Protein 9JBR (pdb70)

GO terms:
  GO:0140569 extraction of mislocalized protein from ER membrane (P, IDA)
  GO:0140567 membrane protein dislocase activity (F, IDA)
  GO:0005789 endoplasmic reticulum membrane (C, EXP)
  GO:0015410 ABC-type manganese transporter activity (F, TAS)
  GO:0034220 monoatomic ion transmembrane transport (P, TAS)
  GO:0005789 endoplasmic reticulum membrane (C, TAS)
  GO:0005515 protein binding (F, IPI)
  GO:0016020 membrane (C, HDA)

Sequence (1009 aa):
GHWSVHAHCALTCTPEYDPSKATFVKVVPTPNNGSTELVALHRNEGEDGLEVLSFEFQKIKYSYDALEKKQFLPVAFPVGNAFSYYQSNRGFQEDSEIRAAEKKFGSNKAEMVVPDFSELFKERATAPFFVFQVFCVGLWCLDEYWYYSVFTLSMLVAFEASLVQQQMRNMSEIRKMGNKPHMIQVYRSRKWRPIASDEIVPGDIVSIGRSPQENLVPCDVLLLRGRCIVDEAMLTGESVPQMKEPIEDLSPDRVLDLQADSRLHVIFGGTKVVQHIPPQKATTGLKPVDSGCVAYVLRTGFNTSQGKLLRTILFGVKRVTANNLETFIFILFLLVFAIAAAAYVWIEGTKDPSRNRYKLFLECTLILTSVVPPELPIELSLAVNTSLIALAKLYMYCTEPFRIPFAGKVEVCCFNKTGTLTSDSLVVRGVAGLRDGKEVTPVSSIPVETHRALASCHSLMQLDDGTLVGDPLEKAMLTAVDWTLTKDEKVFPRSIKTQGLKIHQRFHFASALKRMSVLASYEKLGSTDLCYIAAVKGAPETLHSMFSQCPPDYHHIHTEISREGARVLALGYKELGHLTHQQAREVKREALECSLKFVGFIVVSCPLKADSKAVIREIQNASHRVVMITGDNPLTACHVAQELHFIEKAHTLILQPPSEKGRQCEWRSIDGSIVLPLARGSPKALALEYALCLTGDGLAHLQATDPQQLLRLIPHVQVFARVAPKQKEFVITSLKELGYVTLMCGDGTNDVGALKHADVGVALLAASIAAPFTSKLSSIQCICHVIKQGRCTLVTTLQMFKILALNALILAYSQSVLYLEGVKFSDFQATLQGLLLAGCFLFISRSKPLKTLSRERPLPNIFNLYTILTVMLQFFVHFLSLVYLYREAQARSPEKQEQFVDLYKEFEPSLVNSTVYIMAMAMQMATFAINYKGPPFMESLPENKPLVWSLAVSLLAIIGLLLGSSPDFNSQFGLVDIPVEFKLVIAQVLLLDFCLALLADRVLQFFLG

Structure (mmCIF, N/CA/C/O backbone):
data_9JBR
#
_entry.id   9JBR
#
_cell.length_a   1.00
_cell.length_b   1.00
_cell.length_c   1.00
_cell.angle_alpha   90.00
_cell.angle_beta   90.00
_cell.angle_gamma   90.00
#
_symmetry.space_group_name_H-M   'P 1'
#
loop_
_atom_site.group_PDB
_atom_site.id
_atom_site.type_symbol
_atom_site.label_atom_id
_atom_site.label_alt_id
_atom_site.label_comp_id
_atom_site.label_asym_id
_atom_site.label_entity_id
_atom_site.label_seq_id
_atom_site.pdbx_PDB_ins_code
_atom_site.Cartn_x
_atom_site.Cartn_y
_atom_site.Cartn_z
_atom_site.occupancy
_atom_site.B_iso_or_equiv
_atom_site.auth_seq_id
_atom_site.auth_comp_id
_atom_site.auth_asym_id
_atom_site.auth_atom_id
_atom_site.pdbx_PDB_model_num
ATOM 1 N N . GLY A 1 1 ? 93.775 116.971 103.752 1.00 102.99 118 GLY A N 1
ATOM 2 C CA . GLY A 1 1 ? 94.656 117.703 102.860 1.00 102.99 118 GLY A CA 1
ATOM 3 C C . GLY A 1 1 ? 93.913 118.578 101.871 1.00 102.99 118 GLY A C 1
ATOM 4 O O . GLY A 1 1 ? 93.938 119.804 101.975 1.00 102.99 118 GLY A O 1
ATOM 5 N N . HIS A 1 2 ? 93.253 117.939 100.902 1.00 106.78 119 HIS A N 1
ATOM 6 C CA . HIS A 1 2 ? 92.483 118.685 99.912 1.00 106.78 119 HIS A CA 1
ATOM 7 C C . HIS A 1 2 ? 91.326 119.427 100.566 1.00 106.78 119 HIS A C 1
ATOM 8 O O . HIS A 1 2 ? 91.034 120.579 100.219 1.00 106.78 119 HIS A O 1
ATOM 15 N N . TRP A 1 3 ? 90.651 118.778 101.517 1.00 105.97 120 TRP A N 1
ATOM 16 C CA . TRP A 1 3 ? 89.592 119.433 102.268 1.00 105.97 120 TRP A CA 1
ATOM 17 C C . TRP A 1 3 ? 90.126 120.481 103.227 1.00 105.97 120 TRP A C 1
ATOM 18 O O . TRP A 1 3 ? 89.333 121.240 103.792 1.00 105.97 120 TRP A O 1
ATOM 29 N N . SER A 1 4 ? 91.436 120.536 103.432 1.00 100.96 121 SER A N 1
ATOM 30 C CA . SER A 1 4 ? 92.033 121.556 104.275 1.00 100.96 121 SER A CA 1
ATOM 31 C C . SER A 1 4 ? 92.471 122.783 103.494 1.00 100.96 121 SER A C 1
ATOM 32 O O . SER A 1 4 ? 92.994 123.728 104.094 1.00 100.96 121 SER A O 1
ATOM 35 N N . VAL A 1 5 ? 92.291 122.787 102.176 1.00 97.97 122 VAL A N 1
ATOM 36 C CA . VAL A 1 5 ? 92.746 123.917 101.375 1.00 97.97 122 VAL A CA 1
ATOM 37 C C . VAL A 1 5 ? 91.825 125.120 101.557 1.00 97.97 122 VAL A C 1
ATOM 38 O O . VAL A 1 5 ? 92.286 126.265 101.629 1.00 97.97 122 VAL A O 1
ATOM 42 N N . HIS A 1 6 ? 90.512 124.881 101.638 1.00 93.95 123 HIS A N 1
ATOM 43 C CA . HIS A 1 6 ? 89.540 125.972 101.628 1.00 93.95 123 HIS A CA 1
ATOM 44 C C . HIS A 1 6 ? 89.535 126.776 102.913 1.00 93.95 123 HIS A C 1
ATOM 45 O O . HIS A 1 6 ? 88.985 127.878 102.933 1.00 93.95 123 HIS A O 1
ATOM 52 N N . ALA A 1 7 ? 90.107 126.251 103.991 1.00 94.27 124 ALA A N 1
ATOM 53 C CA . ALA A 1 7 ? 90.197 127.033 105.217 1.00 94.27 124 ALA A CA 1
ATOM 54 C C . ALA A 1 7 ? 91.050 128.278 105.008 1.00 94.27 124 ALA A C 1
ATOM 55 O O . ALA A 1 7 ? 90.715 129.361 105.501 1.00 94.27 124 ALA A O 1
ATOM 57 N N . HIS A 1 8 ? 92.163 128.141 104.280 1.00 94.29 125 HIS A N 1
ATOM 58 C CA . HIS A 1 8 ? 93.041 129.281 104.065 1.00 94.29 125 HIS A CA 1
ATOM 59 C C . HIS A 1 8 ? 92.346 130.350 103.239 1.00 94.29 125 HIS A C 1
ATOM 60 O O . HIS A 1 8 ? 92.476 131.545 103.516 1.00 94.29 125 HIS A O 1
ATOM 67 N N . CYS A 1 9 ? 91.589 129.935 102.229 1.00 97.45 126 CYS A N 1
ATOM 68 C CA . CYS A 1 9 ? 90.804 130.889 101.458 1.00 97.45 126 CYS A CA 1
ATOM 69 C C . CYS A 1 9 ? 89.727 131.550 102.314 1.00 97.45 126 CYS A C 1
ATOM 70 O O . CYS A 1 9 ? 89.552 132.772 102.262 1.00 97.45 126 CYS A O 1
ATOM 73 N N . ALA A 1 10 ? 88.999 130.760 103.116 1.00 93.43 127 ALA A N 1
ATOM 74 C CA . ALA A 1 10 ? 87.902 131.308 103.910 1.00 93.43 127 ALA A CA 1
ATOM 75 C C . ALA A 1 10 ? 88.407 132.312 104.931 1.00 93.43 127 ALA A C 1
ATOM 76 O O . ALA A 1 10 ? 87.733 133.306 105.220 1.00 93.43 127 ALA A O 1
ATOM 78 N N . LEU A 1 11 ? 89.579 132.057 105.510 1.00 97.97 128 LEU A N 1
ATOM 79 C CA . LEU A 1 11 ? 90.154 133.016 106.448 1.00 97.97 128 LEU A CA 1
ATOM 80 C C . LEU A 1 11 ? 90.729 134.235 105.733 1.00 97.97 128 LEU A C 1
ATOM 81 O O . LEU A 1 11 ? 90.557 135.368 106.198 1.00 97.97 128 LEU A O 1
ATOM 86 N N . THR A 1 12 ? 91.420 134.031 104.608 1.00 101.24 129 THR A N 1
ATOM 87 C CA . THR A 1 12 ? 92.085 135.150 103.944 1.00 101.24 129 THR A CA 1
ATOM 88 C C . THR A 1 12 ? 91.084 136.081 103.268 1.00 101.24 129 THR A C 1
ATOM 89 O O . THR A 1 12 ? 91.202 137.308 103.367 1.00 101.24 129 THR A O 1
ATOM 93 N N . CYS A 1 13 ? 90.096 135.524 102.567 1.00 99.85 130 CYS A N 1
ATOM 94 C CA . CYS A 1 13 ? 89.154 136.337 101.811 1.00 99.85 130 CYS A CA 1
ATOM 95 C C . CYS A 1 13 ? 87.754 135.748 101.870 1.00 99.85 130 CYS A C 1
ATOM 96 O O . CYS A 1 13 ? 87.564 134.564 102.158 1.00 99.85 130 CYS A O 1
ATOM 99 N N . THR A 1 14 ? 86.779 136.598 101.600 1.00 98.41 131 THR A N 1
ATOM 100 C CA . THR A 1 14 ? 85.410 136.147 101.408 1.00 98.41 131 THR A CA 1
ATOM 101 C C . THR A 1 14 ? 85.181 135.845 99.929 1.00 98.41 131 THR A C 1
ATOM 102 O O . THR A 1 14 ? 85.378 136.727 99.085 1.00 98.41 131 THR A O 1
ATOM 106 N N . PRO A 1 15 ? 84.796 134.617 99.579 1.00 99.02 132 PRO A N 1
ATOM 107 C CA . PRO A 1 15 ? 84.659 134.254 98.161 1.00 99.02 132 PRO A CA 1
ATOM 108 C C . PRO A 1 15 ? 83.626 135.109 97.441 1.00 99.02 132 PRO A C 1
ATOM 109 O O . PRO A 1 15 ? 82.652 135.578 98.031 1.00 99.02 132 PRO A O 1
ATOM 113 N N . GLU A 1 16 ? 83.853 135.300 96.143 1.00 109.36 133 GLU A N 1
ATOM 114 C CA . GLU A 1 16 ? 83.091 136.227 95.315 1.00 109.36 133 GLU A CA 1
ATOM 115 C C . GLU A 1 16 ? 82.194 135.469 94.342 1.00 109.36 133 GLU A C 1
ATOM 116 O O . GLU A 1 16 ? 82.621 134.482 93.735 1.00 109.36 133 GLU A O 1
ATOM 122 N N . TYR A 1 17 ? 80.946 135.933 94.195 1.00 108.57 134 TYR A N 1
ATOM 123 C CA . TYR A 1 17 ? 80.030 135.378 93.205 1.00 108.57 134 TYR A CA 1
ATOM 124 C C . TYR A 1 17 ? 79.638 136.349 92.101 1.00 108.57 134 TYR A C 1
ATOM 125 O O . TYR A 1 17 ? 79.172 135.897 91.050 1.00 108.57 134 TYR A O 1
ATOM 134 N N . ASP A 1 18 ? 79.795 137.649 92.304 1.00 110.06 135 ASP A N 1
ATOM 135 C CA . ASP A 1 18 ? 79.555 138.610 91.233 1.00 110.06 135 ASP A CA 1
ATOM 136 C C . ASP A 1 18 ? 80.757 138.623 90.294 1.00 110.06 135 ASP A C 1
ATOM 137 O O . ASP A 1 18 ? 81.874 138.900 90.743 1.00 110.06 135 ASP A O 1
ATOM 142 N N . PRO A 1 19 ? 80.581 138.350 88.995 1.00 104.28 136 PRO A N 1
ATOM 143 C CA . PRO A 1 19 ? 81.746 138.294 88.103 1.00 104.28 136 PRO A CA 1
ATOM 144 C C . PRO A 1 19 ? 82.329 139.669 87.827 1.00 104.28 136 PRO A C 1
ATOM 145 O O . PRO A 1 19 ? 83.186 139.818 86.950 1.00 104.28 136 PRO A O 1
ATOM 149 N N . SER A 1 20 ? 81.870 140.681 88.568 1.00 111.46 137 SER A N 1
ATOM 150 C CA . SER A 1 20 ? 82.317 142.049 88.327 1.00 111.46 137 SER A CA 1
ATOM 151 C C . SER A 1 20 ? 83.818 142.185 88.544 1.00 111.46 137 SER A C 1
ATOM 152 O O . SER A 1 20 ? 84.546 142.660 87.665 1.00 111.46 137 SER A O 1
ATOM 155 N N . LYS A 1 21 ? 84.300 141.765 89.710 1.00 114.96 138 LYS A N 1
ATOM 156 C CA . LYS A 1 21 ? 85.735 141.719 89.985 1.00 114.96 138 LYS A CA 1
ATOM 157 C C . LYS A 1 21 ? 85.948 140.629 91.029 1.00 114.96 138 LYS A C 1
ATOM 158 O O . LYS A 1 21 ? 85.757 140.866 92.225 1.00 114.96 138 LYS A O 1
ATOM 164 N N . ALA A 1 22 ? 86.345 139.449 90.570 1.00 112.87 139 ALA A N 1
ATOM 165 C CA . ALA A 1 22 ? 86.594 138.324 91.458 1.00 112.87 139 ALA A CA 1
ATOM 166 C C . ALA A 1 22 ? 88.056 138.347 91.877 1.00 112.87 139 ALA A C 1
ATOM 167 O O . ALA A 1 22 ? 88.950 138.163 91.042 1.00 112.87 139 ALA A O 1
ATOM 169 N N . THR A 1 23 ? 88.298 138.585 93.167 1.00 112.95 140 THR A N 1
ATOM 170 C CA . THR A 1 23 ? 89.661 138.530 93.679 1.00 112.95 140 THR A CA 1
ATOM 171 C C . THR A 1 23 ? 90.237 137.129 93.528 1.00 112.95 140 THR A C 1
ATOM 172 O O . THR A 1 23 ? 91.437 136.967 93.273 1.00 112.95 140 THR A O 1
ATOM 176 N N . PHE A 1 24 ? 89.395 136.108 93.676 1.00 109.92 141 PHE A N 1
ATOM 177 C CA . PHE A 1 24 ? 89.831 134.730 93.525 1.00 109.92 141 PHE A CA 1
ATOM 178 C C . PHE A 1 24 ? 88.668 133.889 93.019 1.00 109.92 141 PHE A C 1
ATOM 179 O O . PHE A 1 24 ? 87.501 134.272 93.130 1.00 109.92 141 PHE A O 1
ATOM 187 N N . VAL A 1 25 ? 89.007 132.743 92.438 1.00 102.03 142 VAL A N 1
ATOM 188 C CA . VAL A 1 25 ? 88.030 131.759 91.999 1.00 102.03 142 VAL A CA 1
ATOM 189 C C . VAL A 1 25 ? 88.523 130.381 92.411 1.00 102.03 142 VAL A C 1
ATOM 190 O O . VAL A 1 25 ? 89.639 129.987 92.059 1.00 102.03 142 VAL A O 1
ATOM 194 N N . LYS A 1 26 ? 87.702 129.652 93.153 1.00 98.14 143 LYS A N 1
ATOM 195 C CA . LYS A 1 26 ? 88.020 128.271 93.476 1.00 98.14 143 LYS A CA 1
ATOM 196 C C . LYS A 1 26 ? 87.959 127.414 92.221 1.00 98.14 143 LYS A C 1
ATOM 197 O O . LYS A 1 26 ? 87.128 127.630 91.336 1.00 98.14 143 LYS A O 1
ATOM 203 N N . VAL A 1 27 ? 88.841 126.420 92.155 1.00 105.39 144 VAL A N 1
ATOM 204 C CA . VAL A 1 27 ? 89.023 125.597 90.962 1.00 105.39 144 VAL A CA 1
ATOM 205 C C . VAL A 1 27 ? 88.512 124.190 91.239 1.00 105.39 144 VAL A C 1
ATOM 206 O O . VAL A 1 27 ? 88.962 123.530 92.182 1.00 105.39 144 VAL A O 1
ATOM 210 N N . VAL A 1 28 ? 87.591 123.725 90.407 1.00 108.31 145 VAL A N 1
ATOM 211 C CA . VAL A 1 28 ? 87.094 122.353 90.526 1.00 108.31 145 VAL A CA 1
ATOM 212 C C . VAL A 1 28 ? 88.163 121.396 90.002 1.00 108.31 145 VAL A C 1
ATOM 213 O O . VAL A 1 28 ? 88.695 121.615 88.902 1.00 108.31 145 VAL A O 1
ATOM 217 N N . PRO A 1 29 ? 88.529 120.370 90.757 1.00 109.76 146 PRO A N 1
ATOM 218 C CA . PRO A 1 29 ? 89.605 119.476 90.314 1.00 109.76 146 PRO A CA 1
ATOM 219 C C . PRO A 1 29 ? 89.144 118.413 89.330 1.00 109.76 146 PRO A C 1
ATOM 220 O O . PRO A 1 29 ? 89.959 117.881 88.570 1.00 109.76 146 PRO A O 1
ATOM 224 N N . THR A 1 30 ? 87.837 118.107 89.338 1.00 113.34 147 THR A N 1
ATOM 225 C CA . THR A 1 30 ? 87.179 116.980 88.673 1.00 113.34 147 THR A CA 1
ATOM 226 C C . THR A 1 30 ? 87.555 115.687 89.389 1.00 113.34 147 THR A C 1
ATOM 227 O O . THR A 1 30 ? 88.701 115.530 89.830 1.00 113.34 147 THR A O 1
ATOM 231 N N . PRO A 1 31 ? 86.627 114.736 89.518 1.00 115.52 148 PRO A N 1
ATOM 232 C CA . PRO A 1 31 ? 86.919 113.530 90.310 1.00 115.52 148 PRO A CA 1
ATOM 233 C C . PRO A 1 31 ? 88.012 112.652 89.727 1.00 115.52 148 PRO A C 1
ATOM 234 O O . PRO A 1 31 ? 88.577 111.832 90.461 1.00 115.52 148 PRO A O 1
ATOM 238 N N . ASN A 1 32 ? 88.326 112.789 88.437 1.00 114.56 149 ASN A N 1
ATOM 239 C CA . ASN A 1 32 ? 89.311 111.905 87.821 1.00 114.56 149 ASN A CA 1
ATOM 240 C C . ASN A 1 32 ? 90.685 112.085 88.456 1.00 114.56 149 ASN A C 1
ATOM 241 O O . ASN A 1 32 ? 91.294 111.117 88.924 1.00 114.56 149 ASN A O 1
ATOM 246 N N . ASN A 1 33 ? 91.172 113.320 88.505 1.00 109.28 150 ASN A N 1
ATOM 247 C CA . ASN A 1 33 ? 92.446 113.664 89.128 1.00 109.28 150 ASN A CA 1
ATOM 248 C C . ASN A 1 33 ? 92.441 115.153 89.430 1.00 109.28 150 ASN A C 1
ATOM 249 O O . ASN A 1 33 ? 91.417 115.830 89.309 1.00 109.28 150 ASN A O 1
ATOM 254 N N . GLY A 1 34 ? 93.607 115.656 89.815 1.00 111.33 151 GLY A N 1
ATOM 255 C CA . GLY A 1 34 ? 93.778 117.038 90.206 1.00 111.33 151 GLY A CA 1
ATOM 256 C C . GLY A 1 34 ? 93.510 117.248 91.686 1.00 111.33 151 GLY A C 1
ATOM 257 O O . GLY A 1 34 ? 92.991 116.384 92.397 1.00 111.33 151 GLY A O 1
ATOM 258 N N . SER A 1 35 ? 93.883 118.437 92.147 1.00 112.49 152 SER A N 1
ATOM 259 C CA . SER A 1 35 ? 93.669 118.848 93.524 1.00 112.49 152 SER A CA 1
ATOM 260 C C . SER A 1 35 ? 93.091 120.253 93.531 1.00 112.49 152 SER A C 1
ATOM 261 O O . SER A 1 35 ? 93.347 121.048 92.622 1.00 112.49 152 SER A O 1
ATOM 264 N N . THR A 1 36 ? 92.304 120.553 94.557 1.00 108.67 153 THR A N 1
ATOM 265 C CA . THR A 1 36 ? 91.699 121.871 94.653 1.00 108.67 153 THR A CA 1
ATOM 266 C C . THR A 1 36 ? 92.789 122.903 94.896 1.00 108.67 153 THR A C 1
ATOM 267 O O . THR A 1 36 ? 93.574 122.777 95.840 1.00 108.67 153 THR A O 1
ATOM 271 N N . GLU A 1 37 ? 92.841 123.918 94.043 1.00 110.19 154 GLU A N 1
ATOM 272 C CA . GLU A 1 37 ? 93.848 124.960 94.140 1.00 110.19 154 GLU A CA 1
ATOM 273 C C . GLU A 1 37 ? 93.170 126.304 93.936 1.00 110.19 154 GLU A C 1
ATOM 274 O O . GLU A 1 37 ? 92.072 126.392 93.382 1.00 110.19 154 GLU A O 1
ATOM 280 N N . LEU A 1 38 ? 93.831 127.360 94.398 1.00 104.95 155 LEU A N 1
ATOM 281 C CA . LEU A 1 38 ? 93.319 128.719 94.280 1.00 104.95 155 LEU A CA 1
ATOM 282 C C . LEU A 1 38 ? 94.160 129.466 93.258 1.00 104.95 155 LEU A C 1
ATOM 283 O O . LEU A 1 38 ? 95.381 129.573 93.414 1.00 104.95 155 LEU A O 1
ATOM 288 N N . VAL A 1 39 ? 93.509 129.984 92.221 1.00 99.65 156 VAL A N 1
ATOM 289 C CA . VAL A 1 39 ? 94.178 130.713 91.155 1.00 99.65 156 VAL A CA 1
ATOM 290 C C . VAL A 1 39 ? 93.610 132.121 91.106 1.00 99.65 156 VAL A C 1
ATOM 291 O O . VAL A 1 39 ? 92.386 132.301 91.058 1.00 99.65 156 VAL A O 1
ATOM 295 N N . ALA A 1 40 ? 94.499 133.110 91.104 1.00 101.48 157 ALA A N 1
ATOM 296 C CA . ALA A 1 40 ? 94.111 134.511 91.071 1.00 101.48 157 ALA A CA 1
ATOM 297 C C . ALA A 1 40 ? 93.925 134.966 89.631 1.00 101.48 157 ALA A C 1
ATOM 298 O O . ALA A 1 40 ? 94.835 134.831 88.808 1.00 101.48 157 ALA A O 1
ATOM 300 N N . LEU A 1 41 ? 92.749 135.514 89.337 1.00 99.71 158 LEU A N 1
ATOM 301 C CA . LEU A 1 41 ? 92.449 135.974 87.992 1.00 99.71 158 LEU A CA 1
ATOM 302 C C . LEU A 1 41 ? 93.360 137.130 87.612 1.00 99.71 158 LEU A C 1
ATOM 303 O O . LEU A 1 41 ? 93.848 137.871 88.466 1.00 99.71 158 LEU A O 1
ATOM 308 N N . HIS A 1 42 ? 93.597 137.272 86.314 1.00 100.65 159 HIS A N 1
ATOM 309 C CA . HIS A 1 42 ? 94.490 138.298 85.798 1.00 100.65 159 HIS A CA 1
ATOM 310 C C . HIS A 1 42 ? 93.706 139.285 84.948 1.00 100.65 159 HIS A C 1
ATOM 311 O O . HIS A 1 42 ? 92.930 138.885 84.073 1.00 100.65 159 HIS A O 1
ATOM 318 N N . ARG A 1 43 ? 93.905 140.569 85.217 1.00 110.61 160 ARG A N 1
ATOM 319 C CA . ARG A 1 43 ? 93.204 141.637 84.523 1.00 110.61 160 ARG A CA 1
ATOM 320 C C . ARG A 1 43 ? 94.098 142.160 83.406 1.00 110.61 160 ARG A C 1
ATOM 321 O O . ARG A 1 43 ? 95.188 142.679 83.672 1.00 110.61 160 ARG A O 1
ATOM 329 N N . ASN A 1 44 ? 93.638 142.022 82.165 1.00 116.25 161 ASN A N 1
ATOM 330 C CA . ASN A 1 44 ? 94.411 142.403 80.992 1.00 116.25 161 ASN A CA 1
ATOM 331 C C . ASN A 1 44 ? 93.670 143.464 80.193 1.00 116.25 161 ASN A C 1
ATOM 332 O O . ASN A 1 44 ? 92.476 143.325 79.910 1.00 116.25 161 ASN A O 1
ATOM 337 N N . GLU A 1 45 ? 94.387 144.521 79.823 1.00 126.53 162 GLU A N 1
ATOM 338 C CA . GLU A 1 45 ? 93.794 145.568 79.006 1.00 126.53 162 GLU A CA 1
ATOM 339 C C . GLU A 1 45 ? 93.471 145.025 77.618 1.00 126.53 162 GLU A C 1
ATOM 340 O O . GLU A 1 45 ? 94.278 144.321 77.006 1.00 126.53 162 GLU A O 1
ATOM 346 N N . GLY A 1 46 ? 92.279 145.355 77.126 1.00 129.08 163 GLY A N 1
ATOM 347 C CA . GLY A 1 46 ? 91.843 144.933 75.817 1.00 129.08 163 GLY A CA 1
ATOM 348 C C . GLY A 1 46 ? 92.103 146.016 74.790 1.00 129.08 163 GLY A C 1
ATOM 349 O O . GLY A 1 46 ? 91.674 147.159 74.958 1.00 129.08 163 GLY A O 1
ATOM 350 N N . GLU A 1 47 ? 92.821 145.648 73.727 1.00 132.18 164 GLU A N 1
ATOM 351 C CA . GLU A 1 47 ? 93.149 146.618 72.687 1.00 132.18 164 GLU A CA 1
ATOM 352 C C . GLU A 1 47 ? 91.892 147.115 71.985 1.00 132.18 164 GLU A C 1
ATOM 353 O O . GLU A 1 47 ? 91.814 148.283 71.585 1.00 132.18 164 GLU A O 1
ATOM 359 N N . ASP A 1 48 ? 90.900 146.245 71.827 1.00 136.37 165 ASP A N 1
ATOM 360 C CA . ASP A 1 48 ? 89.629 146.610 71.220 1.00 136.37 165 ASP A CA 1
ATOM 361 C C . ASP A 1 48 ? 88.618 147.124 72.235 1.00 136.37 165 ASP A C 1
ATOM 362 O O . ASP A 1 48 ? 87.470 147.391 71.866 1.00 136.37 165 ASP A O 1
ATOM 367 N N . GLY A 1 49 ? 89.012 147.268 73.498 1.00 129.42 166 GLY A N 1
ATOM 368 C CA . GLY A 1 49 ? 88.113 147.719 74.537 1.00 129.42 166 GLY A CA 1
ATOM 369 C C . GLY A 1 49 ? 87.361 146.625 75.258 1.00 129.42 166 GLY A C 1
ATOM 370 O O . GLY A 1 49 ? 86.410 146.928 75.987 1.00 129.42 166 GLY A O 1
ATOM 371 N N . LEU A 1 50 ? 87.753 145.368 75.084 1.00 123.77 167 LEU A N 1
ATOM 372 C CA . LEU A 1 50 ? 87.081 144.237 75.706 1.00 123.77 167 LEU A CA 1
ATOM 373 C C . LEU A 1 50 ? 87.952 143.677 76.822 1.00 123.77 167 LEU A C 1
ATOM 374 O O . LEU A 1 50 ? 89.157 143.480 76.638 1.00 123.77 167 LEU A O 1
ATOM 379 N N . GLU A 1 51 ? 87.341 143.429 77.974 1.00 116.13 168 GLU A N 1
ATOM 380 C CA . GLU A 1 51 ? 88.039 142.823 79.093 1.00 116.13 168 GLU A CA 1
ATOM 381 C C . GLU A 1 51 ? 88.023 141.305 78.974 1.00 116.13 168 GLU A C 1
ATOM 382 O O . GLU A 1 51 ? 87.092 140.714 78.420 1.00 116.13 168 GLU A O 1
ATOM 388 N N . VAL A 1 52 ? 89.070 140.673 79.496 1.00 109.95 169 VAL A N 1
ATOM 389 C CA . VAL A 1 52 ? 89.224 139.224 79.448 1.00 109.95 169 VAL A CA 1
ATOM 390 C C . VAL A 1 52 ? 89.455 138.709 80.860 1.00 109.95 169 VAL A C 1
ATOM 391 O O . VAL A 1 52 ? 90.282 139.258 81.598 1.00 109.95 169 VAL A O 1
ATOM 395 N N . LEU A 1 53 ? 88.720 137.664 81.238 1.00 104.91 170 LEU A N 1
ATOM 396 C CA . LEU A 1 53 ? 88.912 136.977 82.508 1.00 104.91 170 LEU A CA 1
ATOM 397 C C . LEU A 1 53 ? 89.540 135.619 82.231 1.00 104.91 170 LEU A C 1
ATOM 398 O O . LEU A 1 53 ? 89.001 134.831 81.448 1.00 104.91 170 LEU A O 1
ATOM 403 N N . SER A 1 54 ? 90.677 135.350 82.870 1.00 101.62 171 SER A N 1
ATOM 404 C CA . SER A 1 54 ? 91.445 134.146 82.584 1.00 101.62 171 SER A CA 1
ATOM 405 C C . SER A 1 54 ? 92.269 133.762 83.803 1.00 101.62 171 SER A C 1
ATOM 406 O O . SER A 1 54 ? 92.476 134.564 84.716 1.00 101.62 171 SER A O 1
ATOM 409 N N . PHE A 1 55 ? 92.743 132.518 83.795 1.00 94.17 172 PHE A N 1
ATOM 410 C CA . PHE A 1 55 ? 93.484 131.952 84.913 1.00 94.17 172 PHE A CA 1
ATOM 411 C C . PHE A 1 55 ? 94.244 130.726 84.432 1.00 94.17 172 PHE A C 1
ATOM 412 O O . PHE A 1 55 ? 93.963 130.183 83.361 1.00 94.17 172 PHE A O 1
ATOM 420 N N . GLU A 1 56 ? 95.214 130.297 85.235 1.00 94.85 173 GLU A N 1
ATOM 421 C CA . GLU A 1 56 ? 96.047 129.143 84.914 1.00 94.85 173 GLU A CA 1
ATOM 422 C C . GLU A 1 56 ? 95.888 128.076 85.987 1.00 94.85 173 GLU A C 1
ATOM 423 O O . GLU A 1 56 ? 96.153 128.332 87.165 1.00 94.85 173 GLU A O 1
ATOM 429 N N . PHE A 1 57 ? 95.471 126.879 85.580 1.00 97.16 174 PHE A N 1
ATOM 430 C CA . PHE A 1 57 ? 95.352 125.740 86.480 1.00 97.16 174 PHE A CA 1
ATOM 431 C C . PHE A 1 57 ? 96.119 124.553 85.923 1.00 97.16 174 PHE A C 1
ATOM 432 O O . PHE A 1 57 ? 95.911 124.164 84.768 1.00 97.16 174 PHE A O 1
ATOM 440 N N . GLN A 1 58 ? 96.988 123.974 86.753 1.00 95.92 175 GLN A N 1
ATOM 441 C CA . GLN A 1 58 ? 97.809 122.827 86.367 1.00 95.92 175 GLN A CA 1
ATOM 442 C C . GLN A 1 58 ? 98.563 123.102 85.071 1.00 95.92 175 GLN A C 1
ATOM 443 O O . GLN A 1 58 ? 98.666 122.244 84.191 1.00 95.92 175 GLN A O 1
ATOM 449 N N . LYS A 1 59 ? 99.076 124.323 84.944 1.00 82.37 176 LYS A N 1
ATOM 450 C CA . LYS A 1 59 ? 99.791 124.812 83.771 1.00 82.37 176 LYS A CA 1
ATOM 451 C C . LYS A 1 59 ? 98.943 124.804 82.498 1.00 82.37 176 LYS A C 1
ATOM 452 O O . LYS A 1 59 ? 99.478 124.971 81.399 1.00 82.37 176 LYS A O 1
ATOM 458 N N . ILE A 1 60 ? 97.629 124.653 82.617 1.00 87.65 177 ILE A N 1
ATOM 459 C CA . ILE A 1 60 ? 96.698 124.749 81.500 1.00 87.65 177 ILE A CA 1
ATOM 460 C C . ILE A 1 60 ? 95.800 125.956 81.735 1.00 87.65 177 ILE A C 1
ATOM 461 O O . ILE A 1 60 ? 95.236 126.113 82.825 1.00 87.65 177 ILE A O 1
ATOM 466 N N . LYS A 1 61 ? 95.662 126.804 80.719 1.00 86.59 178 LYS A N 1
ATOM 467 C CA . LYS A 1 61 ? 94.993 128.092 80.853 1.00 86.59 178 LYS A CA 1
ATOM 468 C C . LYS A 1 61 ? 93.576 128.029 80.305 1.00 86.59 178 LYS A C 1
ATOM 469 O O . LYS A 1 61 ? 93.351 127.500 79.213 1.00 86.59 178 LYS A O 1
ATOM 475 N N . TYR A 1 62 ? 92.627 128.561 81.066 1.00 88.79 179 TYR A N 1
ATOM 476 C CA . TYR A 1 62 ? 91.243 128.696 80.647 1.00 88.79 179 TYR A CA 1
ATOM 477 C C . TYR A 1 62 ? 90.877 130.174 80.666 1.00 88.79 179 TYR A C 1
ATOM 478 O O . TYR A 1 62 ? 91.481 130.970 81.386 1.00 88.79 179 TYR A O 1
ATOM 487 N N . SER A 1 63 ? 89.874 130.546 79.877 1.00 95.80 180 SER A N 1
ATOM 488 C CA . SER A 1 63 ? 89.502 131.947 79.741 1.00 95.80 180 SER A CA 1
ATOM 489 C C . SER A 1 63 ? 87.989 132.079 79.708 1.00 95.80 180 SER A C 1
ATOM 490 O O . SER A 1 63 ? 87.266 131.110 79.467 1.00 95.80 180 SER A O 1
ATOM 493 N N . TYR A 1 64 ? 87.516 133.302 79.936 1.00 102.14 181 TYR A N 1
ATOM 494 C CA . TYR A 1 64 ? 86.093 133.583 80.094 1.00 102.14 181 TYR A CA 1
ATOM 495 C C . TYR A 1 64 ? 85.528 134.120 78.786 1.00 102.14 181 TYR A C 1
ATOM 496 O O . TYR A 1 64 ? 85.982 135.151 78.283 1.00 102.14 181 TYR A O 1
ATOM 505 N N . ASP A 1 65 ? 84.529 133.428 78.250 1.00 105.89 182 ASP A N 1
ATOM 506 C CA . ASP A 1 65 ? 83.843 133.825 77.023 1.00 105.89 182 ASP A CA 1
ATOM 507 C C . ASP A 1 65 ? 82.361 133.994 77.353 1.00 105.89 182 ASP A C 1
ATOM 508 O O . ASP A 1 65 ? 81.597 133.027 77.368 1.00 105.89 182 ASP A O 1
ATOM 513 N N . ALA A 1 66 ? 81.961 135.234 77.633 1.00 104.14 183 ALA A N 1
ATOM 514 C CA . ALA A 1 66 ? 80.569 135.532 77.938 1.00 104.14 183 ALA A CA 1
ATOM 515 C C . ALA A 1 66 ? 79.747 135.885 76.708 1.00 104.14 183 ALA A C 1
ATOM 516 O O . ALA A 1 66 ? 78.538 136.100 76.837 1.00 104.14 183 ALA A O 1
ATOM 518 N N . LEU A 1 67 ? 80.367 135.960 75.529 1.00 105.82 184 LEU A N 1
ATOM 519 C CA . LEU A 1 67 ? 79.649 136.415 74.343 1.00 105.82 184 LEU A CA 1
ATOM 520 C C . LEU A 1 67 ? 78.536 135.451 73.950 1.00 105.82 184 LEU A C 1
ATOM 521 O O . LEU A 1 67 ? 77.419 135.878 73.636 1.00 105.82 184 LEU A O 1
ATOM 526 N N . GLU A 1 68 ? 78.818 134.150 73.962 1.00 103.81 185 GLU A N 1
ATOM 527 C CA . GLU A 1 68 ? 77.870 133.140 73.503 1.00 103.81 185 GLU A CA 1
ATOM 528 C C . GLU A 1 68 ? 77.491 132.153 74.592 1.00 103.81 185 GLU A C 1
ATOM 529 O O . GLU A 1 68 ? 76.306 131.849 74.765 1.00 103.81 185 GLU A O 1
ATOM 535 N N . LYS A 1 69 ? 78.472 131.636 75.329 1.00 102.14 186 LYS A N 1
ATOM 536 C CA . LYS A 1 69 ? 78.240 130.615 76.341 1.00 102.14 186 LYS A CA 1
ATOM 537 C C . LYS A 1 69 ? 78.071 131.186 77.738 1.00 102.14 186 LYS A C 1
ATOM 538 O O . LYS A 1 69 ? 77.424 130.551 78.577 1.00 102.14 186 LYS A O 1
ATOM 544 N N . LYS A 1 70 ? 78.643 132.361 78.000 1.00 103.42 187 LYS A N 1
ATOM 545 C CA . LYS A 1 70 ? 78.588 133.003 79.314 1.00 103.42 187 LYS A CA 1
ATOM 546 C C . LYS A 1 70 ? 79.236 132.137 80.395 1.00 103.42 187 LYS A C 1
ATOM 547 O O . LYS A 1 70 ? 78.684 131.955 81.481 1.00 103.42 187 LYS A O 1
ATOM 553 N N . GLN A 1 71 ? 80.420 131.603 80.098 1.00 97.63 188 GLN A N 1
ATOM 554 C CA . GLN A 1 71 ? 81.169 130.824 81.078 1.00 97.63 188 GLN A CA 1
ATOM 555 C C . GLN A 1 71 ? 82.633 130.764 80.665 1.00 97.63 188 GLN A C 1
ATOM 556 O O . GLN A 1 71 ? 83.001 131.101 79.539 1.00 97.63 188 GLN A O 1
ATOM 562 N N . PHE A 1 72 ? 83.463 130.317 81.604 1.00 96.04 189 PHE A N 1
ATOM 563 C CA . PHE A 1 72 ? 84.863 130.048 81.321 1.00 96.04 189 PHE A CA 1
ATOM 564 C C . PHE A 1 72 ? 84.971 128.960 80.260 1.00 96.04 189 PHE A C 1
ATOM 565 O O . PHE A 1 72 ? 84.130 128.062 80.186 1.00 96.04 189 PHE A O 1
ATOM 573 N N . LEU A 1 73 ? 86.000 129.052 79.423 1.00 94.26 190 LEU A N 1
ATOM 574 C CA . LEU A 1 73 ? 86.297 128.012 78.451 1.00 94.26 190 LEU A CA 1
ATOM 575 C C . LEU A 1 73 ? 87.800 127.811 78.354 1.00 94.26 190 LEU A C 1
ATOM 576 O O . LEU A 1 73 ? 88.568 128.753 78.571 1.00 94.26 190 LEU A O 1
ATOM 581 N N . PRO A 1 74 ? 88.246 126.598 78.035 1.00 90.62 191 PRO A N 1
ATOM 582 C CA . PRO A 1 74 ? 89.660 126.395 77.699 1.00 90.62 191 PRO A CA 1
ATOM 583 C C . PRO A 1 74 ? 90.022 127.101 76.401 1.00 90.62 191 PRO A C 1
ATOM 584 O O . PRO A 1 74 ? 89.181 127.329 75.528 1.00 90.62 191 PRO A O 1
ATOM 588 N N . VAL A 1 75 ? 91.301 127.455 76.284 1.00 82.80 192 VAL A N 1
ATOM 589 C CA . VAL A 1 75 ? 91.726 128.361 75.224 1.00 82.80 192 VAL A CA 1
ATOM 590 C C . VAL A 1 75 ? 91.614 127.664 73.875 1.00 82.80 192 VAL A C 1
ATOM 591 O O . VAL A 1 75 ? 92.131 126.557 73.686 1.00 82.80 192 VAL A O 1
ATOM 595 N N . ALA A 1 76 ? 90.929 128.311 72.932 1.00 80.24 193 ALA A N 1
ATOM 596 C CA . ALA A 1 76 ? 90.794 127.768 71.587 1.00 80.24 193 ALA A CA 1
ATOM 597 C C . ALA A 1 76 ? 92.116 127.857 70.833 1.00 80.24 193 ALA A C 1
ATOM 598 O O . ALA A 1 76 ? 92.915 128.772 71.049 1.00 80.24 193 ALA A O 1
ATOM 600 N N . PHE A 1 77 ? 92.337 126.906 69.940 1.00 73.65 194 PHE A N 1
ATOM 601 C CA . PHE A 1 77 ? 93.559 126.767 69.166 1.00 73.65 194 PHE A CA 1
ATOM 602 C C . PHE A 1 77 ? 93.261 126.726 67.674 1.00 73.65 194 PHE A C 1
ATOM 603 O O . PHE A 1 77 ? 92.112 126.544 67.259 1.00 73.65 194 PHE A O 1
ATOM 611 N N . PRO A 1 78 ? 94.288 126.894 66.822 1.00 68.95 195 PRO A N 1
ATOM 612 C CA . PRO A 1 78 ? 94.037 126.872 65.376 1.00 68.95 195 PRO A CA 1
ATOM 613 C C . PRO A 1 78 ? 93.720 125.478 64.846 1.00 68.95 195 PRO A C 1
ATOM 614 O O . PRO A 1 78 ? 93.596 125.283 63.635 1.00 68.95 195 PRO A O 1
ATOM 618 N N . VAL A 1 79 ? 93.569 124.509 65.750 1.00 71.79 196 VAL A N 1
ATOM 619 C CA . VAL A 1 79 ? 93.395 123.118 65.344 1.00 71.79 196 VAL A CA 1
ATOM 620 C C . VAL A 1 79 ? 92.134 122.950 64.507 1.00 71.79 196 VAL A C 1
ATOM 621 O O . VAL A 1 79 ? 92.112 122.194 63.531 1.00 71.79 196 VAL A O 1
ATOM 625 N N . GLY A 1 80 ? 91.070 123.660 64.863 1.00 74.53 197 GLY A N 1
ATOM 626 C CA . GLY A 1 80 ? 89.802 123.504 64.189 1.00 74.53 197 GLY A CA 1
ATOM 627 C C . GLY A 1 80 ? 89.635 124.348 62.951 1.00 74.53 197 GLY A C 1
ATOM 628 O O . GLY A 1 80 ? 88.521 124.473 62.436 1.00 74.53 197 GLY A O 1
ATOM 629 N N . ASN A 1 81 ? 90.716 124.941 62.459 1.00 78.72 198 ASN A N 1
ATOM 630 C CA . ASN A 1 81 ? 90.611 125.888 61.370 1.00 78.72 198 ASN A CA 1
ATOM 631 C C . ASN A 1 81 ? 90.254 125.178 60.071 1.00 78.72 198 ASN A C 1
ATOM 632 O O . ASN A 1 81 ? 90.529 123.989 59.883 1.00 78.72 198 ASN A O 1
ATOM 637 N N . ALA A 1 82 ? 89.613 125.923 59.175 1.00 84.77 199 ALA A N 1
ATOM 638 C CA . ALA A 1 82 ? 89.280 125.383 57.866 1.00 84.77 199 ALA A CA 1
ATOM 639 C C . ALA A 1 82 ? 90.557 125.051 57.109 1.00 84.77 199 ALA A C 1
ATOM 640 O O . ALA A 1 82 ? 91.564 125.757 57.221 1.00 84.77 199 ALA A O 1
ATOM 642 N N . PHE A 1 83 ? 90.519 123.965 56.337 1.00 81.53 200 PHE A N 1
ATOM 643 C CA . PHE A 1 83 ? 91.738 123.486 55.706 1.00 81.53 200 PHE A CA 1
ATOM 644 C C . PHE A 1 83 ? 92.302 124.493 54.714 1.00 81.53 200 PHE A C 1
ATOM 645 O O . PHE A 1 83 ? 93.504 124.463 54.433 1.00 81.53 200 PHE A O 1
ATOM 653 N N . SER A 1 84 ? 91.469 125.388 54.186 1.00 80.96 201 SER A N 1
ATOM 654 C CA . SER A 1 84 ? 91.938 126.390 53.241 1.00 80.96 201 SER A CA 1
ATOM 655 C C . SER A 1 84 ? 92.684 127.543 53.901 1.00 80.96 201 SER A C 1
ATOM 656 O O . SER A 1 84 ? 93.430 128.248 53.218 1.00 80.96 201 SER A O 1
ATOM 659 N N . TYR A 1 85 ? 92.496 127.768 55.201 1.00 80.74 202 TYR A N 1
ATOM 660 C CA . TYR A 1 85 ? 93.110 128.933 55.827 1.00 80.74 202 TYR A CA 1
ATOM 661 C C . TYR A 1 85 ? 94.625 128.856 55.769 1.00 80.74 202 TYR A C 1
ATOM 662 O O . TYR A 1 85 ? 95.295 129.856 55.489 1.00 80.74 202 TYR A O 1
ATOM 671 N N . TYR A 1 86 ? 95.183 127.676 56.037 1.00 80.71 203 TYR A N 1
ATOM 672 C CA . TYR A 1 86 ? 96.631 127.563 56.119 1.00 80.71 203 TYR A CA 1
ATOM 673 C C . TYR A 1 86 ? 97.300 127.859 54.789 1.00 80.71 203 TYR A C 1
ATOM 674 O O . TYR A 1 86 ? 98.329 128.542 54.757 1.00 80.71 203 TYR A O 1
ATOM 683 N N . GLN A 1 87 ? 96.727 127.379 53.684 1.00 84.69 204 GLN A N 1
ATOM 684 C CA . GLN A 1 87 ? 97.421 127.465 52.405 1.00 84.69 204 GLN A CA 1
ATOM 685 C C . GLN A 1 87 ? 97.695 128.916 52.024 1.00 84.69 204 GLN A C 1
ATOM 686 O O . GLN A 1 87 ? 98.789 129.249 51.557 1.00 84.69 204 GLN A O 1
ATOM 692 N N . SER A 1 88 ? 96.721 129.797 52.237 1.00 83.03 205 SER A N 1
ATOM 693 C CA . SER A 1 88 ? 96.896 131.208 51.927 1.00 83.03 205 SER A CA 1
ATOM 694 C C . SER A 1 88 ? 97.536 131.990 53.063 1.00 83.03 205 SER A C 1
ATOM 695 O O . SER A 1 88 ? 97.991 133.115 52.838 1.00 83.03 205 SER A O 1
ATOM 698 N N . ASN A 1 89 ? 97.589 131.426 54.264 1.00 81.50 206 ASN A N 1
ATOM 699 C CA . ASN A 1 89 ? 98.183 132.131 55.389 1.00 81.50 206 ASN A CA 1
ATOM 700 C C . ASN A 1 89 ? 99.648 132.425 55.110 1.00 81.50 206 ASN A C 1
ATOM 701 O O . ASN A 1 89 ? 100.397 131.551 54.666 1.00 81.50 206 ASN A O 1
ATOM 706 N N . ARG A 1 90 ? 100.054 133.663 55.371 1.00 85.56 207 ARG A N 1
ATOM 707 C CA . ARG A 1 90 ? 101.419 134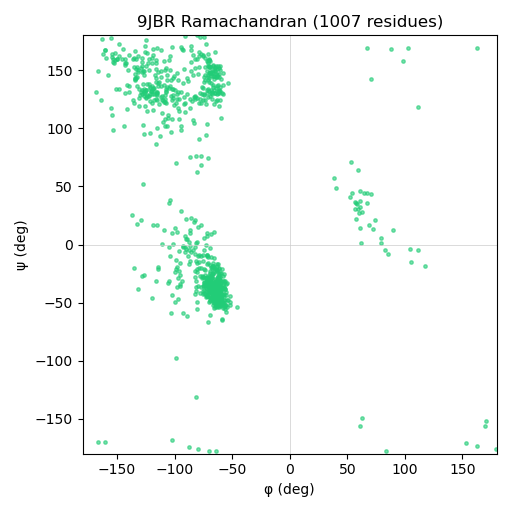.103 55.133 1.00 85.56 207 ARG A CA 1
ATOM 708 C C . ARG A 1 90 ? 102.177 134.380 56.418 1.00 85.56 207 ARG A C 1
ATOM 709 O O . ARG A 1 90 ? 103.350 134.758 56.359 1.00 85.56 207 ARG A O 1
ATOM 717 N N . GLY A 1 91 ? 101.548 134.194 57.570 1.00 90.76 208 GLY A N 1
ATOM 718 C CA . GLY A 1 91 ? 102.147 134.511 58.848 1.00 90.76 208 GLY A CA 1
ATOM 719 C C . GLY A 1 91 ? 101.613 135.814 59.418 1.00 90.76 208 GLY A C 1
ATOM 720 O O . GLY A 1 91 ? 100.918 136.589 58.759 1.00 90.76 208 GLY A O 1
ATOM 721 N N . PHE A 1 92 ? 101.954 136.045 60.682 1.00 90.28 209 PHE A N 1
ATOM 722 C CA . PHE A 1 92 ? 101.534 137.264 61.357 1.00 90.28 209 PHE A CA 1
ATOM 723 C C . PHE A 1 92 ? 102.245 138.469 60.756 1.00 90.28 209 PHE A C 1
ATOM 724 O O . PHE A 1 92 ? 103.440 138.419 60.452 1.00 90.28 209 PHE A O 1
ATOM 732 N N . GLN A 1 93 ? 101.500 139.559 60.580 1.00 92.47 210 GLN A N 1
ATOM 733 C CA . GLN A 1 93 ? 101.985 140.725 59.854 1.00 92.47 210 GLN A CA 1
ATOM 734 C C . GLN A 1 93 ? 102.341 141.913 60.732 1.00 92.47 210 GLN A C 1
ATOM 735 O O . GLN A 1 93 ? 103.265 142.653 60.390 1.00 92.47 210 GLN A O 1
ATOM 741 N N . GLU A 1 94 ? 101.644 142.128 61.843 1.00 88.19 211 GLU A N 1
ATOM 742 C CA . GLU A 1 94 ? 101.985 143.196 62.773 1.00 88.19 211 GLU A CA 1
ATOM 743 C C . GLU A 1 94 ? 102.210 142.612 64.163 1.00 88.19 211 GLU A C 1
ATOM 744 O O . GLU A 1 94 ? 101.836 141.473 64.454 1.00 88.19 211 GLU A O 1
ATOM 750 N N . ASP A 1 95 ? 102.832 143.411 65.027 1.00 88.07 212 ASP A N 1
ATOM 751 C CA . ASP A 1 95 ? 103.354 142.913 66.293 1.00 88.07 212 ASP A CA 1
ATOM 752 C C . ASP A 1 95 ? 102.444 143.187 67.484 1.00 88.07 212 ASP A C 1
ATOM 753 O O . ASP A 1 95 ? 102.568 142.514 68.514 1.00 88.07 212 ASP A O 1
ATOM 758 N N . SER A 1 96 ? 101.541 144.162 67.377 1.00 92.19 213 SER A N 1
ATOM 759 C CA . SER A 1 96 ? 100.556 144.355 68.435 1.00 92.19 213 SER A CA 1
ATOM 760 C C . SER A 1 96 ? 99.709 143.103 68.597 1.00 92.19 213 SER A C 1
ATOM 761 O O . SER A 1 96 ? 99.507 142.614 69.714 1.00 92.19 213 SER A O 1
ATOM 764 N N . GLU A 1 97 ? 99.232 142.546 67.481 1.00 91.04 214 GLU A N 1
ATOM 765 C CA . GLU A 1 97 ? 98.557 141.261 67.568 1.00 91.04 214 GLU A CA 1
ATOM 766 C C . GLU A 1 97 ? 99.509 140.144 67.949 1.00 91.04 214 GLU A C 1
ATOM 767 O O . GLU A 1 97 ? 99.046 139.114 68.441 1.00 91.04 214 GLU A O 1
ATOM 773 N N . ILE A 1 98 ? 100.815 140.313 67.745 1.00 89.55 215 ILE A N 1
ATOM 774 C CA . ILE A 1 98 ? 101.755 139.303 68.219 1.00 89.55 215 ILE A CA 1
ATOM 775 C C . ILE A 1 98 ? 101.710 139.222 69.737 1.00 89.55 215 ILE A C 1
ATOM 776 O O . ILE A 1 98 ? 101.548 138.141 70.311 1.00 89.55 215 ILE A O 1
ATOM 781 N N . ARG A 1 99 ? 101.818 140.371 70.412 1.00 87.34 216 ARG A N 1
ATOM 782 C CA . ARG A 1 99 ? 101.639 140.342 71.861 1.00 87.34 216 ARG A CA 1
ATOM 783 C C . ARG A 1 99 ? 100.235 139.903 72.245 1.00 87.34 216 ARG A C 1
ATOM 784 O O . ARG A 1 99 ? 100.062 139.196 73.242 1.00 87.34 216 ARG A O 1
ATOM 792 N N . ALA A 1 100 ? 99.222 140.319 71.484 1.00 86.33 217 ALA A N 1
ATOM 793 C CA . ALA A 1 100 ? 97.857 139.940 71.821 1.00 86.33 217 ALA A CA 1
ATOM 794 C C . ALA A 1 100 ? 97.699 138.424 71.824 1.00 86.33 217 ALA A C 1
ATOM 795 O O . ALA A 1 100 ? 97.172 137.841 72.781 1.00 86.33 217 ALA A O 1
ATOM 797 N N . ALA A 1 101 ? 98.177 137.769 70.769 1.00 81.13 218 ALA A N 1
ATOM 798 C CA . ALA A 1 101 ? 98.116 136.323 70.704 1.00 81.13 218 ALA A CA 1
ATOM 799 C C . ALA A 1 101 ? 98.971 135.687 71.785 1.00 81.13 218 ALA A C 1
ATOM 800 O O . ALA A 1 101 ? 98.539 134.739 72.444 1.00 81.13 218 ALA A O 1
ATOM 802 N N . GLU A 1 102 ? 100.177 136.205 72.002 1.00 80.10 219 GLU A N 1
ATOM 803 C CA . GLU A 1 102 ? 101.046 135.616 73.009 1.00 80.10 219 GLU A CA 1
ATOM 804 C C . GLU A 1 102 ? 100.407 135.675 74.386 1.00 80.10 219 GLU A C 1
ATOM 805 O O . GLU A 1 102 ? 100.648 134.801 75.227 1.00 80.10 219 GLU A O 1
ATOM 811 N N . LYS A 1 103 ? 99.583 136.686 74.628 1.00 83.81 220 LYS A N 1
ATOM 812 C CA . LYS A 1 103 ? 98.877 136.766 75.896 1.00 83.81 220 LYS A CA 1
ATOM 813 C C . LYS A 1 103 ? 97.679 135.824 75.935 1.00 83.81 220 LYS A C 1
ATOM 814 O O . LYS A 1 103 ? 97.437 135.173 76.958 1.00 83.81 220 LYS A O 1
ATOM 820 N N . LYS A 1 104 ? 96.917 135.735 74.843 1.00 79.93 221 LYS A N 1
ATOM 821 C CA . LYS A 1 104 ? 95.628 135.057 74.870 1.00 79.93 221 LYS A CA 1
ATOM 822 C C . LYS A 1 104 ? 95.648 133.661 74.257 1.00 79.93 221 LYS A C 1
ATOM 823 O O . LYS A 1 104 ? 94.579 133.080 74.049 1.00 79.93 221 LYS A O 1
ATOM 829 N N . PHE A 1 105 ? 96.825 133.113 73.958 1.00 79.08 222 PHE A N 1
ATOM 830 C CA . PHE A 1 105 ? 96.975 131.701 73.620 1.00 79.08 222 PHE A CA 1
ATOM 831 C C . PHE A 1 105 ? 98.019 130.968 74.445 1.00 79.08 222 PHE A C 1
ATOM 832 O O . PHE A 1 105 ? 97.910 129.749 74.602 1.00 79.08 222 PHE A O 1
ATOM 840 N N . GLY A 1 106 ? 99.022 131.658 74.968 1.00 73.76 223 GLY A N 1
ATOM 841 C CA . GLY A 1 106 ? 99.992 131.019 75.833 1.00 73.76 223 GLY A CA 1
ATOM 842 C C . GLY A 1 106 ? 101.366 130.901 75.220 1.00 73.76 223 GLY A C 1
ATOM 843 O O . GLY A 1 106 ? 101.539 130.243 74.193 1.00 73.76 223 GLY A O 1
ATOM 844 N N . SER A 1 107 ? 102.352 131.535 75.845 1.00 73.24 224 SER A N 1
ATOM 845 C CA . SER A 1 107 ? 103.718 131.454 75.358 1.00 73.24 224 SER A CA 1
ATOM 846 C C . SER A 1 107 ? 104.213 130.023 75.464 1.00 73.24 224 SER A C 1
ATOM 847 O O . SER A 1 107 ? 103.811 129.269 76.353 1.00 73.24 224 SER A O 1
ATOM 850 N N . ASN A 1 108 ? 105.098 129.640 74.547 1.00 70.60 225 ASN A N 1
ATOM 851 C CA . ASN A 1 108 ? 105.542 128.251 74.471 1.00 70.60 225 ASN A CA 1
ATOM 852 C C . ASN A 1 108 ? 106.620 127.980 75.520 1.00 70.60 225 ASN A C 1
ATOM 853 O O . ASN A 1 108 ? 107.766 127.651 75.218 1.00 70.60 225 ASN A O 1
ATOM 858 N N . LYS A 1 109 ? 106.227 128.125 76.776 1.00 77.03 226 LYS A N 1
ATOM 859 C CA . LYS A 1 109 ? 107.077 127.797 77.913 1.00 77.03 226 LYS A CA 1
ATOM 860 C C . LYS A 1 109 ? 106.429 126.632 78.647 1.00 77.03 226 LYS A C 1
ATOM 861 O O . LYS A 1 109 ? 105.479 126.817 79.413 1.00 77.03 226 LYS A O 1
ATOM 867 N N . ALA A 1 110 ? 106.933 125.431 78.403 1.00 82.33 227 ALA A N 1
ATOM 868 C CA . ALA A 1 110 ? 106.533 124.263 79.165 1.00 82.33 227 ALA A CA 1
ATOM 869 C C . ALA A 1 110 ? 107.494 123.942 80.299 1.00 82.33 227 ALA A C 1
ATOM 870 O O . ALA A 1 110 ? 107.219 123.030 81.083 1.00 82.33 227 ALA A O 1
ATOM 872 N N . GLU A 1 111 ? 108.609 124.655 80.407 1.00 92.69 228 GLU A N 1
ATOM 873 C CA . GLU A 1 111 ? 109.577 124.366 81.455 1.00 92.69 228 GLU A CA 1
ATOM 874 C C . GLU A 1 111 ? 109.023 124.778 82.810 1.00 92.69 228 GLU A C 1
ATOM 875 O O . GLU A 1 111 ? 108.347 125.802 82.940 1.00 92.69 228 GLU A O 1
ATOM 881 N N . MET A 1 112 ? 109.305 123.969 83.822 1.00 97.12 229 MET A N 1
ATOM 882 C CA . MET A 1 112 ? 108.867 124.231 85.183 1.00 97.12 229 MET A CA 1
ATOM 883 C C . MET A 1 112 ? 110.070 124.552 86.060 1.00 97.12 229 MET A C 1
ATOM 884 O O . MET A 1 112 ? 111.184 124.080 85.816 1.00 97.12 229 MET A O 1
ATOM 889 N N . VAL A 1 113 ? 109.836 125.386 87.077 1.00 103.78 230 VAL A N 1
ATOM 890 C CA . VAL A 1 113 ? 110.889 125.691 88.034 1.00 103.78 230 VAL A CA 1
ATOM 891 C C . VAL A 1 113 ? 111.231 124.432 88.818 1.00 103.78 230 VAL A C 1
ATOM 892 O O . VAL A 1 113 ? 110.357 123.611 89.129 1.00 103.78 230 VAL A O 1
ATOM 896 N N . VAL A 1 114 ? 112.516 124.255 89.109 1.00 102.74 231 VAL A N 1
ATOM 897 C CA . VAL A 1 114 ? 112.942 123.046 89.823 1.00 102.74 231 VAL A CA 1
ATOM 898 C C . VAL A 1 114 ? 112.347 123.046 91.227 1.00 102.74 231 VAL A C 1
ATOM 899 O O . VAL A 1 114 ? 112.409 124.072 91.934 1.00 102.74 231 VAL A O 1
ATOM 903 N N . PRO A 1 115 ? 111.719 121.954 91.669 1.00 98.60 232 PRO A N 1
ATOM 904 C CA . PRO A 1 115 ? 111.190 121.909 93.039 1.00 98.60 232 PRO A CA 1
ATOM 905 C C . PRO A 1 115 ? 112.292 121.553 94.030 1.00 98.60 232 PRO A C 1
ATOM 906 O O . PRO A 1 115 ? 112.969 120.532 93.887 1.00 98.60 232 PRO A O 1
ATOM 910 N N . ASP A 1 116 ? 112.469 122.406 95.034 1.00 94.81 233 ASP A N 1
ATOM 911 C CA . ASP A 1 116 ? 113.499 122.180 96.033 1.00 94.81 233 ASP A CA 1
ATOM 912 C C . ASP A 1 116 ? 113.043 121.131 97.045 1.00 94.81 233 ASP A C 1
ATOM 913 O O . ASP A 1 116 ? 111.853 120.829 97.174 1.00 94.81 233 ASP A O 1
ATOM 918 N N . PHE A 1 117 ? 114.017 120.572 97.767 1.00 80.80 234 PHE A N 1
ATOM 919 C CA . PHE A 1 117 ? 113.693 119.599 98.805 1.00 80.80 234 PHE A CA 1
ATOM 920 C C . PHE A 1 117 ? 112.852 120.233 99.897 1.00 80.80 234 PHE A C 1
ATOM 921 O O . PHE A 1 117 ? 111.916 119.611 100.411 1.00 80.80 234 PHE A O 1
ATOM 929 N N . SER A 1 118 ? 113.165 121.476 100.257 1.00 80.92 235 SER A N 1
ATOM 930 C CA . SER A 1 118 ? 112.380 122.165 101.269 1.00 80.92 235 SER A CA 1
ATOM 931 C C . SER A 1 118 ? 110.928 122.304 100.839 1.00 80.92 235 SER A C 1
ATOM 932 O O . SER A 1 118 ? 110.018 122.055 101.630 1.00 80.92 235 SER A O 1
ATOM 935 N N . GLU A 1 119 ? 110.689 122.682 99.582 1.00 80.89 236 GLU A N 1
ATOM 936 C CA . GLU A 1 119 ? 109.327 122.972 99.142 1.00 80.89 236 GLU A CA 1
ATOM 937 C C . GLU A 1 119 ? 108.481 121.707 99.069 1.00 80.89 236 GLU A C 1
ATOM 938 O O . GLU A 1 119 ? 107.359 121.665 99.591 1.00 80.89 236 GLU A O 1
ATOM 944 N N . LEU A 1 120 ? 108.998 120.661 98.425 1.00 77.61 237 LEU A N 1
ATOM 945 C CA . LEU A 1 120 ? 108.253 119.411 98.360 1.00 77.61 237 LEU A CA 1
ATOM 946 C C . LEU A 1 120 ? 108.065 118.822 99.745 1.00 77.61 237 LEU A C 1
ATOM 947 O O . LEU A 1 120 ? 106.986 118.317 100.073 1.00 77.61 237 LEU A O 1
ATOM 952 N N . PHE A 1 121 ? 109.105 118.880 100.579 1.00 76.32 238 PHE A N 1
ATOM 953 C CA . PHE A 1 121 ? 108.978 118.367 101.933 1.00 76.32 238 PHE A CA 1
ATOM 954 C C . PHE A 1 121 ? 107.906 119.122 102.698 1.00 76.32 238 PHE A C 1
ATOM 955 O O . PHE A 1 121 ? 107.098 118.515 103.409 1.00 76.32 238 PHE A O 1
ATOM 963 N N . LYS A 1 122 ? 107.877 120.447 102.559 1.00 74.91 239 LYS A N 1
ATOM 964 C CA . LYS A 1 122 ? 106.888 121.245 103.264 1.00 74.91 239 LYS A CA 1
ATOM 965 C C . LYS A 1 122 ? 105.486 120.903 102.792 1.00 74.91 239 LYS A C 1
ATOM 966 O O . LYS A 1 122 ? 104.553 120.817 103.599 1.00 74.91 239 LYS A O 1
ATOM 972 N N . GLU A 1 123 ? 105.318 120.695 101.486 1.00 75.27 240 GLU A N 1
ATOM 973 C CA . GLU A 1 123 ? 104.019 120.265 100.982 1.00 75.27 240 GLU A CA 1
ATOM 974 C C . GLU A 1 123 ? 103.633 118.914 101.561 1.00 75.27 240 GLU A C 1
ATOM 975 O O . GLU A 1 123 ? 102.469 118.684 101.903 1.00 75.27 240 GLU A O 1
ATOM 981 N N . ARG A 1 124 ? 104.603 118.005 101.678 1.00 70.44 241 ARG A N 1
ATOM 982 C CA . ARG A 1 124 ? 104.310 116.662 102.164 1.00 70.44 241 ARG A CA 1
ATOM 983 C C . ARG A 1 124 ? 103.939 116.668 103.640 1.00 70.44 241 ARG A C 1
ATOM 984 O O . ARG A 1 124 ? 103.045 115.928 104.067 1.00 70.44 241 ARG A O 1
ATOM 992 N N . ALA A 1 125 ? 104.605 117.506 104.431 1.00 68.19 242 ALA A N 1
ATOM 993 C CA . ALA A 1 125 ? 104.450 117.453 105.876 1.00 68.19 242 ALA A CA 1
ATOM 994 C C . ALA A 1 125 ? 103.056 117.857 106.328 1.00 68.19 242 ALA A C 1
ATOM 995 O O . ALA A 1 125 ? 102.690 117.588 107.478 1.00 68.19 242 ALA A O 1
ATOM 997 N N . THR A 1 126 ? 102.272 118.491 105.465 1.00 63.68 243 THR A N 1
ATOM 998 C CA . THR A 1 126 ? 100.953 118.956 105.857 1.00 63.68 243 THR A CA 1
ATOM 999 C C . THR A 1 126 ? 99.889 117.881 105.746 1.00 63.68 243 THR A C 1
ATOM 1000 O O . THR A 1 126 ? 98.750 118.123 106.154 1.00 63.68 243 THR A O 1
ATOM 1004 N N . ALA A 1 127 ? 100.234 116.707 105.226 1.00 58.88 244 ALA A N 1
ATOM 1005 C CA . ALA A 1 127 ? 99.249 115.666 105.002 1.00 58.88 244 ALA A CA 1
ATOM 1006 C C . ALA A 1 127 ? 98.622 115.253 106.331 1.00 58.88 244 ALA A C 1
ATOM 1007 O O . ALA A 1 127 ? 99.251 115.388 107.385 1.00 58.88 244 ALA A O 1
ATOM 1009 N N . PRO A 1 128 ? 97.375 114.775 106.320 1.00 59.02 245 PRO A N 1
ATOM 1010 C CA . PRO A 1 128 ? 96.706 114.479 107.594 1.00 59.02 245 PRO A CA 1
ATOM 1011 C C . PRO A 1 128 ? 97.464 113.486 108.453 1.00 59.02 245 PRO A C 1
ATOM 1012 O O . PRO A 1 128 ? 97.493 113.622 109.686 1.00 59.02 245 PRO A O 1
ATOM 1016 N N . PHE A 1 129 ? 98.101 112.497 107.827 1.00 59.31 246 PHE A N 1
ATOM 1017 C CA . PHE A 1 129 ? 98.797 111.478 108.594 1.00 59.31 246 PHE A CA 1
ATOM 1018 C C . PHE A 1 129 ? 99.955 112.067 109.377 1.00 59.31 246 PHE A C 1
ATOM 1019 O O . PHE A 1 129 ? 100.119 111.766 110.563 1.00 59.31 246 PHE A O 1
ATOM 1027 N N . PHE A 1 130 ? 100.762 112.912 108.747 1.00 52.18 247 PHE A N 1
ATOM 1028 C CA . PHE A 1 130 ? 101.925 113.440 109.445 1.00 52.18 247 PHE A CA 1
ATOM 1029 C C . PHE A 1 130 ? 101.521 114.384 110.566 1.00 52.18 247 PHE A C 1
ATOM 1030 O O . PHE A 1 130 ? 102.180 114.432 111.611 1.00 52.18 247 PHE A O 1
ATOM 1038 N N . VAL A 1 131 ? 100.445 115.144 110.377 1.00 55.33 248 VAL A N 1
ATOM 1039 C CA . VAL A 1 131 ? 99.973 116.016 111.446 1.00 55.33 248 VAL A CA 1
ATOM 1040 C C . VAL A 1 131 ? 99.457 115.196 112.621 1.00 55.33 248 VAL A C 1
ATOM 1041 O O . VAL A 1 131 ? 99.758 115.500 113.785 1.00 55.33 248 VAL A O 1
ATOM 1045 N N . PHE A 1 132 ? 98.686 114.140 112.349 1.00 54.51 249 PHE A N 1
ATOM 1046 C CA . PHE A 1 132 ? 98.251 113.276 113.443 1.00 54.51 249 PHE A CA 1
ATOM 1047 C C . PHE A 1 132 ? 99.433 112.617 114.137 1.00 54.51 249 PHE A C 1
ATOM 1048 O O . PHE A 1 132 ? 99.416 112.422 115.360 1.00 54.51 249 PHE A O 1
ATOM 1056 N N . GLN A 1 133 ? 100.462 112.270 113.378 1.00 54.87 250 GLN A N 1
ATOM 1057 C CA . GLN A 1 133 ? 101.654 111.680 113.963 1.00 54.87 250 GLN A CA 1
ATOM 1058 C C . GLN A 1 133 ? 102.380 112.662 114.872 1.00 54.87 250 GLN A C 1
ATOM 1059 O O . GLN A 1 133 ? 102.833 112.289 115.960 1.00 54.87 250 GLN A O 1
ATOM 1065 N N . VAL A 1 134 ? 102.504 113.919 114.454 1.00 51.53 251 VAL A N 1
ATOM 1066 C CA . VAL A 1 134 ? 103.143 114.891 115.330 1.00 51.53 251 VAL A CA 1
ATOM 1067 C C . VAL A 1 134 ? 102.291 115.120 116.563 1.00 51.53 251 VAL A C 1
ATOM 1068 O O . VAL A 1 134 ? 102.815 115.337 117.663 1.00 51.53 251 VAL A O 1
ATOM 1072 N N . PHE A 1 135 ? 100.970 115.041 116.417 1.00 53.68 252 PHE A N 1
ATOM 1073 C CA . PHE A 1 135 ? 100.096 115.164 117.576 1.00 53.68 252 PHE A CA 1
ATOM 1074 C C . PHE A 1 135 ? 100.336 114.041 118.580 1.00 53.68 252 PHE A C 1
ATOM 1075 O O . PHE A 1 135 ? 100.425 114.283 119.793 1.00 53.68 252 PHE A O 1
ATOM 1083 N N . CYS A 1 136 ? 100.454 112.800 118.103 1.00 51.74 253 CYS A N 1
ATOM 1084 C CA . CYS A 1 136 ? 100.680 111.714 119.051 1.00 51.74 253 CYS A CA 1
ATOM 1085 C C . CYS A 1 136 ? 102.077 111.779 119.650 1.00 51.74 253 CYS A C 1
ATOM 1086 O O . CYS A 1 136 ? 102.269 111.401 120.814 1.00 51.74 253 CYS A O 1
ATOM 1089 N N . VAL A 1 137 ? 103.062 112.250 118.885 1.00 51.99 254 VAL A N 1
ATOM 1090 C CA . VAL A 1 137 ? 104.389 112.461 119.456 1.00 51.99 254 VAL A CA 1
ATOM 1091 C C . VAL A 1 137 ? 104.314 113.468 120.591 1.00 51.99 254 VAL A C 1
ATOM 1092 O O . VAL A 1 137 ? 104.928 113.287 121.649 1.00 51.99 254 VAL A O 1
ATOM 1096 N N . GLY A 1 138 ? 103.552 114.538 120.397 1.00 53.24 255 GLY A N 1
ATOM 1097 C CA . GLY A 1 138 ? 103.327 115.461 121.489 1.00 53.24 255 GLY A CA 1
ATOM 1098 C C . GLY A 1 138 ? 102.654 114.806 122.678 1.00 53.24 255 GLY A C 1
ATOM 1099 O O . GLY A 1 138 ? 102.962 115.132 123.824 1.00 53.24 255 GLY A O 1
ATOM 1100 N N . LEU A 1 139 ? 101.721 113.891 122.426 1.00 53.39 256 LEU A N 1
ATOM 1101 C CA . LEU A 1 139 ? 101.050 113.205 123.531 1.00 53.39 256 LEU A CA 1
ATOM 1102 C C . LEU A 1 139 ? 102.041 112.398 124.364 1.00 53.39 256 LEU A C 1
ATOM 1103 O O . LEU A 1 139 ? 102.043 112.473 125.603 1.00 53.39 256 LEU A O 1
ATOM 1108 N N . TRP A 1 140 ? 102.904 111.630 123.698 1.00 55.50 257 TRP A N 1
ATOM 1109 C CA . TRP A 1 140 ? 103.962 110.946 124.433 1.00 55.50 257 TRP A CA 1
ATOM 1110 C C . TRP A 1 140 ? 104.864 111.936 125.149 1.00 55.50 257 TRP A C 1
ATOM 1111 O O . TRP A 1 140 ? 105.379 111.631 126.230 1.00 55.50 257 TRP A O 1
ATOM 1122 N N . CYS A 1 141 ? 105.077 113.117 124.570 1.00 55.00 258 CYS A N 1
ATOM 1123 C CA . CYS A 1 141 ? 105.872 114.127 125.261 1.00 55.00 258 CYS A CA 1
ATOM 1124 C C . CYS A 1 141 ? 105.172 114.595 126.526 1.00 55.00 258 CYS A C 1
ATOM 1125 O O . CYS A 1 141 ? 105.825 114.970 127.505 1.00 55.00 258 CYS A O 1
ATOM 1128 N N . LEU A 1 142 ? 103.838 114.603 126.500 1.00 57.37 259 LEU A N 1
ATOM 1129 C CA . LEU A 1 142 ? 103.054 114.951 127.683 1.00 57.37 259 LEU A CA 1
ATOM 1130 C C . LEU A 1 142 ? 103.171 113.882 128.761 1.00 57.37 259 LEU A C 1
ATOM 1131 O O . LEU A 1 142 ? 103.252 114.200 129.953 1.00 57.37 259 LEU A O 1
ATOM 1136 N N . ASP A 1 143 ? 103.182 112.611 128.367 1.00 56.94 260 ASP A N 1
ATOM 1137 C CA . ASP A 1 143 ? 103.257 111.524 129.339 1.00 56.94 260 ASP A CA 1
ATOM 1138 C C . ASP A 1 143 ? 104.664 111.274 129.866 1.00 56.94 260 ASP A C 1
ATOM 1139 O O . ASP A 1 143 ? 104.899 110.222 130.462 1.00 56.94 260 ASP A O 1
ATOM 1144 N N . GLU A 1 144 ? 105.593 112.203 129.668 1.00 61.56 261 GLU A N 1
ATOM 1145 C CA . GLU A 1 144 ? 106.973 112.072 130.134 1.00 61.56 261 GLU A CA 1
ATOM 1146 C C . GLU A 1 144 ? 107.663 110.844 129.548 1.00 61.56 261 GLU A C 1
ATOM 1147 O O . GLU A 1 144 ? 108.534 110.247 130.182 1.00 61.56 261 GLU A O 1
ATOM 1153 N N . TYR A 1 145 ? 107.277 110.457 128.334 1.00 56.73 262 TYR A N 1
ATOM 1154 C CA . TYR A 1 145 ? 107.976 109.415 127.584 1.00 56.73 262 TYR A CA 1
ATOM 1155 C C . TYR A 1 145 ? 108.911 110.064 126.569 1.00 56.73 262 TYR A C 1
ATOM 1156 O O . TYR A 1 145 ? 108.703 110.015 125.362 1.00 56.73 262 TYR A O 1
ATOM 1165 N N . TRP A 1 146 ? 109.963 110.678 127.093 1.00 58.58 263 TRP A N 1
ATOM 1166 C CA . TRP A 1 146 ? 110.776 111.562 126.272 1.00 58.58 263 TRP A CA 1
ATOM 1167 C C . TRP A 1 146 ? 111.469 110.807 125.144 1.00 58.58 263 TRP A C 1
ATOM 1168 O O . TRP A 1 146 ? 111.367 111.189 123.970 1.00 58.58 263 TRP A O 1
ATOM 1179 N N . TYR A 1 147 ? 112.179 109.730 125.481 1.00 53.61 264 TYR A N 1
ATOM 1180 C CA . TYR A 1 147 ? 112.999 109.056 124.482 1.00 53.61 264 TYR A CA 1
ATOM 1181 C C . TYR A 1 147 ? 112.143 108.411 123.405 1.00 53.61 264 TYR A C 1
ATOM 1182 O O . TYR A 1 147 ? 112.521 108.403 122.228 1.00 53.61 264 TYR A O 1
ATOM 1191 N N . TYR A 1 148 ? 110.989 107.863 123.781 1.00 53.42 265 TYR A N 1
ATOM 1192 C CA . TYR A 1 148 ? 110.108 107.272 122.783 1.00 53.42 265 TYR A CA 1
ATOM 1193 C C . TYR A 1 148 ? 109.602 108.321 121.813 1.00 53.42 265 TYR A C 1
ATOM 1194 O O . TYR A 1 148 ? 109.521 108.074 120.604 1.00 53.42 265 TYR A O 1
ATOM 1203 N N . SER A 1 149 ? 109.244 109.498 122.325 1.00 51.86 266 SER A N 1
ATOM 1204 C CA . SER A 1 149 ? 108.813 110.575 121.448 1.00 51.86 266 SER A CA 1
ATOM 1205 C C . SER A 1 149 ? 109.926 110.970 120.500 1.00 51.86 266 SER A C 1
ATOM 1206 O O . SER A 1 149 ? 109.694 111.166 119.303 1.00 51.86 266 SER A O 1
ATOM 1209 N N . VAL A 1 150 ? 111.150 111.076 121.017 1.00 52.49 267 VAL A N 1
ATOM 1210 C CA . VAL A 1 150 ? 112.272 111.441 120.161 1.00 52.49 267 VAL A CA 1
ATOM 1211 C C . VAL A 1 150 ? 112.452 110.418 119.054 1.00 52.49 267 VAL A C 1
ATOM 1212 O O . VAL A 1 150 ? 112.627 110.771 117.881 1.00 52.49 267 VAL A O 1
ATOM 1216 N N . PHE A 1 151 ? 112.401 109.135 119.403 1.00 54.57 268 PHE A N 1
ATOM 1217 C CA . PHE A 1 151 ? 112.621 108.101 118.401 1.00 54.57 268 PHE A CA 1
ATOM 1218 C C . PHE A 1 151 ? 111.514 108.096 117.354 1.00 54.57 268 PHE A C 1
ATOM 1219 O O . PHE A 1 151 ? 111.788 107.948 116.156 1.00 54.57 268 PHE A O 1
ATOM 1227 N N . THR A 1 152 ? 110.257 108.235 117.779 1.00 54.38 269 THR A N 1
ATOM 1228 C CA . THR A 1 152 ? 109.170 108.233 116.809 1.00 54.38 269 THR A CA 1
ATOM 1229 C C . THR A 1 152 ? 109.273 109.426 115.872 1.00 54.38 269 THR A C 1
ATOM 1230 O O . THR A 1 152 ? 109.044 109.299 114.662 1.00 54.38 269 THR A O 1
ATOM 1234 N N . LEU A 1 153 ? 109.607 110.595 116.413 1.00 56.71 270 LEU A N 1
ATOM 1235 C CA . LEU A 1 153 ? 109.754 111.769 115.564 1.00 56.71 270 LEU A CA 1
ATOM 1236 C C . LEU A 1 153 ? 110.886 111.577 114.571 1.00 56.71 270 LEU A C 1
ATOM 1237 O O . LEU A 1 153 ? 110.759 111.938 113.393 1.00 56.71 270 LEU A O 1
ATOM 1242 N N . SER A 1 154 ? 111.999 111.002 115.027 1.00 57.68 271 SER A N 1
ATOM 1243 C CA . SER A 1 154 ? 113.111 110.745 114.125 1.00 57.68 271 SER A CA 1
ATOM 1244 C C . SER A 1 154 ? 112.706 109.780 113.022 1.00 57.68 271 SER A C 1
ATOM 1245 O O . SER A 1 154 ? 113.074 109.964 111.859 1.00 57.68 271 SER A O 1
ATOM 1248 N N . MET A 1 155 ? 111.929 108.754 113.363 1.00 60.76 272 MET A N 1
ATOM 1249 C CA . MET A 1 155 ? 111.519 107.777 112.363 1.00 60.76 272 MET A CA 1
ATOM 1250 C C . MET A 1 155 ? 110.584 108.395 111.328 1.00 60.76 272 MET A C 1
ATOM 1251 O O . MET A 1 155 ? 110.698 108.106 110.130 1.00 60.76 272 MET A O 1
ATOM 1256 N N . LEU A 1 156 ? 109.635 109.226 111.769 1.00 59.78 273 LEU A N 1
ATOM 1257 C CA . LEU A 1 156 ? 108.733 109.885 110.822 1.00 59.78 273 LEU A CA 1
ATOM 1258 C C . LEU A 1 156 ? 109.494 110.833 109.913 1.00 59.78 273 LEU A C 1
ATOM 1259 O O . LEU A 1 156 ? 109.273 110.861 108.695 1.00 59.78 273 LEU A O 1
ATOM 1264 N N . VAL A 1 157 ? 110.408 111.612 110.489 1.00 60.10 274 VAL A N 1
ATOM 1265 C CA . VAL A 1 157 ? 111.246 112.474 109.673 1.00 60.10 274 VAL A CA 1
ATOM 1266 C C . VAL A 1 157 ? 112.008 111.648 108.653 1.00 60.10 274 VAL A C 1
ATOM 1267 O O . VAL A 1 157 ? 112.101 112.019 107.479 1.00 60.10 274 VAL A O 1
ATOM 1271 N N . ALA A 1 158 ? 112.534 110.496 109.073 1.00 67.57 275 ALA A N 1
ATOM 1272 C CA . ALA A 1 158 ? 113.360 109.688 108.183 1.00 67.57 275 ALA A CA 1
ATOM 1273 C C . ALA A 1 158 ? 112.546 109.116 107.031 1.00 67.57 275 ALA A C 1
ATOM 1274 O O . ALA A 1 158 ? 112.965 109.185 105.870 1.00 67.57 275 ALA A O 1
ATOM 1276 N N . PHE A 1 159 ? 111.384 108.536 107.329 1.00 68.42 276 PHE A N 1
ATOM 1277 C CA . PHE A 1 159 ? 110.572 107.959 106.263 1.00 68.42 276 PHE A CA 1
ATOM 1278 C C . PHE A 1 159 ? 110.050 109.025 105.312 1.00 68.42 276 PHE A C 1
ATOM 1279 O O . PHE A 1 159 ? 110.016 108.812 104.091 1.00 68.42 276 PHE A O 1
ATOM 1287 N N . GLU A 1 160 ? 109.632 110.175 105.838 1.00 69.65 277 GLU A N 1
ATOM 1288 C CA . GLU A 1 160 ? 109.172 111.222 104.941 1.00 69.65 277 GLU A CA 1
ATOM 1289 C C . GLU A 1 160 ? 110.317 111.761 104.102 1.00 69.65 277 GLU A C 1
ATOM 1290 O O . GLU A 1 160 ? 110.129 112.073 102.922 1.00 69.65 277 GLU A O 1
ATOM 1296 N N . ALA A 1 161 ? 111.516 111.854 104.675 1.00 69.20 278 ALA A N 1
ATOM 1297 C CA . ALA A 1 161 ? 112.670 112.267 103.888 1.00 69.20 278 ALA A CA 1
ATOM 1298 C C . ALA A 1 161 ? 112.970 111.260 102.790 1.00 69.20 278 ALA A C 1
ATOM 1299 O O . ALA A 1 161 ? 113.338 111.641 101.674 1.00 69.20 278 ALA A O 1
ATOM 1301 N N . SER A 1 162 ? 112.811 109.970 103.083 1.00 68.40 279 SER A N 1
ATOM 1302 C CA . SER A 1 162 ? 113.038 108.945 102.068 1.00 68.40 279 SER A CA 1
ATOM 1303 C C . SER A 1 162 ? 112.045 109.074 100.919 1.00 68.40 279 SER A C 1
ATOM 1304 O O . SER A 1 162 ? 112.432 109.057 99.742 1.00 68.40 279 SER A O 1
ATOM 1307 N N . LEU A 1 163 ? 110.756 109.209 101.239 1.00 67.20 280 LEU A N 1
ATOM 1308 C CA . LEU A 1 163 ? 109.763 109.364 100.177 1.00 67.20 280 LEU A CA 1
ATOM 1309 C C . LEU A 1 163 ? 109.995 110.637 99.379 1.00 67.20 280 LEU A C 1
ATOM 1310 O O . LEU A 1 163 ? 109.859 110.638 98.151 1.00 67.20 280 LEU A O 1
ATOM 1315 N N . VAL A 1 164 ? 110.337 111.733 100.051 1.00 70.83 281 VAL A N 1
ATOM 1316 C CA . VAL A 1 164 ? 110.537 112.985 99.336 1.00 70.83 281 VAL A CA 1
ATOM 1317 C C . VAL A 1 164 ? 111.766 112.901 98.442 1.00 70.83 281 VAL A C 1
ATOM 1318 O O . VAL A 1 164 ? 111.772 113.437 97.329 1.00 70.83 281 VAL A O 1
ATOM 1322 N N . GLN A 1 165 ? 112.822 11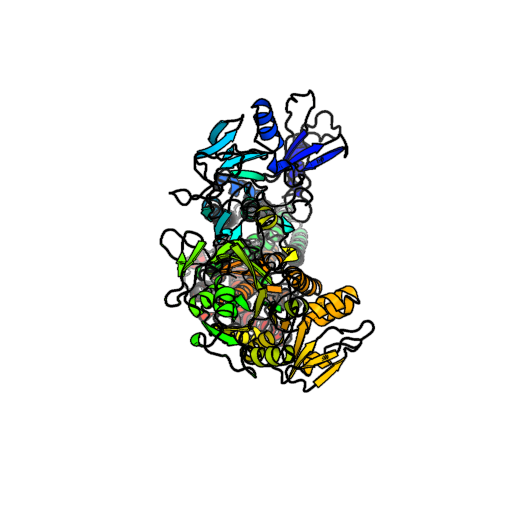2.224 98.896 1.00 72.96 282 GLN A N 1
ATOM 1323 C CA . GLN A 1 165 ? 113.987 112.036 98.039 1.00 72.96 282 GLN A CA 1
ATOM 1324 C C . GLN A 1 165 ? 113.651 111.172 96.828 1.00 72.96 282 GLN A C 1
ATOM 1325 O O . GLN A 1 165 ? 114.107 111.452 95.710 1.00 72.96 282 GLN A O 1
ATOM 1331 N N . GLN A 1 166 ? 112.848 110.124 97.022 1.00 72.73 283 GLN A N 1
ATOM 1332 C CA . GLN A 1 166 ? 112.439 109.314 95.879 1.00 72.73 283 GLN A CA 1
ATOM 1333 C C . GLN A 1 166 ? 111.622 110.128 94.884 1.00 72.73 283 GLN A C 1
ATOM 1334 O O . GLN A 1 166 ? 111.791 109.986 93.668 1.00 72.73 283 GLN A O 1
ATOM 1340 N N . GLN A 1 167 ? 110.724 110.979 95.380 1.00 75.68 284 GLN A N 1
ATOM 1341 C CA . GLN A 1 167 ? 109.982 111.862 94.487 1.00 75.68 284 GLN A CA 1
ATOM 1342 C C . GLN A 1 167 ? 110.916 112.816 93.762 1.00 75.68 284 GLN A C 1
ATOM 1343 O O . GLN A 1 167 ? 110.739 113.085 92.569 1.00 75.68 284 GLN A O 1
ATOM 1349 N N . MET A 1 168 ? 111.912 113.347 94.471 1.00 77.77 285 MET A N 1
ATOM 1350 C CA . MET A 1 168 ? 112.888 114.220 93.836 1.00 77.77 285 MET A CA 1
ATOM 1351 C C . MET A 1 168 ? 113.664 113.488 92.749 1.00 77.77 285 MET A C 1
ATOM 1352 O O . MET A 1 168 ? 114.132 114.112 91.790 1.00 77.77 285 MET A O 1
ATOM 1357 N N . ARG A 1 169 ? 113.798 112.167 92.875 1.00 81.76 286 ARG A N 1
ATOM 1358 C CA . ARG A 1 169 ? 114.462 111.391 91.831 1.00 81.76 286 ARG A CA 1
ATOM 1359 C C . ARG A 1 169 ? 113.748 111.478 90.484 1.00 81.76 286 ARG A C 1
ATOM 1360 O O . ARG A 1 169 ? 114.374 111.214 89.451 1.00 81.76 286 ARG A O 1
ATOM 1368 N N . ASN A 1 170 ? 112.461 111.840 90.463 1.00 85.20 287 ASN A N 1
ATOM 1369 C CA . ASN A 1 170 ? 111.761 112.006 89.194 1.00 85.20 287 ASN A CA 1
ATOM 1370 C C . ASN A 1 170 ? 112.175 113.274 88.460 1.00 85.20 287 ASN A C 1
ATOM 1371 O O . ASN A 1 170 ? 111.991 113.352 87.238 1.00 85.20 287 ASN A O 1
ATOM 1376 N N . MET A 1 171 ? 112.717 114.265 89.172 1.00 85.23 288 MET A N 1
ATOM 1377 C CA . MET A 1 171 ? 113.232 115.464 88.517 1.00 85.23 288 MET A CA 1
ATOM 1378 C C . MET A 1 171 ? 114.266 115.118 87.453 1.00 85.23 288 MET A C 1
ATOM 1379 O O . MET A 1 171 ? 114.360 115.804 86.425 1.00 85.23 288 MET A O 1
ATOM 1384 N N . SER A 1 172 ? 115.046 114.059 87.685 1.00 88.30 289 SER A N 1
ATOM 1385 C CA . SER A 1 172 ? 116.028 113.627 86.699 1.00 88.30 289 SER A CA 1
ATOM 1386 C C . SER A 1 172 ? 115.361 113.336 85.363 1.00 88.30 289 SER A C 1
ATOM 1387 O O . SER A 1 172 ? 115.783 113.852 84.327 1.00 88.30 289 SER A O 1
ATOM 1390 N N . GLU A 1 173 ? 114.291 112.540 85.373 1.00 86.68 290 GLU A N 1
ATOM 1391 C CA . GLU A 1 173 ? 113.564 112.256 84.137 1.00 86.68 290 GLU A CA 1
ATOM 1392 C C . GLU A 1 173 ? 112.895 113.514 83.589 1.00 86.68 290 GLU A C 1
ATOM 1393 O O . GLU A 1 173 ? 112.876 113.745 82.369 1.00 86.68 290 GLU A O 1
ATOM 1399 N N . ILE A 1 174 ? 112.352 114.340 84.487 1.00 87.52 291 ILE A N 1
ATOM 1400 C CA . ILE A 1 174 ? 111.585 115.507 84.071 1.00 87.52 291 ILE A CA 1
ATOM 1401 C C . ILE A 1 174 ? 112.449 116.440 83.239 1.00 87.52 291 ILE A C 1
ATOM 1402 O O . ILE A 1 174 ? 112.030 116.923 82.179 1.00 87.52 291 ILE A O 1
ATOM 1407 N N . ARG A 1 175 ? 113.665 116.705 83.695 1.00 85.03 292 ARG A N 1
ATOM 1408 C CA . ARG A 1 175 ? 114.585 117.500 82.889 1.00 85.03 292 ARG A CA 1
ATOM 1409 C C . ARG A 1 175 ? 115.404 116.659 81.918 1.00 85.03 292 ARG A C 1
ATOM 1410 O O . ARG A 1 175 ? 116.154 117.225 81.117 1.00 85.03 292 ARG A O 1
ATOM 1418 N N . LYS A 1 176 ? 115.280 115.329 81.974 1.00 87.01 293 LYS A N 1
ATOM 1419 C CA . LYS A 1 176 ? 115.915 114.457 80.994 1.00 87.01 293 LYS A CA 1
ATOM 1420 C C . LYS A 1 176 ? 115.168 114.454 79.672 1.00 87.01 293 LYS A C 1
ATOM 1421 O O . LYS A 1 176 ? 115.782 114.240 78.621 1.00 87.01 293 LYS A O 1
ATOM 1427 N N . MET A 1 177 ? 113.854 114.687 79.698 1.00 88.64 294 MET A N 1
ATOM 1428 C CA . MET A 1 177 ? 113.144 114.896 78.438 1.00 88.64 294 MET A CA 1
ATOM 1429 C C . MET A 1 177 ? 113.766 116.041 77.641 1.00 88.64 294 MET A C 1
ATOM 1430 O O . MET A 1 177 ? 113.753 116.030 76.404 1.00 88.64 294 MET A O 1
ATOM 1435 N N . GLY A 1 178 ? 114.319 117.032 78.335 1.00 85.01 295 GLY A N 1
ATOM 1436 C CA . GLY A 1 178 ? 115.240 117.990 77.740 1.00 85.01 295 GLY A CA 1
ATOM 1437 C C . GLY A 1 178 ? 114.707 118.955 76.700 1.00 85.01 295 GLY A C 1
ATOM 1438 O O . GLY A 1 178 ? 115.356 119.159 75.667 1.00 85.01 295 GLY A O 1
ATOM 1439 N N . ASN A 1 179 ? 113.552 119.557 76.942 1.00 78.68 296 ASN A N 1
ATOM 1440 C CA . ASN A 1 179 ? 113.139 120.694 76.134 1.00 78.68 296 ASN A CA 1
ATOM 1441 C C . ASN A 1 179 ? 113.906 121.928 76.585 1.00 78.68 296 ASN A C 1
ATOM 1442 O O . ASN A 1 179 ? 113.838 122.318 77.755 1.00 78.68 296 ASN A O 1
ATOM 1447 N N . LYS A 1 180 ? 114.634 122.542 75.667 1.00 83.87 297 LYS A N 1
ATOM 1448 C CA . LYS A 1 180 ? 115.528 123.637 75.999 1.00 83.87 297 LYS A CA 1
ATOM 1449 C C . LYS A 1 180 ? 115.248 124.825 75.099 1.00 83.87 297 LYS A C 1
ATOM 1450 O O . LYS A 1 180 ? 114.678 124.673 74.015 1.00 83.87 297 LYS A O 1
ATOM 1456 N N . PRO A 1 181 ? 115.617 126.032 75.533 1.00 87.44 298 PRO A N 1
ATOM 1457 C CA . PRO A 1 181 ? 115.516 127.216 74.662 1.00 87.44 298 PRO A CA 1
ATOM 1458 C C . PRO A 1 181 ? 116.660 127.244 73.659 1.00 87.44 298 PRO A C 1
ATOM 1459 O O . PRO A 1 181 ? 117.832 127.188 74.039 1.00 87.44 298 PRO A O 1
ATOM 1463 N N . HIS A 1 182 ? 116.318 127.336 72.374 1.00 90.68 299 HIS A N 1
ATOM 1464 C CA . HIS A 1 182 ? 117.316 127.443 71.322 1.00 90.68 299 HIS A CA 1
ATOM 1465 C C . HIS A 1 182 ? 116.838 128.400 70.240 1.00 90.68 299 HIS A C 1
ATOM 1466 O O . HIS A 1 182 ? 115.638 128.625 70.066 1.00 90.68 299 HIS A O 1
ATOM 1473 N N . MET A 1 183 ? 117.801 128.956 69.515 1.00 96.18 300 MET A N 1
ATOM 1474 C CA . MET A 1 183 ? 117.508 129.863 68.417 1.00 96.18 300 MET A CA 1
ATOM 1475 C C . MET A 1 183 ? 116.735 129.133 67.328 1.00 96.18 300 MET A C 1
ATOM 1476 O O . MET A 1 183 ? 117.068 127.997 66.976 1.00 96.18 300 MET A O 1
ATOM 1481 N N . ILE A 1 184 ? 115.699 129.777 66.794 1.00 95.54 301 ILE A N 1
ATOM 1482 C CA . ILE A 1 184 ? 114.905 129.211 65.710 1.00 95.54 301 ILE A CA 1
ATOM 1483 C C . ILE A 1 184 ? 114.693 130.286 64.654 1.00 95.54 301 ILE A C 1
ATOM 1484 O O . ILE A 1 184 ? 114.497 131.457 64.993 1.00 95.54 301 ILE A O 1
ATOM 1489 N N . GLN A 1 185 ? 114.734 129.887 63.381 1.00 94.56 302 GLN A N 1
ATOM 1490 C CA . GLN A 1 185 ? 114.482 130.795 62.266 1.00 94.56 302 GLN A CA 1
ATOM 1491 C C . GLN A 1 185 ? 112.999 130.760 61.911 1.00 94.56 302 GLN A C 1
ATOM 1492 O O . GLN A 1 185 ? 112.467 129.701 61.566 1.00 94.56 302 GLN A O 1
ATOM 1498 N N . VAL A 1 186 ? 112.336 131.915 61.993 1.00 92.88 303 VAL A N 1
ATOM 1499 C CA . VAL A 1 186 ? 110.885 132.010 61.912 1.00 92.88 303 VAL A CA 1
ATOM 1500 C C . VAL A 1 186 ? 110.524 133.146 60.959 1.00 92.88 303 VAL A C 1
ATOM 1501 O O . VAL A 1 186 ? 111.340 134.019 60.659 1.00 92.88 303 VAL A O 1
ATOM 1505 N N . TYR A 1 187 ? 109.296 133.107 60.453 1.00 93.74 304 TYR A N 1
ATOM 1506 C CA . TYR A 1 187 ? 108.758 134.140 59.577 1.00 93.74 304 TYR A CA 1
ATOM 1507 C C . TYR A 1 187 ? 107.719 134.955 60.334 1.00 93.74 304 TYR A C 1
ATOM 1508 O O . TYR A 1 187 ? 106.798 134.389 60.931 1.00 93.74 304 TYR A O 1
ATOM 1517 N N . ARG A 1 188 ? 107.863 136.279 60.306 1.00 94.53 305 ARG A N 1
ATOM 1518 C CA . ARG A 1 188 ? 106.906 137.165 60.958 1.00 94.53 305 ARG A CA 1
ATOM 1519 C C . ARG A 1 188 ? 106.974 138.549 60.335 1.00 94.53 305 ARG A C 1
ATOM 1520 O O . ARG A 1 188 ? 108.047 139.001 59.929 1.00 94.53 305 ARG A O 1
ATOM 1528 N N . SER A 1 189 ? 105.821 139.216 60.276 1.00 95.85 306 SER A N 1
ATOM 1529 C CA . SER A 1 189 ? 105.707 140.576 59.752 1.00 95.85 306 SER A CA 1
ATOM 1530 C C . SER A 1 189 ? 106.303 140.684 58.349 1.00 95.85 306 SER A C 1
ATOM 1531 O O . SER A 1 189 ? 107.038 141.619 58.026 1.00 95.85 306 SER A O 1
ATOM 1534 N N . ARG A 1 190 ? 105.980 139.696 57.514 1.00 98.09 307 ARG A N 1
ATOM 1535 C CA . ARG A 1 190 ? 106.385 139.661 56.106 1.00 98.09 307 ARG A CA 1
ATOM 1536 C C . ARG A 1 190 ? 107.901 139.596 55.937 1.00 98.09 307 ARG A C 1
ATOM 1537 O O . ARG A 1 190 ? 108.439 140.058 54.928 1.00 98.09 307 ARG A O 1
ATOM 1545 N N . LYS A 1 191 ? 108.609 139.023 56.905 1.00 97.87 308 LYS A N 1
ATOM 1546 C CA . LYS A 1 191 ? 110.052 138.880 56.790 1.00 97.87 308 LYS A CA 1
ATOM 1547 C C . LYS A 1 191 ? 110.500 137.688 57.617 1.00 97.87 308 LYS A C 1
ATOM 1548 O O . LYS A 1 191 ? 109.820 137.270 58.557 1.00 97.87 308 LYS A O 1
ATOM 1554 N N . TRP A 1 192 ? 111.662 137.146 57.261 1.00 95.61 309 TRP A N 1
ATOM 1555 C CA . TRP A 1 192 ? 112.223 136.000 57.965 1.00 95.61 309 TRP A CA 1
ATOM 1556 C C . TRP A 1 192 ? 113.033 136.487 59.156 1.00 95.61 309 TRP A C 1
ATOM 1557 O O . TRP A 1 192 ? 114.027 137.202 58.988 1.00 95.61 309 TRP A O 1
ATOM 1568 N N . ARG A 1 193 ? 112.604 136.100 60.355 1.00 97.37 310 ARG A N 1
ATOM 1569 C CA . ARG A 1 193 ? 113.195 136.590 61.583 1.00 97.37 310 ARG A CA 1
ATOM 1570 C C . ARG A 1 193 ? 113.501 135.418 62.505 1.00 97.37 310 ARG A C 1
ATOM 1571 O O . ARG A 1 193 ? 112.576 134.702 62.918 1.00 97.37 310 ARG A O 1
ATOM 1579 N N . PRO A 1 194 ? 114.763 135.198 62.872 1.00 99.13 311 PRO A N 1
ATOM 1580 C CA . PRO A 1 194 ? 115.055 134.209 63.918 1.00 99.13 311 PRO A CA 1
ATOM 1581 C C . PRO A 1 194 ? 114.480 134.673 65.249 1.00 99.13 311 PRO A C 1
ATOM 1582 O O . PRO A 1 194 ? 114.823 135.745 65.751 1.00 99.13 311 PRO A O 1
ATOM 1586 N N . ILE A 1 195 ? 113.596 133.853 65.819 1.00 95.37 312 ILE A N 1
ATOM 1587 C CA . ILE A 1 195 ? 112.824 134.205 67.003 1.00 95.37 312 ILE A CA 1
ATOM 1588 C C . ILE A 1 195 ? 112.994 133.099 68.036 1.00 95.37 312 ILE A C 1
ATOM 1589 O O . ILE A 1 195 ? 113.184 131.930 67.692 1.00 95.37 312 ILE A O 1
ATOM 1594 N N . ALA A 1 196 ? 112.944 133.480 69.312 1.00 87.75 313 ALA A N 1
ATOM 1595 C CA . ALA A 1 196 ? 113.236 132.538 70.383 1.00 87.75 313 ALA A CA 1
ATOM 1596 C C . ALA A 1 196 ? 112.221 131.403 70.406 1.00 87.75 313 ALA A C 1
ATOM 1597 O O . ALA A 1 196 ? 111.068 131.558 70.003 1.00 87.75 313 ALA A O 1
ATOM 1599 N N . SER A 1 197 ? 112.675 130.243 70.883 1.00 86.93 314 SER A N 1
ATOM 1600 C CA . SER A 1 197 ? 111.833 129.054 70.876 1.00 86.93 314 SER A CA 1
ATOM 1601 C C . SER A 1 197 ? 110.603 129.232 71.753 1.00 86.93 314 SER A C 1
ATOM 1602 O O . SER A 1 197 ? 109.493 128.851 71.363 1.00 86.93 314 SER A O 1
ATOM 1605 N N . ASP A 1 198 ? 110.779 129.808 72.941 1.00 83.55 315 ASP A N 1
ATOM 1606 C CA . ASP A 1 198 ? 109.690 129.850 73.911 1.00 83.55 315 ASP A CA 1
ATOM 1607 C C . ASP A 1 198 ? 108.582 130.806 73.492 1.00 83.55 315 ASP A C 1
ATOM 1608 O O . ASP A 1 198 ? 107.417 130.591 73.840 1.00 83.55 315 ASP A O 1
ATOM 1613 N N . GLU A 1 199 ? 108.911 131.865 72.763 1.00 86.58 316 GLU A N 1
ATOM 1614 C CA . GLU A 1 199 ? 107.922 132.876 72.430 1.00 86.58 316 GLU A CA 1
ATOM 1615 C C . GLU A 1 199 ? 107.151 132.559 71.158 1.00 86.58 316 GLU A C 1
ATOM 1616 O O . GLU A 1 199 ? 106.320 133.369 70.740 1.00 86.58 316 GLU A O 1
ATOM 1622 N N . ILE A 1 200 ? 107.411 131.418 70.526 1.00 79.46 317 ILE A N 1
ATOM 1623 C CA . ILE A 1 200 ? 106.633 131.029 69.361 1.00 79.46 317 ILE A CA 1
ATOM 1624 C C . ILE A 1 200 ? 105.216 130.713 69.806 1.00 79.46 317 ILE A C 1
ATOM 1625 O O . ILE A 1 200 ? 105.002 129.955 70.761 1.00 79.46 317 ILE A O 1
ATOM 1630 N N . VAL A 1 201 ? 104.241 131.291 69.123 1.00 72.50 318 VAL A N 1
ATOM 1631 C CA . VAL A 1 201 ? 102.850 131.190 69.551 1.00 72.50 318 VAL A CA 1
ATOM 1632 C C . VAL A 1 201 ? 102.058 130.579 68.410 1.00 72.50 318 VAL A C 1
ATOM 1633 O O . VAL A 1 201 ? 102.499 130.583 67.251 1.00 72.50 318 VAL A O 1
ATOM 1637 N N . PRO A 1 202 ? 100.892 130.025 68.701 1.00 68.77 319 PRO A N 1
ATOM 1638 C CA . PRO A 1 202 ? 100.039 129.501 67.634 1.00 68.77 319 PRO A CA 1
ATOM 1639 C C . PRO A 1 202 ? 99.764 130.541 66.560 1.00 68.77 319 PRO A C 1
ATOM 1640 O O . PRO A 1 202 ? 99.540 131.717 66.845 1.00 68.77 319 PRO A O 1
ATOM 1644 N N . GLY A 1 203 ? 99.789 130.088 65.313 1.00 73.46 320 GLY A N 1
ATOM 1645 C CA . GLY A 1 203 ? 99.535 130.917 64.169 1.00 73.46 320 GLY A CA 1
ATOM 1646 C C . GLY A 1 203 ? 100.762 131.297 63.367 1.00 73.46 320 GLY A C 1
ATOM 1647 O O . GLY A 1 203 ? 100.616 131.753 62.229 1.00 73.46 320 GLY A O 1
ATOM 1648 N N . ASP A 1 204 ? 101.960 131.122 63.913 1.00 79.42 321 ASP A N 1
ATOM 1649 C CA . ASP A 1 204 ? 103.141 131.608 63.218 1.00 79.42 321 ASP A CA 1
ATOM 1650 C C . ASP A 1 204 ? 103.579 130.641 62.119 1.00 79.42 321 ASP A C 1
ATOM 1651 O O . ASP A 1 204 ? 102.957 129.606 61.867 1.00 79.42 321 ASP A O 1
ATOM 1656 N N . ILE A 1 205 ? 104.659 131.014 61.431 1.00 83.37 322 ILE A N 1
ATOM 1657 C CA . ILE A 1 205 ? 105.242 130.222 60.354 1.00 83.37 322 ILE A CA 1
ATOM 1658 C C . ILE A 1 205 ? 106.742 130.109 60.593 1.00 83.37 322 ILE A C 1
ATOM 1659 O O . ILE A 1 205 ? 107.430 131.123 60.747 1.00 83.37 322 ILE A O 1
ATOM 1664 N N . VAL A 1 206 ? 107.241 128.882 60.622 1.00 81.83 323 VAL A N 1
ATOM 1665 C CA . VAL A 1 206 ? 108.625 128.583 60.952 1.00 81.83 323 VAL A CA 1
ATOM 1666 C C . VAL A 1 206 ? 109.163 127.578 59.943 1.00 81.83 323 VAL A C 1
ATOM 1667 O O . VAL A 1 206 ? 108.416 126.730 59.440 1.00 81.83 323 VAL A O 1
ATOM 1671 N N . SER A 1 207 ? 110.454 127.683 59.626 1.00 84.07 324 SER A N 1
ATOM 1672 C CA . SER A 1 207 ? 111.104 126.795 58.659 1.00 84.07 324 SER A CA 1
ATOM 1673 C C . SER A 1 207 ? 111.936 125.768 59.421 1.00 84.07 324 SER A C 1
ATOM 1674 O O . SER A 1 207 ? 113.070 126.030 59.816 1.00 84.07 324 SER A O 1
ATOM 1677 N N . ILE A 1 208 ? 111.361 124.586 59.625 1.00 78.20 325 ILE A N 1
ATOM 1678 C CA . ILE A 1 208 ? 112.022 123.514 60.361 1.00 78.20 325 ILE A CA 1
ATOM 1679 C C . ILE A 1 208 ? 112.909 122.711 59.425 1.00 78.20 325 ILE A C 1
ATOM 1680 O O . ILE A 1 208 ? 112.820 122.845 58.201 1.00 78.20 325 ILE A O 1
ATOM 1685 N N . GLY A 1 209 ? 113.766 121.871 59.994 1.00 82.14 326 GLY A N 1
ATOM 1686 C CA . GLY A 1 209 ? 114.646 121.043 59.192 1.00 82.14 326 GLY A CA 1
ATOM 1687 C C . GLY A 1 209 ? 115.532 120.200 60.079 1.00 82.14 326 GLY A C 1
ATOM 1688 O O . GLY A 1 209 ? 115.402 120.195 61.306 1.00 82.14 326 GLY A O 1
ATOM 1689 N N . ARG A 1 210 ? 116.439 119.474 59.435 1.00 90.48 327 ARG A N 1
ATOM 1690 C CA . ARG A 1 210 ? 117.427 118.679 60.151 1.00 90.48 327 ARG A CA 1
ATOM 1691 C C . ARG A 1 210 ? 118.587 119.581 60.552 1.00 90.48 327 ARG A C 1
ATOM 1692 O O . ARG A 1 210 ? 119.419 119.952 59.717 1.00 90.48 327 ARG A O 1
ATOM 1700 N N . SER A 1 211 ? 118.643 119.934 61.829 1.00 95.26 328 SER A N 1
ATOM 1701 C CA . SER A 1 211 ? 119.737 120.751 62.321 1.00 95.26 328 SER A CA 1
ATOM 1702 C C . SER A 1 211 ? 121.032 119.943 62.317 1.00 95.26 328 SER A C 1
ATOM 1703 O O . SER A 1 211 ? 120.996 118.711 62.403 1.00 95.26 328 SER A O 1
ATOM 1706 N N . PRO A 1 212 ? 122.187 120.600 62.189 1.00 96.39 329 PRO A N 1
ATOM 1707 C CA . PRO A 1 212 ? 123.457 119.870 62.334 1.00 96.39 329 PRO A CA 1
ATOM 1708 C C . PRO A 1 212 ? 123.645 119.279 63.720 1.00 96.39 329 PRO A C 1
ATOM 1709 O O . PRO A 1 212 ? 124.420 118.326 63.879 1.00 96.39 329 PRO A O 1
ATOM 1713 N N . GLN A 1 213 ? 122.961 119.816 64.727 1.00 94.68 330 GLN A N 1
ATOM 1714 C CA . GLN A 1 213 ? 123.054 119.334 66.096 1.00 94.68 330 GLN A CA 1
ATOM 1715 C C . GLN A 1 213 ? 122.017 118.267 66.423 1.00 94.68 330 GLN A C 1
ATOM 1716 O O . GLN A 1 213 ? 121.901 117.879 67.589 1.00 94.68 330 GLN A O 1
ATOM 1722 N N . GLU A 1 214 ? 121.262 117.798 65.424 1.00 89.89 331 GLU A N 1
ATOM 1723 C CA . GLU A 1 214 ? 120.234 116.770 65.610 1.00 89.89 331 GLU A CA 1
ATOM 1724 C C . GLU A 1 214 ? 119.189 117.207 66.631 1.00 89.89 331 GLU A C 1
ATOM 1725 O O . GLU A 1 214 ? 118.641 116.388 67.372 1.00 89.89 331 GLU A O 1
ATOM 1731 N N . ASN A 1 215 ? 118.897 118.507 66.652 1.00 83.15 332 ASN A N 1
ATOM 1732 C CA . ASN A 1 215 ? 117.980 119.079 67.625 1.00 83.15 332 ASN A CA 1
ATOM 1733 C C . ASN A 1 215 ? 116.579 118.519 67.434 1.00 83.15 332 ASN A C 1
ATOM 1734 O O . ASN A 1 215 ? 116.330 117.650 66.595 1.00 83.15 332 ASN A O 1
ATOM 1739 N N . LEU A 1 216 ? 115.655 119.021 68.238 1.00 65.24 333 LEU A N 1
ATOM 1740 C CA . LEU A 1 216 ? 114.311 118.480 68.238 1.00 65.24 333 LEU A CA 1
ATOM 1741 C C . LEU A 1 216 ? 113.316 119.533 67.783 1.00 65.24 333 LEU A C 1
ATOM 1742 O O . LEU A 1 216 ? 113.565 120.740 67.849 1.00 65.24 333 LEU A O 1
ATOM 1747 N N . VAL A 1 217 ? 112.170 119.050 67.321 1.00 66.86 334 VAL A N 1
ATOM 1748 C CA . VAL A 1 217 ? 111.057 119.905 66.923 1.00 66.86 334 VAL A CA 1
ATOM 1749 C C . VAL A 1 217 ? 110.583 120.658 68.158 1.00 66.86 334 VAL A C 1
ATOM 1750 O O . VAL A 1 217 ? 110.261 120.033 69.177 1.00 66.86 334 VAL A O 1
ATOM 1754 N N . PRO A 1 218 ? 110.533 121.981 68.118 1.00 63.79 335 PRO A N 1
ATOM 1755 C CA . PRO A 1 218 ? 110.146 122.736 69.311 1.00 63.79 335 PRO A CA 1
ATOM 1756 C C . PRO A 1 218 ? 108.707 122.495 69.721 1.00 63.79 335 PRO A C 1
ATOM 1757 O O . PRO A 1 218 ? 108.434 122.115 70.863 1.00 63.79 335 PRO A O 1
ATOM 1761 N N . CYS A 1 219 ? 107.782 122.697 68.798 1.00 62.91 336 CYS A N 1
ATOM 1762 C CA . CYS A 1 219 ? 106.370 122.596 69.106 1.00 62.91 336 CYS A CA 1
ATOM 1763 C C . CYS A 1 219 ? 105.665 122.019 67.898 1.00 62.91 336 CYS A C 1
ATOM 1764 O O . CYS A 1 219 ? 106.241 121.912 66.815 1.00 62.91 336 CYS A O 1
ATOM 1767 N N . ASP A 1 220 ? 104.414 121.634 68.096 1.00 66.58 337 ASP A N 1
ATOM 1768 C CA . ASP A 1 220 ? 103.658 121.011 67.024 1.00 66.58 337 ASP A CA 1
ATOM 1769 C C . ASP A 1 220 ? 103.582 121.939 65.818 1.00 66.58 337 ASP A C 1
ATOM 1770 O O . ASP A 1 220 ? 103.216 123.112 65.945 1.00 66.58 337 ASP A O 1
ATOM 1775 N N . VAL A 1 221 ? 103.925 121.411 64.647 1.00 62.47 338 VAL A N 1
ATOM 1776 C CA . VAL A 1 221 ? 103.951 122.179 63.415 1.00 62.47 338 VAL A CA 1
ATOM 1777 C C . VAL A 1 221 ? 103.162 121.430 62.359 1.00 62.47 338 VAL A C 1
ATOM 1778 O O . VAL A 1 221 ? 103.051 120.202 62.399 1.00 62.47 338 VAL A O 1
ATOM 1782 N N . LEU A 1 222 ? 102.600 122.172 61.413 1.00 69.92 339 LEU A N 1
ATOM 1783 C CA . LEU A 1 222 ? 101.829 121.592 60.322 1.00 69.92 339 LEU A CA 1
ATOM 1784 C C . LEU A 1 222 ? 102.572 121.840 59.026 1.00 69.92 339 LEU A C 1
ATOM 1785 O O . LEU A 1 222 ? 102.819 122.991 58.660 1.00 69.92 339 LEU A O 1
ATOM 1790 N N . LEU A 1 223 ? 102.915 120.766 58.335 1.00 73.90 340 LEU A N 1
ATOM 1791 C CA . LEU A 1 223 ? 103.839 120.837 57.213 1.00 73.90 340 LEU A CA 1
ATOM 1792 C C . LEU A 1 223 ? 103.139 121.513 56.046 1.00 73.90 340 LEU A C 1
ATOM 1793 O O . LEU A 1 223 ? 102.319 120.901 55.361 1.00 73.90 340 LEU A O 1
ATOM 1798 N N . LEU A 1 224 ? 103.465 122.783 55.807 1.00 73.01 341 LEU A N 1
ATOM 1799 C CA . LEU A 1 224 ? 102.788 123.523 54.750 1.00 73.01 341 LEU A CA 1
ATOM 1800 C C . LEU A 1 224 ? 103.181 122.991 53.377 1.00 73.01 341 LEU A C 1
ATOM 1801 O O . LEU A 1 224 ? 102.334 122.508 52.614 1.00 73.01 341 LEU A O 1
ATOM 1806 N N . ARG A 1 225 ? 104.466 123.052 53.050 1.00 78.21 342 ARG A N 1
ATOM 1807 C CA . ARG A 1 225 ? 104.967 122.550 51.784 1.00 78.21 342 ARG A CA 1
ATOM 1808 C C . ARG A 1 225 ? 106.180 121.668 52.033 1.00 78.21 342 ARG A C 1
ATOM 1809 O O . ARG A 1 225 ? 106.943 121.888 52.974 1.00 78.21 342 ARG A O 1
ATOM 1817 N N . GLY A 1 226 ? 106.351 120.668 51.179 1.00 74.62 343 GLY A N 1
ATOM 1818 C CA . GLY A 1 226 ? 107.519 119.817 51.218 1.00 74.62 343 GLY A CA 1
ATOM 1819 C C . GLY A 1 226 ? 107.286 118.507 51.949 1.00 74.62 343 GLY A C 1
ATOM 1820 O O . GLY A 1 226 ? 106.383 118.364 52.771 1.00 74.62 343 GLY A O 1
ATOM 1821 N N . ARG A 1 227 ? 108.132 117.533 51.625 1.00 77.25 344 ARG A N 1
ATOM 1822 C CA . ARG A 1 227 ? 108.102 116.203 52.210 1.00 77.25 344 ARG A CA 1
ATOM 1823 C C . ARG A 1 227 ? 109.266 116.043 53.175 1.00 77.25 344 ARG A C 1
ATOM 1824 O O . ARG A 1 227 ? 110.347 116.592 52.957 1.00 77.25 344 ARG A O 1
ATOM 1832 N N . CYS A 1 228 ? 109.047 115.289 54.248 1.00 74.57 345 CYS A N 1
ATOM 1833 C CA . CYS A 1 228 ? 110.133 115.061 55.188 1.00 74.57 345 CYS A CA 1
ATOM 1834 C C . CYS A 1 228 ? 109.918 113.739 55.901 1.00 74.57 345 CYS A C 1
ATOM 1835 O O . CYS A 1 228 ? 108.794 113.250 56.029 1.00 74.57 345 CYS A O 1
ATOM 1838 N N . ILE A 1 229 ? 111.024 113.181 56.383 1.00 73.58 346 ILE A N 1
ATOM 1839 C CA . ILE A 1 229 ? 111.072 111.847 56.964 1.00 73.58 346 ILE A CA 1
ATOM 1840 C C . ILE A 1 229 ? 111.432 111.978 58.438 1.00 73.58 346 ILE A C 1
ATOM 1841 O O . ILE A 1 229 ? 112.404 112.654 58.793 1.00 73.58 346 ILE A O 1
ATOM 1846 N N . VAL A 1 230 ? 110.633 111.352 59.292 1.00 73.64 347 VAL A N 1
ATOM 1847 C CA . VAL A 1 230 ? 110.629 111.639 60.719 1.00 73.64 347 VAL A CA 1
ATOM 1848 C C . VAL A 1 230 ? 110.650 110.330 61.488 1.00 73.64 347 VAL A C 1
ATOM 1849 O O . VAL A 1 230 ? 110.042 109.341 61.066 1.00 73.64 347 VAL A O 1
ATOM 1853 N N . ASP A 1 231 ? 111.368 110.319 62.609 1.00 78.58 348 ASP A N 1
ATOM 1854 C CA . ASP A 1 231 ? 111.478 109.148 63.478 1.00 78.58 348 ASP A CA 1
ATOM 1855 C C . ASP A 1 231 ? 110.712 109.441 64.767 1.00 78.58 348 ASP A C 1
ATOM 1856 O O . ASP A 1 231 ? 111.186 110.190 65.625 1.00 78.58 348 ASP A O 1
ATOM 1861 N N . GLU A 1 232 ? 109.534 108.831 64.905 1.00 75.05 349 GLU A N 1
ATOM 1862 C CA . GLU A 1 232 ? 108.679 109.022 66.068 1.00 75.05 349 GLU A CA 1
ATOM 1863 C C . GLU A 1 232 ? 108.970 108.022 67.177 1.00 75.05 349 GLU A C 1
ATOM 1864 O O . GLU A 1 232 ? 108.112 107.783 68.037 1.00 75.05 349 GLU A O 1
ATOM 1870 N N . ALA A 1 233 ? 110.175 107.444 67.184 1.00 75.66 350 ALA A N 1
ATOM 1871 C CA . ALA A 1 233 ? 110.487 106.370 68.120 1.00 75.66 350 ALA A CA 1
ATOM 1872 C C . ALA A 1 233 ? 110.434 106.850 69.564 1.00 75.66 350 ALA A C 1
ATOM 1873 O O . ALA A 1 233 ? 109.956 106.127 70.446 1.00 75.66 350 ALA A O 1
ATOM 1875 N N . MET A 1 234 ? 110.923 108.064 69.829 1.00 74.83 351 MET A N 1
ATOM 1876 C CA . MET A 1 234 ? 110.921 108.566 71.198 1.00 74.83 351 MET A CA 1
ATOM 1877 C C . MET A 1 234 ? 109.505 108.684 71.732 1.00 74.83 351 MET A C 1
ATOM 1878 O O . MET A 1 234 ? 109.264 108.448 72.920 1.00 74.83 351 MET A O 1
ATOM 1883 N N . LEU A 1 235 ? 108.556 109.029 70.871 1.00 74.70 352 LEU A N 1
ATOM 1884 C CA . LEU A 1 235 ? 107.176 109.237 71.271 1.00 74.70 352 LEU A CA 1
ATOM 1885 C C . LEU A 1 235 ? 106.297 108.021 71.033 1.00 74.70 352 LEU A C 1
ATOM 1886 O O . LEU A 1 235 ? 105.533 107.632 71.919 1.00 74.70 352 LEU A O 1
ATOM 1891 N N . THR A 1 236 ? 106.374 107.409 69.853 1.00 75.54 353 THR A N 1
ATOM 1892 C CA . THR A 1 236 ? 105.418 106.372 69.492 1.00 75.54 353 THR A CA 1
ATOM 1893 C C . THR A 1 236 ? 105.911 104.962 69.772 1.00 75.54 353 THR A C 1
ATOM 1894 O O . THR A 1 236 ? 105.098 104.029 69.777 1.00 75.54 353 THR A O 1
ATOM 1898 N N . GLY A 1 237 ? 107.209 104.783 69.998 1.00 72.64 354 GLY A N 1
ATOM 1899 C CA . GLY A 1 237 ? 107.765 103.476 70.252 1.00 72.64 354 GLY A CA 1
ATOM 1900 C C . GLY A 1 237 ? 108.056 102.663 69.013 1.00 72.64 354 GLY A C 1
ATOM 1901 O O . GLY A 1 237 ? 108.616 101.564 69.127 1.00 72.64 354 GLY A O 1
ATOM 1902 N N . GLU A 1 238 ? 107.692 103.163 67.837 1.00 75.08 355 GLU A N 1
ATOM 1903 C CA . GLU A 1 238 ? 107.947 102.437 66.602 1.00 75.08 355 GLU A CA 1
ATOM 1904 C C . GLU A 1 238 ? 109.374 102.692 66.134 1.00 75.08 355 GLU A C 1
ATOM 1905 O O . GLU A 1 238 ? 109.802 103.842 66.005 1.00 75.08 355 GLU A O 1
ATOM 1911 N N . SER A 1 239 ? 110.114 101.611 65.885 1.00 77.18 356 SER A N 1
ATOM 1912 C CA . SER A 1 239 ? 111.479 101.756 65.392 1.00 77.18 356 SER A CA 1
ATOM 1913 C C . SER A 1 239 ? 111.496 102.336 63.986 1.00 77.18 356 SER A C 1
ATOM 1914 O O . SER A 1 239 ? 112.380 103.129 63.644 1.00 77.18 356 SER A O 1
ATOM 1917 N N . VAL A 1 240 ? 110.524 101.960 63.162 1.00 77.29 357 VAL A N 1
ATOM 1918 C CA . VAL A 1 240 ? 110.473 102.380 61.765 1.00 77.29 357 VAL A CA 1
ATOM 1919 C C . VAL A 1 240 ? 110.083 103.849 61.683 1.00 77.29 357 VAL A C 1
ATOM 1920 O O . VAL A 1 240 ? 109.008 104.232 62.166 1.00 77.29 357 VAL A O 1
ATOM 1924 N N . PRO A 1 241 ? 110.915 104.699 61.092 1.00 77.29 358 PRO A N 1
ATOM 1925 C CA . PRO A 1 241 ? 110.502 106.082 60.855 1.00 77.29 358 PRO A CA 1
ATOM 1926 C C . PRO A 1 241 ? 109.326 106.146 59.900 1.00 77.29 358 PRO A C 1
ATOM 1927 O O . PRO A 1 241 ? 109.192 105.329 58.985 1.00 77.29 358 PRO A O 1
ATOM 1931 N N . GLN A 1 242 ? 108.469 107.135 60.117 1.00 76.29 359 GLN A N 1
ATOM 1932 C CA . GLN A 1 242 ? 107.248 107.276 59.346 1.00 76.29 359 GLN A CA 1
ATOM 1933 C C . GLN A 1 242 ? 107.337 108.519 58.468 1.00 76.29 359 GLN A C 1
ATOM 1934 O O . GLN A 1 242 ? 108.238 109.347 58.616 1.00 76.29 359 GLN A O 1
ATOM 1940 N N . MET A 1 243 ? 106.409 108.623 57.525 1.00 77.73 360 MET A N 1
ATOM 1941 C CA . MET A 1 243 ? 106.444 109.660 56.508 1.00 77.73 360 MET A CA 1
ATOM 1942 C C . MET A 1 243 ? 105.437 110.755 56.832 1.00 77.73 360 MET A C 1
ATOM 1943 O O . MET A 1 243 ? 104.331 110.487 57.307 1.00 77.73 360 MET A O 1
ATOM 1948 N N . LYS A 1 244 ? 105.831 111.998 56.559 1.00 70.18 361 LYS A N 1
ATOM 1949 C CA . LYS A 1 244 ? 104.973 113.155 56.752 1.00 70.18 361 LYS A CA 1
ATOM 1950 C C . LYS A 1 244 ? 104.952 113.958 55.461 1.00 70.18 361 LYS A C 1
ATOM 1951 O O . LYS A 1 244 ? 106.010 114.289 54.922 1.00 70.18 361 LYS A O 1
ATOM 1957 N N . GLU A 1 245 ? 103.757 114.285 54.983 1.00 74.69 362 GLU A N 1
ATOM 1958 C CA . GLU A 1 245 ? 103.546 114.820 53.645 1.00 74.69 362 GLU A CA 1
ATOM 1959 C C . GLU A 1 245 ? 103.156 116.297 53.658 1.00 74.69 362 GLU A C 1
ATOM 1960 O O . GLU A 1 245 ? 102.657 116.811 54.665 1.00 74.69 362 GLU A O 1
ATOM 1966 N N . PRO A 1 246 ? 103.362 117.011 52.547 1.00 77.65 363 PRO A N 1
ATOM 1967 C CA . PRO A 1 246 ? 102.942 118.415 52.481 1.00 77.65 363 PRO A CA 1
ATOM 1968 C C . PRO A 1 246 ? 101.427 118.541 52.453 1.00 77.65 363 PRO A C 1
ATOM 1969 O O . PRO A 1 246 ? 100.705 117.614 52.088 1.00 77.65 363 PRO A O 1
ATOM 1973 N N . ILE A 1 247 ? 100.942 119.727 52.827 1.00 74.41 364 ILE A N 1
ATOM 1974 C CA . ILE A 1 247 ? 99.512 119.993 52.788 1.00 74.41 364 ILE A CA 1
ATOM 1975 C C . ILE A 1 247 ? 99.097 120.819 51.582 1.00 74.41 364 ILE A C 1
ATOM 1976 O O . ILE A 1 247 ? 97.905 121.126 51.441 1.00 74.41 364 ILE A O 1
ATOM 1981 N N . GLU A 1 248 ? 100.036 121.202 50.710 1.00 74.80 365 GLU A N 1
ATOM 1982 C CA . GLU A 1 248 ? 99.651 122.020 49.564 1.00 74.80 365 GLU A CA 1
ATOM 1983 C C . GLU A 1 248 ? 98.833 121.225 48.558 1.00 74.80 365 GLU A C 1
ATOM 1984 O O . GLU A 1 248 ? 97.989 121.796 47.860 1.00 74.80 365 GLU A O 1
ATOM 1990 N N . ASP A 1 249 ? 99.060 119.920 48.468 1.00 79.88 366 ASP A N 1
ATOM 1991 C CA . ASP A 1 249 ? 98.355 119.128 47.474 1.00 79.88 366 ASP A CA 1
ATOM 1992 C C . ASP A 1 249 ? 96.905 118.884 47.857 1.00 79.88 366 ASP A C 1
ATOM 1993 O O . ASP A 1 249 ? 96.047 118.792 46.973 1.00 79.88 366 ASP A O 1
ATOM 1998 N N . LEU A 1 250 ? 96.609 118.778 49.148 1.00 81.18 367 LEU A N 1
ATOM 1999 C CA . LEU A 1 250 ? 95.275 118.378 49.567 1.00 81.18 367 LEU A CA 1
ATOM 2000 C C . LEU A 1 250 ? 94.258 119.472 49.264 1.00 81.18 367 LEU A C 1
ATOM 2001 O O . LEU A 1 250 ? 94.570 120.667 49.266 1.00 81.18 367 LEU A O 1
ATOM 2006 N N . SER A 1 251 ? 93.034 119.047 48.983 1.00 90.59 368 SER A N 1
ATOM 2007 C CA . SER A 1 251 ? 91.997 119.982 48.578 1.00 90.59 368 SER A CA 1
ATOM 2008 C C . SER A 1 251 ? 91.511 120.795 49.776 1.00 90.59 368 SER A C 1
ATOM 2009 O O . SER A 1 251 ? 91.364 120.254 50.875 1.00 90.59 368 SER A O 1
ATOM 2012 N N . PRO A 1 252 ? 91.236 122.087 49.588 1.00 88.54 369 PRO A N 1
ATOM 2013 C CA . PRO A 1 252 ? 90.713 122.900 50.697 1.00 88.54 369 PRO A CA 1
ATOM 2014 C C . PRO A 1 252 ? 89.363 122.448 51.219 1.00 88.54 369 PRO A C 1
ATOM 2015 O O . PRO A 1 252 ? 88.999 122.818 52.340 1.00 88.54 369 PRO A O 1
ATOM 2019 N N . ASP A 1 253 ? 88.609 121.664 50.446 1.00 100.29 370 ASP A N 1
ATOM 2020 C CA . ASP A 1 253 ? 87.272 121.253 50.865 1.00 100.29 370 ASP A CA 1
ATOM 2021 C C . ASP A 1 253 ? 87.285 120.326 52.074 1.00 100.29 370 ASP A C 1
ATOM 2022 O O . ASP A 1 253 ? 86.284 120.263 52.796 1.00 100.29 370 ASP A O 1
ATOM 2027 N N . ARG A 1 254 ? 88.381 119.610 52.313 1.00 101.03 371 ARG A N 1
ATOM 2028 C CA . ARG A 1 254 ? 88.438 118.683 53.432 1.00 101.03 371 ARG A CA 1
ATOM 2029 C C . ARG A 1 254 ? 88.497 119.446 54.755 1.00 101.03 371 ARG A C 1
ATOM 2030 O O . ARG A 1 254 ? 88.768 120.648 54.803 1.00 101.03 371 ARG A O 1
ATOM 2038 N N . VAL A 1 255 ? 88.219 118.731 55.843 1.00 98.80 372 VAL A N 1
ATOM 2039 C CA . VAL A 1 255 ? 88.270 119.280 57.194 1.00 98.80 372 VAL A CA 1
ATOM 2040 C C . VAL A 1 255 ? 89.433 118.629 57.928 1.00 98.80 372 VAL A C 1
ATOM 2041 O O . VAL A 1 255 ? 89.532 117.397 57.978 1.00 98.80 372 VAL A O 1
ATOM 2045 N N . LEU A 1 256 ? 90.309 119.456 58.495 1.00 91.23 373 LEU A N 1
ATOM 2046 C CA . LEU A 1 256 ? 91.507 118.951 59.154 1.00 91.23 373 LEU A CA 1
ATOM 2047 C C . LEU A 1 256 ? 91.145 118.266 60.466 1.00 91.23 373 LEU A C 1
ATOM 2048 O O . LEU A 1 256 ? 90.416 118.821 61.292 1.00 91.23 373 LEU A O 1
ATOM 2053 N N . ASP A 1 257 ? 91.668 117.058 60.660 1.00 91.96 374 ASP A N 1
ATOM 2054 C CA . ASP A 1 257 ? 91.424 116.290 61.874 1.00 91.96 374 ASP A CA 1
ATOM 2055 C C . ASP A 1 257 ? 92.706 115.577 62.260 1.00 91.96 374 ASP A C 1
ATOM 2056 O O . ASP A 1 257 ? 93.180 114.710 61.519 1.00 91.96 374 ASP A O 1
ATOM 2061 N N . LEU A 1 258 ? 93.254 115.933 63.424 1.00 88.34 375 LEU A N 1
ATOM 2062 C CA . LEU A 1 258 ? 94.472 115.286 63.893 1.00 88.34 375 LEU A CA 1
ATOM 2063 C C . LEU A 1 258 ? 94.262 113.793 64.077 1.00 88.34 375 LEU A C 1
ATOM 2064 O O . LEU A 1 258 ? 95.092 112.987 63.647 1.00 88.34 375 LEU A O 1
ATOM 2069 N N . GLN A 1 259 ? 93.143 113.401 64.689 1.00 96.93 376 GLN A N 1
ATOM 2070 C CA . GLN A 1 259 ? 92.885 111.980 64.899 1.00 96.93 376 GLN A CA 1
ATOM 2071 C C . GLN A 1 259 ? 92.880 111.218 63.581 1.00 96.93 376 GLN A C 1
ATOM 2072 O O . GLN A 1 259 ? 93.203 110.025 63.550 1.00 96.93 376 GLN A O 1
ATOM 2078 N N . ALA A 1 260 ? 92.540 111.892 62.483 1.00 93.74 377 ALA A N 1
ATOM 2079 C CA . ALA A 1 260 ? 92.539 111.262 61.171 1.00 93.74 377 ALA A CA 1
ATOM 2080 C C . ALA A 1 260 ? 93.787 111.570 60.356 1.00 93.74 377 ALA A C 1
ATOM 2081 O O . ALA A 1 260 ? 94.133 110.793 59.458 1.00 93.74 377 ALA A O 1
ATOM 2083 N N . ASP A 1 261 ? 94.476 112.678 60.636 1.00 87.86 378 ASP A N 1
ATOM 2084 C CA . ASP A 1 261 ? 95.570 113.131 59.784 1.00 87.86 378 ASP A CA 1
ATOM 2085 C C . ASP A 1 261 ? 96.844 113.434 60.570 1.00 87.86 378 ASP A C 1
ATOM 2086 O O . ASP A 1 261 ? 97.712 114.165 60.092 1.00 87.86 378 ASP A O 1
ATOM 2091 N N . SER A 1 262 ? 96.980 112.881 61.775 1.00 82.08 379 SER A N 1
ATOM 2092 C CA . SER A 1 262 ? 98.200 113.119 62.537 1.00 82.08 379 SER A CA 1
ATOM 2093 C C . SER A 1 262 ? 99.385 112.395 61.920 1.00 82.08 379 SER A C 1
ATOM 2094 O O . SER A 1 262 ? 100.490 112.945 61.848 1.00 82.08 379 SER A O 1
ATOM 2097 N N . ARG A 1 263 ? 99.173 111.165 61.467 1.00 80.18 380 ARG A N 1
ATOM 2098 C CA . ARG A 1 263 ? 100.271 110.318 61.028 1.00 80.18 380 ARG A CA 1
ATOM 2099 C C . ARG A 1 263 ? 100.871 110.765 59.708 1.00 80.18 380 ARG A C 1
ATOM 2100 O O . ARG A 1 263 ? 101.904 110.223 59.305 1.00 80.18 380 ARG A O 1
ATOM 2108 N N . LEU A 1 264 ? 100.254 111.722 59.026 1.00 76.80 381 LEU A N 1
ATOM 2109 C CA . LEU A 1 264 ? 100.594 112.005 57.644 1.00 76.80 381 LEU A CA 1
ATOM 2110 C C . LEU A 1 264 ? 101.164 113.391 57.414 1.00 76.80 381 LEU A C 1
ATOM 2111 O O . LEU A 1 264 ? 101.978 113.554 56.505 1.00 76.80 381 LEU A O 1
ATOM 2116 N N . HIS A 1 265 ? 100.757 114.395 58.191 1.00 74.97 382 HIS A N 1
ATOM 2117 C CA . HIS A 1 265 ? 101.099 115.771 57.860 1.00 74.97 382 HIS A CA 1
ATOM 2118 C C . HIS A 1 265 ? 101.575 116.639 59.021 1.00 74.97 382 HIS A C 1
ATOM 2119 O O . HIS A 1 265 ? 102.226 117.657 58.759 1.00 74.97 382 HIS A O 1
ATOM 2126 N N . VAL A 1 266 ? 101.286 116.295 60.272 1.00 63.87 383 VAL A N 1
ATOM 2127 C CA . VAL A 1 266 ? 101.698 117.101 61.416 1.00 63.87 383 VAL A CA 1
ATOM 2128 C C . VAL A 1 266 ? 102.897 116.442 62.069 1.00 63.87 383 VAL A C 1
ATOM 2129 O O . VAL A 1 266 ? 102.919 115.221 62.266 1.00 63.87 383 VAL A O 1
ATOM 2133 N N . ILE A 1 267 ? 103.907 117.236 62.378 1.00 59.18 384 ILE A N 1
ATOM 2134 C CA . ILE A 1 267 ? 105.097 116.736 63.045 1.00 59.18 384 ILE A CA 1
ATOM 2135 C C . ILE A 1 267 ? 104.936 116.998 64.532 1.00 59.18 384 ILE A C 1
ATOM 2136 O O . ILE A 1 267 ? 104.882 118.155 64.960 1.00 59.18 384 ILE A O 1
ATOM 2141 N N . PHE A 1 268 ? 104.849 115.936 65.322 1.00 64.66 385 PHE A N 1
ATOM 2142 C CA . PHE A 1 268 ? 104.638 116.121 66.746 1.00 64.66 385 PHE A CA 1
ATOM 2143 C C . PHE A 1 268 ? 105.898 116.684 67.386 1.00 64.66 385 PHE A C 1
ATOM 2144 O O . PHE A 1 268 ? 107.018 116.383 66.971 1.00 64.66 385 PHE A O 1
ATOM 2152 N N . GLY A 1 269 ? 105.703 117.528 68.392 1.00 63.44 386 GLY A N 1
ATOM 2153 C CA . GLY A 1 269 ? 106.820 118.262 68.953 1.00 63.44 386 GLY A CA 1
ATOM 2154 C C . GLY A 1 269 ? 107.805 117.338 69.636 1.00 63.44 386 GLY A C 1
ATOM 2155 O O . GLY A 1 269 ? 107.432 116.334 70.241 1.00 63.44 386 GLY A O 1
ATOM 2156 N N . GLY A 1 270 ? 109.083 117.688 69.536 1.00 65.03 387 GLY A N 1
ATOM 2157 C CA . GLY A 1 270 ? 110.138 116.885 70.112 1.00 65.03 387 GLY A CA 1
ATOM 2158 C C . GLY A 1 270 ? 110.440 115.608 69.369 1.00 65.03 387 GLY A C 1
ATOM 2159 O O . GLY A 1 270 ? 111.010 114.689 69.963 1.00 65.03 387 GLY A O 1
ATOM 2160 N N . THR A 1 271 ? 110.072 115.512 68.101 1.00 68.43 388 THR A N 1
ATOM 2161 C CA . THR A 1 271 ? 110.286 114.310 67.314 1.00 68.43 388 THR A CA 1
ATOM 2162 C C . THR A 1 271 ? 111.401 114.540 66.296 1.00 68.43 388 THR A C 1
ATOM 2163 O O . THR A 1 271 ? 111.643 115.658 65.841 1.00 68.43 388 THR A O 1
ATOM 2167 N N . LYS A 1 272 ? 112.086 113.461 65.935 1.00 69.39 389 LYS A N 1
ATOM 2168 C CA . LYS A 1 272 ? 113.306 113.542 65.146 1.00 69.39 389 LYS A CA 1
ATOM 2169 C C . LYS A 1 272 ? 112.949 113.640 63.669 1.00 69.39 389 LYS A C 1
ATOM 2170 O O . LYS A 1 272 ? 112.541 112.651 63.055 1.00 69.39 389 LYS A O 1
ATOM 2176 N N . VAL A 1 273 ? 113.123 114.826 63.096 1.00 68.69 390 VAL A N 1
ATOM 2177 C CA . VAL A 1 273 ? 112.997 115.032 61.661 1.00 68.69 390 VAL A CA 1
ATOM 2178 C C . VAL A 1 273 ? 114.393 114.970 61.073 1.00 68.69 390 VAL A C 1
ATOM 2179 O O . VAL A 1 273 ? 115.193 115.897 61.248 1.00 68.69 390 VAL A O 1
ATOM 2183 N N . VAL A 1 274 ? 114.679 113.883 60.365 1.00 73.27 391 VAL A N 1
ATOM 2184 C CA . VAL A 1 274 ? 116.038 113.539 59.984 1.00 73.27 391 VAL A CA 1
ATOM 2185 C C . VAL A 1 274 ? 116.389 114.036 58.588 1.00 73.27 391 VAL A C 1
ATOM 2186 O O . VAL A 1 274 ? 117.522 114.454 58.354 1.00 73.27 391 VAL A O 1
ATOM 2190 N N . GLN A 1 275 ? 115.445 114.019 57.647 1.00 78.12 392 GLN A N 1
ATOM 2191 C CA . GLN A 1 275 ? 115.701 114.589 56.329 1.00 78.12 392 GLN A CA 1
ATOM 2192 C C . GLN A 1 275 ? 114.420 115.164 55.741 1.00 78.12 392 GLN A C 1
ATOM 2193 O O . GLN A 1 275 ? 113.365 114.523 55.767 1.00 78.12 392 GLN A O 1
ATOM 2199 N N . HIS A 1 276 ? 114.524 116.376 55.208 1.00 81.44 393 HIS A N 1
ATOM 2200 C CA . HIS A 1 276 ? 113.402 117.078 54.610 1.00 81.44 393 HIS A CA 1
ATOM 2201 C C . HIS A 1 276 ? 113.633 117.239 53.115 1.00 81.44 393 HIS A C 1
ATOM 2202 O O . HIS A 1 276 ? 114.751 117.521 52.675 1.00 81.44 393 HIS A O 1
ATOM 2209 N N . ILE A 1 277 ? 112.570 117.065 52.338 1.00 79.25 394 ILE A N 1
ATOM 2210 C CA . ILE A 1 277 ? 112.602 117.297 50.898 1.00 79.25 394 ILE A CA 1
ATOM 2211 C C . ILE A 1 277 ? 112.120 118.725 50.662 1.00 79.25 394 ILE A C 1
ATOM 2212 O O . ILE A 1 277 ? 110.906 118.975 50.737 1.00 79.25 394 ILE A O 1
ATOM 2217 N N . P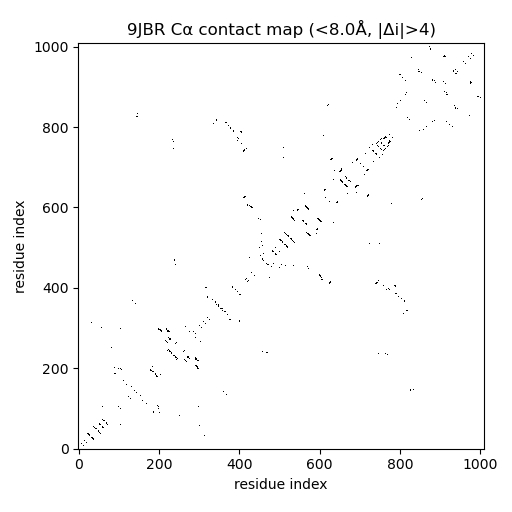RO A 1 278 ? 113.007 119.679 50.404 1.00 83.06 395 PRO A N 1
ATOM 2218 C CA . PRO A 1 278 ? 112.560 121.046 50.141 1.00 83.06 395 PRO A CA 1
ATOM 2219 C C . PRO A 1 278 ? 111.697 121.085 48.896 1.00 83.06 395 PRO A C 1
ATOM 2220 O O . PRO A 1 278 ? 112.021 120.435 47.890 1.00 83.06 395 PRO A O 1
ATOM 2224 N N . PRO A 1 279 ? 110.592 121.823 48.921 1.00 93.66 396 PRO A N 1
ATOM 2225 C CA . PRO A 1 279 ? 109.664 121.799 47.787 1.00 93.66 396 PRO A CA 1
ATOM 2226 C C . PRO A 1 279 ? 110.263 122.467 46.557 1.00 93.66 396 PRO A C 1
ATOM 2227 O O . PRO A 1 279 ? 111.183 123.282 46.637 1.00 93.66 396 PRO A O 1
ATOM 2231 N N . GLN A 1 280 ? 109.720 122.090 45.400 1.00 103.58 397 GLN A N 1
ATOM 2232 C CA . GLN A 1 280 ? 110.272 122.533 44.128 1.00 103.58 397 GLN A CA 1
ATOM 2233 C C . GLN A 1 280 ? 110.181 124.048 43.985 1.00 103.58 397 GLN A C 1
ATOM 2234 O O . GLN A 1 280 ? 109.233 124.687 44.451 1.00 103.58 397 GLN A O 1
ATOM 2240 N N . LYS A 1 281 ? 111.193 124.624 43.332 1.00 108.34 398 LYS A N 1
ATOM 2241 C CA . LYS A 1 281 ? 111.231 126.066 43.116 1.00 108.34 398 LYS A CA 1
ATOM 2242 C C . LYS A 1 281 ? 110.151 126.540 42.152 1.00 108.34 398 LYS A C 1
ATOM 2243 O O . LYS A 1 281 ? 109.827 127.732 42.145 1.00 108.34 398 LYS A O 1
ATOM 2249 N N . ALA A 1 282 ? 109.596 125.639 41.338 1.00 111.25 399 ALA A N 1
ATOM 2250 C CA . ALA A 1 282 ? 108.557 126.034 40.391 1.00 111.25 399 ALA A CA 1
ATOM 2251 C C . ALA A 1 282 ? 107.304 126.517 41.112 1.00 111.25 399 ALA A C 1
ATOM 2252 O O . ALA A 1 282 ? 106.668 127.489 40.686 1.00 111.25 399 ALA A O 1
ATOM 2254 N N . THR A 1 283 ? 106.929 125.846 42.198 1.00 110.06 400 THR A N 1
ATOM 2255 C CA . THR A 1 283 ? 105.755 126.246 42.961 1.00 110.06 400 THR A CA 1
ATOM 2256 C C . THR A 1 283 ? 105.981 127.605 43.614 1.00 110.06 400 THR A C 1
ATOM 2257 O O . THR A 1 283 ? 107.057 127.883 44.152 1.00 110.06 400 THR A O 1
ATOM 2261 N N . THR A 1 284 ? 104.958 128.453 43.563 1.00 108.89 401 THR A N 1
ATOM 2262 C CA . THR A 1 284 ? 105.025 129.801 44.110 1.00 108.89 401 THR A CA 1
ATOM 2263 C C . THR A 1 284 ? 104.418 129.823 45.506 1.00 108.89 401 THR A C 1
ATOM 2264 O O . THR A 1 284 ? 103.317 129.305 45.720 1.00 108.89 401 THR A O 1
ATOM 2268 N N . GLY A 1 285 ? 105.137 130.425 46.450 1.00 101.46 402 GLY A N 1
ATOM 2269 C CA . GLY A 1 285 ? 104.659 130.492 47.822 1.00 101.46 402 GLY A CA 1
ATOM 2270 C C . GLY A 1 285 ? 105.738 131.010 48.749 1.00 101.46 402 GLY A C 1
ATOM 2271 O O . GLY A 1 285 ? 106.615 131.780 48.340 1.00 101.46 402 GLY A O 1
ATOM 2272 N N . LEU A 1 286 ? 105.659 130.581 50.008 1.00 89.97 403 LEU A N 1
ATOM 2273 C CA . LEU A 1 286 ? 106.660 130.965 50.991 1.00 89.97 403 LEU A CA 1
ATOM 2274 C C . LEU A 1 286 ? 108.026 130.448 50.572 1.00 89.97 403 LEU A C 1
ATOM 2275 O O . LEU A 1 286 ? 108.178 129.277 50.215 1.00 89.97 403 LEU A O 1
ATOM 2280 N N . LYS A 1 287 ? 109.023 131.319 50.620 1.00 94.39 404 LYS A N 1
ATOM 2281 C CA . LYS A 1 287 ? 110.363 130.964 50.166 1.00 94.39 404 LYS A CA 1
ATOM 2282 C C . LYS A 1 287 ? 111.296 130.937 51.364 1.00 94.39 404 LYS A C 1
ATOM 2283 O O . LYS A 1 287 ? 111.861 131.977 51.736 1.00 94.39 404 LYS A O 1
ATOM 2289 N N . PRO A 1 288 ? 111.505 129.782 51.992 1.00 93.12 405 PRO A N 1
ATOM 2290 C CA . PRO A 1 288 ? 112.401 129.728 53.152 1.00 93.12 405 PRO A CA 1
ATOM 2291 C C . PRO A 1 288 ? 113.858 129.745 52.716 1.00 93.12 405 PRO A C 1
ATOM 2292 O O . PRO A 1 288 ? 114.270 128.984 51.838 1.00 93.12 405 PRO A O 1
ATOM 2296 N N . VAL A 1 289 ? 114.636 130.633 53.335 1.00 95.20 406 VAL A N 1
ATOM 2297 C CA . VAL A 1 289 ? 116.048 130.756 52.992 1.00 95.20 406 VAL A CA 1
ATOM 2298 C C . VAL A 1 289 ? 116.792 129.472 53.329 1.00 95.20 406 VAL A C 1
ATOM 2299 O O . VAL A 1 289 ? 117.600 128.977 52.534 1.00 95.20 406 VAL A O 1
ATOM 2303 N N . ASP A 1 290 ? 116.518 128.900 54.500 1.00 92.85 407 ASP A N 1
ATOM 2304 C CA . ASP A 1 290 ? 117.254 127.734 54.967 1.00 92.85 407 ASP A CA 1
ATOM 2305 C C . ASP A 1 290 ? 116.896 126.466 54.211 1.00 92.85 407 ASP A C 1
ATOM 2306 O O . ASP A 1 290 ? 117.464 125.411 54.518 1.00 92.85 407 ASP A O 1
ATOM 2311 N N . SER A 1 291 ? 115.974 126.537 53.251 1.00 91.58 408 SER A N 1
ATOM 2312 C CA . SER A 1 291 ? 115.532 125.384 52.471 1.00 91.58 408 SER A CA 1
ATOM 2313 C C . SER A 1 291 ? 114.918 124.299 53.350 1.00 91.58 408 SER A C 1
ATOM 2314 O O . SER A 1 291 ? 114.970 123.115 53.009 1.00 91.58 408 SER A O 1
ATOM 2317 N N . GLY A 1 292 ? 114.361 124.689 54.491 1.00 82.92 409 GLY A N 1
ATOM 2318 C CA . GLY A 1 292 ? 113.580 123.783 55.300 1.00 82.92 409 GLY A CA 1
ATOM 2319 C C . GLY A 1 292 ? 112.095 123.962 55.049 1.00 82.92 409 GLY A C 1
ATOM 2320 O O . GLY A 1 292 ? 111.624 125.057 54.766 1.00 82.92 409 GLY A O 1
ATOM 2321 N N . CYS A 1 293 ? 111.361 122.861 55.159 1.00 82.39 410 CYS A N 1
ATOM 2322 C CA . CYS A 1 293 ? 109.941 122.874 54.843 1.00 82.39 410 CYS A CA 1
ATOM 2323 C C . CYS A 1 293 ? 109.199 123.849 55.742 1.00 82.39 410 CYS A C 1
ATOM 2324 O O . CYS A 1 293 ? 109.431 123.897 56.952 1.00 82.39 410 CYS A O 1
ATOM 2327 N N . VAL A 1 294 ? 108.314 124.638 55.145 1.00 74.66 411 VAL A N 1
ATOM 2328 C CA . VAL A 1 294 ? 107.571 125.644 55.890 1.00 74.66 411 VAL A CA 1
ATOM 2329 C C . VAL A 1 294 ? 106.471 124.972 56.702 1.00 74.66 411 VAL A C 1
ATOM 2330 O O . VAL A 1 294 ? 105.691 124.168 56.179 1.00 74.66 411 VAL A O 1
ATOM 2334 N N . ALA A 1 295 ? 106.417 125.298 57.993 1.00 73.40 412 ALA A N 1
ATOM 2335 C CA . ALA A 1 295 ? 105.562 124.608 58.942 1.00 73.40 412 ALA A CA 1
ATOM 2336 C C . ALA A 1 295 ? 104.848 125.598 59.845 1.00 73.40 412 ALA A C 1
ATOM 2337 O O . ALA A 1 295 ? 105.485 126.370 60.565 1.00 73.40 412 ALA A O 1
ATOM 2339 N N . TYR A 1 296 ? 103.525 125.544 59.813 1.00 71.48 413 TYR A N 1
ATOM 2340 C CA . TYR A 1 296 ? 102.647 126.378 60.617 1.00 71.48 413 TYR A CA 1
ATOM 2341 C C . TYR A 1 296 ? 102.390 125.713 61.959 1.00 71.48 413 TYR A C 1
ATOM 2342 O O . TYR A 1 296 ? 102.214 124.494 62.035 1.00 71.48 413 TYR A O 1
ATOM 2351 N N . VAL A 1 297 ? 102.363 126.515 63.015 1.00 67.46 414 VAL A N 1
ATOM 2352 C CA . VAL A 1 297 ? 102.260 126.000 64.375 1.00 67.46 414 VAL A CA 1
ATOM 2353 C C . VAL A 1 297 ? 100.794 125.871 64.754 1.00 67.46 414 VAL A C 1
ATOM 2354 O O . VAL A 1 297 ? 100.017 126.814 64.586 1.00 67.46 414 VAL A O 1
ATOM 2358 N N . LEU A 1 298 ? 100.415 124.704 65.261 1.00 68.82 415 LEU A N 1
ATOM 2359 C CA . LEU A 1 298 ? 99.063 124.448 65.729 1.00 68.82 415 LEU A CA 1
ATOM 2360 C C . LEU A 1 298 ? 98.935 124.556 67.244 1.00 68.82 415 LEU A C 1
ATOM 2361 O O . LEU A 1 298 ? 98.026 125.229 67.739 1.00 68.82 415 LEU A O 1
ATOM 2366 N N . ARG A 1 299 ? 99.820 123.907 67.996 1.00 67.07 416 ARG A N 1
ATOM 2367 C CA . ARG A 1 299 ? 99.773 123.926 69.450 1.00 67.07 416 ARG A CA 1
ATOM 2368 C C . ARG A 1 299 ? 101.148 124.230 70.022 1.00 67.07 416 ARG A C 1
ATOM 2369 O O . ARG A 1 299 ? 102.172 123.900 69.421 1.00 67.07 416 ARG A O 1
ATOM 2377 N N . THR A 1 300 ? 101.162 124.870 71.186 1.00 68.69 417 THR A N 1
ATOM 2378 C CA . THR A 1 300 ? 102.392 125.163 71.908 1.00 68.69 417 THR A CA 1
ATOM 2379 C C . THR A 1 300 ? 102.204 124.811 73.375 1.00 68.69 417 THR A C 1
ATOM 2380 O O . THR A 1 300 ? 101.086 124.591 73.845 1.00 68.69 417 THR A O 1
ATOM 2384 N N . GLY A 1 301 ? 103.318 124.757 74.101 1.00 67.65 418 GLY A N 1
ATOM 2385 C CA . GLY A 1 301 ? 103.280 124.518 75.530 1.00 67.65 418 GLY A CA 1
ATOM 2386 C C . GLY A 1 301 ? 102.663 123.176 75.871 1.00 67.65 418 GLY A C 1
ATOM 2387 O O . GLY A 1 301 ? 102.608 122.259 75.052 1.00 67.65 418 GLY A O 1
ATOM 2388 N N . PHE A 1 302 ? 102.135 123.079 77.089 1.00 73.08 419 PHE A N 1
ATOM 2389 C CA . PHE A 1 302 ? 101.551 121.827 77.562 1.00 73.08 419 PHE A CA 1
ATOM 2390 C C . PHE A 1 302 ? 100.318 121.418 76.801 1.00 73.08 419 PHE A C 1
ATOM 2391 O O . PHE A 1 302 ? 99.620 120.501 77.247 1.00 73.08 419 PHE A O 1
ATOM 2399 N N . ASN A 1 303 ? 100.018 122.058 75.689 1.00 70.64 420 ASN A N 1
ATOM 2400 C CA . ASN A 1 303 ? 98.965 121.577 74.819 1.00 70.64 420 ASN A CA 1
ATOM 2401 C C . ASN A 1 303 ? 99.476 120.615 73.751 1.00 70.64 420 ASN A C 1
ATOM 2402 O O . ASN A 1 303 ? 98.662 120.027 73.031 1.00 70.64 420 ASN A O 1
ATOM 2407 N N . THR A 1 304 ? 100.791 120.428 73.634 1.00 72.25 421 THR A N 1
ATOM 2408 C CA . THR A 1 304 ? 101.312 119.413 72.732 1.00 72.25 421 THR A CA 1
ATOM 2409 C C . THR A 1 304 ? 101.321 118.052 73.422 1.00 72.25 421 THR A C 1
ATOM 2410 O O . THR A 1 304 ? 101.219 117.946 74.647 1.00 72.25 421 THR A O 1
ATOM 2414 N N . SER A 1 305 ? 101.441 116.999 72.611 1.00 72.19 422 SER A N 1
ATOM 2415 C CA . SER A 1 305 ? 101.355 115.644 73.144 1.00 72.19 422 SER A CA 1
ATOM 2416 C C . SER A 1 305 ? 102.532 115.319 74.054 1.00 72.19 422 SER A C 1
ATOM 2417 O O . SER A 1 305 ? 102.353 114.679 75.097 1.00 72.19 422 SER A O 1
ATOM 2420 N N . GLN A 1 306 ? 103.743 115.737 73.685 1.00 72.04 423 GLN A N 1
ATOM 2421 C CA . GLN A 1 306 ? 104.878 115.528 74.575 1.00 72.04 423 GLN A CA 1
ATOM 2422 C C . GLN A 1 306 ? 104.680 116.280 75.880 1.00 72.04 423 GLN A C 1
ATOM 2423 O O . GLN A 1 306 ? 104.939 115.747 76.968 1.00 72.04 423 GLN A O 1
ATOM 2429 N N . GLY A 1 307 ? 104.216 117.524 75.792 1.00 73.92 424 GLY A N 1
ATOM 2430 C CA . GLY A 1 307 ? 103.889 118.259 76.995 1.00 73.92 424 GLY A CA 1
ATOM 2431 C C . GLY A 1 307 ? 102.801 117.581 77.795 1.00 73.92 424 GLY A C 1
ATOM 2432 O O . GLY A 1 307 ? 102.834 117.590 79.029 1.00 73.92 424 GLY A O 1
ATOM 2433 N N . LYS A 1 308 ? 101.833 116.975 77.112 1.00 74.76 425 LYS A N 1
ATOM 2434 C CA . LYS A 1 308 ? 100.772 116.277 77.819 1.00 74.76 425 LYS A CA 1
ATOM 2435 C C . LYS A 1 308 ? 101.329 115.093 78.598 1.00 74.76 425 LYS A C 1
ATOM 2436 O O . LYS A 1 308 ? 100.964 114.861 79.757 1.00 74.76 425 LYS A O 1
ATOM 2442 N N . LEU A 1 309 ? 102.234 114.342 77.983 1.00 75.87 426 LEU A N 1
ATOM 2443 C CA . LEU A 1 309 ? 102.821 113.204 78.674 1.00 75.87 426 LEU A CA 1
ATOM 2444 C C . LEU A 1 309 ? 103.698 113.651 79.834 1.00 75.87 426 LEU A C 1
ATOM 2445 O O . LEU A 1 309 ? 103.759 112.971 80.864 1.00 75.87 426 LEU A O 1
ATOM 2450 N N . LEU A 1 310 ? 104.394 114.775 79.686 1.00 73.45 427 LEU A N 1
ATOM 2451 C CA . LEU A 1 310 ? 105.188 115.271 80.801 1.00 73.45 427 LEU A CA 1
ATOM 2452 C C . LEU A 1 310 ? 104.292 115.713 81.949 1.00 73.45 427 LEU A C 1
ATOM 2453 O O . LEU A 1 310 ? 104.632 115.524 83.122 1.00 73.45 427 LEU A O 1
ATOM 2458 N N . ARG A 1 311 ? 103.149 116.315 81.632 1.00 81.80 428 ARG A N 1
ATOM 2459 C CA . ARG A 1 311 ? 102.197 116.647 82.681 1.00 81.80 428 ARG A CA 1
ATOM 2460 C C . ARG A 1 311 ? 101.673 115.387 83.351 1.00 81.80 428 ARG A C 1
ATOM 2461 O O . ARG A 1 311 ? 101.415 115.383 84.559 1.00 81.80 428 ARG A O 1
ATOM 2469 N N . THR A 1 312 ? 101.529 114.307 82.584 1.00 82.05 429 THR A N 1
ATOM 2470 C CA . THR A 1 312 ? 101.179 113.018 83.176 1.00 82.05 429 THR A CA 1
ATOM 2471 C C . THR A 1 312 ? 102.273 112.524 84.119 1.00 82.05 429 THR A C 1
ATOM 2472 O O . THR A 1 312 ? 101.977 111.973 85.185 1.00 82.05 429 THR A O 1
ATOM 2476 N N . ILE A 1 313 ? 103.541 112.698 83.738 1.00 74.58 430 ILE A N 1
ATOM 2477 C CA . ILE A 1 313 ? 104.647 112.290 84.608 1.00 74.58 430 ILE A CA 1
ATOM 2478 C C . ILE A 1 313 ? 104.614 113.069 85.919 1.00 74.58 430 ILE A C 1
ATOM 2479 O O . ILE A 1 313 ? 104.688 112.489 87.009 1.00 74.58 430 ILE A O 1
ATOM 2484 N N . LEU A 1 314 ? 104.497 114.395 85.835 1.00 78.71 431 LEU A N 1
ATOM 2485 C CA . LEU A 1 314 ? 104.534 115.206 87.050 1.00 78.71 431 LEU A CA 1
ATOM 2486 C C . LEU A 1 314 ? 103.274 115.019 87.884 1.00 78.71 431 LEU A C 1
ATOM 2487 O O . LEU A 1 314 ? 103.325 114.465 88.987 1.00 78.71 431 LEU A O 1
ATOM 2492 N N . PHE A 1 315 ? 102.126 115.452 87.370 1.00 88.03 432 PHE A N 1
ATOM 2493 C CA . PHE A 1 315 ? 100.904 115.479 88.165 1.00 88.03 432 PHE A CA 1
ATOM 2494 C C . PHE A 1 315 ? 99.817 114.533 87.681 1.00 88.03 432 PHE A C 1
ATOM 2495 O O . PHE A 1 315 ? 98.926 114.198 88.466 1.00 88.03 432 PHE A O 1
ATOM 2503 N N . GLY A 1 316 ? 99.856 114.097 86.420 1.00 91.73 433 GLY A N 1
ATOM 2504 C CA . GLY A 1 316 ? 98.788 113.270 85.882 1.00 91.73 433 GLY A CA 1
ATOM 2505 C C . GLY A 1 316 ? 98.640 111.924 86.559 1.00 91.73 433 GLY A C 1
ATOM 2506 O O . GLY A 1 316 ? 97.524 111.398 86.630 1.00 91.73 433 GLY A O 1
ATOM 2507 N N . VAL A 1 317 ? 99.739 111.353 87.053 1.00 90.75 434 VAL A N 1
ATOM 2508 C CA . VAL A 1 317 ? 99.670 110.067 87.733 1.00 90.75 434 VAL A CA 1
ATOM 2509 C C . VAL A 1 317 ? 98.964 110.236 89.073 1.00 90.75 434 VAL A C 1
ATOM 2510 O O . VAL A 1 317 ? 99.060 111.287 89.720 1.00 90.75 434 VAL A O 1
ATOM 2514 N N . LYS A 1 318 ? 98.236 109.195 89.493 1.00 94.46 435 LYS A N 1
ATOM 2515 C CA . LYS A 1 318 ? 97.576 109.218 90.795 1.00 94.46 435 LYS A CA 1
ATOM 2516 C C . LYS A 1 318 ? 98.574 109.317 91.938 1.00 94.46 435 LYS A C 1
ATOM 2517 O O . LYS A 1 318 ? 98.181 109.636 93.066 1.00 94.46 435 LYS A O 1
ATOM 2523 N N . ARG A 1 319 ? 99.849 109.028 91.672 1.00 94.16 436 ARG A N 1
ATOM 2524 C CA . ARG A 1 319 ? 100.949 109.227 92.614 1.00 94.16 436 ARG A CA 1
ATOM 2525 C C . ARG A 1 319 ? 100.825 108.288 93.819 1.00 94.16 436 ARG A C 1
ATOM 2526 O O . ARG A 1 319 ? 101.154 108.652 94.950 1.00 94.16 436 ARG A O 1
ATOM 2534 N N . VAL A 1 320 ? 100.343 107.066 93.562 1.00 88.88 437 VAL A N 1
ATOM 2535 C CA . VAL A 1 320 ? 100.262 105.954 94.511 1.00 88.88 437 VAL A CA 1
ATOM 2536 C C . VAL A 1 320 ? 99.885 106.439 95.911 1.00 88.88 437 VAL A C 1
ATOM 2537 O O . VAL A 1 320 ? 100.600 106.205 96.893 1.00 88.88 437 VAL A O 1
ATOM 2541 N N . THR A 1 321 ? 98.746 107.123 96.009 1.00 88.97 438 THR A N 1
ATOM 2542 C CA . THR A 1 321 ? 98.297 107.646 97.294 1.00 88.97 438 THR A CA 1
ATOM 2543 C C . THR A 1 321 ? 98.063 106.512 98.284 1.00 88.97 438 THR A C 1
ATOM 2544 O O . THR A 1 321 ? 97.409 105.514 97.965 1.00 88.97 438 THR A O 1
ATOM 2548 N N . ALA A 1 322 ? 98.605 106.671 99.492 1.00 79.59 439 ALA A N 1
ATOM 2549 C CA . ALA A 1 322 ? 98.426 105.656 100.521 1.00 79.59 439 ALA A CA 1
ATOM 2550 C C . ALA A 1 322 ? 96.992 105.615 101.025 1.00 79.59 439 ALA A C 1
ATOM 2551 O O . ALA A 1 322 ? 96.527 104.563 101.477 1.00 79.59 439 ALA A O 1
ATOM 2553 N N . ASN A 1 323 ? 96.283 106.740 100.968 1.00 73.12 440 ASN A N 1
ATOM 2554 C CA . ASN A 1 323 ? 94.889 106.760 101.384 1.00 73.12 440 ASN A CA 1
ATOM 2555 C C . ASN A 1 323 ? 94.057 105.872 100.469 1.00 73.12 440 ASN A C 1
ATOM 2556 O O . ASN A 1 323 ? 94.041 106.058 99.249 1.00 73.12 440 ASN A O 1
ATOM 2561 N N . ASN A 1 324 ? 93.366 104.909 101.065 1.00 64.38 441 ASN A N 1
ATOM 2562 C CA . ASN A 1 324 ? 92.624 103.907 100.321 1.00 64.38 441 ASN A CA 1
ATOM 2563 C C . ASN A 1 324 ? 91.456 103.456 101.177 1.00 64.38 441 ASN A C 1
ATOM 2564 O O . ASN A 1 324 ? 91.407 103.720 102.381 1.00 64.38 441 ASN A O 1
ATOM 2569 N N . LEU A 1 325 ? 90.498 102.779 100.546 1.00 57.74 442 LEU A N 1
ATOM 2570 C CA . LEU A 1 325 ? 89.465 102.120 101.331 1.00 57.74 442 LEU A CA 1
ATOM 2571 C C . LEU A 1 325 ? 90.087 101.073 102.231 1.00 57.74 442 LEU A C 1
ATOM 2572 O O . LEU A 1 325 ? 89.643 100.867 103.370 1.00 57.74 442 LEU A O 1
ATOM 2577 N N . GLU A 1 326 ? 91.132 100.412 101.737 1.00 56.04 443 GLU A N 1
ATOM 2578 C CA . GLU A 1 326 ? 91.826 99.409 102.530 1.00 56.04 443 GLU A CA 1
ATOM 2579 C C . GLU A 1 326 ? 92.375 100.016 103.812 1.00 56.04 443 GLU A C 1
ATOM 2580 O O . GLU A 1 326 ? 92.176 99.472 104.902 1.00 56.04 443 GLU A O 1
ATOM 2586 N N . THR A 1 327 ? 93.091 101.135 103.697 1.00 54.89 444 THR A N 1
ATOM 2587 C CA . THR A 1 327 ? 93.721 101.736 104.868 1.00 54.89 444 THR A CA 1
ATOM 2588 C C . THR A 1 327 ? 92.686 102.221 105.869 1.00 54.89 444 THR A C 1
ATOM 2589 O O . THR A 1 327 ? 92.859 102.052 107.080 1.00 54.89 444 THR A O 1
ATOM 2593 N N . PHE A 1 328 ? 91.603 102.822 105.387 1.00 54.65 445 PHE A N 1
ATOM 2594 C CA . PHE A 1 328 ? 90.556 103.277 106.294 1.00 54.65 445 PHE A CA 1
ATOM 2595 C C . PHE A 1 328 ? 89.899 102.109 107.019 1.00 54.65 445 PHE A C 1
ATOM 2596 O O . PHE A 1 328 ? 89.672 102.180 108.233 1.00 54.65 445 PHE A O 1
ATOM 2604 N N . ILE A 1 329 ? 89.586 101.029 106.301 1.00 51.72 446 ILE A N 1
ATOM 2605 C CA . ILE A 1 329 ? 88.938 99.895 106.951 1.00 51.72 446 ILE A CA 1
ATOM 2606 C C . ILE A 1 329 ? 89.900 99.221 107.916 1.00 51.72 446 ILE A C 1
ATOM 2607 O O . ILE A 1 329 ? 89.504 98.772 108.998 1.00 51.72 446 ILE A O 1
ATOM 2612 N N . PHE A 1 330 ? 91.180 99.168 107.559 1.00 48.93 447 PHE A N 1
ATOM 2613 C CA . PHE A 1 330 ? 92.201 98.643 108.459 1.00 48.93 447 PHE A CA 1
ATOM 2614 C C . PHE A 1 330 ? 92.276 99.449 109.746 1.00 48.93 447 PHE A C 1
ATOM 2615 O O . PHE A 1 330 ? 92.302 98.884 110.843 1.00 48.93 447 PHE A O 1
ATOM 2623 N N . ILE A 1 331 ? 92.320 100.776 109.631 1.00 45.85 448 ILE A N 1
ATOM 2624 C CA . ILE A 1 331 ? 92.391 101.614 110.821 1.00 45.85 448 ILE A CA 1
ATOM 2625 C C . ILE A 1 331 ? 91.136 101.469 111.656 1.00 45.85 448 ILE A C 1
ATOM 2626 O O . ILE A 1 331 ? 91.206 101.428 112.882 1.00 45.85 448 ILE A O 1
ATOM 2631 N N . LEU A 1 332 ? 89.972 101.408 111.023 1.00 47.67 449 LEU A N 1
ATOM 2632 C CA . LEU A 1 332 ? 88.750 101.234 111.796 1.00 47.67 449 LEU A CA 1
ATOM 2633 C C . LEU A 1 332 ? 88.771 99.912 112.552 1.00 47.67 449 LEU A C 1
ATOM 2634 O O . LEU A 1 332 ? 88.433 99.852 113.742 1.00 47.67 449 LEU A O 1
ATOM 2639 N N . PHE A 1 333 ? 89.194 98.841 111.877 1.00 50.30 450 PHE A N 1
ATOM 2640 C CA . PHE A 1 333 ? 89.224 97.520 112.493 1.00 50.30 450 PHE A CA 1
ATOM 2641 C C . PHE A 1 333 ? 90.216 97.463 113.648 1.00 50.30 450 PHE A C 1
ATOM 2642 O O . PHE A 1 333 ? 89.923 96.887 114.701 1.00 50.30 450 PHE A O 1
ATOM 2650 N N . LEU A 1 334 ? 91.394 98.053 113.464 1.00 44.76 451 LEU A N 1
ATOM 2651 C CA . LEU A 1 334 ? 92.376 98.139 114.539 1.00 44.76 451 LEU A CA 1
ATOM 2652 C C . LEU A 1 334 ? 91.884 99.017 115.685 1.00 44.76 451 LEU A C 1
ATOM 2653 O O . LEU A 1 334 ? 92.064 98.681 116.865 1.00 44.76 451 LEU A O 1
ATOM 2658 N N . LEU A 1 335 ? 91.267 100.149 115.353 1.00 45.91 452 LEU A N 1
ATOM 2659 C CA . LEU A 1 335 ? 90.787 101.090 116.346 1.00 45.91 452 LEU A CA 1
ATOM 2660 C C . LEU A 1 335 ? 89.655 100.522 117.167 1.00 45.91 452 LEU A C 1
ATOM 2661 O O . LEU A 1 335 ? 89.457 100.966 118.293 1.00 45.91 452 LEU A O 1
ATOM 2666 N N . VAL A 1 336 ? 88.913 99.551 116.642 1.00 45.26 453 VAL A N 1
ATOM 2667 C CA . VAL A 1 336 ? 87.892 98.917 117.469 1.00 45.26 453 VAL A CA 1
ATOM 2668 C C . VAL A 1 336 ? 88.532 98.288 118.703 1.00 45.26 453 VAL A C 1
ATOM 2669 O O . VAL A 1 336 ? 88.124 98.554 119.843 1.00 45.26 453 VAL A O 1
ATOM 2673 N N . PHE A 1 337 ? 89.581 97.490 118.498 1.00 45.07 454 PHE A N 1
ATOM 2674 C CA . PHE A 1 337 ? 90.251 96.850 119.625 1.00 45.07 454 PHE A CA 1
ATOM 2675 C C . PHE A 1 337 ? 91.022 97.858 120.465 1.00 45.07 454 PHE A C 1
ATOM 2676 O O . PHE A 1 337 ? 91.056 97.747 121.698 1.00 45.07 454 PHE A O 1
ATOM 2684 N N . ALA A 1 338 ? 91.652 98.846 119.825 1.00 46.14 455 ALA A N 1
ATOM 2685 C CA . ALA A 1 338 ? 92.369 99.863 120.594 1.00 46.14 455 ALA A CA 1
ATOM 2686 C C . ALA A 1 338 ? 91.422 100.652 121.496 1.00 46.14 455 ALA A C 1
ATOM 2687 O O . ALA A 1 338 ? 91.746 100.936 122.654 1.00 46.14 455 ALA A O 1
ATOM 2689 N N . ILE A 1 339 ? 90.243 101.010 120.981 1.00 48.67 456 ILE A N 1
ATOM 2690 C CA . ILE A 1 339 ? 89.248 101.736 121.761 1.00 48.67 456 ILE A CA 1
ATOM 2691 C C . ILE A 1 339 ? 88.696 100.862 122.873 1.00 48.67 456 ILE A C 1
ATOM 2692 O O . ILE A 1 339 ? 88.457 101.339 123.985 1.00 48.67 456 ILE A O 1
ATOM 2697 N N . ALA A 1 340 ? 88.481 99.575 122.603 1.00 47.68 457 ALA A N 1
ATOM 2698 C CA . ALA A 1 340 ? 88.044 98.681 123.669 1.00 47.68 457 ALA A CA 1
ATOM 2699 C C . ALA A 1 340 ? 89.076 98.613 124.792 1.00 47.68 457 ALA A C 1
ATOM 2700 O O . ALA A 1 340 ? 88.726 98.655 125.979 1.00 47.68 457 ALA A O 1
ATOM 2702 N N . ALA A 1 341 ? 90.356 98.503 124.434 1.00 47.24 458 ALA A N 1
ATOM 2703 C CA . ALA A 1 341 ? 91.404 98.439 125.447 1.00 47.24 458 ALA A CA 1
ATOM 2704 C C . ALA A 1 341 ? 91.471 99.725 126.249 1.00 47.24 458 ALA A C 1
ATOM 2705 O O . ALA A 1 341 ? 91.580 99.698 127.483 1.00 47.24 458 ALA A O 1
ATOM 2707 N N . ALA A 1 342 ? 91.392 100.863 125.568 1.00 49.20 459 ALA A N 1
ATOM 2708 C CA . ALA A 1 342 ? 91.393 102.141 126.265 1.00 49.20 459 ALA A CA 1
ATOM 2709 C C . ALA A 1 342 ? 90.183 102.269 127.178 1.00 49.20 459 ALA A C 1
ATOM 2710 O O . ALA A 1 342 ? 90.288 102.810 128.282 1.00 49.20 459 ALA A O 1
ATOM 2712 N N . ALA A 1 343 ? 89.022 101.784 126.732 1.00 50.54 460 ALA A N 1
ATOM 2713 C CA . ALA A 1 343 ? 87.814 101.860 127.546 1.00 50.54 460 ALA A CA 1
ATOM 2714 C C . ALA A 1 343 ? 87.941 101.021 128.806 1.00 50.54 460 ALA A C 1
ATOM 2715 O O . ALA A 1 343 ? 87.534 101.454 129.893 1.00 50.54 460 ALA A O 1
ATOM 2717 N N . TYR A 1 344 ? 88.498 99.818 128.679 1.00 53.44 461 TYR A N 1
ATOM 2718 C CA . TYR A 1 344 ? 88.736 99.007 129.866 1.00 53.44 461 TYR A CA 1
ATOM 2719 C C . TYR A 1 344 ? 89.707 99.697 130.816 1.00 53.44 461 TYR A C 1
ATOM 2720 O O . TYR A 1 344 ? 89.496 99.702 132.037 1.00 53.44 461 TYR A O 1
ATOM 2729 N N . VAL A 1 345 ? 90.772 100.292 130.276 1.00 50.35 462 VAL A N 1
ATOM 2730 C CA . VAL A 1 345 ? 91.715 101.002 131.133 1.00 50.35 462 VAL A CA 1
ATOM 2731 C C . VAL A 1 345 ? 91.011 102.126 131.867 1.00 50.35 462 VAL A C 1
ATOM 2732 O O . VAL A 1 345 ? 91.213 102.331 133.068 1.00 50.35 462 VAL A O 1
ATOM 2736 N N . TRP A 1 346 ? 90.176 102.877 131.152 1.00 56.22 463 TRP A N 1
ATOM 2737 C CA . TRP A 1 346 ? 89.500 104.014 131.767 1.00 56.22 463 TRP A CA 1
ATOM 2738 C C . TRP A 1 346 ? 88.557 103.562 132.868 1.00 56.22 463 TRP A C 1
ATOM 2739 O O . TRP A 1 346 ? 88.491 104.188 133.930 1.00 56.22 463 TRP A O 1
ATOM 2750 N N . ILE A 1 347 ? 87.802 102.492 132.628 1.00 52.42 464 ILE A N 1
ATOM 2751 C CA . ILE A 1 347 ? 86.850 102.035 133.633 1.00 52.42 464 ILE A CA 1
ATOM 2752 C C . ILE A 1 347 ? 87.585 101.544 134.873 1.00 52.42 464 ILE A C 1
ATOM 2753 O O . ILE A 1 347 ? 87.205 101.858 136.008 1.00 52.42 464 ILE A O 1
ATOM 2758 N N . GLU A 1 348 ? 88.665 100.785 134.678 1.00 56.95 465 GLU A N 1
ATOM 2759 C CA . GLU A 1 348 ? 89.440 100.323 135.824 1.00 56.95 465 GLU A CA 1
ATOM 2760 C C . GLU A 1 348 ? 90.041 101.488 136.596 1.00 56.95 465 GLU A C 1
ATOM 2761 O O . GLU A 1 348 ? 90.055 101.479 137.832 1.00 56.95 465 GLU A O 1
ATOM 2767 N N . GLY A 1 349 ? 90.553 102.497 135.888 1.00 61.30 466 GLY A N 1
ATOM 2768 C CA . GLY A 1 349 ? 91.127 103.646 136.572 1.00 61.30 466 GLY A CA 1
ATOM 2769 C C . GLY A 1 349 ? 90.098 104.444 137.350 1.00 61.30 466 GLY A C 1
ATOM 2770 O O . GLY A 1 349 ? 90.320 104.797 138.509 1.00 61.30 466 GLY A O 1
ATOM 2771 N N . THR A 1 350 ? 88.952 104.721 136.733 1.00 62.38 467 THR A N 1
ATOM 2772 C CA . THR A 1 350 ? 87.890 105.426 137.431 1.00 62.38 467 THR A CA 1
ATOM 2773 C C . THR A 1 350 ? 87.323 104.613 138.581 1.00 62.38 467 THR A C 1
ATOM 2774 O O . THR A 1 350 ? 86.724 105.189 139.494 1.00 62.38 467 THR A O 1
ATOM 2778 N N . LYS A 1 351 ? 87.497 103.289 138.561 1.00 63.76 468 LYS A N 1
ATOM 2779 C CA . LYS A 1 351 ? 87.091 102.486 139.706 1.00 63.76 468 LYS A CA 1
ATOM 2780 C C . LYS A 1 351 ? 87.883 102.843 140.957 1.00 63.76 468 LYS A C 1
ATOM 2781 O O . LYS A 1 351 ? 87.459 102.498 142.065 1.00 63.76 468 LYS A O 1
ATOM 2787 N N . ASP A 1 352 ? 89.016 103.524 140.806 1.00 66.91 469 ASP A N 1
ATOM 2788 C CA . ASP A 1 352 ? 89.797 103.984 141.947 1.00 66.91 469 ASP A CA 1
ATOM 2789 C C . ASP A 1 352 ? 89.657 105.492 142.048 1.00 66.91 469 ASP A C 1
ATOM 2790 O O . ASP A 1 352 ? 90.303 106.227 141.286 1.00 66.91 469 ASP A O 1
ATOM 2795 N N . PRO A 1 353 ? 88.831 106.007 142.961 1.00 64.70 470 PRO A N 1
ATOM 2796 C CA . PRO A 1 353 ? 88.672 107.464 143.064 1.00 64.70 470 PRO A CA 1
ATOM 2797 C C . PRO A 1 353 ? 89.936 108.183 143.474 1.00 64.70 470 PRO A C 1
ATOM 2798 O O . PRO A 1 353 ? 90.052 109.385 143.212 1.00 64.70 470 PRO A O 1
ATOM 2802 N N . SER A 1 354 ? 90.884 107.495 144.106 1.00 69.15 471 SER A N 1
ATOM 2803 C CA . SER A 1 354 ? 92.096 108.160 144.561 1.00 69.15 471 SER A CA 1
ATOM 2804 C C . SER A 1 354 ? 92.938 108.653 143.393 1.00 69.15 471 SER A C 1
ATOM 2805 O O . SER A 1 354 ? 93.482 109.761 143.438 1.00 69.15 471 SER A O 1
ATOM 2808 N N . ARG A 1 355 ? 93.055 107.850 142.341 1.00 67.15 472 ARG A N 1
ATOM 2809 C CA . ARG A 1 355 ? 93.971 108.168 141.257 1.00 67.15 472 ARG A CA 1
ATOM 2810 C C . ARG A 1 355 ? 93.474 109.366 140.457 1.00 67.15 472 ARG A C 1
ATOM 2811 O O . ARG A 1 355 ? 92.274 109.539 140.237 1.00 67.15 472 ARG A O 1
ATOM 2819 N N . ASN A 1 356 ? 94.418 110.194 140.021 1.00 68.90 473 ASN A N 1
ATOM 2820 C CA . ASN A 1 356 ? 94.103 111.385 139.242 1.00 68.90 473 ASN A CA 1
ATOM 2821 C C . ASN A 1 356 ? 93.462 110.973 137.929 1.00 68.90 473 ASN A C 1
ATOM 2822 O O . ASN A 1 356 ? 93.998 110.122 137.216 1.00 68.90 473 ASN A O 1
ATOM 2827 N N . ARG A 1 357 ? 92.319 111.567 137.600 1.00 62.92 474 ARG A N 1
ATOM 2828 C CA . ARG A 1 357 ? 91.616 111.137 136.402 1.00 62.92 474 ARG A CA 1
ATOM 2829 C C . ARG A 1 357 ? 92.074 111.868 135.154 1.00 62.92 474 ARG A C 1
ATOM 2830 O O . ARG A 1 357 ? 91.835 111.380 134.039 1.00 62.92 474 ARG A O 1
ATOM 2838 N N . TYR A 1 358 ? 92.767 112.991 135.315 1.00 69.06 475 TYR A N 1
ATOM 2839 C CA . TYR A 1 358 ? 93.358 113.653 134.160 1.00 69.06 475 TYR A CA 1
ATOM 2840 C C . TYR A 1 358 ? 94.386 112.753 133.489 1.00 69.06 475 TYR A C 1
ATOM 2841 O O . TYR A 1 358 ? 94.378 112.582 132.262 1.00 69.06 475 TYR A O 1
ATOM 2850 N N . LYS A 1 359 ? 95.262 112.140 134.282 1.00 65.75 476 LYS A N 1
ATOM 2851 C CA . LYS A 1 359 ? 96.262 111.264 133.693 1.00 65.75 476 LYS A CA 1
ATOM 2852 C C . LYS A 1 359 ? 95.653 109.981 133.135 1.00 65.75 476 LYS A C 1
ATOM 2853 O O . LYS A 1 359 ? 96.210 109.415 132.194 1.00 65.75 476 LYS A O 1
ATOM 2859 N N . LEU A 1 360 ? 94.512 109.520 133.657 1.00 61.96 477 LEU A N 1
ATOM 2860 C CA . LEU A 1 360 ? 93.866 108.350 133.061 1.00 61.96 477 LEU A CA 1
ATOM 2861 C C . LEU A 1 360 ? 93.228 108.672 131.717 1.00 61.96 477 LEU A C 1
ATOM 2862 O O . LEU A 1 360 ? 93.275 107.846 130.794 1.00 61.96 477 LEU A O 1
ATOM 2867 N N . PHE A 1 361 ? 92.628 109.852 131.569 1.00 64.05 478 PHE A N 1
ATOM 2868 C CA . PHE A 1 361 ? 92.194 110.235 130.229 1.00 64.05 478 PHE A CA 1
ATOM 2869 C C . PHE A 1 361 ? 93.391 110.376 129.296 1.00 64.05 478 PHE A C 1
ATOM 2870 O O . PHE A 1 361 ? 93.330 109.975 128.122 1.00 64.05 478 PHE A O 1
ATOM 2878 N N . LEU A 1 362 ? 94.491 110.937 129.805 1.00 59.90 479 LEU A N 1
ATOM 2879 C CA . LEU A 1 362 ? 95.720 110.983 129.025 1.00 59.90 479 LEU A CA 1
ATOM 2880 C C . LEU A 1 362 ? 96.151 109.591 128.605 1.00 59.90 479 LEU A C 1
ATOM 2881 O O . LEU A 1 362 ? 96.649 109.396 127.494 1.00 59.90 479 LEU A O 1
ATOM 2886 N N . GLU A 1 363 ? 95.965 108.609 129.479 1.00 59.74 480 GLU A N 1
ATOM 2887 C CA . GLU A 1 363 ? 96.437 107.264 129.184 1.00 59.74 480 GLU A CA 1
ATOM 2888 C C . GLU A 1 363 ? 95.573 106.626 128.110 1.00 59.74 480 GLU A C 1
ATOM 2889 O O . GLU A 1 363 ? 96.080 105.928 127.225 1.00 59.74 480 GLU A O 1
ATOM 2895 N N . CYS A 1 364 ? 94.259 106.830 128.198 1.00 58.42 481 CYS A N 1
ATOM 2896 C CA . CYS A 1 364 ? 93.350 106.408 127.136 1.00 58.42 481 CYS A CA 1
ATOM 2897 C C . CYS A 1 364 ? 93.783 106.977 125.792 1.00 58.42 481 CYS A C 1
ATOM 2898 O O . CYS A 1 364 ? 93.876 106.256 124.784 1.00 58.42 481 CYS A O 1
ATOM 2901 N N . THR A 1 365 ? 94.072 108.278 125.770 1.00 57.55 482 THR A N 1
ATOM 2902 C CA . THR A 1 365 ? 94.488 108.920 124.529 1.00 57.55 482 THR A CA 1
ATOM 2903 C C . THR A 1 365 ? 95.823 108.368 124.040 1.00 57.55 482 THR A C 1
ATOM 2904 O O . THR A 1 365 ? 96.023 108.193 122.833 1.00 57.55 482 THR A O 1
ATOM 2908 N N . LEU A 1 366 ? 96.742 108.077 124.961 1.00 52.42 483 LEU A N 1
ATOM 2909 C CA . LEU A 1 366 ? 98.037 107.539 124.566 1.00 52.42 483 LEU A CA 1
ATOM 2910 C C . LEU A 1 366 ? 97.905 106.148 123.971 1.00 52.42 483 LEU A C 1
ATOM 2911 O O . LEU A 1 366 ? 98.562 105.830 122.977 1.00 52.42 483 LEU A O 1
ATOM 2916 N N . ILE A 1 367 ? 97.055 105.302 124.560 1.00 52.43 484 ILE A N 1
ATOM 2917 C CA . ILE A 1 367 ? 96.784 103.990 123.974 1.00 52.43 484 ILE A CA 1
ATOM 2918 C C . ILE A 1 367 ? 96.274 104.147 122.549 1.00 52.43 484 ILE A C 1
ATOM 2919 O O . ILE A 1 367 ? 96.857 103.608 121.596 1.00 52.43 484 ILE A O 1
ATOM 2924 N N . LEU A 1 368 ? 95.217 104.950 122.374 1.00 50.55 485 LEU A N 1
ATOM 2925 C CA . LEU A 1 368 ? 94.612 105.074 121.049 1.00 50.55 485 LEU A CA 1
ATOM 2926 C C . LEU A 1 368 ? 95.605 105.622 120.038 1.00 50.55 485 LEU A C 1
ATOM 2927 O O . LEU A 1 368 ? 95.671 105.145 118.901 1.00 50.55 485 LEU A O 1
ATOM 2932 N N . THR A 1 369 ? 96.392 106.619 120.431 1.00 52.41 486 THR A N 1
ATOM 2933 C CA . THR A 1 369 ? 97.325 107.237 119.507 1.00 52.41 486 THR A CA 1
ATOM 2934 C C . THR A 1 369 ? 98.587 106.421 119.330 1.00 52.41 486 THR A C 1
ATOM 2935 O O . THR A 1 369 ? 99.395 106.729 118.451 1.00 52.41 486 THR A O 1
ATOM 2939 N N . SER A 1 370 ? 98.783 105.402 120.153 1.00 53.05 487 SER A N 1
ATOM 2940 C CA . SER A 1 370 ? 99.873 104.470 119.913 1.00 53.05 487 SER A CA 1
ATOM 2941 C C . SER A 1 370 ? 99.485 103.419 118.889 1.00 53.05 487 SER A C 1
ATOM 2942 O O . SER A 1 370 ? 100.278 103.093 118.001 1.00 53.05 487 SER A O 1
ATOM 2945 N N . VAL A 1 371 ? 98.268 102.892 118.989 1.00 50.60 488 VAL A N 1
ATOM 2946 C CA . VAL A 1 371 ? 97.963 101.655 118.282 1.00 50.60 488 VAL A CA 1
ATOM 2947 C C . VAL A 1 371 ? 97.882 101.892 116.778 1.00 50.60 488 VAL A C 1
ATOM 2948 O O . VAL A 1 371 ? 98.399 101.100 115.981 1.00 50.60 488 VAL A O 1
ATOM 2952 N N . VAL A 1 372 ? 97.241 102.980 116.366 1.00 47.01 489 VAL A N 1
ATOM 2953 C CA . VAL A 1 372 ? 96.702 103.088 115.009 1.00 47.01 489 VAL A CA 1
ATOM 2954 C C . VAL A 1 372 ? 97.688 103.454 113.900 1.00 47.01 489 VAL A C 1
ATOM 2955 O O . VAL A 1 372 ? 97.664 102.798 112.851 1.00 47.01 489 VAL A O 1
ATOM 2959 N N . PRO A 1 373 ? 98.520 104.485 114.028 1.00 50.54 490 PRO A N 1
ATOM 2960 C CA . PRO A 1 373 ? 99.134 105.085 112.836 1.00 50.54 490 PRO A CA 1
ATOM 2961 C C . PRO A 1 373 ? 100.561 104.627 112.562 1.00 50.54 490 PRO A C 1
ATOM 2962 O O . PRO A 1 373 ? 101.244 105.262 111.743 1.00 50.54 490 PRO A O 1
ATOM 2966 N N . PRO A 1 374 ? 101.059 103.548 113.189 1.00 50.84 491 PRO A N 1
ATOM 2967 C CA . PRO A 1 374 ? 102.501 103.483 113.499 1.00 50.84 491 PRO A CA 1
ATOM 2968 C C . PRO A 1 374 ? 103.450 103.664 112.323 1.00 50.84 491 PRO A C 1
ATOM 2969 O O . PRO A 1 374 ? 104.308 104.549 112.344 1.00 50.84 491 PRO A O 1
ATOM 2973 N N . GLU A 1 375 ? 103.331 102.802 111.307 1.00 59.14 492 GLU A N 1
ATOM 2974 C CA . GLU A 1 375 ? 104.080 102.950 110.062 1.00 59.14 492 GLU A CA 1
ATOM 2975 C C . GLU A 1 375 ? 103.187 102.677 108.860 1.00 59.14 492 GLU A C 1
ATOM 2976 O O . GLU A 1 375 ? 103.682 102.281 107.802 1.00 59.14 492 GLU A O 1
ATOM 2982 N N . LEU A 1 376 ? 101.886 102.862 109.019 1.00 59.08 493 LEU A N 1
ATOM 2983 C CA . LEU A 1 376 ? 100.926 102.529 107.972 1.00 59.08 493 LEU A CA 1
ATOM 2984 C C . LEU A 1 376 ? 101.057 103.375 106.713 1.00 59.08 493 LEU A C 1
ATOM 2985 O O . LEU A 1 376 ? 101.072 102.795 105.613 1.00 59.08 493 LEU A O 1
ATOM 2990 N N . PRO A 1 377 ? 101.135 104.711 106.773 1.00 61.73 494 PRO A N 1
ATOM 2991 C CA . PRO A 1 377 ? 101.146 105.486 105.518 1.00 61.73 494 PRO A CA 1
ATOM 2992 C C . PRO A 1 377 ? 102.313 105.163 104.608 1.00 61.73 494 PRO A C 1
ATOM 2993 O O . PRO A 1 377 ? 102.195 105.311 103.387 1.00 61.73 494 PRO A O 1
ATOM 2997 N N . ILE A 1 378 ? 103.442 104.732 105.162 1.00 61.95 495 ILE A N 1
ATOM 2998 C CA . ILE A 1 378 ? 104.602 104.421 104.335 1.00 61.95 495 ILE A CA 1
ATOM 2999 C C . ILE A 1 378 ? 104.361 103.170 103.493 1.00 61.95 495 ILE A C 1
ATOM 3000 O O . ILE A 1 378 ? 104.758 103.123 102.326 1.00 61.95 495 ILE A O 1
ATOM 3005 N N . GLU A 1 379 ? 103.659 102.172 104.043 1.00 60.24 496 GLU A N 1
ATOM 3006 C CA . GLU A 1 379 ? 103.780 100.790 103.567 1.00 60.24 496 GLU A CA 1
ATOM 3007 C C . GLU A 1 379 ? 103.457 100.628 102.086 1.00 60.24 496 GLU A C 1
ATOM 3008 O O . GLU A 1 379 ? 104.248 100.045 101.334 1.00 60.24 496 GLU A O 1
ATOM 3014 N N . LEU A 1 380 ? 102.275 101.074 101.654 1.00 60.48 497 LEU A N 1
ATOM 3015 C CA . LEU A 1 380 ? 101.894 100.784 100.275 1.00 60.48 497 LEU A CA 1
ATOM 3016 C C . LEU A 1 380 ? 102.737 101.584 99.302 1.00 60.48 497 LEU A C 1
ATOM 3017 O O . LEU A 1 380 ? 102.992 101.127 98.184 1.00 60.48 497 LEU A O 1
ATOM 3022 N N . SER A 1 381 ? 103.186 102.768 99.709 1.00 61.52 498 SER A N 1
ATOM 3023 C CA . SER A 1 381 ? 104.107 103.515 98.868 1.00 61.52 498 SER A CA 1
ATOM 3024 C C . SER A 1 381 ? 105.448 102.808 98.777 1.00 61.52 498 SER A C 1
ATOM 3025 O O . SER A 1 381 ? 106.055 102.746 97.702 1.00 61.52 498 SER A O 1
ATOM 3028 N N . LEU A 1 382 ? 105.916 102.247 99.892 1.00 57.70 499 LEU A N 1
ATOM 3029 C CA . LEU A 1 382 ? 107.250 101.664 99.919 1.00 57.70 499 LEU A CA 1
ATOM 3030 C C . LEU A 1 382 ? 107.300 100.333 99.190 1.00 57.70 499 LEU A C 1
ATOM 3031 O O . LEU A 1 382 ? 108.323 100.002 98.585 1.00 57.70 499 LEU A O 1
ATOM 3036 N N . ALA A 1 383 ? 106.215 99.561 99.231 1.00 56.87 500 ALA A N 1
ATOM 3037 C CA . ALA A 1 383 ? 106.163 98.329 98.452 1.00 56.87 500 ALA A CA 1
ATOM 3038 C C . ALA A 1 383 ? 106.308 98.622 96.964 1.00 56.87 500 ALA A C 1
ATOM 3039 O O . ALA A 1 383 ? 107.126 98.004 96.264 1.00 56.87 500 ALA A O 1
ATOM 3041 N N . VAL A 1 384 ? 105.540 99.596 96.471 1.00 53.61 501 VAL A N 1
ATOM 3042 C CA . VAL A 1 384 ? 105.619 99.990 95.071 1.00 53.61 501 VAL A CA 1
ATOM 3043 C C . VAL A 1 384 ? 106.996 100.550 94.753 1.00 53.61 501 VAL A C 1
ATOM 3044 O O . VAL A 1 384 ? 107.564 100.274 93.689 1.00 53.61 501 VAL A O 1
ATOM 3048 N N . ASN A 1 385 ? 107.557 101.339 95.665 1.00 55.48 502 ASN A N 1
ATOM 3049 C CA . ASN A 1 385 ? 108.873 101.918 95.437 1.00 55.48 502 ASN A CA 1
ATOM 3050 C C . ASN A 1 385 ? 109.937 100.840 95.305 1.00 55.48 502 ASN A C 1
ATOM 3051 O O . ASN A 1 385 ? 110.788 100.896 94.411 1.00 55.48 502 ASN A O 1
ATOM 3056 N N . THR A 1 386 ? 109.911 99.852 96.196 1.00 52.99 503 THR A N 1
ATOM 3057 C CA . THR A 1 386 ? 110.889 98.774 96.131 1.00 52.99 503 THR A CA 1
ATOM 3058 C C . THR A 1 386 ? 110.738 97.983 94.843 1.00 52.99 503 THR A C 1
ATOM 3059 O O . THR A 1 386 ? 111.734 97.664 94.176 1.00 52.99 503 THR A O 1
ATOM 3063 N N . SER A 1 387 ? 109.494 97.672 94.467 1.00 50.77 504 SER A N 1
ATOM 3064 C CA . SER A 1 387 ? 109.281 96.936 93.229 1.00 50.77 504 SER A CA 1
ATOM 3065 C C . SER A 1 387 ? 109.812 97.711 92.040 1.00 50.77 504 SER A C 1
ATOM 3066 O O . SER A 1 387 ? 110.453 97.137 91.160 1.00 50.77 504 SER A O 1
ATOM 3069 N N . LEU A 1 388 ? 109.554 99.013 91.997 1.00 49.76 505 LEU A N 1
ATOM 3070 C CA . LEU A 1 388 ? 109.972 99.801 90.848 1.00 49.76 505 LEU A CA 1
ATOM 3071 C C . LEU A 1 388 ? 111.485 99.929 90.797 1.00 49.76 505 LEU A C 1
ATOM 3072 O O . LEU A 1 388 ? 112.080 99.906 89.714 1.00 49.76 505 LEU A O 1
ATOM 3077 N N . ILE A 1 389 ? 112.126 100.056 91.958 1.00 48.42 506 ILE A N 1
ATOM 3078 C CA . ILE A 1 389 ? 113.582 100.143 91.986 1.00 48.42 506 ILE A CA 1
ATOM 3079 C C . ILE A 1 389 ? 114.192 98.854 91.471 1.00 48.42 506 ILE A C 1
ATOM 3080 O O . ILE A 1 389 ? 115.167 98.870 90.713 1.00 48.42 506 ILE A O 1
ATOM 3085 N N . ALA A 1 390 ? 113.636 97.714 91.880 1.00 49.28 507 ALA A N 1
ATOM 3086 C CA . ALA A 1 390 ? 114.127 96.446 91.354 1.00 49.28 507 ALA A CA 1
ATOM 3087 C C . ALA A 1 390 ? 113.842 96.325 89.866 1.00 49.28 507 ALA A C 1
ATOM 3088 O O . ALA A 1 390 ? 114.681 95.841 89.099 1.00 49.28 507 ALA A O 1
ATOM 3090 N N . LEU A 1 391 ? 112.664 96.779 89.443 1.00 45.54 508 LEU A N 1
ATOM 3091 C CA . LEU A 1 391 ? 112.182 96.548 88.088 1.00 45.54 508 LEU A CA 1
ATOM 3092 C C . LEU A 1 391 ? 112.918 97.407 87.079 1.00 45.54 508 LEU A C 1
ATOM 3093 O O . LEU A 1 391 ? 113.008 97.039 85.908 1.00 45.54 508 LEU A O 1
ATOM 3098 N N . ALA A 1 392 ? 113.440 98.549 87.511 1.00 47.63 509 ALA A N 1
ATOM 3099 C CA . ALA A 1 392 ? 114.281 99.358 86.642 1.00 47.63 509 ALA A CA 1
ATOM 3100 C C . ALA A 1 392 ? 115.619 98.697 86.354 1.00 47.63 509 ALA A C 1
ATOM 3101 O O . ALA A 1 392 ? 116.255 99.027 85.348 1.00 47.63 509 ALA A O 1
ATOM 3103 N N . LYS A 1 393 ? 116.068 97.783 87.215 1.00 49.74 510 LYS A N 1
ATOM 3104 C CA . LYS A 1 393 ? 117.353 97.128 86.998 1.00 49.74 510 LYS A CA 1
ATOM 3105 C C . LYS A 1 393 ? 117.316 96.201 85.794 1.00 49.74 510 LYS A C 1
ATOM 3106 O O . LYS A 1 393 ? 118.351 95.962 85.164 1.00 49.74 510 LYS A O 1
ATOM 3112 N N . LEU A 1 394 ? 116.144 95.680 85.456 1.00 48.40 511 LEU A N 1
ATOM 3113 C CA . LEU A 1 394 ? 115.970 94.789 84.319 1.00 48.40 511 LEU A CA 1
ATOM 3114 C C . LEU A 1 394 ? 115.951 95.514 82.993 1.00 48.40 511 LEU A C 1
ATOM 3115 O O . LEU A 1 394 ? 115.499 94.935 81.996 1.00 48.40 511 LEU A O 1
ATOM 3120 N N . TYR A 1 395 ? 116.413 96.758 82.956 1.00 49.75 512 TYR A N 1
ATOM 3121 C CA . TYR A 1 395 ? 116.365 97.579 81.758 1.00 49.75 512 TYR A CA 1
ATOM 3122 C C . TYR A 1 395 ? 114.941 97.715 81.239 1.00 49.75 512 TYR A C 1
ATOM 3123 O O . TYR A 1 395 ? 114.714 97.858 80.038 1.00 49.75 512 TYR A O 1
ATOM 3132 N N . MET A 1 396 ? 113.976 97.673 82.148 1.00 45.19 513 MET A N 1
ATOM 3133 C CA . MET A 1 396 ? 112.612 98.092 81.881 1.00 45.19 513 MET A CA 1
ATOM 3134 C C . MET A 1 396 ? 112.269 99.244 82.819 1.00 45.19 513 MET A C 1
ATOM 3135 O O . MET A 1 396 ? 112.585 99.187 84.012 1.00 45.19 513 MET A O 1
ATOM 3140 N N . TYR A 1 397 ? 111.621 100.285 82.292 1.00 45.07 514 TYR A N 1
ATOM 3141 C CA . TYR A 1 397 ? 111.276 101.468 83.063 1.00 45.07 514 TYR A CA 1
ATOM 3142 C C . TYR A 1 397 ? 109.776 101.720 83.018 1.00 45.07 514 TYR A C 1
ATOM 3143 O O . TYR A 1 397 ? 109.087 101.276 82.097 1.00 45.07 514 TYR A O 1
ATOM 3152 N N . CYS A 1 398 ? 109.270 102.432 84.023 1.00 52.18 515 CYS A N 1
ATOM 3153 C CA . CYS A 1 398 ? 107.848 102.731 84.137 1.00 52.18 515 CYS A CA 1
ATOM 3154 C C . CYS A 1 398 ? 107.612 104.227 84.289 1.00 52.18 515 CYS A C 1
ATOM 3155 O O . CYS A 1 398 ? 108.448 104.941 84.853 1.00 52.18 515 CYS A O 1
ATOM 3158 N N . THR A 1 399 ? 106.464 104.693 83.782 1.00 58.45 516 THR A N 1
ATOM 3159 C CA . THR A 1 399 ? 106.102 106.103 83.907 1.00 58.45 516 THR A CA 1
ATOM 3160 C C . THR A 1 399 ? 105.060 106.329 85.000 1.00 58.45 516 THR A C 1
ATOM 3161 O O . THR A 1 399 ? 105.178 107.279 85.782 1.00 58.45 516 THR A O 1
ATOM 3165 N N . GLU A 1 400 ? 104.036 105.475 85.073 1.00 60.95 517 GLU A N 1
ATOM 3166 C CA . GLU A 1 400 ? 102.967 105.637 86.058 1.00 60.95 517 GLU A CA 1
ATOM 3167 C C . GLU A 1 400 ? 103.113 104.593 87.151 1.00 60.95 517 GLU A C 1
ATOM 3168 O O . GLU A 1 400 ? 102.722 103.433 86.951 1.00 60.95 517 GLU A O 1
ATOM 3174 N N . PRO A 1 401 ? 103.646 104.959 88.321 1.00 58.22 518 PRO A N 1
ATOM 3175 C CA . PRO A 1 401 ? 103.994 103.930 89.314 1.00 58.22 518 PRO A CA 1
ATOM 3176 C C . PRO A 1 401 ? 102.806 103.191 89.891 1.00 58.22 518 PRO A C 1
ATOM 3177 O O . PRO A 1 401 ? 102.960 102.051 90.340 1.00 58.22 518 PRO A O 1
ATOM 3181 N N . PHE A 1 402 ? 101.622 103.792 89.894 1.00 59.92 519 PHE A N 1
ATOM 3182 C CA . PHE A 1 402 ? 100.511 103.161 90.597 1.00 59.92 519 PHE A CA 1
ATOM 3183 C C . PHE A 1 402 ? 99.972 101.973 89.828 1.00 59.92 519 PHE A C 1
ATOM 3184 O O . PHE A 1 402 ? 99.088 101.265 90.322 1.00 59.92 519 PHE A O 1
ATOM 3192 N N . ARG A 1 403 ? 100.485 101.735 88.621 1.00 55.34 520 ARG A N 1
ATOM 3193 C CA . ARG A 1 403 ? 100.001 100.621 87.818 1.00 55.34 520 ARG A CA 1
ATOM 3194 C C . ARG A 1 403 ? 100.609 99.290 88.241 1.00 55.34 520 ARG A C 1
ATOM 3195 O O . ARG A 1 403 ? 100.092 98.242 87.848 1.00 55.34 520 ARG A O 1
ATOM 3203 N N . ILE A 1 404 ? 101.697 99.303 89.016 1.00 46.82 521 ILE A N 1
ATOM 3204 C CA . ILE A 1 404 ? 102.309 98.044 89.443 1.00 46.82 521 ILE A CA 1
ATOM 3205 C C . ILE A 1 404 ? 101.354 97.197 90.273 1.00 46.82 521 ILE A C 1
ATOM 3206 O O . ILE A 1 404 ? 101.217 96.000 89.978 1.00 46.82 521 ILE A O 1
ATOM 3211 N N . PRO A 1 405 ? 100.669 97.725 91.295 1.00 48.58 522 PRO A N 1
ATOM 3212 C CA . PRO A 1 405 ? 99.724 96.883 92.035 1.00 48.58 522 PRO A CA 1
ATOM 3213 C C . PRO A 1 405 ? 98.602 96.365 91.158 1.00 48.58 522 PRO A C 1
ATOM 3214 O O . PRO A 1 405 ? 97.922 95.398 91.512 1.00 48.58 522 PRO A O 1
ATOM 3218 N N . PHE A 1 406 ? 98.373 97.019 90.022 1.00 51.83 523 PHE A N 1
ATOM 3219 C CA . PHE A 1 406 ? 97.414 96.493 89.064 1.00 51.83 523 PHE A CA 1
ATOM 3220 C C . PHE A 1 406 ? 97.925 95.230 88.388 1.00 51.83 523 PHE A C 1
ATOM 3221 O O . PHE A 1 406 ? 97.118 94.381 87.994 1.00 51.83 523 PHE A O 1
ATOM 3229 N N . ALA A 1 407 ? 99.244 95.086 88.247 1.00 48.83 524 ALA A N 1
ATOM 3230 C CA . ALA A 1 407 ? 99.802 93.978 87.488 1.00 48.83 524 ALA A CA 1
ATOM 3231 C C . ALA A 1 407 ? 99.734 92.662 88.241 1.00 48.83 524 ALA A C 1
ATOM 3232 O O . ALA A 1 407 ? 99.941 91.608 87.636 1.00 48.83 524 ALA A O 1
ATOM 3234 N N . GLY A 1 408 ? 99.466 92.695 89.541 1.00 45.91 525 GLY A N 1
ATOM 3235 C CA . GLY A 1 408 ? 99.355 91.456 90.284 1.00 45.91 525 GLY A CA 1
ATOM 3236 C C . GLY A 1 408 ? 98.140 90.641 89.891 1.00 45.91 525 GLY A C 1
ATOM 3237 O O . GLY A 1 408 ? 98.201 89.411 89.832 1.00 45.91 525 GLY A O 1
ATOM 3238 N N . LYS A 1 409 ? 97.025 91.306 89.615 1.00 47.65 526 LYS A N 1
ATOM 3239 C CA . LYS A 1 409 ? 95.754 90.640 89.356 1.00 47.65 526 LYS A CA 1
ATOM 3240 C C . LYS A 1 409 ? 95.395 90.636 87.874 1.00 47.65 526 LYS A C 1
ATOM 3241 O O . LYS A 1 409 ? 94.227 90.779 87.507 1.00 47.65 526 LYS A O 1
ATOM 3247 N N . VAL A 1 410 ? 96.385 90.455 87.002 1.00 41.26 527 VAL A N 1
ATOM 3248 C CA . VAL A 1 410 ? 96.138 90.441 85.567 1.00 41.26 527 VAL A CA 1
ATOM 3249 C C . VAL A 1 410 ? 95.572 89.095 85.138 1.00 41.26 527 VAL A C 1
ATOM 3250 O O . VAL A 1 410 ? 96.311 88.166 84.801 1.00 41.26 527 VAL A O 1
ATOM 3254 N N . GLU A 1 411 ? 94.247 88.978 85.136 1.00 42.23 528 GLU A N 1
ATOM 3255 C CA . GLU A 1 411 ? 93.636 87.693 84.834 1.00 42.23 528 GLU A CA 1
ATOM 3256 C C . GLU A 1 411 ? 93.769 87.328 83.362 1.00 42.23 528 GLU A C 1
ATOM 3257 O O . GLU A 1 411 ? 93.838 86.139 83.027 1.00 42.23 528 GLU A O 1
ATOM 3263 N N . VAL A 1 412 ? 93.808 88.315 82.468 1.00 37.30 529 VAL A N 1
ATOM 3264 C CA . VAL A 1 412 ? 93.959 88.069 81.039 1.00 37.30 529 VAL A CA 1
ATOM 3265 C C . VAL A 1 412 ? 95.085 88.933 80.498 1.00 37.30 529 VAL A C 1
ATOM 3266 O O . VAL A 1 412 ? 95.149 90.132 80.782 1.00 37.30 529 VAL A O 1
ATOM 3270 N N . CYS A 1 413 ? 95.988 88.315 79.750 1.00 41.30 530 CYS A N 1
ATOM 3271 C CA . CYS A 1 413 ? 97.088 89.001 79.093 1.00 41.30 530 CYS A CA 1
ATOM 3272 C C . CYS A 1 413 ? 96.927 88.856 77.588 1.00 41.30 530 CYS A C 1
ATOM 3273 O O . CYS A 1 413 ? 96.698 87.748 77.090 1.00 41.30 530 CYS A O 1
ATOM 3276 N N . CYS A 1 414 ? 97.045 89.967 76.866 1.00 40.58 531 CYS A N 1
ATOM 3277 C CA . CYS A 1 414 ? 96.880 89.985 75.422 1.00 40.58 531 CYS A CA 1
ATOM 3278 C C . CYS A 1 414 ? 98.181 90.399 74.750 1.00 40.58 531 CYS A C 1
ATOM 3279 O O . CYS A 1 414 ? 98.938 91.218 75.279 1.00 40.58 531 CYS A O 1
ATOM 3282 N N . PHE A 1 415 ? 98.443 89.823 73.578 1.00 43.38 532 PHE A N 1
ATOM 3283 C CA . PHE A 1 415 ? 99.688 90.053 72.867 1.00 43.38 532 PHE A CA 1
ATOM 3284 C C . PHE A 1 415 ? 99.432 90.364 71.397 1.00 43.38 532 PHE A C 1
ATOM 3285 O O . PHE A 1 415 ? 98.441 89.922 70.807 1.00 43.38 532 PHE A O 1
ATOM 3293 N N . ASN A 1 416 ? 100.355 91.120 70.812 1.00 45.92 533 ASN A N 1
ATOM 3294 C CA . ASN A 1 416 ? 100.294 91.547 69.423 1.00 45.92 533 ASN A CA 1
ATOM 3295 C C . ASN A 1 416 ? 101.254 90.694 68.611 1.00 45.92 533 ASN A C 1
ATOM 3296 O O . ASN A 1 416 ? 102.429 90.570 68.971 1.00 45.92 533 ASN A O 1
ATOM 3301 N N . LYS A 1 417 ? 100.756 90.105 67.520 1.00 48.22 534 LYS A N 1
ATOM 3302 C CA . LYS A 1 417 ? 101.546 89.125 66.779 1.00 48.22 534 LYS A CA 1
ATOM 3303 C C . LYS A 1 417 ? 102.797 89.745 66.179 1.00 48.22 534 LYS A C 1
ATOM 3304 O O . LYS A 1 417 ? 103.910 89.266 66.409 1.00 48.22 534 LYS A O 1
ATOM 3310 N N . THR A 1 418 ? 102.640 90.827 65.428 1.00 50.50 535 THR A N 1
ATOM 3311 C CA . THR A 1 418 ? 103.722 91.344 64.599 1.00 50.50 535 THR A CA 1
ATOM 3312 C C . THR A 1 418 ? 104.841 91.939 65.434 1.00 50.50 535 THR A C 1
ATOM 3313 O O . THR A 1 418 ? 105.865 92.362 64.895 1.00 50.50 535 THR A O 1
ATOM 3317 N N . GLY A 1 419 ? 104.659 91.969 66.745 1.00 51.45 536 GLY A N 1
ATOM 3318 C CA . GLY A 1 419 ? 105.630 92.580 67.624 1.00 51.45 536 GLY A CA 1
ATOM 3319 C C . GLY A 1 419 ? 106.551 91.562 68.254 1.00 51.45 536 GLY A C 1
ATOM 3320 O O . GLY A 1 419 ? 107.540 91.146 67.643 1.00 51.45 536 GLY A O 1
ATOM 3321 N N . THR A 1 420 ? 106.241 91.167 69.487 1.00 52.12 537 THR A N 1
ATOM 3322 C CA . THR A 1 420 ? 107.084 90.217 70.201 1.00 52.12 537 THR A CA 1
ATOM 3323 C C . THR A 1 420 ? 107.182 88.891 69.456 1.00 52.12 537 THR A C 1
ATOM 3324 O O . THR A 1 420 ? 108.274 88.394 69.169 1.00 52.12 537 THR A O 1
ATOM 3328 N N . LEU A 1 421 ? 106.038 88.316 69.112 1.00 51.18 538 LEU A N 1
ATOM 3329 C CA . LEU A 1 421 ? 106.019 86.943 68.630 1.00 51.18 538 LEU A CA 1
ATOM 3330 C C . LEU A 1 421 ? 106.635 86.796 67.239 1.00 51.18 538 LEU A C 1
ATOM 3331 O O . LEU A 1 421 ? 107.234 85.757 66.941 1.00 51.18 538 LEU A O 1
ATOM 3336 N N . THR A 1 422 ? 106.494 87.804 66.379 1.00 56.15 539 THR A N 1
ATOM 3337 C CA . THR A 1 422 ? 106.885 87.678 64.978 1.00 56.15 539 THR A CA 1
ATOM 3338 C C . THR A 1 422 ? 108.347 88.041 64.726 1.00 56.15 539 THR A C 1
ATOM 3339 O O . THR A 1 422 ? 108.844 87.814 63.617 1.00 56.15 539 THR A O 1
ATOM 3343 N N . SER A 1 423 ? 109.044 88.603 65.712 1.00 62.92 540 SER A N 1
ATOM 3344 C CA . SER A 1 423 ? 110.475 88.887 65.602 1.00 62.92 540 SER A CA 1
ATOM 3345 C C . SER A 1 423 ? 110.795 89.963 64.572 1.00 62.92 540 SER A C 1
ATOM 3346 O O . SER A 1 423 ? 109.930 90.364 63.787 1.00 62.92 540 SER A O 1
ATOM 3349 N N . ASP A 1 424 ? 112.041 90.438 64.575 1.00 70.60 541 ASP A N 1
ATOM 3350 C CA . ASP A 1 424 ? 112.401 91.621 63.802 1.00 70.60 541 ASP A CA 1
ATOM 3351 C C . ASP A 1 424 ? 112.835 91.269 62.385 1.00 70.60 541 ASP A C 1
ATOM 3352 O O . ASP A 1 424 ? 112.217 91.701 61.408 1.00 70.60 541 ASP A O 1
ATOM 3357 N N . SER A 1 425 ? 113.908 90.496 62.253 1.00 73.91 542 SER A N 1
ATOM 3358 C CA . SER A 1 425 ? 114.479 90.199 60.947 1.00 73.91 542 SER A CA 1
ATOM 3359 C C . SER A 1 425 ? 113.551 89.269 60.180 1.00 73.91 542 SER A C 1
ATOM 3360 O O . SER A 1 425 ? 113.163 88.213 60.690 1.00 73.91 542 SER A O 1
ATOM 3363 N N . LEU A 1 426 ? 113.199 89.659 58.960 1.00 68.44 543 LEU A N 1
ATOM 3364 C CA . LEU A 1 426 ? 112.342 88.862 58.100 1.00 68.44 543 LEU A CA 1
ATOM 3365 C C . LEU A 1 426 ? 113.030 88.649 56.759 1.00 68.44 543 LEU A C 1
ATOM 3366 O O . LEU A 1 426 ? 113.757 89.519 56.272 1.00 68.44 543 LEU A O 1
ATOM 3371 N N . VAL A 1 427 ? 112.805 87.478 56.169 1.00 66.59 544 VAL A N 1
ATOM 3372 C CA . VAL A 1 427 ? 113.355 87.129 54.866 1.00 66.59 544 VAL A CA 1
ATOM 3373 C C . VAL A 1 427 ? 112.208 86.719 53.958 1.00 66.59 544 VAL A C 1
ATOM 3374 O O . VAL A 1 427 ? 111.409 85.845 54.313 1.00 66.59 544 VAL A O 1
ATOM 3378 N N . VAL A 1 428 ? 112.129 87.344 52.790 1.00 66.26 545 VAL A N 1
ATOM 3379 C CA . VAL A 1 428 ? 111.041 87.088 51.853 1.00 66.26 545 VAL A CA 1
ATOM 3380 C C . VAL A 1 428 ? 111.352 85.835 51.050 1.00 66.26 545 VAL A C 1
ATOM 3381 O O . VAL A 1 428 ? 112.441 85.693 50.482 1.00 66.26 545 VAL A O 1
ATOM 3385 N N . ARG A 1 429 ? 110.401 84.904 51.021 1.00 65.06 546 ARG A N 1
ATOM 3386 C CA . ARG A 1 429 ? 110.644 83.640 50.337 1.00 65.06 546 ARG A CA 1
ATOM 3387 C C . ARG A 1 429 ? 110.606 83.817 48.829 1.00 65.06 546 ARG A C 1
ATOM 3388 O O . ARG A 1 429 ? 111.343 83.144 48.100 1.00 65.06 546 ARG A O 1
ATOM 3396 N N . GLY A 1 430 ? 109.757 84.704 48.343 1.00 66.77 547 GLY A N 1
ATOM 3397 C CA . GLY A 1 430 ? 109.644 84.931 46.918 1.00 66.77 547 GLY A CA 1
ATOM 3398 C C . GLY A 1 430 ? 108.262 85.439 46.573 1.00 66.77 547 GLY A C 1
ATOM 3399 O O . GLY A 1 430 ? 107.456 85.766 47.443 1.00 66.77 547 GLY A O 1
ATOM 3400 N N . VAL A 1 431 ? 108.007 85.496 45.273 1.00 66.16 548 VAL A N 1
ATOM 3401 C CA . VAL A 1 431 ? 106.733 85.978 44.757 1.00 66.16 548 VAL A CA 1
ATOM 3402 C C . VAL A 1 431 ? 105.888 84.780 44.360 1.00 66.16 548 VAL A C 1
ATOM 3403 O O . VAL A 1 431 ? 106.348 83.902 43.622 1.00 66.16 548 VAL A O 1
ATOM 3407 N N . ALA A 1 432 ? 104.658 84.735 44.849 1.00 61.94 549 ALA A N 1
ATOM 3408 C CA . ALA A 1 432 ? 103.789 83.589 44.651 1.00 61.94 549 ALA A CA 1
ATOM 3409 C C . ALA A 1 432 ? 102.581 83.980 43.815 1.00 61.94 549 ALA A C 1
ATOM 3410 O O . ALA A 1 432 ? 102.325 85.157 43.558 1.00 61.94 549 ALA A O 1
ATOM 3412 N N . GLY A 1 433 ? 101.841 82.963 43.382 1.00 63.08 550 GLY A N 1
ATOM 3413 C CA . GLY A 1 433 ? 100.660 83.149 42.571 1.00 63.08 550 GLY A CA 1
ATOM 3414 C C . GLY A 1 433 ? 100.922 83.274 41.087 1.00 63.08 550 GLY A C 1
ATOM 3415 O O . GLY A 1 433 ? 99.966 83.273 40.305 1.00 63.08 550 GLY A O 1
ATOM 3416 N N . LEU A 1 434 ? 102.187 83.375 40.675 1.00 66.40 551 LEU A N 1
ATOM 3417 C CA . LEU A 1 434 ? 102.531 83.509 39.267 1.00 66.40 551 LEU A CA 1
ATOM 3418 C C . LEU A 1 434 ? 102.453 82.192 38.511 1.00 66.40 551 LEU A C 1
ATOM 3419 O O . LEU A 1 434 ? 102.224 82.203 37.297 1.00 66.40 551 LEU A O 1
ATOM 3424 N N . ARG A 1 435 ? 102.638 81.066 39.190 1.00 72.02 552 ARG A N 1
ATOM 3425 C CA . ARG A 1 435 ? 102.620 79.764 38.549 1.00 72.02 552 ARG A CA 1
ATOM 3426 C C . ARG A 1 435 ? 101.498 78.928 39.136 1.00 72.02 552 ARG A C 1
ATOM 3427 O O . ARG A 1 435 ? 100.965 79.229 40.206 1.00 72.02 552 ARG A O 1
ATOM 3435 N N . ASP A 1 436 ? 101.141 77.871 38.412 1.00 76.30 553 ASP A N 1
ATOM 3436 C CA . ASP A 1 436 ? 100.059 77.001 38.845 1.00 76.30 553 ASP A CA 1
ATOM 3437 C C . ASP A 1 436 ? 100.369 76.426 40.219 1.00 76.30 553 ASP A C 1
ATOM 3438 O O . ASP A 1 436 ? 101.459 75.899 40.456 1.00 76.30 553 ASP A O 1
ATOM 3443 N N . GLY A 1 437 ? 99.404 76.534 41.125 1.00 68.69 554 GLY A N 1
ATOM 3444 C CA . GLY A 1 437 ? 99.593 76.075 42.482 1.00 68.69 554 GLY A CA 1
ATOM 3445 C C . GLY A 1 437 ? 100.286 77.096 43.363 1.00 68.69 554 GLY A C 1
ATOM 3446 O O . GLY A 1 437 ? 100.633 78.208 42.962 1.00 68.69 554 GLY A O 1
ATOM 3447 N N . LYS A 1 438 ? 100.508 76.675 44.601 1.00 64.29 555 LYS A N 1
ATOM 3448 C CA . LYS A 1 438 ? 101.067 77.525 45.636 1.00 64.29 555 LYS A CA 1
ATOM 3449 C C . LYS A 1 438 ? 102.580 77.636 45.564 1.00 64.29 555 LYS A C 1
ATOM 3450 O O . LYS A 1 438 ? 103.175 78.305 46.412 1.00 64.29 555 LYS A O 1
ATOM 3456 N N . GLU A 1 439 ? 103.212 76.995 44.590 1.00 66.56 556 GLU A N 1
ATOM 3457 C CA . GLU A 1 439 ? 104.662 77.036 44.496 1.00 66.56 556 GLU A CA 1
ATOM 3458 C C . GLU A 1 439 ? 105.137 78.454 44.229 1.00 66.56 556 GLU A C 1
ATOM 3459 O O . GLU A 1 439 ? 104.597 79.160 43.376 1.00 66.56 556 GLU A O 1
ATOM 3465 N N . VAL A 1 440 ? 106.162 78.865 44.959 1.00 66.63 557 VAL A N 1
ATOM 3466 C CA . VAL A 1 440 ? 106.738 80.192 44.804 1.00 66.63 557 VAL A CA 1
ATOM 3467 C C . VAL A 1 440 ? 107.749 80.161 43.668 1.00 66.63 557 VAL A C 1
ATOM 3468 O O . VAL A 1 440 ? 108.684 79.352 43.670 1.00 66.63 557 VAL A O 1
ATOM 3472 N N . THR A 1 441 ? 107.547 81.009 42.692 1.00 72.68 558 THR A N 1
ATOM 3473 C CA . THR A 1 441 ? 108.505 81.110 41.610 1.00 72.68 558 THR A CA 1
ATOM 3474 C C . THR A 1 441 ? 109.695 81.961 42.051 1.00 72.68 558 THR A C 1
ATOM 3475 O O . THR A 1 441 ? 109.545 82.867 42.872 1.00 72.68 558 THR A O 1
ATOM 3479 N N . PRO A 1 442 ? 110.893 81.663 41.560 1.00 75.33 559 PRO A N 1
ATOM 3480 C CA . PRO A 1 442 ? 112.064 82.437 41.975 1.00 75.33 559 PRO A CA 1
ATOM 3481 C C . PRO A 1 442 ? 112.025 83.843 41.409 1.00 75.33 559 PRO A C 1
ATOM 3482 O O . PRO A 1 442 ? 111.345 84.132 40.423 1.00 75.33 559 PRO A O 1
ATOM 3486 N N . VAL A 1 443 ? 112.779 84.729 42.061 1.00 77.62 560 VAL A N 1
ATOM 3487 C CA . VAL A 1 443 ? 112.830 86.123 41.648 1.00 77.62 560 VAL A CA 1
ATOM 3488 C C . VAL A 1 443 ? 113.362 86.264 40.231 1.00 77.62 560 VAL A C 1
ATOM 3489 O O . VAL A 1 443 ? 113.054 87.243 39.546 1.00 77.62 560 VAL A O 1
ATOM 3493 N N . SER A 1 444 ? 114.161 85.303 39.770 1.00 78.75 561 SER A N 1
ATOM 3494 C CA . SER A 1 444 ? 114.688 85.370 38.413 1.00 78.75 561 SER A CA 1
ATOM 3495 C C . SER A 1 444 ? 113.581 85.235 37.373 1.00 78.75 561 SER A C 1
ATOM 3496 O O . SER A 1 444 ? 113.594 85.929 36.351 1.00 78.75 561 SER A O 1
ATOM 3499 N N . SER A 1 445 ? 112.618 84.353 37.614 1.00 81.77 562 SER A N 1
ATOM 3500 C CA . SER A 1 445 ? 111.625 84.011 36.605 1.00 81.77 562 SER A CA 1
ATOM 3501 C C . SER A 1 445 ? 110.350 84.842 36.683 1.00 81.77 562 SER A C 1
ATOM 3502 O O . SER A 1 445 ? 109.458 84.650 35.851 1.00 81.77 562 SER A O 1
ATOM 3505 N N . ILE A 1 446 ? 110.230 85.749 37.649 1.00 83.23 563 ILE A N 1
ATOM 3506 C CA . ILE A 1 446 ? 109.029 86.577 37.757 1.00 83.23 563 ILE A CA 1
ATOM 3507 C C . ILE A 1 446 ? 109.053 87.612 36.640 1.00 83.23 563 ILE A C 1
ATOM 3508 O O . ILE A 1 446 ? 110.135 87.980 36.161 1.00 83.23 563 ILE A O 1
ATOM 3513 N N . PRO A 1 447 ? 107.899 88.097 36.187 1.00 86.47 564 PRO A N 1
ATOM 3514 C CA . PRO A 1 447 ? 107.894 89.120 35.138 1.00 86.47 564 PRO A CA 1
ATOM 3515 C C . PRO A 1 447 ? 108.545 90.413 35.611 1.00 86.47 564 PRO A C 1
ATOM 3516 O O . PRO A 1 447 ? 108.585 90.713 36.805 1.00 86.47 564 PRO A O 1
ATOM 3520 N N . VAL A 1 448 ? 109.076 91.175 34.651 1.00 87.76 565 VAL A N 1
ATOM 3521 C CA . VAL A 1 448 ? 109.648 92.483 34.962 1.00 87.76 565 VAL A CA 1
ATOM 3522 C C . VAL A 1 448 ? 108.577 93.415 35.510 1.00 87.76 565 VAL A C 1
ATOM 3523 O O . VAL A 1 448 ? 108.872 94.330 36.293 1.00 87.76 565 VAL A O 1
ATOM 3527 N N . GLU A 1 449 ? 107.323 93.202 35.111 1.00 85.31 566 GLU A N 1
ATOM 3528 C CA . GLU A 1 449 ? 106.224 93.924 35.737 1.00 85.31 566 GLU A CA 1
ATOM 3529 C C . GLU A 1 449 ? 106.227 93.717 37.245 1.00 85.31 566 GLU A C 1
ATOM 3530 O O . GLU A 1 449 ? 105.993 94.657 38.011 1.00 85.31 566 GLU A O 1
ATOM 3536 N N . THR A 1 450 ? 106.493 92.490 37.693 1.00 82.17 567 THR A N 1
ATOM 3537 C CA . THR A 1 450 ? 106.592 92.246 39.125 1.00 82.17 567 THR A CA 1
ATOM 3538 C C . THR A 1 450 ? 107.756 93.017 39.721 1.00 82.17 567 THR A C 1
ATOM 3539 O O . THR A 1 450 ? 107.656 93.534 40.838 1.00 82.17 567 THR A O 1
ATOM 3543 N N . HIS A 1 451 ? 108.874 93.094 38.999 1.00 85.16 568 HIS A N 1
ATOM 3544 C CA . HIS A 1 451 ? 110.018 93.857 39.490 1.00 85.16 568 HIS A CA 1
ATOM 3545 C C . HIS A 1 451 ? 109.640 95.307 39.746 1.00 85.16 568 HIS A C 1
ATOM 3546 O O . HIS A 1 451 ? 109.912 95.849 40.820 1.00 85.16 568 HIS A O 1
ATOM 3553 N N . ARG A 1 452 ? 109.003 95.951 38.769 1.00 83.36 569 ARG A N 1
ATOM 3554 C CA . ARG A 1 452 ? 108.659 97.353 38.955 1.00 83.36 569 ARG A CA 1
ATOM 3555 C C . ARG A 1 452 ? 107.572 97.525 40.009 1.00 83.36 569 ARG A C 1
ATOM 3556 O O . ARG A 1 452 ? 107.613 98.480 40.797 1.00 83.36 569 ARG A O 1
ATOM 3564 N N . ALA A 1 453 ? 106.604 96.605 40.060 1.00 78.27 570 ALA A N 1
ATOM 3565 C CA . ALA A 1 453 ? 105.536 96.709 41.051 1.00 78.27 570 ALA A CA 1
ATOM 3566 C C . ALA A 1 453 ? 106.080 96.567 42.465 1.00 78.27 570 ALA A C 1
ATOM 3567 O O . ALA A 1 453 ? 105.651 97.278 43.377 1.00 78.27 570 ALA A O 1
ATOM 3569 N N . LEU A 1 454 ? 107.017 95.645 42.666 1.00 75.63 571 LEU A N 1
ATOM 3570 C CA . LEU A 1 454 ? 107.637 95.486 43.972 1.00 75.63 571 LEU A CA 1
ATOM 3571 C C . LEU A 1 454 ? 108.539 96.666 44.297 1.00 75.63 571 LEU A C 1
ATOM 3572 O O . LEU A 1 454 ? 108.563 97.145 45.435 1.00 75.63 571 LEU A O 1
ATOM 3577 N N . ALA A 1 455 ? 109.292 97.147 43.311 1.00 74.97 572 ALA A N 1
ATOM 3578 C CA . ALA A 1 455 ? 110.279 98.181 43.582 1.00 74.97 572 ALA A CA 1
ATOM 3579 C C . ALA A 1 455 ? 109.611 99.499 43.936 1.00 74.97 572 ALA A C 1
ATOM 3580 O O . ALA A 1 455 ? 109.967 100.139 44.931 1.00 74.97 572 ALA A O 1
ATOM 3582 N N . SER A 1 456 ? 108.641 99.923 43.133 1.00 73.78 573 SER A N 1
ATOM 3583 C CA . SER A 1 456 ? 108.014 101.211 43.386 1.00 73.78 573 SER A CA 1
ATOM 3584 C C . SER A 1 456 ? 107.177 101.181 44.657 1.00 73.78 573 SER A C 1
ATOM 3585 O O . SER A 1 456 ? 107.277 102.087 45.491 1.00 73.78 573 SER A O 1
ATOM 3588 N N . CYS A 1 457 ? 106.370 100.137 44.840 1.00 70.22 574 CYS A N 1
ATOM 3589 C CA . CYS A 1 457 ? 105.353 100.122 45.893 1.00 70.22 574 CYS A CA 1
ATOM 3590 C C . CYS A 1 457 ? 106.032 99.994 47.249 1.00 70.22 574 CYS A C 1
ATOM 3591 O O . CYS A 1 457 ? 105.997 98.954 47.911 1.00 70.22 574 CYS A O 1
ATOM 3594 N N . HIS A 1 458 ? 106.642 101.093 47.680 1.00 69.76 575 HIS A N 1
ATOM 3595 C CA . HIS A 1 458 ? 107.426 101.092 48.901 1.00 69.76 575 HIS A CA 1
ATOM 3596 C C . HIS A 1 458 ? 107.408 102.479 49.518 1.00 69.76 575 HIS A C 1
ATOM 3597 O O . HIS A 1 458 ? 107.148 103.475 48.838 1.00 69.76 575 HIS A O 1
ATOM 3604 N N . SER A 1 459 ? 107.689 102.533 50.817 1.00 64.13 576 SER A N 1
ATOM 3605 C CA . SER A 1 459 ? 107.767 103.780 51.560 1.00 64.13 576 SER A CA 1
ATOM 3606 C C . SER A 1 459 ? 109.189 104.127 51.957 1.00 64.13 576 SER A C 1
ATOM 3607 O O . SER A 1 459 ? 109.389 105.026 52.773 1.00 64.13 576 SER A O 1
ATOM 3610 N N . LEU A 1 460 ? 110.176 103.444 51.397 1.00 70.55 577 LEU A N 1
ATOM 3611 C CA . LEU A 1 460 ? 111.541 103.567 51.873 1.00 70.55 577 LEU A CA 1
ATOM 3612 C C . LEU A 1 460 ? 112.105 104.939 51.530 1.00 70.55 577 LEU A C 1
ATOM 3613 O O . LEU A 1 460 ? 111.433 105.799 50.958 1.00 70.55 577 LEU A O 1
ATOM 3618 N N . MET A 1 461 ? 113.369 105.129 51.877 1.00 76.59 578 MET A N 1
ATOM 3619 C CA . MET A 1 461 ? 113.966 106.449 51.865 1.00 76.59 578 MET A CA 1
ATOM 3620 C C . MET A 1 461 ? 115.474 106.309 51.970 1.00 76.59 578 MET A C 1
ATOM 3621 O O . MET A 1 461 ? 115.987 105.373 52.584 1.00 76.59 578 MET A O 1
ATOM 3626 N N . GLN A 1 462 ? 116.179 107.261 51.371 1.00 87.11 579 GLN A N 1
ATOM 3627 C CA . GLN A 1 462 ? 117.634 107.300 51.387 1.00 87.11 579 GLN A CA 1
ATOM 3628 C C . GLN A 1 462 ? 118.108 108.398 52.321 1.00 87.11 579 GLN A C 1
ATOM 3629 O O . GLN A 1 462 ? 117.506 109.474 52.387 1.00 87.11 579 GLN A O 1
ATOM 3635 N N . LEU A 1 463 ? 119.182 108.123 53.036 1.00 85.80 580 LEU A N 1
ATOM 3636 C CA . LEU A 1 463 ? 119.780 109.084 53.941 1.00 85.80 580 LEU A CA 1
ATOM 3637 C C . LEU A 1 463 ? 121.206 109.389 53.495 1.00 85.80 580 LEU A C 1
ATOM 3638 O O . LEU A 1 463 ? 121.775 108.711 52.637 1.00 85.80 580 LEU A O 1
ATOM 3643 N N . ASP A 1 464 ? 121.780 110.436 54.093 1.00 90.39 581 ASP A N 1
ATOM 3644 C CA . ASP A 1 464 ? 123.034 110.988 53.592 1.00 90.39 581 ASP A CA 1
ATOM 3645 C C . ASP A 1 464 ? 124.160 109.968 53.666 1.00 90.39 581 ASP A C 1
ATOM 3646 O O . ASP A 1 464 ? 124.970 109.858 52.739 1.00 90.39 581 ASP A O 1
ATOM 3651 N N . ASP A 1 465 ? 124.232 109.217 54.764 1.00 90.22 582 ASP A N 1
ATOM 3652 C CA . ASP A 1 465 ? 125.227 108.158 54.866 1.00 90.22 582 ASP A CA 1
ATOM 3653 C C . ASP A 1 465 ? 124.999 107.072 53.822 1.00 90.22 582 ASP A C 1
ATOM 3654 O O . ASP A 1 465 ? 125.932 106.340 53.476 1.00 90.22 582 ASP A O 1
ATOM 3659 N N . GLY A 1 466 ? 123.775 106.957 53.310 1.00 90.14 583 GLY A N 1
ATOM 3660 C CA . GLY A 1 466 ? 123.441 105.976 52.299 1.00 90.14 583 GLY A CA 1
ATOM 3661 C C . GLY A 1 466 ? 122.656 104.786 52.798 1.00 90.14 583 GLY A C 1
ATOM 3662 O O . GLY A 1 466 ? 122.272 103.941 51.982 1.00 90.14 583 GLY A O 1
ATOM 3663 N N . THR A 1 467 ? 122.398 104.686 54.098 1.00 85.13 584 THR A N 1
ATOM 3664 C CA . THR A 1 467 ? 121.619 103.570 54.607 1.00 85.13 584 THR A CA 1
ATOM 3665 C C . THR A 1 467 ? 120.186 103.643 54.103 1.00 85.13 584 THR A C 1
ATOM 3666 O O . THR A 1 467 ? 119.682 104.707 53.740 1.00 85.13 584 THR A O 1
ATOM 3670 N N . LEU A 1 468 ? 119.545 102.488 54.047 1.00 81.10 585 LEU A N 1
ATOM 3671 C CA . LEU A 1 468 ? 118.159 102.377 53.622 1.00 81.10 585 LEU A CA 1
ATOM 3672 C C . LEU A 1 468 ? 117.356 101.798 54.774 1.00 81.10 585 LEU A C 1
ATOM 3673 O O . LEU A 1 468 ? 117.574 100.648 55.164 1.00 81.10 585 LEU A O 1
ATOM 3678 N N . VAL A 1 469 ? 116.426 102.577 55.311 1.00 80.56 586 VAL A N 1
ATOM 3679 C CA . VAL A 1 469 ? 115.702 102.182 56.510 1.00 80.56 586 VAL A CA 1
ATOM 3680 C C . VAL A 1 469 ? 114.216 102.455 56.319 1.00 80.56 586 VAL A C 1
ATOM 3681 O O . VAL A 1 469 ? 113.826 103.438 55.683 1.00 80.56 586 VAL A O 1
ATOM 3685 N N . GLY A 1 470 ? 113.396 101.562 56.853 1.00 77.24 587 GLY A N 1
ATOM 3686 C CA . GLY A 1 470 ? 111.953 101.615 56.731 1.00 77.24 587 GLY A CA 1
ATOM 3687 C C . GLY A 1 470 ? 111.350 100.314 57.232 1.00 77.24 587 GLY A C 1
ATOM 3688 O O . GLY A 1 470 ? 111.957 99.604 58.031 1.00 77.24 587 GLY A O 1
ATOM 3689 N N . ASP A 1 471 ? 110.155 100.023 56.738 1.00 76.40 588 ASP A N 1
ATOM 3690 C CA . ASP A 1 471 ? 109.432 98.831 57.169 1.00 76.40 588 ASP A CA 1
ATOM 3691 C C . ASP A 1 471 ? 110.177 97.574 56.732 1.00 76.40 588 ASP A C 1
ATOM 3692 O O . ASP A 1 471 ? 110.605 97.487 55.576 1.00 76.40 588 ASP A O 1
ATOM 3697 N N . PRO A 1 472 ? 110.365 96.593 57.619 1.00 73.30 589 PRO A N 1
ATOM 3698 C CA . PRO A 1 472 ? 111.017 95.345 57.193 1.00 73.30 589 PRO A CA 1
ATOM 3699 C C . PRO A 1 472 ? 110.292 94.661 56.057 1.00 73.30 589 PRO A C 1
ATOM 3700 O O . PRO A 1 472 ? 110.935 94.067 55.180 1.00 73.30 589 PRO A O 1
ATOM 3704 N N . LEU A 1 473 ? 108.961 94.749 56.042 1.00 69.46 590 LEU A N 1
ATOM 3705 C CA . LEU A 1 473 ? 108.186 94.212 54.933 1.00 69.46 590 LEU A CA 1
ATOM 3706 C C . LEU A 1 473 ? 108.618 94.823 53.616 1.00 69.46 590 LEU A C 1
ATOM 3707 O O . LEU A 1 473 ? 108.444 94.213 52.558 1.00 69.46 590 LEU A O 1
ATOM 3712 N N . GLU A 1 474 ? 109.180 96.022 53.663 1.00 75.50 591 GLU A N 1
ATOM 3713 C CA . GLU A 1 474 ? 109.709 96.669 52.477 1.00 75.50 591 GLU A CA 1
ATOM 3714 C C . GLU A 1 474 ? 111.192 96.410 52.286 1.00 75.50 591 GLU A C 1
ATOM 3715 O O . GLU A 1 474 ? 111.660 96.356 51.142 1.00 75.50 591 GLU A O 1
ATOM 3721 N N . LYS A 1 475 ? 111.947 96.254 53.375 1.00 75.34 592 LYS A N 1
ATOM 3722 C CA . LYS A 1 475 ? 113.362 95.933 53.239 1.00 75.34 592 LYS A CA 1
ATOM 3723 C C . LYS A 1 475 ? 113.532 94.613 52.510 1.00 75.34 592 LYS A C 1
ATOM 3724 O O . LYS A 1 475 ? 114.324 94.500 51.569 1.00 75.34 592 LYS A O 1
ATOM 3730 N N . ALA A 1 476 ? 112.775 93.602 52.931 1.00 75.30 593 ALA A N 1
ATOM 3731 C CA . ALA A 1 476 ? 112.858 92.305 52.277 1.00 75.30 593 ALA A CA 1
ATOM 3732 C C . ALA A 1 476 ? 112.419 92.399 50.826 1.00 75.30 593 ALA A C 1
ATOM 3733 O O . ALA A 1 476 ? 113.030 91.790 49.944 1.00 75.30 593 ALA A O 1
ATOM 3735 N N . MET A 1 477 ? 111.361 93.165 50.561 1.00 76.15 594 MET A N 1
ATOM 3736 C CA . MET A 1 477 ? 110.877 93.315 49.195 1.00 76.15 594 MET A CA 1
ATOM 3737 C C . MET A 1 477 ? 111.958 93.891 48.297 1.00 76.15 594 MET A C 1
ATOM 3738 O O . MET A 1 477 ? 112.242 93.357 47.221 1.00 76.15 594 MET A O 1
ATOM 3743 N N . LEU A 1 478 ? 112.584 94.982 48.728 1.00 81.99 595 LEU A N 1
ATOM 3744 C CA . LEU A 1 478 ? 113.534 95.646 47.850 1.00 81.99 595 LEU A CA 1
ATOM 3745 C C . LEU A 1 478 ? 114.845 94.883 47.765 1.00 81.99 595 LEU A C 1
ATOM 3746 O O . LEU A 1 478 ? 115.530 94.956 46.741 1.00 81.99 595 LEU A O 1
ATOM 3751 N N . THR A 1 479 ? 115.209 94.134 48.806 1.00 77.53 596 THR A N 1
ATOM 3752 C CA . THR A 1 479 ? 116.341 93.233 48.665 1.00 77.53 596 THR A CA 1
ATOM 3753 C C . THR A 1 479 ? 116.023 92.074 47.731 1.00 77.53 596 THR A C 1
ATOM 3754 O O . THR A 1 479 ? 116.927 91.545 47.076 1.00 77.53 596 THR A O 1
ATOM 3758 N N . ALA A 1 480 ? 114.759 91.663 47.658 1.00 79.87 597 ALA A N 1
ATOM 3759 C CA . ALA A 1 480 ? 114.400 90.541 46.799 1.00 79.87 597 ALA A CA 1
ATOM 3760 C C . ALA A 1 480 ? 114.635 90.874 45.334 1.00 79.87 597 ALA A C 1
ATOM 3761 O O . ALA A 1 480 ? 115.327 90.139 44.620 1.00 79.87 597 ALA A O 1
ATOM 3763 N N . VAL A 1 481 ? 114.068 91.984 44.868 1.00 83.76 598 VAL A N 1
ATOM 3764 C CA . VAL A 1 481 ? 114.324 92.417 43.503 1.00 83.76 598 VAL A CA 1
ATOM 3765 C C . VAL A 1 481 ? 115.763 92.885 43.366 1.00 83.76 598 VAL A C 1
ATOM 3766 O O . VAL A 1 481 ? 116.364 92.772 42.292 1.00 83.76 598 VAL A O 1
ATOM 3770 N N . ASP A 1 482 ? 116.338 93.409 44.447 1.00 92.27 599 ASP A N 1
ATOM 3771 C CA . ASP A 1 482 ? 117.717 93.879 44.537 1.00 92.27 599 ASP A CA 1
ATOM 3772 C C . ASP A 1 482 ? 117.974 95.140 43.723 1.00 92.27 599 ASP A C 1
ATOM 3773 O O . ASP A 1 482 ? 119.138 95.468 43.461 1.00 92.27 599 ASP A O 1
ATOM 3778 N N . TRP A 1 483 ? 116.934 95.860 43.310 1.00 95.53 600 TRP A N 1
ATOM 3779 C CA . TRP A 1 483 ? 117.151 97.149 42.672 1.00 95.53 600 TRP A CA 1
ATOM 3780 C C . TRP A 1 483 ? 117.557 98.196 43.698 1.00 95.53 600 TRP A C 1
ATOM 3781 O O . TRP A 1 483 ? 117.030 98.235 44.812 1.00 95.53 600 TRP A O 1
ATOM 3792 N N . THR A 1 484 ? 118.503 99.043 43.316 1.00 103.50 601 THR A N 1
ATOM 3793 C CA . THR A 1 484 ? 118.957 100.111 44.189 1.00 103.50 601 THR A CA 1
ATOM 3794 C C . THR A 1 484 ? 117.971 101.273 44.186 1.00 103.50 601 THR A C 1
ATOM 3795 O O . THR A 1 484 ? 117.243 101.498 43.216 1.00 103.50 601 THR A O 1
ATOM 3799 N N . LEU A 1 485 ? 117.951 102.006 45.294 1.00 98.82 602 LEU A N 1
ATOM 3800 C CA . LEU A 1 485 ? 117.183 103.238 45.425 1.00 98.82 602 LEU A CA 1
ATOM 3801 C C . LEU A 1 485 ? 118.156 104.389 45.639 1.00 98.82 602 LEU A C 1
ATOM 3802 O O . LEU A 1 485 ? 118.979 104.345 46.559 1.00 98.82 602 LEU A O 1
ATOM 3807 N N . THR A 1 486 ? 118.064 105.412 44.796 1.00 104.50 603 THR A N 1
ATOM 3808 C CA . THR A 1 486 ? 118.965 106.550 44.875 1.00 104.50 603 THR A CA 1
ATOM 3809 C C . THR A 1 486 ? 118.352 107.663 45.719 1.00 104.50 603 THR A C 1
ATOM 3810 O O . THR A 1 486 ? 117.167 107.647 46.058 1.00 104.50 603 THR A O 1
ATOM 3814 N N . LYS A 1 487 ? 119.189 108.646 46.066 1.00 105.79 604 LYS A N 1
ATOM 3815 C CA . LYS A 1 487 ? 118.708 109.774 46.856 1.00 105.79 604 LYS A CA 1
ATOM 3816 C C . LYS A 1 487 ? 117.723 110.627 46.070 1.00 105.79 604 LYS A C 1
ATOM 3817 O O . LYS A 1 487 ? 116.872 111.298 46.665 1.00 105.79 604 LYS A O 1
ATOM 3823 N N . ASP A 1 488 ? 117.813 110.610 44.745 1.00 104.94 605 ASP A N 1
ATOM 3824 C CA . ASP A 1 488 ? 116.922 111.388 43.900 1.00 104.94 605 ASP A CA 1
ATOM 3825 C C . ASP A 1 488 ? 115.594 110.694 43.649 1.00 104.94 605 ASP A C 1
ATOM 3826 O O . ASP A 1 488 ? 114.900 111.047 42.687 1.00 104.94 605 ASP A O 1
ATOM 3831 N N . GLU A 1 489 ? 115.235 109.720 44.484 1.00 98.85 606 GLU A N 1
ATOM 3832 C CA . GLU A 1 489 ? 113.985 108.975 44.341 1.00 98.85 606 GLU A CA 1
ATOM 3833 C C . GLU A 1 489 ? 113.888 108.313 42.971 1.00 98.85 606 GLU A C 1
ATOM 3834 O O . GLU A 1 489 ? 112.814 108.228 42.374 1.00 98.85 606 GLU A O 1
ATOM 3840 N N . LYS A 1 490 ? 115.025 107.840 42.467 1.00 105.71 607 LYS A N 1
ATOM 3841 C CA . LYS A 1 490 ? 115.088 107.098 41.217 1.00 105.71 607 LYS A CA 1
ATOM 3842 C C . LYS A 1 490 ? 115.637 105.710 41.506 1.00 105.71 607 LYS A C 1
ATOM 3843 O O . LYS A 1 490 ? 116.634 105.570 42.221 1.00 105.71 607 LYS A O 1
ATOM 3849 N N . VAL A 1 491 ? 114.988 104.691 40.955 1.00 107.37 608 VAL A N 1
ATOM 3850 C CA . VAL A 1 491 ? 115.364 103.301 41.181 1.00 107.37 608 VAL A CA 1
ATOM 3851 C C . VAL A 1 491 ? 116.156 102.814 39.976 1.00 107.37 608 VAL A C 1
ATOM 3852 O O . VAL A 1 491 ? 115.648 102.810 38.848 1.00 107.37 608 VAL A O 1
ATOM 3856 N N . PHE A 1 492 ? 117.401 102.405 40.212 1.00 109.76 609 PHE A N 1
ATOM 3857 C CA . PHE A 1 492 ? 118.272 101.914 39.155 1.00 109.76 609 PHE A CA 1
ATOM 3858 C C . PHE A 1 492 ? 118.496 100.421 39.332 1.00 109.76 609 PHE A C 1
ATOM 3859 O O . PHE A 1 492 ? 119.123 100.011 40.320 1.00 109.76 609 PHE A O 1
ATOM 3867 N N . PRO A 1 493 ? 118.003 99.581 38.423 1.00 112.21 610 PRO A N 1
ATOM 3868 C CA . PRO A 1 493 ? 118.237 98.138 38.552 1.00 112.21 610 PRO A CA 1
ATOM 3869 C C . PRO A 1 493 ? 119.716 97.801 38.441 1.00 112.21 610 PRO A C 1
ATOM 3870 O O . PRO A 1 493 ? 120.457 98.417 37.670 1.00 112.21 610 PRO A O 1
ATOM 3874 N N . ARG A 1 494 ? 120.141 96.807 39.223 1.00 112.80 611 ARG A N 1
ATOM 3875 C CA . ARG A 1 494 ? 121.556 96.455 39.276 1.00 112.80 611 ARG A CA 1
ATOM 3876 C C . ARG A 1 494 ? 122.009 95.697 38.031 1.00 112.80 611 ARG A C 1
ATOM 3877 O O . ARG A 1 494 ? 123.087 95.976 37.495 1.00 112.80 611 ARG A O 1
ATOM 3885 N N . SER A 1 495 ? 121.208 94.740 37.557 1.00 117.64 612 SER A N 1
ATOM 3886 C CA . SER A 1 495 ? 121.620 93.873 36.460 1.00 117.64 612 SER A CA 1
ATOM 3887 C C . SER A 1 495 ? 120.555 93.724 35.380 1.00 117.64 612 SER A C 1
ATOM 3888 O O . SER A 1 495 ? 120.634 92.785 34.580 1.00 117.64 612 SER A O 1
ATOM 3891 N N . ILE A 1 496 ? 119.569 94.613 35.332 1.00 116.70 613 ILE A N 1
ATOM 3892 C CA . ILE A 1 496 ? 118.496 94.538 34.350 1.00 116.70 613 ILE A CA 1
ATOM 3893 C C . ILE A 1 496 ? 118.512 95.803 33.502 1.00 116.70 613 ILE A C 1
ATOM 3894 O O . ILE A 1 496 ? 118.586 96.923 34.019 1.00 116.70 613 ILE A O 1
ATOM 3899 N N . LYS A 1 497 ? 118.441 95.614 32.184 1.00 118.97 614 LYS A N 1
ATOM 3900 C CA . LYS A 1 497 ? 118.506 96.721 31.231 1.00 118.97 614 LYS A CA 1
ATOM 3901 C C . LYS A 1 497 ? 117.097 97.275 31.031 1.00 118.97 614 LYS A C 1
ATOM 3902 O O . LYS A 1 497 ? 116.440 97.042 30.016 1.00 118.97 614 LYS A O 1
ATOM 3908 N N . THR A 1 498 ? 116.635 98.025 32.028 1.00 119.63 615 THR A N 1
ATOM 3909 C CA . THR A 1 498 ? 115.333 98.673 31.977 1.00 119.63 615 THR A CA 1
ATOM 3910 C C . THR A 1 498 ? 115.467 100.109 32.464 1.00 119.63 615 THR A C 1
ATOM 3911 O O . THR A 1 498 ? 116.351 100.430 33.263 1.00 119.63 615 THR A O 1
ATOM 3915 N N . GLN A 1 499 ? 114.582 100.970 31.969 1.00 117.96 616 GLN A N 1
ATOM 3916 C CA . GLN A 1 499 ? 114.596 102.369 32.370 1.00 117.96 616 GLN A CA 1
ATOM 3917 C C . GLN A 1 499 ? 114.111 102.517 33.806 1.00 117.96 616 GLN A C 1
ATOM 3918 O O . GLN A 1 499 ? 113.214 101.797 34.254 1.00 117.96 616 GLN A O 1
ATOM 3924 N N . GLY A 1 500 ? 114.712 103.457 34.531 1.00 112.37 617 GLY A N 1
ATOM 3925 C CA . GLY A 1 500 ? 114.328 103.684 35.907 1.00 112.37 617 GLY A CA 1
ATOM 3926 C C . GLY A 1 500 ? 112.950 104.304 36.033 1.00 112.37 617 GLY A C 1
ATOM 3927 O O . GLY A 1 500 ? 112.414 104.910 35.104 1.00 112.37 617 GLY A O 1
ATOM 3928 N N . LEU A 1 501 ? 112.367 104.145 37.218 1.00 104.33 618 LEU A N 1
ATOM 3929 C CA . LEU A 1 501 ? 111.041 104.662 37.523 1.00 104.33 618 LEU A CA 1
ATOM 3930 C C . LEU A 1 501 ? 111.153 105.870 38.441 1.00 104.33 618 LEU A C 1
ATOM 3931 O O . LEU A 1 501 ? 111.919 105.856 39.410 1.00 104.33 618 LEU A O 1
ATOM 3936 N N . LYS A 1 502 ? 110.387 106.911 38.133 1.00 88.82 619 LYS A N 1
ATOM 3937 C CA . LYS A 1 502 ? 110.304 108.096 38.973 1.00 88.82 619 LYS A CA 1
ATOM 3938 C C . LYS A 1 502 ? 109.066 107.999 39.849 1.00 88.82 619 LYS A C 1
ATOM 3939 O O . LYS A 1 502 ? 107.968 107.740 39.348 1.00 88.82 619 LYS A O 1
ATOM 3945 N N . ILE A 1 503 ? 109.247 108.200 41.148 1.00 81.41 620 ILE A N 1
ATOM 3946 C CA . ILE A 1 503 ? 108.144 108.171 42.097 1.00 81.41 620 ILE A CA 1
ATOM 3947 C C . ILE A 1 503 ? 107.588 109.575 42.280 1.00 81.41 620 ILE A C 1
ATOM 3948 O O . ILE A 1 503 ? 108.335 110.525 42.538 1.00 81.41 620 ILE A O 1
ATOM 3953 N N . HIS A 1 504 ? 106.276 109.717 42.103 1.00 85.67 621 HIS A N 1
ATOM 3954 C CA . HIS A 1 504 ? 105.629 111.022 42.154 1.00 85.67 621 HIS A CA 1
ATOM 3955 C C . HIS A 1 504 ? 104.892 111.251 43.467 1.00 85.67 621 HIS A C 1
ATOM 3956 O O . HIS A 1 504 ? 105.194 112.203 44.190 1.00 85.67 621 HIS A O 1
ATOM 3963 N N . GLN A 1 505 ? 103.934 110.397 43.792 1.00 74.31 622 GLN A N 1
ATOM 3964 C CA . GLN A 1 505 ? 103.257 110.493 45.071 1.00 74.31 622 GLN A CA 1
ATOM 3965 C C . GLN A 1 505 ? 103.328 109.135 45.737 1.00 74.31 622 GLN A C 1
ATOM 3966 O O . GLN A 1 505 ? 103.355 108.103 45.060 1.00 74.31 622 GLN A O 1
ATOM 3972 N N . ARG A 1 506 ? 103.366 109.141 47.060 1.00 66.87 623 ARG A N 1
ATOM 3973 C CA . ARG A 1 506 ? 103.448 107.921 47.845 1.00 66.87 623 ARG A CA 1
ATOM 3974 C C . ARG A 1 506 ? 102.316 107.946 48.856 1.00 66.87 623 ARG A C 1
ATOM 3975 O O . ARG A 1 506 ? 102.457 108.545 49.926 1.00 66.87 623 ARG A O 1
ATOM 3983 N N . PHE A 1 507 ? 101.194 107.319 48.533 1.00 64.84 624 PHE A N 1
ATOM 3984 C CA . PHE A 1 507 ? 100.174 107.140 49.548 1.00 64.84 624 PHE A CA 1
ATOM 3985 C C . PHE A 1 507 ? 100.631 106.101 50.555 1.00 64.84 624 PHE A C 1
ATOM 3986 O O . PHE A 1 507 ? 101.106 105.025 50.181 1.00 64.84 624 PHE A O 1
ATOM 3994 N N . HIS A 1 508 ? 100.484 106.418 51.836 1.00 65.57 625 HIS A N 1
ATOM 3995 C CA . HIS A 1 508 ? 101.082 105.603 52.877 1.00 65.57 625 HIS A CA 1
ATOM 3996 C C . HIS A 1 508 ? 100.060 104.700 53.545 1.00 65.57 625 HIS A C 1
ATOM 3997 O O . HIS A 1 508 ? 98.851 104.810 53.334 1.00 65.57 625 HIS A O 1
ATOM 4004 N N . PHE A 1 509 ? 100.591 103.790 54.356 1.00 65.72 626 PHE A N 1
ATOM 4005 C CA . PHE A 1 509 ? 99.838 102.700 54.953 1.00 65.72 626 PHE A CA 1
ATOM 4006 C C . PHE A 1 509 ? 98.692 103.193 55.818 1.00 65.72 626 PHE A C 1
ATOM 4007 O O . PHE A 1 509 ? 98.915 103.725 56.908 1.00 65.72 626 PHE A O 1
ATOM 4015 N N . ALA A 1 510 ? 97.463 103.008 55.350 1.00 65.95 627 ALA A N 1
ATOM 4016 C CA . ALA A 1 510 ? 96.272 103.380 56.102 1.00 65.95 627 ALA A CA 1
ATOM 4017 C C . ALA A 1 510 ? 95.674 102.110 56.696 1.00 65.95 627 ALA A C 1
ATOM 4018 O O . ALA A 1 510 ? 95.085 101.299 55.977 1.00 65.95 627 ALA A O 1
ATOM 4020 N N . SER A 1 511 ? 95.801 101.959 58.014 1.00 60.38 628 SER A N 1
ATOM 4021 C CA . SER A 1 511 ? 95.494 100.684 58.645 1.00 60.38 628 SER A CA 1
ATOM 4022 C C . SER A 1 511 ? 94.036 100.306 58.456 1.00 60.38 628 SER A C 1
ATOM 4023 O O . SER A 1 511 ? 93.719 99.136 58.224 1.00 60.38 628 SER A O 1
ATOM 4026 N N . ALA A 1 512 ? 93.131 101.272 58.561 1.00 62.24 629 ALA A N 1
ATOM 4027 C CA . ALA A 1 512 ? 91.731 100.978 58.280 1.00 62.24 629 ALA A CA 1
ATOM 4028 C C . ALA A 1 512 ? 91.536 100.597 56.821 1.00 62.24 629 ALA A C 1
ATOM 4029 O O . ALA A 1 512 ? 90.660 99.788 56.503 1.00 62.24 629 ALA A O 1
ATOM 4031 N N . LEU A 1 513 ? 92.325 101.183 55.926 1.00 64.19 630 LEU A N 1
ATOM 4032 C CA . LEU A 1 513 ? 92.280 100.807 54.524 1.00 64.19 630 LEU A CA 1
ATOM 4033 C C . LEU A 1 513 ? 93.063 99.532 54.236 1.00 64.19 630 LEU A C 1
ATOM 4034 O O . LEU A 1 513 ? 92.815 98.890 53.209 1.00 64.19 630 LEU A O 1
ATOM 4039 N N . LYS A 1 514 ? 94.001 99.162 55.113 1.00 62.80 631 LYS A N 1
ATOM 4040 C CA . LYS A 1 514 ? 94.741 97.901 55.016 1.00 62.80 631 LYS A CA 1
ATOM 4041 C C . LYS A 1 514 ? 95.549 97.811 53.724 1.00 62.80 631 LYS A C 1
ATOM 4042 O O . LYS A 1 514 ? 95.745 96.724 53.178 1.00 62.80 631 LYS A O 1
ATOM 4048 N N . ARG A 1 515 ? 96.029 98.942 53.223 1.00 61.92 632 ARG A N 1
ATOM 4049 C CA . ARG A 1 515 ? 96.596 98.934 51.882 1.00 61.92 632 ARG A CA 1
ATOM 4050 C C . ARG A 1 515 ? 97.587 100.071 51.743 1.00 61.92 632 ARG A C 1
ATOM 4051 O O . ARG A 1 515 ? 97.792 100.863 52.664 1.00 61.92 632 ARG A O 1
ATOM 4059 N N . MET A 1 516 ? 98.202 100.139 50.569 1.00 61.06 633 MET A N 1
ATOM 4060 C CA . MET A 1 516 ? 99.143 101.204 50.266 1.00 61.06 633 MET A CA 1
ATOM 4061 C C . MET A 1 516 ? 99.356 101.235 48.762 1.00 61.06 633 MET A C 1
ATOM 4062 O O . MET A 1 516 ? 99.717 100.217 48.164 1.00 61.06 633 MET A O 1
ATOM 4067 N N . SER A 1 517 ? 99.127 102.398 48.159 1.00 66.71 634 SER A N 1
ATOM 4068 C CA . SER A 1 517 ? 99.147 102.574 46.715 1.00 66.71 634 SER A CA 1
ATOM 4069 C C . SER A 1 517 ? 100.275 103.517 46.331 1.00 66.71 634 SER A C 1
ATOM 4070 O O . SER A 1 517 ? 100.657 104.400 47.102 1.00 66.71 634 SER A O 1
ATOM 4073 N N . VAL A 1 518 ? 100.801 103.323 45.131 1.00 68.23 635 VAL A N 1
ATOM 4074 C CA . VAL A 1 518 ? 101.990 104.025 44.666 1.00 68.23 635 VAL A CA 1
ATOM 4075 C C . VAL A 1 518 ? 101.811 104.410 43.207 1.00 68.23 635 VAL A C 1
ATOM 4076 O O . VAL A 1 518 ? 101.333 103.605 42.401 1.00 68.23 635 VAL A O 1
ATOM 4080 N N . LEU A 1 519 ? 102.194 105.638 42.865 1.00 77.43 636 LEU A N 1
ATOM 4081 C CA . LEU A 1 519 ? 102.123 106.133 41.498 1.00 77.43 636 LEU A CA 1
ATOM 4082 C C . LEU A 1 519 ? 103.515 106.470 41.001 1.00 77.43 636 LEU A C 1
ATOM 4083 O O . LEU A 1 519 ? 104.220 107.272 41.618 1.00 77.43 636 LEU A O 1
ATOM 4088 N N . ALA A 1 520 ? 103.902 105.870 39.882 1.00 87.63 637 ALA A N 1
ATOM 4089 C CA . ALA A 1 520 ? 105.190 106.145 39.274 1.00 87.63 637 ALA A CA 1
ATOM 4090 C C . ALA A 1 520 ? 105.024 106.124 37.766 1.00 87.63 637 ALA A C 1
ATOM 4091 O O . ALA A 1 520 ? 104.126 105.471 37.229 1.00 87.63 637 ALA A O 1
ATOM 4093 N N . SER A 1 521 ? 105.903 106.849 37.081 1.00 99.27 638 SER A N 1
ATOM 4094 C CA . SER A 1 521 ? 105.821 107.000 35.637 1.00 99.27 638 SER A CA 1
ATOM 4095 C C . SER A 1 521 ? 107.141 106.584 35.013 1.00 99.27 638 SER A C 1
ATOM 4096 O O . SER A 1 521 ? 108.210 106.995 35.478 1.00 99.27 638 SER A O 1
ATOM 4099 N N . TYR A 1 522 ? 107.063 105.774 33.964 1.00 112.07 639 TYR A N 1
ATOM 4100 C CA . TYR A 1 522 ? 108.228 105.334 33.214 1.00 112.07 639 TYR A CA 1
ATOM 4101 C C . TYR A 1 522 ? 108.144 105.874 31.795 1.00 112.07 639 TYR A C 1
ATOM 4102 O O . TYR A 1 522 ? 107.064 105.912 31.197 1.00 112.07 639 TYR A O 1
ATOM 4111 N N . GLU A 1 523 ? 109.284 106.314 31.270 1.00 121.75 640 GLU A N 1
ATOM 4112 C CA . GLU A 1 523 ? 109.324 106.850 29.917 1.00 121.75 640 GLU A CA 1
ATOM 4113 C C . GLU A 1 523 ? 109.138 105.729 28.904 1.00 121.75 640 GLU A C 1
ATOM 4114 O O . GLU A 1 523 ? 109.766 104.670 29.010 1.00 121.75 640 GLU A O 1
ATOM 4120 N N . LYS A 1 524 ? 108.271 105.960 27.922 1.00 123.04 641 LYS A N 1
ATOM 4121 C CA . LYS A 1 524 ? 108.047 104.973 26.877 1.00 123.04 641 LYS A CA 1
ATOM 4122 C C . LYS A 1 524 ? 109.298 104.815 26.023 1.00 123.04 641 LYS A C 1
ATOM 4123 O O . LYS A 1 524 ? 110.033 105.777 25.785 1.00 123.04 641 LYS A O 1
ATOM 4129 N N . LEU A 1 525 ? 109.544 103.588 25.569 1.00 120.94 642 LEU A N 1
ATOM 4130 C CA . LEU A 1 525 ? 110.720 103.317 24.753 1.00 120.94 642 LEU A CA 1
ATOM 4131 C C . LEU A 1 525 ? 110.593 104.007 23.401 1.00 120.94 642 LEU A C 1
ATOM 4132 O O . LEU A 1 525 ? 109.577 103.872 22.713 1.00 120.94 642 LEU A O 1
ATOM 4137 N N . GLY A 1 526 ? 111.630 104.751 23.021 1.00 119.65 643 GLY A N 1
ATOM 4138 C CA . GLY A 1 526 ? 111.631 105.459 21.759 1.00 119.65 643 GLY A CA 1
ATOM 4139 C C . GLY A 1 526 ? 110.858 106.758 21.742 1.00 119.65 643 GLY A C 1
ATOM 4140 O O . GLY A 1 526 ? 110.727 107.367 20.675 1.00 119.65 643 GLY A O 1
ATOM 4141 N N . SER A 1 527 ? 110.341 107.204 22.886 1.00 119.80 644 SER A N 1
ATOM 4142 C CA . SER A 1 527 ? 109.564 108.433 22.943 1.00 119.80 644 SER A CA 1
ATOM 4143 C C . SER A 1 527 ? 109.824 109.131 24.269 1.00 119.80 644 SER A C 1
ATOM 4144 O O . SER A 1 527 ? 110.268 108.516 25.242 1.00 119.80 644 SER A O 1
ATOM 4147 N N . THR A 1 528 ? 109.543 110.431 24.295 1.00 119.60 645 THR A N 1
ATOM 4148 C CA . THR A 1 528 ? 109.716 111.244 25.491 1.00 119.60 645 THR A CA 1
ATOM 4149 C C . THR A 1 528 ? 108.461 111.308 26.353 1.00 119.60 645 THR A C 1
ATOM 4150 O O . THR A 1 528 ? 108.491 111.935 27.417 1.00 119.60 645 THR A O 1
ATOM 4154 N N . ASP A 1 529 ? 107.369 110.682 25.923 1.00 120.76 646 ASP A N 1
ATOM 4155 C CA . ASP A 1 529 ? 106.134 110.706 26.693 1.00 120.76 646 ASP A CA 1
ATOM 4156 C C . ASP A 1 529 ? 106.278 109.894 27.976 1.00 120.76 646 ASP A C 1
ATOM 4157 O O . ASP A 1 529 ? 106.997 108.892 28.029 1.00 120.76 646 ASP A O 1
ATOM 4162 N N . LEU A 1 530 ? 105.582 110.339 29.018 1.00 114.97 647 LEU A N 1
ATOM 4163 C CA . LEU A 1 530 ? 105.614 109.695 30.324 1.00 114.97 647 LEU A CA 1
ATOM 4164 C C . LEU A 1 530 ? 104.348 108.866 30.506 1.00 114.97 647 LEU A C 1
ATOM 4165 O O . LEU A 1 530 ? 103.235 109.393 30.393 1.00 114.97 647 LEU A O 1
ATOM 4170 N N . CYS A 1 531 ? 104.518 107.577 30.787 1.00 107.19 648 CYS A N 1
ATOM 4171 C CA . CYS A 1 531 ? 103.403 106.668 31.014 1.00 107.19 648 CYS A CA 1
ATOM 4172 C C . CYS A 1 531 ? 103.306 106.368 32.504 1.00 107.19 648 CYS A C 1
ATOM 4173 O O . CYS A 1 531 ? 104.178 105.695 33.064 1.00 107.19 648 CYS A O 1
ATOM 4176 N N . TYR A 1 532 ? 102.246 106.858 33.137 1.00 93.03 649 TYR A N 1
ATOM 4177 C CA . TYR A 1 532 ? 102.062 106.661 34.566 1.00 93.03 649 TYR A CA 1
ATOM 4178 C C . TYR A 1 532 ? 101.485 105.279 34.812 1.00 93.03 649 TYR A C 1
ATOM 4179 O O . TYR A 1 532 ? 100.453 104.920 34.241 1.00 93.03 649 TYR A O 1
ATOM 4188 N N . ILE A 1 533 ? 102.152 104.505 35.663 1.00 85.53 650 ILE A N 1
ATOM 4189 C CA . ILE A 1 533 ? 101.734 103.151 36.000 1.00 85.53 650 ILE A CA 1
ATOM 4190 C C . ILE A 1 533 ? 101.578 103.059 37.509 1.00 85.53 650 ILE A C 1
ATOM 4191 O O . ILE A 1 533 ? 102.491 103.425 38.256 1.00 85.53 650 ILE A O 1
ATOM 4196 N N . ALA A 1 534 ? 100.429 102.567 37.958 1.00 74.69 651 ALA A N 1
ATOM 4197 C CA . ALA A 1 534 ? 100.082 102.549 39.370 1.00 74.69 651 ALA A CA 1
ATOM 4198 C C . ALA A 1 534 ? 100.297 101.155 39.939 1.00 74.69 651 ALA A C 1
ATOM 4199 O O . ALA A 1 534 ? 99.750 100.178 39.418 1.00 74.69 651 ALA A O 1
ATOM 4201 N N . ALA A 1 535 ? 101.081 101.070 41.011 1.00 68.65 652 ALA A N 1
ATOM 4202 C CA . ALA A 1 535 ? 101.365 99.815 41.693 1.00 68.65 652 ALA A CA 1
ATOM 4203 C C . ALA A 1 535 ? 100.911 99.918 43.139 1.00 68.65 652 ALA A C 1
ATOM 4204 O O . ALA A 1 535 ? 101.223 100.898 43.819 1.00 68.65 652 ALA A O 1
ATOM 4206 N N . VAL A 1 536 ? 100.182 98.913 43.607 1.00 62.74 653 VAL A N 1
ATOM 4207 C CA . VAL A 1 536 ? 99.659 98.913 44.961 1.00 62.74 653 VAL A CA 1
ATOM 4208 C C . VAL A 1 536 ? 100.121 97.649 45.666 1.00 62.74 653 VAL A C 1
ATOM 4209 O O . VAL A 1 536 ? 100.765 96.776 45.081 1.00 62.74 653 VAL A O 1
ATOM 4213 N N . LYS A 1 537 ? 99.784 97.566 46.950 1.00 61.16 654 LYS A N 1
ATOM 4214 C CA . LYS A 1 537 ? 99.975 96.362 47.741 1.00 61.16 654 LYS A CA 1
ATOM 4215 C C . LYS A 1 537 ? 99.051 96.439 48.943 1.00 61.16 654 LYS A C 1
ATOM 4216 O O . LYS A 1 537 ? 98.577 97.515 49.313 1.00 61.16 654 LYS A O 1
ATOM 4222 N N . GLY A 1 538 ? 98.791 95.289 49.549 1.00 58.87 655 GLY A N 1
ATOM 4223 C CA . GLY A 1 538 ? 97.974 95.266 50.742 1.00 58.87 655 GLY A CA 1
ATOM 4224 C C . GLY A 1 538 ? 97.458 93.873 51.031 1.00 58.87 655 GLY A C 1
ATOM 4225 O O . GLY A 1 538 ? 97.838 92.898 50.381 1.00 58.87 655 GLY A O 1
ATOM 4226 N N . ALA A 1 539 ? 96.588 93.805 52.027 1.00 57.14 656 ALA A N 1
ATOM 4227 C CA . ALA A 1 539 ? 96.016 92.531 52.424 1.00 57.14 656 ALA A CA 1
ATOM 4228 C C . ALA A 1 539 ? 95.169 91.992 51.284 1.00 57.14 656 ALA A C 1
ATOM 4229 O O . ALA A 1 539 ? 94.349 92.730 50.727 1.00 57.14 656 ALA A O 1
ATOM 4231 N N . PRO A 1 540 ? 95.348 90.734 50.892 1.00 58.99 657 PRO A N 1
ATOM 4232 C CA . PRO A 1 540 ? 94.673 90.244 49.686 1.00 58.99 657 PRO A CA 1
ATOM 4233 C C . PRO A 1 540 ? 93.161 90.305 49.752 1.00 58.99 657 PRO A C 1
ATOM 4234 O O . PRO A 1 540 ? 92.515 90.556 48.721 1.00 58.99 657 PRO A O 1
ATOM 4238 N N . GLU A 1 541 ? 92.572 90.112 50.930 1.00 58.88 658 GLU A N 1
ATOM 4239 C CA . GLU A 1 541 ? 91.117 90.082 51.022 1.00 58.88 658 GLU A CA 1
ATOM 4240 C C . GLU A 1 541 ? 90.514 91.416 50.606 1.00 58.88 658 GLU A C 1
ATOM 4241 O O . GLU A 1 541 ? 89.517 91.459 49.877 1.00 58.88 658 GLU A O 1
ATOM 4247 N N . THR A 1 542 ? 91.103 92.522 51.064 1.00 58.62 659 THR A N 1
ATOM 4248 C CA . THR A 1 542 ? 90.567 93.829 50.708 1.00 58.62 659 THR A CA 1
ATOM 4249 C C . THR A 1 542 ? 90.905 94.204 49.275 1.00 58.62 659 THR A C 1
ATOM 4250 O O . THR A 1 542 ? 90.155 94.949 48.640 1.00 58.62 659 THR A O 1
ATOM 4254 N N . LEU A 1 543 ? 92.011 93.698 48.746 1.00 60.45 660 LEU A N 1
ATOM 4255 C CA . LEU A 1 543 ? 92.358 93.988 47.369 1.00 60.45 660 LEU A CA 1
ATOM 4256 C C . LEU A 1 543 ? 91.578 93.144 46.382 1.00 60.45 660 LEU A C 1
ATOM 4257 O O . LEU A 1 543 ? 91.672 93.394 45.178 1.00 60.45 660 LEU A O 1
ATOM 4262 N N . HIS A 1 544 ? 90.830 92.148 46.852 1.00 63.50 661 HIS A N 1
ATOM 4263 C CA . HIS A 1 544 ? 90.110 91.280 45.928 1.00 63.50 661 HIS A CA 1
ATOM 4264 C C . HIS A 1 544 ? 89.212 92.082 45.000 1.00 63.50 661 HIS A C 1
ATOM 4265 O O . HIS A 1 544 ? 89.286 91.944 43.775 1.00 63.50 661 HIS A O 1
ATOM 4272 N N . SER A 1 545 ? 88.365 92.940 45.566 1.00 65.55 662 SER A N 1
ATOM 4273 C CA . SER A 1 545 ? 87.434 93.709 44.748 1.00 65.55 662 SER A CA 1
ATOM 4274 C C . SER A 1 545 ? 88.142 94.731 43.874 1.00 65.55 662 SER A C 1
ATOM 4275 O O . SER A 1 545 ? 87.560 95.195 42.889 1.00 65.55 662 SER A O 1
ATOM 4278 N N . MET A 1 546 ? 89.377 95.091 44.209 1.00 68.38 663 MET A N 1
ATOM 4279 C CA . MET A 1 546 ? 90.091 96.100 43.444 1.00 68.38 663 MET A CA 1
ATOM 4280 C C . MET A 1 546 ? 90.617 95.551 42.127 1.00 68.38 663 MET A C 1
ATOM 4281 O O . MET A 1 546 ? 90.774 96.308 41.164 1.00 68.38 663 MET A O 1
ATOM 4286 N N . PHE A 1 547 ? 90.873 94.250 42.060 1.00 70.11 664 PHE A N 1
ATOM 4287 C CA . PHE A 1 547 ? 91.348 93.626 40.833 1.00 70.11 664 PHE A CA 1
ATOM 4288 C C . PHE A 1 547 ? 90.265 93.657 39.767 1.00 70.11 664 PHE A C 1
ATOM 4289 O O . PHE A 1 547 ? 89.119 93.280 40.021 1.00 70.11 664 PHE A O 1
ATOM 4297 N N . SER A 1 548 ? 90.628 94.101 38.566 1.00 76.37 665 SER A N 1
ATOM 4298 C CA . SER A 1 548 ? 89.700 93.998 37.448 1.00 76.37 665 SER A CA 1
ATOM 4299 C C . SER A 1 548 ? 89.567 92.555 36.980 1.00 76.37 665 SER A C 1
ATOM 4300 O O . SER A 1 548 ? 88.454 92.073 36.740 1.00 76.37 665 SER A O 1
ATOM 4303 N N . GLN A 1 549 ? 90.689 91.852 36.850 1.00 79.11 666 GLN A N 1
ATOM 4304 C CA . GLN A 1 549 ? 90.714 90.444 36.480 1.00 79.11 666 GLN A CA 1
ATOM 4305 C C . GLN A 1 549 ? 91.410 89.659 37.581 1.00 79.11 666 GLN A C 1
ATOM 4306 O O . GLN A 1 549 ? 92.517 90.017 37.998 1.00 79.11 666 GLN A O 1
ATOM 4312 N N . CYS A 1 550 ? 90.766 88.591 38.046 1.00 78.90 667 CYS A N 1
ATOM 4313 C CA . CYS A 1 550 ? 91.262 87.811 39.169 1.00 78.90 667 CYS A CA 1
ATOM 4314 C C . CYS A 1 550 ? 91.374 86.347 38.761 1.00 78.90 667 CYS A C 1
ATOM 4315 O O . CYS A 1 550 ? 90.422 85.789 38.188 1.00 78.90 667 CYS A O 1
ATOM 4318 N N . PRO A 1 551 ? 92.507 85.697 39.018 1.00 74.04 668 PRO A N 1
ATOM 4319 C CA . PRO A 1 551 ? 92.615 84.275 38.712 1.00 74.04 668 PRO A CA 1
ATOM 4320 C C . PRO A 1 551 ? 91.633 83.477 39.543 1.00 74.04 668 PRO A C 1
ATOM 4321 O O . PRO A 1 551 ? 91.355 83.817 40.708 1.00 74.04 668 PRO A O 1
ATOM 4325 N N . PRO A 1 552 ? 91.071 82.405 38.981 1.00 73.29 669 PRO A N 1
ATOM 4326 C CA . PRO A 1 552 ? 90.057 81.640 39.722 1.00 73.29 669 PRO A CA 1
ATOM 4327 C C . PRO A 1 552 ? 90.585 81.021 40.998 1.00 73.29 669 PRO A C 1
ATOM 4328 O O . PRO A 1 552 ? 89.826 80.856 41.961 1.00 73.29 669 PRO A O 1
ATOM 4332 N N . ASP A 1 553 ? 91.870 80.682 41.042 1.00 72.90 670 ASP A N 1
ATOM 4333 C CA . ASP A 1 553 ? 92.452 80.004 42.187 1.00 72.90 670 ASP A CA 1
ATOM 4334 C C . ASP A 1 553 ? 92.901 80.973 43.268 1.00 72.90 670 ASP A C 1
ATOM 4335 O O . ASP A 1 553 ? 93.754 80.621 44.089 1.00 72.90 670 ASP A O 1
ATOM 4340 N N . TYR A 1 554 ? 92.337 82.181 43.290 1.00 68.90 671 TYR A N 1
ATOM 4341 C CA . TYR A 1 554 ? 92.776 83.201 44.236 1.00 68.90 671 TYR A CA 1
ATOM 4342 C C . TYR A 1 554 ? 92.618 82.732 45.677 1.00 68.90 671 TYR A C 1
ATOM 4343 O O . TYR A 1 554 ? 93.605 82.557 46.397 1.00 68.90 671 TYR A O 1
ATOM 4352 N N . HIS A 1 555 ? 91.377 82.512 46.108 1.00 70.06 672 HIS A N 1
ATOM 4353 C CA . HIS A 1 555 ? 91.129 82.199 47.509 1.00 70.06 672 HIS A CA 1
ATOM 4354 C C . HIS A 1 555 ? 91.842 80.920 47.923 1.00 70.06 672 HIS A C 1
ATOM 4355 O O . HIS A 1 555 ? 92.384 80.829 49.033 1.00 70.06 672 HIS A O 1
ATOM 4362 N N . HIS A 1 556 ? 91.864 79.925 47.037 1.00 66.33 673 HIS A N 1
ATOM 4363 C CA . HIS A 1 556 ? 92.497 78.654 47.366 1.00 66.33 673 HIS A CA 1
ATOM 4364 C C . HIS A 1 556 ? 94.004 78.816 47.552 1.00 66.33 673 HIS A C 1
ATOM 4365 O O . HIS A 1 556 ? 94.575 78.309 48.528 1.00 66.33 673 HIS A O 1
ATOM 4372 N N . ILE A 1 557 ? 94.668 79.525 46.635 1.00 62.96 674 ILE A N 1
ATOM 4373 C CA . ILE A 1 557 ? 96.106 79.735 46.781 1.00 62.96 674 ILE A CA 1
ATOM 4374 C C . ILE A 1 557 ? 96.398 80.580 48.008 1.00 62.96 674 ILE A C 1
ATOM 4375 O O . ILE A 1 557 ? 97.377 80.344 48.725 1.00 62.96 674 ILE A O 1
ATOM 4380 N N . HIS A 1 558 ? 95.551 81.572 48.272 1.00 61.77 675 HIS A N 1
ATOM 4381 C CA . HIS A 1 558 ? 95.685 82.363 49.489 1.00 61.77 675 HIS A CA 1
ATOM 4382 C C . HIS A 1 558 ? 95.693 81.480 50.725 1.00 61.77 675 HIS A C 1
ATOM 4383 O O . HIS A 1 558 ? 96.618 81.544 51.546 1.00 61.77 675 HIS A O 1
ATOM 4390 N N . THR A 1 559 ? 94.677 80.633 50.863 1.00 60.54 676 THR A N 1
ATOM 4391 C CA . THR A 1 559 ? 94.595 79.796 52.050 1.00 60.54 676 THR A CA 1
ATOM 4392 C C . THR A 1 559 ? 95.796 78.870 52.143 1.00 60.54 676 THR A C 1
ATOM 4393 O O . THR A 1 559 ? 96.421 78.751 53.206 1.00 60.54 676 THR A O 1
ATOM 4397 N N . GLU A 1 560 ? 96.157 78.234 51.028 1.00 62.90 677 GLU A N 1
ATOM 4398 C CA . GLU A 1 560 ? 97.246 77.268 51.065 1.00 62.90 677 GLU A CA 1
ATOM 4399 C C . GLU A 1 560 ? 98.556 77.929 51.456 1.00 62.90 677 GLU A C 1
ATOM 4400 O O . GLU A 1 560 ? 99.335 77.363 52.232 1.00 62.90 677 GLU A O 1
ATOM 4406 N N . ILE A 1 561 ? 98.824 79.126 50.937 1.00 59.76 678 ILE A N 1
ATOM 4407 C CA . ILE A 1 561 ? 100.115 79.731 51.225 1.00 59.76 678 ILE A CA 1
ATOM 4408 C C . ILE A 1 561 ? 100.108 80.350 52.611 1.00 59.76 678 ILE A C 1
ATOM 4409 O O . ILE A 1 561 ? 101.168 80.571 53.205 1.00 59.76 678 ILE A O 1
ATOM 4414 N N . SER A 1 562 ? 98.926 80.639 53.156 1.00 58.52 679 SER A N 1
ATOM 4415 C CA . SER A 1 562 ? 98.878 81.151 54.519 1.00 58.52 679 SER A CA 1
ATOM 4416 C C . SER A 1 562 ? 99.074 80.048 55.547 1.00 58.52 679 SER A C 1
ATOM 4417 O O . SER A 1 562 ? 99.722 80.276 56.572 1.00 58.52 679 SER A O 1
ATOM 4420 N N . ARG A 1 563 ? 98.546 78.849 55.282 1.00 59.53 680 ARG A N 1
ATOM 4421 C CA . ARG A 1 563 ? 98.539 77.794 56.294 1.00 59.53 680 ARG A CA 1
ATOM 4422 C C . ARG A 1 563 ? 99.940 77.470 56.786 1.00 59.53 680 ARG A C 1
ATOM 4423 O O . ARG A 1 563 ? 100.121 77.072 57.940 1.00 59.53 680 ARG A O 1
ATOM 4431 N N . GLU A 1 564 ? 100.942 77.613 55.921 1.00 61.88 681 GLU A N 1
ATOM 4432 C CA . GLU A 1 564 ? 102.311 77.325 56.331 1.00 61.88 681 GLU A CA 1
ATOM 4433 C C . GLU A 1 564 ? 102.751 78.233 57.467 1.00 61.88 681 GLU A C 1
ATOM 4434 O O . GLU A 1 564 ? 103.594 77.843 58.283 1.00 61.88 681 GLU A O 1
ATOM 4440 N N . GLY A 1 565 ? 102.192 79.434 57.542 1.00 56.78 682 GLY A N 1
ATOM 4441 C CA . GLY A 1 565 ? 102.548 80.404 58.547 1.00 56.78 682 GLY A CA 1
ATOM 4442 C C . GLY A 1 565 ? 103.138 81.681 57.998 1.00 56.78 682 GLY A C 1
ATOM 4443 O O . GLY A 1 565 ? 103.141 82.695 58.703 1.00 56.78 682 GLY A O 1
ATOM 4444 N N . ALA A 1 566 ? 103.624 81.668 56.765 1.00 58.59 683 ALA A N 1
ATOM 4445 C CA . ALA A 1 566 ? 104.202 82.871 56.188 1.00 58.59 683 ALA A CA 1
ATOM 4446 C C . ALA A 1 566 ? 103.114 83.894 55.903 1.00 58.59 683 ALA A C 1
ATOM 4447 O O . ALA A 1 566 ? 102.015 83.547 55.463 1.00 58.59 683 ALA A O 1
ATOM 4449 N N . ARG A 1 567 ? 103.415 85.159 56.180 1.00 58.77 684 ARG A N 1
ATOM 4450 C CA . ARG A 1 567 ? 102.476 86.226 55.873 1.00 58.77 684 ARG A CA 1
ATOM 4451 C C . ARG A 1 567 ? 102.469 86.496 54.382 1.00 58.77 684 ARG A C 1
ATOM 4452 O O . ARG A 1 567 ? 103.521 86.572 53.746 1.00 58.77 684 ARG A O 1
ATOM 4460 N N . VAL A 1 568 ? 101.278 86.631 53.828 1.00 62.68 685 VAL A N 1
ATOM 4461 C CA . VAL A 1 568 ? 101.089 86.869 52.406 1.00 62.68 685 VAL A CA 1
ATOM 4462 C C . VAL A 1 568 ? 100.708 88.327 52.213 1.00 62.68 685 VAL A C 1
ATOM 4463 O O . VAL A 1 568 ? 100.237 88.997 53.140 1.00 62.68 685 VAL A O 1
ATOM 4467 N N . LEU A 1 569 ? 100.922 88.834 51.002 1.00 62.39 686 LEU A N 1
ATOM 4468 C CA . LEU A 1 569 ? 100.593 90.219 50.686 1.00 62.39 686 LEU A CA 1
ATOM 4469 C C . LEU A 1 569 ? 100.367 90.320 49.185 1.00 62.39 686 LEU A C 1
ATOM 4470 O O . LEU A 1 569 ? 101.285 90.064 48.404 1.00 62.39 686 LEU A O 1
ATOM 4475 N N . ALA A 1 570 ? 99.155 90.682 48.782 1.00 62.67 687 ALA A N 1
ATOM 4476 C CA . ALA A 1 570 ? 98.838 90.790 47.368 1.00 62.67 687 ALA A CA 1
ATOM 4477 C C . ALA A 1 570 ? 99.477 92.033 46.755 1.00 62.67 687 ALA A C 1
ATOM 4478 O O . ALA A 1 570 ? 99.855 92.977 47.451 1.00 62.67 687 ALA A O 1
ATOM 4480 N N . LEU A 1 571 ? 99.595 92.021 45.430 1.00 61.96 688 LEU A N 1
ATOM 4481 C CA . LEU A 1 571 ? 100.153 93.127 44.669 1.00 61.96 688 LEU A CA 1
ATOM 4482 C C . LEU A 1 571 ? 99.189 93.571 43.579 1.00 61.96 688 LEU A C 1
ATOM 4483 O O . LEU A 1 571 ? 98.171 92.928 43.315 1.00 61.96 688 LEU A O 1
ATOM 4488 N N . GLY A 1 572 ? 99.524 94.700 42.957 1.00 70.10 689 GLY A N 1
ATOM 4489 C CA . GLY A 1 572 ? 98.724 95.240 41.878 1.00 70.10 689 GLY A CA 1
ATOM 4490 C C . GLY A 1 572 ? 99.565 96.106 40.960 1.00 70.10 689 GLY A C 1
ATOM 4491 O O . GLY A 1 572 ? 100.651 96.563 41.318 1.00 70.10 689 GLY A O 1
ATOM 4492 N N . TYR A 1 573 ? 99.037 96.320 39.757 1.00 69.87 690 TYR A N 1
ATOM 4493 C CA . TYR A 1 573 ? 99.706 97.140 38.757 1.00 69.87 690 TYR A CA 1
ATOM 4494 C C . TYR A 1 573 ? 98.744 97.443 37.618 1.00 69.87 690 TYR A C 1
ATOM 4495 O O . TYR A 1 573 ? 98.077 96.543 37.108 1.00 69.87 690 TYR A O 1
ATOM 4504 N N . LYS A 1 574 ? 98.650 98.712 37.230 1.00 75.06 691 LYS A N 1
ATOM 4505 C CA . LYS A 1 574 ? 97.701 99.171 36.226 1.00 75.06 691 LYS A CA 1
ATOM 4506 C C . LYS A 1 574 ? 98.400 100.070 35.220 1.00 75.06 691 LYS A C 1
ATOM 4507 O O . LYS A 1 574 ? 99.285 100.851 35.578 1.00 75.06 691 LYS A O 1
ATOM 4513 N N . GLU A 1 575 ? 97.982 99.964 33.962 1.00 86.27 692 GLU A N 1
ATOM 4514 C CA . GLU A 1 575 ? 98.615 100.727 32.891 1.00 86.27 692 GLU A CA 1
ATOM 4515 C C . GLU A 1 575 ? 98.348 102.221 33.032 1.00 86.27 692 GLU A C 1
ATOM 4516 O O . GLU A 1 575 ? 99.245 103.042 32.812 1.00 86.27 692 GLU A O 1
ATOM 4522 N N . LEU A 1 576 ? 97.111 102.594 33.367 1.00 84.44 693 LEU A N 1
ATOM 4523 C CA . LEU A 1 576 ? 96.616 103.969 33.455 1.00 84.44 693 LEU A CA 1
ATOM 4524 C C . LEU A 1 576 ? 96.672 104.717 32.132 1.00 84.44 693 LEU A C 1
ATOM 4525 O O . LEU A 1 576 ? 96.294 105.893 32.092 1.00 84.44 693 LEU A O 1
ATOM 4530 N N . GLY A 1 577 ? 97.113 104.083 31.049 1.00 90.68 694 GLY A N 1
ATOM 4531 C CA . GLY A 1 577 ? 97.262 104.830 29.822 1.00 90.68 694 GLY A CA 1
ATOM 4532 C C . GLY A 1 577 ? 98.296 105.927 29.985 1.00 90.68 694 GLY A C 1
ATOM 4533 O O . GLY A 1 577 ? 99.250 105.818 30.764 1.00 90.68 694 GLY A O 1
ATOM 4534 N N . HIS A 1 578 ? 98.096 107.011 29.245 1.00 101.27 695 HIS A N 1
ATOM 4535 C CA . HIS A 1 578 ? 98.962 108.176 29.336 1.00 101.27 695 HIS A CA 1
ATOM 4536 C C . HIS A 1 578 ? 98.276 109.284 30.123 1.00 101.27 695 HIS A C 1
ATOM 4537 O O . HIS A 1 578 ? 97.087 109.557 29.931 1.00 101.27 695 HIS A O 1
ATOM 4544 N N . LEU A 1 579 ? 99.033 109.916 31.016 1.00 99.15 696 LEU A N 1
ATOM 4545 C CA . LEU A 1 579 ? 98.531 111.000 31.846 1.00 99.15 696 LEU A CA 1
ATOM 4546 C C . LEU A 1 579 ? 99.465 112.194 31.727 1.00 99.15 696 LEU A C 1
ATOM 4547 O O . LEU A 1 579 ? 100.688 112.045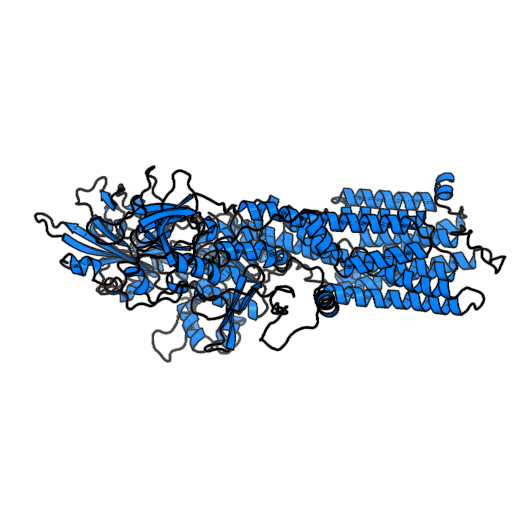 31.812 1.00 99.15 696 LEU A O 1
ATOM 4552 N N . THR A 1 580 ? 98.889 113.375 31.521 1.00 95.79 697 THR A N 1
ATOM 4553 C CA . THR A 1 580 ? 99.677 114.593 31.446 1.00 95.79 697 THR A CA 1
ATOM 4554 C C . THR A 1 580 ? 99.872 115.167 32.848 1.00 95.79 697 THR A C 1
ATOM 4555 O O . THR A 1 580 ? 99.491 114.562 33.854 1.00 95.79 697 THR A O 1
ATOM 4559 N N . HIS A 1 581 ? 100.477 116.350 32.921 1.00 85.60 698 HIS A N 1
ATOM 4560 C CA . HIS A 1 581 ? 101.071 116.786 34.179 1.00 85.60 698 HIS A CA 1
ATOM 4561 C C . HIS A 1 581 ? 100.012 117.231 35.182 1.00 85.60 698 HIS A C 1
ATOM 4562 O O . HIS A 1 581 ? 100.123 116.946 36.378 1.00 85.60 698 HIS A O 1
ATOM 4569 N N . GLN A 1 582 ? 98.982 117.936 34.721 1.00 90.21 699 GLN A N 1
ATOM 4570 C CA . GLN A 1 582 ? 98.041 118.544 35.657 1.00 90.21 699 GLN A CA 1
ATOM 4571 C C . GLN A 1 582 ? 97.304 117.486 36.470 1.00 90.21 699 GLN A C 1
ATOM 4572 O O . GLN A 1 582 ? 97.304 117.522 37.707 1.00 90.21 699 GLN A O 1
ATOM 4578 N N . GLN A 1 583 ? 96.694 116.511 35.798 1.00 90.66 700 GLN A N 1
ATOM 4579 C CA . GLN A 1 583 ? 96.031 115.468 36.563 1.00 90.66 700 GLN A CA 1
ATOM 4580 C C . GLN A 1 583 ? 97.008 114.419 37.070 1.00 90.66 700 GLN A C 1
ATOM 4581 O O . GLN A 1 583 ? 96.571 113.442 37.683 1.00 90.66 700 GLN A O 1
ATOM 4587 N N . ALA A 1 584 ? 98.308 114.583 36.821 1.00 88.35 701 ALA A N 1
ATOM 4588 C CA . ALA A 1 584 ? 99.282 113.713 37.464 1.00 88.35 701 ALA A CA 1
ATOM 4589 C C . ALA A 1 584 ? 99.219 113.881 38.973 1.00 88.35 701 ALA A C 1
ATOM 4590 O O . ALA A 1 584 ? 99.310 112.905 39.727 1.00 88.35 701 ALA A O 1
ATOM 4592 N N . ARG A 1 585 ? 99.057 115.120 39.433 1.00 83.59 702 ARG A N 1
ATOM 4593 C CA . ARG A 1 585 ? 98.775 115.338 40.844 1.00 83.59 702 ARG A CA 1
ATOM 4594 C C . ARG A 1 585 ? 97.285 115.507 41.113 1.00 83.59 702 ARG A C 1
ATOM 4595 O O . ARG A 1 585 ? 96.820 115.164 42.204 1.00 83.59 702 ARG A O 1
ATOM 4603 N N . GLU A 1 586 ? 96.518 116.012 40.141 1.00 86.50 703 GLU A N 1
ATOM 4604 C CA . GLU A 1 586 ? 95.101 116.255 40.396 1.00 86.50 703 GLU A CA 1
ATOM 4605 C C . GLU A 1 586 ? 94.332 114.956 40.609 1.00 86.50 703 GLU A C 1
ATOM 4606 O O . GLU A 1 586 ? 93.396 114.919 41.416 1.00 86.50 703 GLU A O 1
ATOM 4612 N N . VAL A 1 587 ? 94.692 113.889 39.892 1.00 81.85 704 VAL A N 1
ATOM 4613 C CA . VAL A 1 587 ? 93.949 112.637 40.023 1.00 81.85 704 VAL A CA 1
ATOM 4614 C C . VAL A 1 587 ? 94.052 112.145 41.457 1.00 81.85 704 VAL A C 1
ATOM 4615 O O . VAL A 1 587 ? 95.149 111.884 41.968 1.00 81.85 704 VAL A O 1
ATOM 4619 N N . LYS A 1 588 ? 92.904 112.023 42.115 1.00 71.09 705 LYS A N 1
ATOM 4620 C CA . LYS A 1 588 ? 92.888 111.706 43.530 1.00 71.09 705 LYS A CA 1
ATOM 4621 C C . LYS A 1 588 ? 93.456 110.317 43.762 1.00 71.09 705 LYS A C 1
ATOM 4622 O O . LYS A 1 588 ? 93.401 109.443 42.895 1.00 71.09 705 LYS A O 1
ATOM 4628 N N . ARG A 1 589 ? 94.031 110.132 44.947 1.00 64.78 706 ARG A N 1
ATOM 4629 C CA . ARG A 1 589 ? 94.625 108.852 45.289 1.00 64.78 706 ARG A CA 1
ATOM 4630 C C . ARG A 1 589 ? 93.595 107.738 45.349 1.00 64.78 706 ARG A C 1
ATOM 4631 O O . ARG A 1 589 ? 93.903 106.605 44.968 1.00 64.78 706 ARG A O 1
ATOM 4639 N N . GLU A 1 590 ? 92.383 108.029 45.800 1.00 68.36 707 GLU A N 1
ATOM 4640 C CA . GLU A 1 590 ? 91.346 107.020 45.929 1.00 68.36 707 GLU A CA 1
ATOM 4641 C C . GLU A 1 590 ? 90.756 106.610 44.590 1.00 68.36 707 GLU A C 1
ATOM 4642 O O . GLU A 1 590 ? 89.779 105.857 44.558 1.00 68.36 707 GLU A O 1
ATOM 4648 N N . ALA A 1 591 ? 91.306 107.111 43.487 1.00 71.05 708 ALA A N 1
ATOM 4649 C CA . ALA A 1 591 ? 90.920 106.653 42.163 1.00 71.05 708 ALA A CA 1
ATOM 4650 C C . ALA A 1 591 ? 91.880 105.621 41.600 1.00 71.05 708 ALA A C 1
ATOM 4651 O O . ALA A 1 591 ? 91.512 104.893 40.671 1.00 71.05 708 ALA A O 1
ATOM 4653 N N . LEU A 1 592 ? 93.098 105.542 42.139 1.00 70.84 709 LEU A N 1
ATOM 4654 C CA . LEU A 1 592 ? 94.048 104.526 41.706 1.00 70.84 709 LEU A CA 1
ATOM 4655 C C . LEU A 1 592 ? 93.656 103.132 42.168 1.00 70.84 709 LEU A C 1
ATOM 4656 O O . LEU A 1 592 ? 94.184 102.147 41.642 1.00 70.84 709 LEU A O 1
ATOM 4661 N N . GLU A 1 593 ? 92.746 103.025 43.133 1.00 75.13 710 GLU A N 1
ATOM 4662 C CA . GLU A 1 593 ? 92.478 101.735 43.753 1.00 75.13 710 GLU A CA 1
ATOM 4663 C C . GLU A 1 593 ? 91.653 100.825 42.847 1.00 75.13 710 GLU A C 1
ATOM 4664 O O . GLU A 1 593 ? 91.860 99.606 42.834 1.00 75.13 710 GLU A O 1
ATOM 4670 N N . CYS A 1 594 ? 90.724 101.387 42.081 1.00 76.32 711 CYS A N 1
ATOM 4671 C CA . CYS A 1 594 ? 89.813 100.569 41.294 1.00 76.32 711 CYS A CA 1
ATOM 4672 C C . CYS A 1 594 ? 90.456 100.118 39.983 1.00 76.32 711 CYS A C 1
ATOM 4673 O O . CYS A 1 594 ? 91.429 100.703 39.502 1.00 76.32 711 CYS A O 1
ATOM 4676 N N . SER A 1 595 ? 89.886 99.056 39.406 1.00 74.55 712 SER A N 1
ATOM 4677 C CA . SER A 1 595 ? 90.259 98.540 38.087 1.00 74.55 712 SER A CA 1
ATOM 4678 C C . SER A 1 595 ? 91.738 98.145 38.043 1.00 74.55 712 SER A C 1
ATOM 4679 O O . SER A 1 595 ? 92.543 98.712 37.310 1.00 74.55 712 SER A O 1
ATOM 4682 N N . LEU A 1 596 ? 92.068 97.144 38.850 1.00 72.18 713 LEU A N 1
ATOM 4683 C CA . LEU A 1 596 ? 93.444 96.706 39.031 1.00 72.18 713 LEU A CA 1
ATOM 4684 C C . LEU A 1 596 ? 93.735 95.405 38.292 1.00 72.18 713 LEU A C 1
ATOM 4685 O O . LEU A 1 596 ? 92.835 94.656 37.908 1.00 72.18 713 LEU A O 1
ATOM 4690 N N . LYS A 1 597 ? 95.026 95.144 38.111 1.00 71.28 714 LYS A N 1
ATOM 4691 C CA . LYS A 1 597 ? 95.524 93.941 37.460 1.00 71.28 714 LYS A CA 1
ATOM 4692 C C . LYS A 1 597 ? 96.457 93.201 38.406 1.00 71.28 714 LYS A C 1
ATOM 4693 O O . LYS A 1 597 ? 97.393 93.793 38.952 1.00 71.28 714 LYS A O 1
ATOM 4699 N N . PHE A 1 598 ? 96.189 91.914 38.598 1.00 66.71 715 PHE A N 1
ATOM 4700 C CA . PHE A 1 598 ? 97.035 91.057 39.416 1.00 66.71 715 PHE A CA 1
ATOM 4701 C C . PHE A 1 598 ? 98.452 90.993 38.875 1.00 66.71 715 PHE A C 1
ATOM 4702 O O . PHE A 1 598 ? 98.669 90.993 37.662 1.00 66.71 715 PHE A O 1
ATOM 4710 N N . VAL A 1 599 ? 99.427 90.961 39.778 1.00 64.13 716 VAL A N 1
ATOM 4711 C CA . VAL A 1 599 ? 100.803 90.707 39.371 1.00 64.13 716 VAL A CA 1
ATOM 4712 C C . VAL A 1 599 ? 101.412 89.588 40.205 1.00 64.13 716 VAL A C 1
ATOM 4713 O O . VAL A 1 599 ? 102.283 88.855 39.724 1.00 64.13 716 VAL A O 1
ATOM 4717 N N . GLY A 1 600 ? 100.937 89.396 41.423 1.00 63.92 717 GLY A N 1
ATOM 4718 C CA . GLY A 1 600 ? 101.455 88.310 42.232 1.00 63.92 717 GLY A CA 1
ATOM 4719 C C . GLY A 1 600 ? 101.130 88.471 43.702 1.00 63.92 717 GLY A C 1
ATOM 4720 O O . GLY A 1 600 ? 100.673 89.515 44.160 1.00 63.92 717 GLY A O 1
ATOM 4721 N N . PHE A 1 601 ? 101.384 87.386 44.434 1.00 60.39 718 PHE A N 1
ATOM 4722 C CA . PHE A 1 601 ? 101.388 87.358 45.888 1.00 60.39 718 PHE A CA 1
ATOM 4723 C C . PHE A 1 601 ? 102.830 87.336 46.359 1.00 60.39 718 PHE A C 1
ATOM 4724 O O . PHE A 1 601 ? 103.703 86.803 45.670 1.00 60.39 718 PHE A O 1
ATOM 4732 N N . ILE A 1 602 ? 103.087 87.904 47.528 1.00 63.26 719 ILE A N 1
ATOM 4733 C CA . ILE A 1 602 ? 104.421 87.881 48.104 1.00 63.26 719 ILE A CA 1
ATOM 4734 C C . ILE A 1 602 ? 104.324 87.336 49.519 1.00 63.26 719 ILE A C 1
ATOM 4735 O O . ILE A 1 602 ? 103.382 87.654 50.254 1.00 63.26 719 ILE A O 1
ATOM 4740 N N . VAL A 1 603 ? 105.277 86.482 49.883 1.00 63.87 720 VAL A N 1
ATOM 4741 C CA . VAL A 1 603 ? 105.320 85.861 51.196 1.00 63.87 720 VAL A CA 1
ATOM 4742 C C . VAL A 1 603 ? 106.690 86.106 51.808 1.00 63.87 720 VAL A C 1
ATOM 4743 O O . VAL A 1 603 ? 107.717 85.887 51.157 1.00 63.87 720 VAL A O 1
ATOM 4747 N N . VAL A 1 604 ? 106.703 86.574 53.050 1.00 64.61 721 VAL A N 1
ATOM 4748 C CA . VAL A 1 604 ? 107.928 86.858 53.782 1.00 64.61 721 VAL A CA 1
ATOM 4749 C C . VAL A 1 604 ? 107.959 85.970 55.013 1.00 64.61 721 VAL A C 1
ATOM 4750 O O . VAL A 1 604 ? 106.941 85.799 55.693 1.00 64.61 721 VAL A O 1
ATOM 4754 N N . SER A 1 605 ? 109.110 85.362 55.272 1.00 65.50 722 SER A N 1
ATOM 4755 C CA . SER A 1 605 ? 109.214 84.440 56.391 1.00 65.50 722 SER A CA 1
ATOM 4756 C C . SER A 1 605 ? 109.135 85.209 57.699 1.00 65.50 722 SER A C 1
ATOM 4757 O O . SER A 1 605 ? 109.829 86.211 57.880 1.00 65.50 722 SER A O 1
ATOM 4760 N N . CYS A 1 606 ? 108.297 84.728 58.621 1.00 63.69 723 CYS A N 1
ATOM 4761 C CA . CYS A 1 606 ? 108.053 85.391 59.901 1.00 63.69 723 CYS A CA 1
ATOM 4762 C C . CYS A 1 606 ? 108.531 84.482 61.024 1.00 63.69 723 CYS A C 1
ATOM 4763 O O . CYS A 1 606 ? 107.747 83.706 61.588 1.00 63.69 723 CYS A O 1
ATOM 4766 N N . PRO A 1 607 ? 109.804 84.555 61.387 1.00 60.85 724 PRO A N 1
ATOM 4767 C CA . PRO A 1 607 ? 110.313 83.701 62.458 1.00 60.85 724 PRO A CA 1
ATOM 4768 C C . PRO A 1 607 ? 109.729 84.085 63.802 1.00 60.85 724 PRO A C 1
ATOM 4769 O O . PRO A 1 607 ? 109.418 85.246 64.067 1.00 60.85 724 PRO A O 1
ATOM 4773 N N . LEU A 1 608 ? 109.581 83.085 64.655 1.00 54.23 725 LEU A N 1
ATOM 4774 C CA . LEU A 1 608 ? 109.197 83.343 66.027 1.00 54.23 725 LEU A CA 1
ATOM 4775 C C . LEU A 1 608 ? 110.432 83.690 66.837 1.00 54.23 725 LEU A C 1
ATOM 4776 O O . LEU A 1 608 ? 111.525 83.188 66.576 1.00 54.23 725 LEU A O 1
ATOM 4781 N N . LYS A 1 609 ? 110.270 84.573 67.810 1.00 55.63 726 LYS A N 1
ATOM 4782 C CA . LYS A 1 609 ? 111.305 84.680 68.819 1.00 55.63 726 LYS A CA 1
ATOM 4783 C C . LYS A 1 609 ? 111.205 83.476 69.743 1.00 55.63 726 LYS A C 1
ATOM 4784 O O . LYS A 1 609 ? 110.125 83.147 70.240 1.00 55.63 726 LYS A O 1
ATOM 4790 N N . ALA A 1 610 ? 112.340 82.807 69.959 1.00 57.18 727 ALA A N 1
ATOM 4791 C CA . ALA A 1 610 ? 112.321 81.564 70.718 1.00 57.18 727 ALA A CA 1
ATOM 4792 C C . ALA A 1 610 ? 111.831 81.789 72.136 1.00 57.18 727 ALA A C 1
ATOM 4793 O O . ALA A 1 610 ? 111.211 80.901 72.730 1.00 57.18 727 ALA A O 1
ATOM 4795 N N . ASP A 1 611 ? 112.079 82.976 72.686 1.00 57.49 728 ASP A N 1
ATOM 4796 C CA . ASP A 1 611 ? 111.680 83.258 74.054 1.00 57.49 728 ASP A CA 1
ATOM 4797 C C . ASP A 1 611 ? 110.171 83.216 74.226 1.00 57.49 728 ASP A C 1
ATOM 4798 O O . ASP A 1 611 ? 109.689 83.039 75.349 1.00 57.49 728 ASP A O 1
ATOM 4803 N N . SER A 1 612 ? 109.421 83.372 73.141 1.00 54.34 729 SER A N 1
ATOM 4804 C CA . SER A 1 612 ? 107.980 83.542 73.259 1.00 54.34 729 SER A CA 1
ATOM 4805 C C . SER A 1 612 ? 107.292 82.263 73.722 1.00 54.34 729 SER A C 1
ATOM 4806 O O . SER A 1 612 ? 106.332 82.319 74.500 1.00 54.34 729 SER A O 1
ATOM 4809 N N . LYS A 1 613 ? 107.746 81.102 73.244 1.00 55.09 730 LYS A N 1
ATOM 4810 C CA . LYS A 1 613 ? 107.088 79.851 73.611 1.00 55.09 730 LYS A CA 1
ATOM 4811 C C . LYS A 1 613 ? 107.197 79.595 75.105 1.00 55.09 730 LYS A C 1
ATOM 4812 O O . LYS A 1 613 ? 106.202 79.274 75.774 1.00 55.09 730 LYS A O 1
ATOM 4818 N N . ALA A 1 614 ? 108.403 79.742 75.647 1.00 53.29 731 ALA A N 1
ATOM 4819 C CA . ALA A 1 614 ? 108.598 79.502 77.067 1.00 53.29 731 ALA A CA 1
ATOM 4820 C C . ALA A 1 614 ? 107.784 80.474 77.899 1.00 53.29 731 ALA A C 1
ATOM 4821 O O . ALA A 1 614 ? 107.148 80.080 78.878 1.00 53.29 731 ALA A O 1
ATOM 4823 N N . VAL A 1 615 ? 107.782 81.750 77.518 1.00 49.78 732 VAL A N 1
ATOM 4824 C CA . VAL A 1 615 ? 107.071 82.732 78.322 1.00 49.78 732 VAL A CA 1
ATOM 4825 C C . VAL A 1 615 ? 105.574 82.500 78.250 1.00 49.78 732 VAL A C 1
ATOM 4826 O O . VAL A 1 615 ? 104.868 82.705 79.239 1.00 49.78 732 VAL A O 1
ATOM 4830 N N . ILE A 1 616 ? 105.057 82.064 77.103 1.00 51.34 733 ILE A N 1
ATOM 4831 C CA . ILE A 1 616 ? 103.623 81.822 77.011 1.00 51.34 733 ILE A CA 1
ATOM 4832 C C . ILE A 1 616 ? 103.234 80.613 77.847 1.00 51.34 733 ILE A C 1
ATOM 4833 O O . ILE A 1 616 ? 102.207 80.626 78.534 1.00 51.34 733 ILE A O 1
ATOM 4838 N N . ARG A 1 617 ? 104.052 79.555 77.825 1.00 54.81 734 ARG A N 1
ATOM 4839 C CA . ARG A 1 617 ? 103.787 78.420 78.709 1.00 54.81 734 ARG A CA 1
ATOM 4840 C C . ARG A 1 617 ? 103.853 78.841 80.174 1.00 54.81 734 ARG A C 1
ATOM 4841 O O . ARG A 1 617 ? 103.024 78.419 80.991 1.00 54.81 734 ARG A O 1
ATOM 4849 N N . GLU A 1 618 ? 104.836 79.677 80.518 1.00 50.16 735 GLU A N 1
ATOM 4850 C CA . GLU A 1 618 ? 104.985 80.163 81.886 1.00 50.16 735 GLU A CA 1
ATOM 4851 C C . GLU A 1 618 ? 103.757 80.938 82.327 1.00 50.16 735 GLU A C 1
ATOM 4852 O O . GLU A 1 618 ? 103.232 80.720 83.422 1.00 50.16 735 GLU A O 1
ATOM 4858 N N . ILE A 1 619 ? 103.283 81.844 81.474 1.00 47.71 736 ILE A N 1
ATOM 4859 C CA . ILE A 1 619 ? 102.110 82.645 81.790 1.00 47.71 736 ILE A CA 1
ATOM 4860 C C . ILE A 1 619 ? 100.882 81.754 81.909 1.00 47.71 736 ILE A C 1
ATOM 4861 O O . ILE A 1 619 ? 100.067 81.924 82.823 1.00 47.71 736 ILE A O 1
ATOM 4866 N N . GLN A 1 620 ? 100.733 80.782 81.008 1.00 51.89 737 GLN A N 1
ATOM 4867 C CA . GLN A 1 620 ? 99.578 79.895 81.068 1.00 51.89 737 GLN A CA 1
ATOM 4868 C C . GLN A 1 620 ? 99.584 79.045 82.332 1.00 51.89 737 GLN A C 1
ATOM 4869 O O . GLN A 1 620 ? 98.516 78.710 82.856 1.00 51.89 737 GLN A O 1
ATOM 4875 N N . ASN A 1 621 ? 100.769 78.679 82.829 1.00 53.23 738 ASN A N 1
ATOM 4876 C CA . ASN A 1 621 ? 100.873 77.878 84.044 1.00 53.23 738 ASN A CA 1
ATOM 4877 C C . ASN A 1 621 ? 100.612 78.674 85.313 1.00 53.23 738 ASN A C 1
ATOM 4878 O O . ASN A 1 621 ? 100.511 78.070 86.386 1.00 53.23 738 ASN A O 1
ATOM 4883 N N . ALA A 1 622 ? 100.498 79.995 85.229 1.00 47.37 739 ALA A N 1
ATOM 4884 C CA . ALA A 1 622 ? 100.296 80.844 86.395 1.00 47.37 739 ALA A CA 1
ATOM 4885 C C . ALA A 1 622 ? 98.860 81.347 86.489 1.00 47.37 739 ALA A C 1
ATOM 4886 O O . ALA A 1 622 ? 98.610 82.475 86.912 1.00 47.37 739 ALA A O 1
ATOM 4888 N N . SER A 1 623 ? 97.908 80.508 86.091 1.00 50.62 740 SER A N 1
ATOM 4889 C CA . SER A 1 623 ? 96.482 80.819 86.169 1.00 50.62 740 SER A CA 1
ATOM 4890 C C . SER A 1 623 ? 96.122 82.084 85.398 1.00 50.62 740 SER A C 1
ATOM 4891 O O . SER A 1 623 ? 95.247 82.847 85.812 1.00 50.62 740 SER A O 1
ATOM 4894 N N . HIS A 1 624 ? 96.790 82.315 84.272 1.00 46.27 741 HIS A N 1
ATOM 4895 C CA . HIS A 1 624 ? 96.507 83.431 83.386 1.00 46.27 741 HIS A CA 1
ATOM 4896 C C . HIS A 1 624 ? 95.707 82.955 82.184 1.00 46.27 741 HIS A C 1
ATOM 4897 O O . HIS A 1 624 ? 95.197 81.835 82.142 1.00 46.27 741 HIS A O 1
ATOM 4904 N N . ARG A 1 625 ? 95.594 83.828 81.193 1.00 44.77 742 ARG A N 1
ATOM 4905 C CA . ARG A 1 625 ? 94.876 83.533 79.962 1.00 44.77 742 ARG A CA 1
ATOM 4906 C C . ARG A 1 625 ? 95.445 84.411 78.866 1.00 44.77 742 ARG A C 1
ATOM 4907 O O . ARG A 1 625 ? 95.267 85.631 78.901 1.00 44.77 742 ARG A O 1
ATOM 4915 N N . VAL A 1 626 ? 96.128 83.811 77.904 1.00 41.71 743 VAL A N 1
ATOM 4916 C CA . VAL A 1 626 ? 96.791 84.553 76.844 1.00 41.71 743 VAL A CA 1
ATOM 4917 C C . VAL A 1 626 ? 95.891 84.557 75.615 1.00 41.71 743 VAL A C 1
ATOM 4918 O O . VAL A 1 626 ? 95.465 83.498 75.137 1.00 41.71 743 VAL A O 1
ATOM 4922 N N . VAL A 1 627 ? 95.592 85.755 75.122 1.00 42.83 744 VAL A N 1
ATOM 4923 C CA . VAL A 1 627 ? 94.774 85.972 73.940 1.00 42.83 744 VAL A CA 1
ATOM 4924 C C . VAL A 1 627 ? 95.573 86.849 72.994 1.00 42.83 744 VAL A C 1
ATOM 4925 O O . VAL A 1 627 ? 96.171 87.836 73.427 1.00 42.83 744 VAL A O 1
ATOM 4929 N N . MET A 1 628 ? 95.610 86.488 71.718 1.00 48.94 745 MET A N 1
ATOM 4930 C CA . MET A 1 628 ? 96.387 87.240 70.743 1.00 48.94 745 MET A CA 1
ATOM 4931 C C . MET A 1 628 ? 95.494 88.226 70.005 1.00 48.94 745 MET A C 1
ATOM 4932 O O . MET A 1 628 ? 94.331 87.925 69.715 1.00 48.94 745 MET A O 1
ATOM 4937 N N . ILE A 1 629 ? 96.032 89.415 69.737 1.00 43.71 746 ILE A N 1
ATOM 4938 C CA . ILE A 1 629 ? 95.358 90.443 68.952 1.00 43.71 746 ILE A CA 1
ATOM 4939 C C . ILE A 1 629 ? 96.296 90.841 67.829 1.00 43.71 746 ILE A C 1
ATOM 4940 O O . ILE A 1 629 ? 97.405 91.316 68.093 1.00 43.71 746 ILE A O 1
ATOM 4945 N N . THR A 1 630 ? 95.865 90.651 66.584 1.00 43.41 747 THR A N 1
ATOM 4946 C CA . THR A 1 630 ? 96.614 91.183 65.456 1.00 43.41 747 THR A CA 1
ATOM 4947 C C . THR A 1 630 ? 95.709 91.263 64.242 1.00 43.41 747 THR A C 1
ATOM 4948 O O . THR A 1 630 ? 94.613 90.699 64.222 1.00 43.41 747 THR A O 1
ATOM 4952 N N . GLY A 1 631 ? 96.192 91.965 63.224 1.00 44.56 748 GLY A N 1
ATOM 4953 C CA . GLY A 1 631 ? 95.417 92.224 62.033 1.00 44.56 748 GLY A CA 1
ATOM 4954 C C . GLY A 1 631 ? 95.666 91.312 60.854 1.00 44.56 748 GLY A C 1
ATOM 4955 O O . GLY A 1 631 ? 95.190 91.615 59.755 1.00 44.56 748 GLY A O 1
ATOM 4956 N N . ASP A 1 632 ? 96.389 90.214 61.030 1.00 48.45 749 ASP A N 1
ATOM 4957 C CA . ASP A 1 632 ? 96.769 89.394 59.892 1.00 48.45 749 ASP A CA 1
ATOM 4958 C C . ASP A 1 632 ? 95.728 88.309 59.646 1.00 48.45 749 ASP A C 1
ATOM 4959 O O . ASP A 1 632 ? 94.729 88.189 60.360 1.00 48.45 749 ASP A O 1
ATOM 4964 N N . ASN A 1 633 ? 95.974 87.505 58.622 1.00 49.15 750 ASN A N 1
ATOM 4965 C CA . ASN A 1 633 ? 95.014 86.515 58.167 1.00 49.15 750 ASN A CA 1
ATOM 4966 C C . ASN A 1 633 ? 94.684 85.581 59.325 1.00 49.15 750 ASN A C 1
ATOM 4967 O O . ASN A 1 633 ? 95.578 85.218 60.094 1.00 49.15 750 ASN A O 1
ATOM 4972 N N . PRO A 1 634 ? 93.416 85.219 59.524 1.00 47.41 751 PRO A N 1
ATOM 4973 C CA . PRO A 1 634 ? 93.100 84.315 60.635 1.00 47.41 751 PRO A CA 1
ATOM 4974 C C . PRO A 1 634 ? 93.845 83.001 60.587 1.00 47.41 751 PRO A C 1
ATOM 4975 O O . PRO A 1 634 ? 94.194 82.461 61.645 1.00 47.41 751 PRO A O 1
ATOM 4979 N N . LEU A 1 635 ? 94.122 82.476 59.397 1.00 48.22 752 LEU A N 1
ATOM 4980 C CA . LEU A 1 635 ? 94.885 81.241 59.311 1.00 48.22 752 LEU A CA 1
ATOM 4981 C C . LEU A 1 635 ? 96.308 81.420 59.828 1.00 48.22 752 LEU A C 1
ATOM 4982 O O . LEU A 1 635 ? 96.802 80.576 60.587 1.00 48.22 752 LEU A O 1
ATOM 4987 N N . THR A 1 636 ? 96.984 82.507 59.452 1.00 47.52 753 THR A N 1
ATOM 4988 C CA . THR A 1 636 ? 98.352 82.703 59.928 1.00 47.52 753 THR A CA 1
ATOM 4989 C C . THR A 1 636 ? 98.392 82.926 61.431 1.00 47.52 753 THR A C 1
ATOM 4990 O O . THR A 1 636 ? 99.246 82.361 62.137 1.00 47.52 753 THR A O 1
ATOM 4994 N N . ALA A 1 637 ? 97.476 83.747 61.938 1.00 47.56 754 ALA A N 1
ATOM 4995 C CA . ALA A 1 637 ? 97.425 83.989 63.370 1.00 47.56 754 ALA A CA 1
ATOM 4996 C C . ALA A 1 637 ? 97.164 82.698 64.130 1.00 47.56 754 ALA A C 1
ATOM 4997 O O . ALA A 1 637 ? 97.803 82.436 65.154 1.00 47.56 754 ALA A O 1
ATOM 4999 N N . CYS A 1 638 ? 96.247 81.867 63.633 1.00 48.32 755 CYS A N 1
ATOM 5000 C CA . CYS A 1 638 ? 95.937 80.627 64.327 1.00 48.32 755 CYS A CA 1
ATOM 5001 C C . CYS A 1 638 ? 97.101 79.646 64.267 1.00 48.32 755 CYS A C 1
ATOM 5002 O O . CYS A 1 638 ? 97.351 78.920 65.234 1.00 48.32 755 CYS A O 1
ATOM 5005 N N . HIS A 1 639 ? 97.829 79.609 63.152 1.00 48.47 756 HIS A N 1
ATOM 5006 C CA . HIS A 1 639 ? 99.004 78.745 63.076 1.00 48.47 756 HIS A CA 1
ATOM 5007 C C . HIS A 1 639 ? 100.052 79.135 64.107 1.00 48.47 756 HIS A C 1
ATOM 5008 O O . HIS A 1 639 ? 100.533 78.284 64.870 1.00 48.47 756 HIS A O 1
ATOM 5015 N N . VAL A 1 640 ? 100.424 80.414 64.147 1.00 48.14 757 VAL A N 1
ATOM 5016 C CA . VAL A 1 640 ? 101.444 80.827 65.104 1.00 48.14 757 VAL A CA 1
ATOM 5017 C C . VAL A 1 640 ? 100.915 80.721 66.531 1.00 48.14 757 VAL A C 1
ATOM 5018 O O . VAL A 1 640 ? 101.684 80.519 67.479 1.00 48.14 757 VAL A O 1
ATOM 5022 N N . ALA A 1 641 ? 99.600 80.831 66.712 1.00 49.71 758 ALA A N 1
ATOM 5023 C CA . ALA A 1 641 ? 99.012 80.583 68.024 1.00 49.71 758 ALA A CA 1
ATOM 5024 C C . ALA A 1 641 ? 99.184 79.128 68.449 1.00 49.71 758 ALA A C 1
ATOM 5025 O O . ALA A 1 641 ? 99.490 78.844 69.613 1.00 49.71 758 ALA A O 1
ATOM 5027 N N . GLN A 1 642 ? 98.970 78.193 67.521 1.00 45.84 759 GLN A N 1
ATOM 5028 C CA . GLN A 1 642 ? 99.188 76.783 67.818 1.00 45.84 759 GLN A CA 1
ATOM 5029 C C . GLN A 1 642 ? 100.644 76.508 68.147 1.00 45.84 759 GLN A C 1
ATOM 5030 O O . GLN A 1 642 ? 100.945 75.764 69.085 1.00 45.84 759 GLN A O 1
ATOM 5036 N N . GLU A 1 643 ? 101.562 77.094 67.378 1.00 49.58 760 GLU A N 1
ATOM 5037 C CA . GLU A 1 643 ? 102.979 76.801 67.566 1.00 49.58 760 GLU A CA 1
ATOM 5038 C C . GLU A 1 643 ? 103.474 77.260 68.930 1.00 49.58 760 GLU A C 1
ATOM 5039 O O . GLU A 1 643 ? 104.293 76.579 69.557 1.00 49.58 760 GLU A O 1
ATOM 5045 N N . LEU A 1 644 ? 103.003 78.406 69.401 1.00 48.69 761 LEU A N 1
ATOM 5046 C CA . LEU A 1 644 ? 103.351 78.898 70.726 1.00 48.69 761 LEU A CA 1
ATOM 5047 C C . LEU A 1 644 ? 102.370 78.422 71.786 1.00 48.69 761 LEU A C 1
ATOM 5048 O O . LEU A 1 644 ? 102.477 78.835 72.942 1.00 48.69 761 LEU A O 1
ATOM 5053 N N . HIS A 1 645 ? 101.421 77.570 71.406 1.00 49.09 762 HIS A N 1
ATOM 5054 C CA . HIS A 1 645 ? 100.416 77.013 72.307 1.00 49.09 762 HIS A CA 1
ATOM 5055 C C . HIS A 1 645 ? 99.547 78.095 72.927 1.00 49.09 762 HIS A C 1
ATOM 5056 O O . HIS A 1 645 ? 99.169 78.021 74.096 1.00 49.09 762 HIS A O 1
ATOM 5063 N N . PHE A 1 646 ? 99.224 79.112 72.137 1.00 47.74 763 PHE A N 1
ATOM 5064 C CA . PHE A 1 646 ? 98.138 80.000 72.517 1.00 47.74 763 PHE A CA 1
ATOM 5065 C C . PHE A 1 646 ? 96.834 79.234 72.550 1.00 47.74 763 PHE A C 1
ATOM 5066 O O . PHE A 1 646 ? 95.974 79.487 73.399 1.00 47.74 763 PHE A O 1
ATOM 5074 N N . ILE A 1 647 ? 96.677 78.295 71.630 1.00 49.77 764 ILE A N 1
ATOM 5075 C CA . ILE A 1 647 ? 95.521 77.416 71.575 1.00 49.77 764 ILE A CA 1
ATOM 5076 C C . ILE A 1 647 ? 96.021 75.984 71.681 1.00 49.77 764 ILE A C 1
ATOM 5077 O O . ILE A 1 647 ? 96.872 75.557 70.892 1.00 49.77 764 ILE A O 1
ATOM 5082 N N . GLU A 1 648 ? 95.515 75.253 72.669 1.00 50.15 765 GLU A N 1
ATOM 5083 C CA . GLU A 1 648 ? 95.987 73.908 72.943 1.00 50.15 765 GLU A CA 1
ATOM 5084 C C . GLU A 1 648 ? 95.023 72.830 72.484 1.00 50.15 765 GLU A C 1
ATOM 5085 O O . GLU A 1 648 ? 95.333 71.643 72.627 1.00 50.15 765 GLU A O 1
ATOM 5091 N N . LYS A 1 649 ? 93.874 73.198 71.937 1.00 52.00 766 LYS A N 1
ATOM 5092 C CA . LYS A 1 649 ? 92.884 72.211 71.553 1.00 52.00 766 LYS A CA 1
ATOM 5093 C C . LYS A 1 649 ? 93.285 71.550 70.240 1.00 52.00 766 LYS A C 1
ATOM 5094 O O . LYS A 1 649 ? 94.316 71.861 69.643 1.00 52.00 766 LYS A O 1
ATOM 5100 N N . ALA A 1 650 ? 92.463 70.603 69.793 1.00 54.11 767 ALA A N 1
ATOM 5101 C CA . ALA A 1 650 ? 92.747 69.888 68.554 1.00 54.11 767 ALA A CA 1
ATOM 5102 C C . ALA A 1 650 ? 92.307 70.682 67.330 1.00 54.11 767 ALA A C 1
ATOM 5103 O O . ALA A 1 650 ? 93.006 70.707 66.313 1.00 54.11 767 ALA A O 1
ATOM 5105 N N . HIS A 1 651 ? 91.153 71.329 67.406 1.00 58.31 768 HIS A N 1
ATOM 5106 C CA . HIS A 1 651 ? 90.605 72.069 66.285 1.00 58.31 768 HIS A CA 1
ATOM 5107 C C . HIS A 1 651 ? 90.569 73.558 66.603 1.00 58.31 768 HIS A C 1
ATOM 5108 O O . HIS A 1 651 ? 90.388 73.961 67.756 1.00 58.31 768 HIS A O 1
ATOM 5115 N N . THR A 1 652 ? 90.738 74.372 65.562 1.00 58.72 769 THR A N 1
ATOM 5116 C CA . THR A 1 652 ? 90.692 75.826 65.669 1.00 58.72 769 THR A CA 1
ATOM 5117 C C . THR A 1 652 ? 89.633 76.333 64.707 1.00 58.72 769 THR A C 1
ATOM 5118 O O . THR A 1 652 ? 89.792 76.198 63.491 1.00 58.72 769 THR A O 1
ATOM 5122 N N . LEU A 1 653 ? 88.567 76.918 65.234 1.00 59.94 770 LEU A N 1
ATOM 5123 C CA . LEU A 1 653 ? 87.441 77.337 64.412 1.00 59.94 770 LEU A CA 1
ATOM 5124 C C . LEU A 1 653 ? 87.385 78.854 64.299 1.00 59.94 770 LEU A C 1
ATOM 5125 O O . LEU A 1 653 ? 87.297 79.556 65.313 1.00 59.94 770 LEU A O 1
ATOM 5130 N N . ILE A 1 654 ? 87.425 79.342 63.061 1.00 60.93 771 ILE A N 1
ATOM 5131 C CA . ILE A 1 654 ? 87.290 80.753 62.743 1.00 60.93 771 ILE A CA 1
ATOM 5132 C C . ILE A 1 654 ? 85.804 81.063 62.6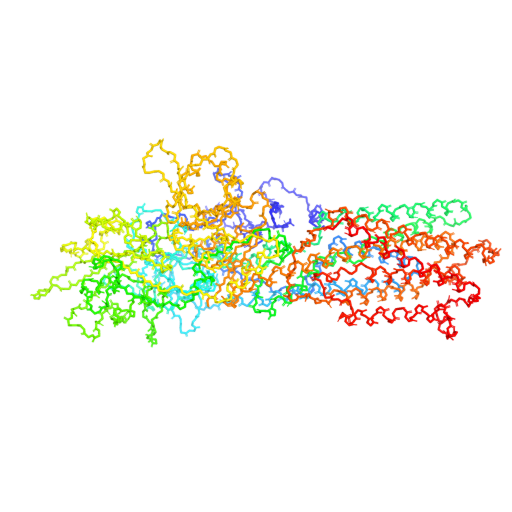41 1.00 60.93 771 ILE A C 1
ATOM 5133 O O . ILE A 1 654 ? 84.979 80.176 62.413 1.00 60.93 771 ILE A O 1
ATOM 5138 N N . LEU A 1 655 ? 85.447 82.329 62.817 1.00 63.63 772 LEU A N 1
ATOM 5139 C CA . LEU A 1 655 ? 84.111 82.802 62.492 1.00 63.63 772 LEU A CA 1
ATOM 5140 C C . LEU A 1 655 ? 84.187 83.660 61.245 1.00 63.63 772 LEU A C 1
ATOM 5141 O O . LEU A 1 655 ? 85.041 84.544 61.147 1.00 63.63 772 LEU A O 1
ATOM 5146 N N . GLN A 1 656 ? 83.297 83.395 60.293 1.00 68.40 773 GLN A N 1
ATOM 5147 C CA . GLN A 1 656 ? 83.244 84.227 59.115 1.00 68.40 773 GLN A CA 1
ATOM 5148 C C . GLN A 1 656 ? 81.864 84.851 58.964 1.00 68.40 773 GLN A C 1
ATOM 5149 O O . GLN A 1 656 ? 80.847 84.175 59.156 1.00 68.40 773 GLN A O 1
ATOM 5155 N N . PRO A 1 657 ? 81.800 86.145 58.646 1.00 70.02 774 PRO A N 1
ATOM 5156 C CA . PRO A 1 657 ? 80.505 86.785 58.460 1.00 70.02 774 PRO A CA 1
ATOM 5157 C C . PRO A 1 657 ? 79.825 86.280 57.202 1.00 70.02 774 PRO A C 1
ATOM 5158 O O . PRO A 1 657 ? 80.495 85.869 56.239 1.00 70.02 774 PRO A O 1
ATOM 5162 N N . PRO A 1 658 ? 78.496 86.300 57.156 1.00 78.95 775 PRO A N 1
ATOM 5163 C CA . PRO A 1 658 ? 77.790 85.806 55.972 1.00 78.95 775 PRO A CA 1
ATOM 5164 C C . PRO A 1 658 ? 77.841 86.800 54.824 1.00 78.95 775 PRO A C 1
ATOM 5165 O O . PRO A 1 658 ? 77.633 88.003 55.002 1.00 78.95 775 PRO A O 1
ATOM 5169 N N . SER A 1 659 ? 78.123 86.278 53.628 1.00 88.35 776 SER A N 1
ATOM 5170 C CA . SER A 1 659 ? 78.122 87.120 52.437 1.00 88.35 776 SER A CA 1
ATOM 5171 C C . SER A 1 659 ? 76.724 87.637 52.127 1.00 88.35 776 SER A C 1
ATOM 5172 O O . SER A 1 659 ? 76.557 88.795 51.731 1.00 88.35 776 SER A O 1
ATOM 5175 N N . GLU A 1 660 ? 75.709 86.796 52.300 1.00 95.81 777 GLU A N 1
ATOM 5176 C CA . GLU A 1 660 ? 74.331 87.174 52.021 1.00 95.81 777 GLU A CA 1
ATOM 5177 C C . GLU A 1 660 ? 73.657 87.705 53.279 1.00 95.81 777 GLU A C 1
ATOM 5178 O O . GLU A 1 660 ? 73.839 87.163 54.374 1.00 95.81 777 GLU A O 1
ATOM 5184 N N . LYS A 1 661 ? 72.878 88.770 53.112 1.00 99.29 778 LYS A N 1
ATOM 5185 C CA . LYS A 1 661 ? 72.115 89.324 54.219 1.00 99.29 778 LYS A CA 1
ATOM 5186 C C . LYS A 1 661 ? 71.030 88.350 54.662 1.00 99.29 778 LYS A C 1
ATOM 5187 O O . LYS A 1 661 ? 70.514 87.553 53.873 1.00 99.29 778 LYS A O 1
ATOM 5193 N N . GLY A 1 662 ? 70.691 88.414 55.947 1.00 94.54 779 GLY A N 1
ATOM 5194 C CA . GLY A 1 662 ? 69.718 87.511 56.518 1.00 94.54 779 GLY A CA 1
ATOM 5195 C C . GLY A 1 662 ? 70.252 86.137 56.845 1.00 94.54 779 GLY A C 1
ATOM 5196 O O . GLY A 1 662 ? 69.485 85.290 57.321 1.00 94.54 779 GLY A O 1
ATOM 5197 N N . ARG A 1 663 ? 71.535 85.890 56.610 1.00 90.01 780 ARG A N 1
ATOM 5198 C CA . ARG A 1 663 ? 72.163 84.614 56.909 1.00 90.01 780 ARG A CA 1
ATOM 5199 C C . ARG A 1 663 ? 72.938 84.723 58.213 1.00 90.01 780 ARG A C 1
ATOM 5200 O O . ARG A 1 663 ? 73.493 85.776 58.533 1.00 90.01 780 ARG A O 1
ATOM 5208 N N . GLN A 1 664 ? 72.944 83.640 58.981 1.00 83.03 781 GLN A N 1
ATOM 5209 C CA . GLN A 1 664 ? 73.670 83.635 60.238 1.00 83.03 781 GLN A CA 1
ATOM 5210 C C . GLN A 1 664 ? 75.155 83.379 60.005 1.00 83.03 781 GLN A C 1
ATOM 5211 O O . GLN A 1 664 ? 75.568 82.878 58.958 1.00 83.03 781 GLN A O 1
ATOM 5217 N N . CYS A 1 665 ? 75.960 83.762 60.990 1.00 79.69 782 CYS A N 1
ATOM 5218 C CA . CYS A 1 665 ? 77.367 83.390 61.000 1.00 79.69 782 CYS A CA 1
ATOM 5219 C C . CYS A 1 665 ? 77.519 81.922 61.378 1.00 79.69 782 CYS A C 1
ATOM 5220 O O . CYS A 1 665 ? 76.770 81.399 62.208 1.00 79.69 782 CYS A O 1
ATOM 5223 N N . GLU A 1 666 ? 78.493 81.254 60.765 1.00 79.05 783 GLU A N 1
ATOM 5224 C CA . GLU A 1 666 ? 78.784 79.857 61.057 1.00 79.05 783 GLU A CA 1
ATOM 5225 C C . GLU A 1 666 ? 80.280 79.676 61.264 1.00 79.05 783 GLU A C 1
ATOM 5226 O O . GLU A 1 666 ? 81.088 80.226 60.509 1.00 79.05 783 GLU A O 1
ATOM 5232 N N . TRP A 1 667 ? 80.645 78.911 62.289 1.00 63.98 784 TRP A N 1
ATOM 5233 C CA . TRP A 1 667 ? 82.051 78.653 62.551 1.00 63.98 784 TRP A CA 1
ATOM 5234 C C . TRP A 1 667 ? 82.629 77.683 61.531 1.00 63.98 784 TRP A C 1
ATOM 5235 O O . TRP A 1 667 ? 81.950 76.773 61.052 1.00 63.98 784 TRP A O 1
ATOM 5246 N N . ARG A 1 668 ? 83.905 77.890 61.199 1.00 64.02 785 ARG A N 1
ATOM 5247 C CA . ARG A 1 668 ? 84.630 77.036 60.271 1.00 64.02 785 ARG A CA 1
ATOM 5248 C C . ARG A 1 668 ? 86.059 76.861 60.756 1.00 64.02 785 ARG A C 1
ATOM 5249 O O . ARG A 1 668 ? 86.689 77.821 61.204 1.00 64.02 785 ARG A O 1
ATOM 5257 N N . SER A 1 669 ? 86.565 75.635 60.670 1.00 56.60 786 SER A N 1
ATOM 5258 C CA . SER A 1 669 ? 87.923 75.353 61.099 1.00 56.60 786 SER A CA 1
ATOM 5259 C C . SER A 1 669 ? 88.917 75.638 59.984 1.00 56.60 786 SER A C 1
ATOM 5260 O O . SER A 1 669 ? 88.551 75.896 58.836 1.00 56.60 786 SER A O 1
ATOM 5263 N N . ILE A 1 670 ? 90.199 75.588 60.339 1.00 55.54 787 ILE A N 1
ATOM 5264 C CA . ILE A 1 670 ? 91.239 75.800 59.339 1.00 55.54 787 ILE A CA 1
ATOM 5265 C C . ILE A 1 670 ? 91.189 74.705 58.286 1.00 55.54 787 ILE A C 1
ATOM 5266 O O . ILE A 1 670 ? 91.310 74.971 57.084 1.00 55.54 787 ILE A O 1
ATOM 5271 N N . ASP A 1 671 ? 90.994 73.463 58.712 1.00 61.98 788 ASP A N 1
ATOM 5272 C CA . ASP A 1 671 ? 90.889 72.357 57.772 1.00 61.98 788 ASP A CA 1
ATOM 5273 C C . ASP A 1 671 ? 89.480 72.170 57.232 1.00 61.98 788 ASP A C 1
ATOM 5274 O O . ASP A 1 671 ? 89.280 71.338 56.344 1.00 61.98 788 ASP A O 1
ATOM 5279 N N . GLY A 1 672 ? 88.506 72.911 57.744 1.00 58.99 789 GLY A N 1
ATOM 5280 C CA . GLY A 1 672 ? 87.144 72.677 57.331 1.00 58.99 789 GLY A CA 1
ATOM 5281 C C . GLY A 1 672 ? 86.545 71.408 57.875 1.00 58.99 789 GLY A C 1
ATOM 5282 O O . GLY A 1 672 ? 85.494 70.979 57.393 1.00 58.99 789 GLY A O 1
ATOM 5283 N N . SER A 1 673 ? 87.190 70.787 58.861 1.00 62.87 790 SER A N 1
ATOM 5284 C CA . SER A 1 673 ? 86.688 69.527 59.388 1.00 62.87 790 SER A CA 1
ATOM 5285 C C . SER A 1 673 ? 85.325 69.699 60.048 1.00 62.87 790 SER A C 1
ATOM 5286 O O . SER A 1 673 ? 84.432 68.862 59.870 1.00 62.87 790 SER A O 1
ATOM 5289 N N . ILE A 1 674 ? 85.144 70.775 60.811 1.00 65.09 791 ILE A N 1
ATOM 5290 C CA . ILE A 1 674 ? 83.908 71.021 61.547 1.00 65.09 791 ILE A CA 1
ATOM 5291 C C . ILE A 1 674 ? 83.375 72.394 61.162 1.00 65.09 791 ILE A C 1
ATOM 5292 O O . ILE A 1 674 ? 84.130 73.371 61.126 1.00 65.09 791 ILE A O 1
ATOM 5297 N N . VAL A 1 675 ? 82.079 72.460 60.866 1.00 68.68 792 VAL A N 1
ATOM 5298 C CA . VAL A 1 675 ? 81.381 73.714 60.616 1.00 68.68 792 VAL A CA 1
ATOM 5299 C C . VAL A 1 675 ? 80.118 73.723 61.462 1.00 68.68 792 VAL A C 1
ATOM 5300 O O . VAL A 1 675 ? 79.335 72.769 61.421 1.00 68.68 792 VAL A O 1
ATOM 5304 N N . LEU A 1 676 ? 79.917 74.798 62.230 1.00 71.36 793 LEU A N 1
ATOM 5305 C CA . LEU A 1 676 ? 78.759 74.865 63.108 1.00 71.36 793 LEU A CA 1
ATOM 5306 C C . LEU A 1 676 ? 78.342 76.315 63.307 1.00 71.36 793 LEU A C 1
ATOM 5307 O O . LEU A 1 676 ? 79.211 77.169 63.539 1.00 71.36 793 LEU A O 1
ATOM 5312 N N . PRO A 1 677 ? 77.053 76.626 63.200 1.00 74.23 794 PRO A N 1
ATOM 5313 C CA . PRO A 1 677 ? 76.602 78.001 63.426 1.00 74.23 794 PRO A CA 1
ATOM 5314 C C . PRO A 1 677 ? 76.582 78.355 64.904 1.00 74.23 794 PRO A C 1
ATOM 5315 O O . PRO A 1 677 ? 76.622 77.494 65.786 1.00 74.23 794 PRO A O 1
ATOM 5319 N N . LEU A 1 678 ? 76.521 79.658 65.165 1.00 72.83 795 LEU A N 1
ATOM 5320 C CA . LEU A 1 678 ? 76.420 80.150 66.531 1.00 72.83 795 LEU A CA 1
ATOM 5321 C C . LEU A 1 678 ? 75.077 79.768 67.137 1.00 72.83 795 LEU A C 1
ATOM 5322 O O . LEU A 1 678 ? 74.063 79.679 66.438 1.00 72.83 795 LEU A O 1
ATOM 5327 N N . ALA A 1 679 ? 75.075 79.539 68.443 1.00 79.24 796 ALA A N 1
ATOM 5328 C CA . ALA A 1 679 ? 73.870 79.207 69.184 1.00 79.24 796 ALA A CA 1
ATOM 5329 C C . ALA A 1 679 ? 73.564 80.297 70.200 1.00 79.24 796 ALA A C 1
ATOM 5330 O O . ALA A 1 679 ? 74.446 81.047 70.629 1.00 79.24 796 ALA A O 1
ATOM 5332 N N . ARG A 1 680 ? 72.288 80.383 70.581 1.00 81.48 797 ARG A N 1
ATOM 5333 C CA . ARG A 1 680 ? 71.878 81.332 71.607 1.00 81.48 797 ARG A CA 1
ATOM 5334 C C . ARG A 1 680 ? 72.345 80.925 72.998 1.00 81.48 797 ARG A C 1
ATOM 5335 O O . ARG A 1 680 ? 72.219 81.722 73.934 1.00 81.48 797 ARG A O 1
ATOM 5343 N N . GLY A 1 681 ? 72.875 79.714 73.155 1.00 75.13 798 GLY A N 1
ATOM 5344 C CA . GLY A 1 681 ? 73.406 79.270 74.423 1.00 75.13 798 GLY A CA 1
ATOM 5345 C C . GLY A 1 681 ? 74.798 79.811 74.690 1.00 75.13 798 GLY A C 1
ATOM 5346 O O . GLY A 1 681 ? 75.355 80.609 73.934 1.00 75.13 798 GLY A O 1
ATOM 5347 N N . SER A 1 682 ? 75.365 79.360 75.803 1.00 70.25 799 SER A N 1
ATOM 5348 C CA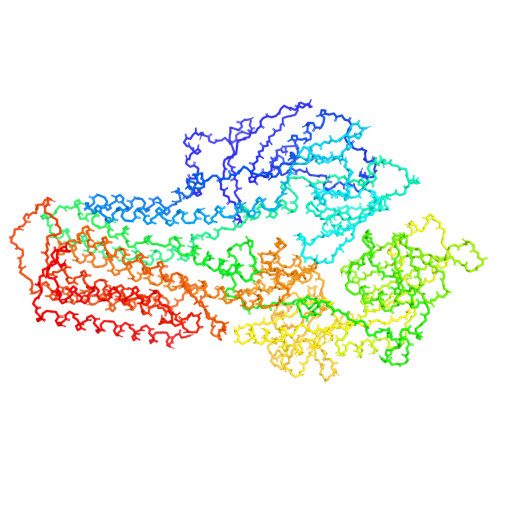 . SER A 1 682 ? 76.677 79.829 76.214 1.00 70.25 799 SER A CA 1
ATOM 5349 C C . SER A 1 682 ? 77.759 79.298 75.273 1.00 70.25 799 SER A C 1
ATOM 5350 O O . SER A 1 682 ? 77.583 78.256 74.638 1.00 70.25 799 SER A O 1
ATOM 5353 N N . PRO A 1 683 ? 78.880 80.007 75.154 1.00 63.60 800 PRO A N 1
ATOM 5354 C CA . PRO A 1 683 ? 80.029 79.484 74.405 1.00 63.60 800 PRO A CA 1
ATOM 5355 C C . PRO A 1 683 ? 80.977 78.616 75.218 1.00 63.60 800 PRO A C 1
ATOM 5356 O O . PRO A 1 683 ? 82.060 78.298 74.721 1.00 63.60 800 PRO A O 1
ATOM 5360 N N . LYS A 1 684 ? 80.608 78.240 76.444 1.00 63.66 801 LYS A N 1
ATOM 5361 C CA . LYS A 1 684 ? 81.473 77.386 77.248 1.00 63.66 801 LYS A CA 1
ATOM 5362 C C . LYS A 1 684 ? 81.670 76.029 76.589 1.00 63.66 801 LYS A C 1
ATOM 5363 O O . LYS A 1 684 ? 82.779 75.481 76.598 1.00 63.66 801 LYS A O 1
ATOM 5369 N N . ALA A 1 685 ? 80.603 75.469 76.017 1.00 66.16 802 ALA A N 1
ATOM 5370 C CA . ALA A 1 685 ? 80.707 74.166 75.371 1.00 66.16 802 ALA A CA 1
ATOM 5371 C C . ALA A 1 685 ? 81.700 74.205 74.214 1.00 66.16 802 ALA A C 1
ATOM 5372 O O . ALA A 1 685 ? 82.586 73.346 74.104 1.00 66.16 802 ALA A O 1
ATOM 5374 N N . LEU A 1 686 ? 81.582 75.218 73.354 1.00 65.11 803 LEU A N 1
ATOM 5375 C CA . LEU A 1 686 ? 82.500 75.342 72.231 1.00 65.11 803 LEU A CA 1
ATOM 5376 C C . LEU A 1 686 ? 83.916 75.625 72.710 1.00 65.11 803 LEU A C 1
ATOM 5377 O O . LEU A 1 686 ? 84.883 75.108 72.141 1.00 65.11 803 LEU A O 1
ATOM 5382 N N . ALA A 1 687 ? 84.058 76.448 73.750 1.00 62.75 804 ALA A N 1
ATOM 5383 C CA . ALA A 1 687 ? 85.386 76.772 74.252 1.00 62.75 804 ALA A CA 1
ATOM 5384 C C . ALA A 1 687 ? 86.082 75.534 74.786 1.00 62.75 804 ALA A C 1
ATOM 5385 O O . ALA A 1 687 ? 87.293 75.365 74.601 1.00 62.75 804 ALA A O 1
ATOM 5387 N N . LEU A 1 688 ? 85.338 74.658 75.460 1.00 64.76 805 LEU A N 1
ATOM 5388 C CA . LEU A 1 688 ? 85.933 73.407 75.913 1.00 64.76 805 LEU A CA 1
ATOM 5389 C C . LEU A 1 688 ? 86.288 72.513 74.736 1.00 64.76 805 LEU A C 1
ATOM 5390 O O . LEU A 1 688 ? 87.398 71.973 74.673 1.00 64.76 805 LEU A O 1
ATOM 5395 N N . GLU A 1 689 ? 85.369 72.366 73.778 1.00 66.43 806 GLU A N 1
ATOM 5396 C CA . GLU A 1 689 ? 85.587 71.411 72.695 1.00 66.43 806 GLU A CA 1
ATOM 5397 C C . GLU A 1 689 ? 86.797 71.786 71.850 1.00 66.43 806 GLU A C 1
ATOM 5398 O O . GLU A 1 689 ? 87.546 70.909 71.405 1.00 66.43 806 GLU A O 1
ATOM 5404 N N . TYR A 1 690 ? 87.006 73.077 71.622 1.00 61.49 807 TYR A N 1
ATOM 5405 C CA . TYR A 1 690 ? 87.989 73.539 70.650 1.00 61.49 807 TYR A CA 1
ATOM 5406 C C . TYR A 1 690 ? 88.317 75.002 70.898 1.00 61.49 807 TYR A C 1
ATOM 5407 O O . TYR A 1 690 ? 87.748 75.649 71.777 1.00 61.49 807 TYR A O 1
ATOM 5416 N N . ALA A 1 691 ? 89.259 75.509 70.115 1.00 57.36 808 ALA A N 1
ATOM 5417 C CA . ALA A 1 691 ? 89.731 76.880 70.238 1.00 57.36 808 ALA A CA 1
ATOM 5418 C C . ALA A 1 691 ? 88.951 77.811 69.322 1.00 57.36 808 ALA A C 1
ATOM 5419 O O . ALA A 1 691 ? 88.479 77.413 68.254 1.00 57.36 808 ALA A O 1
ATOM 5421 N N . LEU A 1 692 ? 88.838 79.068 69.739 1.00 55.49 809 LEU A N 1
ATOM 5422 C CA . LEU A 1 692 ? 87.969 80.029 69.079 1.00 55.49 809 LEU A CA 1
ATOM 5423 C C . LEU A 1 692 ? 88.780 81.169 68.489 1.00 55.49 809 LEU A C 1
ATOM 5424 O O . LEU A 1 692 ? 89.771 81.611 69.079 1.00 55.49 809 LEU A O 1
ATOM 5429 N N . CYS A 1 693 ? 88.351 81.643 67.321 1.00 55.11 810 CYS A N 1
ATOM 5430 C CA . CYS A 1 693 ? 88.894 82.848 66.708 1.00 55.11 810 CYS A CA 1
ATOM 5431 C C . CYS A 1 693 ? 87.781 83.613 66.016 1.00 55.11 810 CYS A C 1
ATOM 5432 O O . CYS A 1 693 ? 87.022 83.037 65.231 1.00 55.11 810 CYS A O 1
ATOM 5435 N N . LEU A 1 694 ? 87.706 84.913 66.294 1.00 51.31 811 LEU A N 1
ATOM 5436 C CA . LEU A 1 694 ? 86.677 85.795 65.760 1.00 51.31 811 LEU A CA 1
ATOM 5437 C C . LEU A 1 694 ? 87.359 86.937 65.033 1.00 51.31 811 LEU A C 1
ATOM 5438 O O . LEU A 1 694 ? 88.232 87.599 65.599 1.00 51.31 811 LEU A O 1
ATOM 5443 N N . THR A 1 695 ? 86.963 87.167 63.788 1.00 51.87 812 THR A N 1
ATOM 5444 C CA . THR A 1 695 ? 87.655 88.105 62.924 1.00 51.87 812 THR A CA 1
ATOM 5445 C C . THR A 1 695 ? 87.030 89.495 62.994 1.00 51.87 812 THR A C 1
ATOM 5446 O O . THR A 1 695 ? 85.928 89.692 63.513 1.00 51.87 812 THR A O 1
ATOM 5450 N N . GLY A 1 696 ? 87.757 90.472 62.447 1.00 48.43 813 GLY A N 1
ATOM 5451 C CA . GLY A 1 696 ? 87.300 91.848 62.507 1.00 48.43 813 GLY A CA 1
ATOM 5452 C C . GLY A 1 696 ? 86.036 92.088 61.715 1.00 48.43 813 GLY A C 1
ATOM 5453 O O . GLY A 1 696 ? 85.203 92.909 62.099 1.00 48.43 813 GLY A O 1
ATOM 5454 N N . ASP A 1 697 ? 85.879 91.393 60.594 1.00 55.31 814 ASP A N 1
ATOM 5455 C CA . ASP A 1 697 ? 84.636 91.505 59.843 1.00 55.31 814 ASP A CA 1
ATOM 5456 C C . ASP A 1 697 ? 83.465 91.011 60.676 1.00 55.31 814 ASP A C 1
ATOM 5457 O O . ASP A 1 697 ? 82.452 91.707 60.831 1.00 55.31 814 ASP A O 1
ATOM 5462 N N . GLY A 1 698 ? 83.599 89.817 61.249 1.00 55.28 815 GLY A N 1
ATOM 5463 C CA . GLY A 1 698 ? 82.603 89.348 62.193 1.00 55.28 815 GLY A CA 1
ATOM 5464 C C . GLY A 1 698 ? 82.526 90.216 63.431 1.00 55.28 815 GLY A C 1
ATOM 5465 O O . GLY A 1 698 ? 81.462 90.346 64.038 1.00 55.28 815 GLY A O 1
ATOM 5466 N N . LEU A 1 699 ? 83.648 90.815 63.827 1.00 50.83 816 LEU A N 1
ATOM 5467 C CA . LEU A 1 699 ? 83.635 91.703 64.979 1.00 50.83 816 LEU A CA 1
ATOM 5468 C C . LEU A 1 699 ? 82.680 92.856 64.741 1.00 50.83 816 LEU A C 1
ATOM 5469 O O . LEU A 1 699 ? 81.783 93.115 65.550 1.00 50.83 816 LEU A O 1
ATOM 5474 N N . ALA A 1 700 ? 82.821 93.523 63.597 1.00 54.57 817 ALA A N 1
ATOM 5475 C CA . ALA A 1 700 ? 81.921 94.613 63.249 1.00 54.57 817 ALA A CA 1
ATOM 5476 C C . ALA A 1 700 ? 80.493 94.119 63.050 1.00 54.57 817 ALA A C 1
ATOM 5477 O O . ALA A 1 700 ? 79.541 94.798 63.452 1.00 54.57 817 ALA A O 1
ATOM 5479 N N . HIS A 1 701 ? 80.315 92.951 62.430 1.00 54.69 818 HIS A N 1
ATOM 5480 C CA . HIS A 1 701 ? 78.959 92.464 62.192 1.00 54.69 818 HIS A CA 1
ATOM 5481 C C . HIS A 1 701 ? 78.219 92.195 63.496 1.00 54.69 818 HIS A C 1
ATOM 5482 O O . HIS A 1 701 ? 77.079 92.639 63.685 1.00 54.69 818 HIS A O 1
ATOM 5489 N N . LEU A 1 702 ? 78.847 91.456 64.405 1.00 56.62 819 LEU A N 1
ATOM 5490 C CA . LEU A 1 702 ? 78.218 91.183 65.687 1.00 56.62 819 LEU A CA 1
ATOM 5491 C C . LEU A 1 702 ? 78.085 92.450 66.510 1.00 56.62 819 LEU A C 1
ATOM 5492 O O . LEU A 1 702 ? 77.141 92.584 67.296 1.00 56.62 819 LEU A O 1
ATOM 5497 N N . GLN A 1 703 ? 79.017 93.388 66.345 1.00 53.42 820 GLN A N 1
ATOM 5498 C CA . GLN A 1 703 ? 78.929 94.653 67.052 1.00 53.42 820 GLN A CA 1
ATOM 5499 C C . GLN A 1 703 ? 77.700 95.430 66.614 1.00 53.42 820 GLN A C 1
ATOM 5500 O O . GLN A 1 703 ? 76.995 96.017 67.441 1.00 53.42 820 GLN A O 1
ATOM 5506 N N . ALA A 1 704 ? 77.414 95.424 65.317 1.00 56.69 821 ALA A N 1
ATOM 5507 C CA . ALA A 1 704 ? 76.263 96.158 64.814 1.00 56.69 821 ALA A CA 1
ATOM 5508 C C . ALA A 1 704 ? 74.953 95.460 65.161 1.00 56.69 821 ALA A C 1
ATOM 5509 O O . ALA A 1 704 ? 73.988 96.116 65.566 1.00 56.69 821 ALA A O 1
ATOM 5511 N N . THR A 1 705 ? 74.890 94.135 65.018 1.00 56.99 822 THR A N 1
ATOM 5512 C CA . THR A 1 705 ? 73.603 93.468 65.198 1.00 56.99 822 THR A CA 1
ATOM 5513 C C . THR A 1 705 ? 73.271 93.243 66.671 1.00 56.99 822 THR A C 1
ATOM 5514 O O . THR A 1 705 ? 72.204 93.653 67.138 1.00 56.99 822 THR A O 1
ATOM 5518 N N . ASP A 1 706 ? 74.160 92.583 67.419 1.00 60.78 823 ASP A N 1
ATOM 5519 C CA . ASP A 1 706 ? 73.871 92.290 68.819 1.00 60.78 823 ASP A CA 1
ATOM 5520 C C . ASP A 1 706 ? 75.126 92.376 69.676 1.00 60.78 823 ASP A C 1
ATOM 5521 O O . ASP A 1 706 ? 75.947 91.451 69.669 1.00 60.78 823 ASP A O 1
ATOM 5526 N N . PRO A 1 707 ? 75.312 93.463 70.429 1.00 61.23 824 PRO A N 1
ATOM 5527 C CA . PRO A 1 707 ? 76.536 93.597 71.236 1.00 61.23 824 PRO A CA 1
ATOM 5528 C C . PRO A 1 707 ? 76.615 92.633 72.406 1.00 61.23 824 PRO A C 1
ATOM 5529 O O . PRO A 1 707 ? 77.729 92.331 72.854 1.00 61.23 824 PRO A O 1
ATOM 5533 N N . GLN A 1 708 ? 75.483 92.144 72.915 1.00 60.98 825 GLN A N 1
ATOM 5534 C CA . GLN A 1 708 ? 75.510 91.264 74.081 1.00 60.98 825 GLN A CA 1
ATOM 5535 C C . GLN A 1 708 ? 76.280 89.980 73.786 1.00 60.98 825 GLN A C 1
ATOM 5536 O O . GLN A 1 708 ? 77.092 89.520 74.602 1.00 60.98 825 GLN A O 1
ATOM 5542 N N . GLN A 1 709 ? 76.031 89.388 72.617 1.00 56.13 826 GLN A N 1
ATOM 5543 C CA . GLN A 1 709 ? 76.727 88.167 72.237 1.00 56.13 826 GLN A CA 1
ATOM 5544 C C . GLN A 1 709 ? 78.229 88.383 72.187 1.00 56.13 826 GLN A C 1
ATOM 5545 O O . GLN A 1 709 ? 78.999 87.573 72.716 1.00 56.13 826 GLN A O 1
ATOM 5551 N N . LEU A 1 710 ? 78.668 89.465 71.547 1.00 49.76 827 LEU A N 1
ATOM 5552 C CA . LEU A 1 710 ? 80.097 89.710 71.429 1.00 49.76 827 LEU A CA 1
ATOM 5553 C C . LEU A 1 710 ? 80.716 89.963 72.792 1.00 49.76 827 LEU A C 1
ATOM 5554 O O . LEU A 1 710 ? 81.830 89.503 73.076 1.00 49.76 827 LEU A O 1
ATOM 5559 N N . LEU A 1 711 ? 79.996 90.676 73.655 1.00 52.75 828 LEU A N 1
ATOM 5560 C CA . LEU A 1 711 ? 80.495 90.922 74.998 1.00 52.75 828 LEU A CA 1
ATOM 5561 C C . LEU A 1 711 ? 80.691 89.616 75.754 1.00 52.75 828 LEU A C 1
ATOM 5562 O O . LEU A 1 711 ? 81.690 89.445 76.461 1.00 52.75 828 LEU A O 1
ATOM 5567 N N . ARG A 1 712 ? 79.752 88.677 75.618 1.00 55.28 829 ARG A N 1
ATOM 5568 C CA . ARG A 1 712 ? 79.887 87.431 76.360 1.00 55.28 829 ARG A CA 1
ATOM 5569 C C . ARG A 1 712 ? 80.829 86.444 75.691 1.00 55.28 829 ARG A C 1
ATOM 5570 O O . ARG A 1 712 ? 81.243 85.470 76.332 1.00 55.28 829 ARG A O 1
ATOM 5578 N N . LEU A 1 713 ? 81.179 86.664 74.429 1.00 48.82 830 LEU A N 1
ATOM 5579 C CA . LEU A 1 713 ? 82.064 85.744 73.729 1.00 48.82 830 LEU A CA 1
ATOM 5580 C C . LEU A 1 713 ? 83.517 86.174 73.755 1.00 48.82 830 LEU A C 1
ATOM 5581 O O . LEU A 1 713 ? 84.400 85.327 73.595 1.00 48.82 830 LEU A O 1
ATOM 5586 N N . ILE A 1 714 ? 83.793 87.458 73.946 1.00 43.53 831 ILE A N 1
ATOM 5587 C CA . ILE A 1 714 ? 85.166 87.956 73.884 1.00 43.53 831 ILE A CA 1
ATOM 5588 C C . ILE A 1 714 ? 86.102 87.224 74.844 1.00 43.53 831 ILE A C 1
ATOM 5589 O O . ILE A 1 714 ? 87.221 86.878 74.434 1.00 43.53 831 ILE A O 1
ATOM 5594 N N . PRO A 1 715 ? 85.726 86.951 76.099 1.00 46.25 832 PRO A N 1
ATOM 5595 C CA . PRO A 1 715 ? 86.652 86.210 76.972 1.00 46.25 832 PRO A CA 1
ATOM 5596 C C . PRO A 1 715 ? 87.049 84.843 76.436 1.00 46.25 832 PRO A C 1
ATOM 5597 O O . PRO A 1 715 ? 88.214 84.447 76.574 1.00 46.25 832 PRO A O 1
ATOM 5601 N N . HIS A 1 716 ? 86.119 84.127 75.801 1.00 50.67 833 HIS A N 1
ATOM 5602 C CA . HIS A 1 716 ? 86.337 82.768 75.319 1.00 50.67 833 HIS A CA 1
ATOM 5603 C C . HIS A 1 716 ? 87.249 82.704 74.106 1.00 50.67 833 HIS A C 1
ATOM 5604 O O . HIS A 1 716 ? 87.654 81.604 73.717 1.00 50.67 833 HIS A O 1
ATOM 5611 N N . VAL A 1 717 ? 87.575 83.837 73.503 1.00 47.95 834 VAL A N 1
ATOM 5612 C CA . VAL A 1 717 ? 88.261 83.879 72.221 1.00 47.95 834 VAL A CA 1
ATOM 5613 C C . VAL A 1 717 ? 89.751 83.995 72.479 1.00 47.95 834 VAL A C 1
ATOM 5614 O O . VAL A 1 717 ? 90.183 84.826 73.286 1.00 47.95 834 VAL A O 1
ATOM 5618 N N . GLN A 1 718 ? 90.533 83.157 71.812 1.00 43.54 835 GLN A N 1
ATOM 5619 C CA . GLN A 1 718 ? 91.976 83.173 71.957 1.00 43.54 835 GLN A CA 1
ATOM 5620 C C . GLN A 1 718 ? 92.672 83.949 70.859 1.00 43.54 835 GLN A C 1
ATOM 5621 O O . GLN A 1 718 ? 93.674 84.616 71.127 1.00 43.54 835 GLN A O 1
ATOM 5627 N N . VAL A 1 719 ? 92.175 83.887 69.633 1.00 45.85 836 VAL A N 1
ATOM 5628 C CA . VAL A 1 719 ? 92.831 84.510 68.497 1.00 45.85 836 VAL A CA 1
ATOM 5629 C C . VAL A 1 719 ? 91.918 85.602 67.969 1.00 45.85 836 VAL A C 1
ATOM 5630 O O . VAL A 1 719 ? 90.749 85.342 67.657 1.00 45.85 836 VAL A O 1
ATOM 5634 N N . PHE A 1 720 ? 92.448 86.824 67.886 1.00 42.34 837 PHE A N 1
ATOM 5635 C CA . PHE A 1 720 ? 91.730 87.986 67.377 1.00 42.34 837 PHE A CA 1
ATOM 5636 C C . PHE A 1 720 ? 92.324 88.334 66.024 1.00 42.34 837 PHE A C 1
ATOM 5637 O O . PHE A 1 720 ? 93.439 88.857 65.949 1.00 42.34 837 PHE A O 1
ATOM 5645 N N . ALA A 1 721 ? 91.572 88.076 64.965 1.00 45.99 838 ALA A N 1
ATOM 5646 C CA . ALA A 1 721 ? 92.116 88.082 63.618 1.00 45.99 838 ALA A CA 1
ATOM 5647 C C . ALA A 1 721 ? 91.559 89.245 62.817 1.00 45.99 838 ALA A C 1
ATOM 5648 O O . ALA A 1 721 ? 90.355 89.509 62.847 1.00 45.99 838 ALA A O 1
ATOM 5650 N N . ARG A 1 722 ? 92.443 89.919 62.086 1.00 45.73 839 ARG A N 1
ATOM 5651 C CA . ARG A 1 722 ? 92.079 91.058 61.253 1.00 45.73 839 ARG A CA 1
ATOM 5652 C C . ARG A 1 722 ? 91.314 92.092 62.065 1.00 45.73 839 ARG A C 1
ATOM 5653 O O . ARG A 1 722 ? 90.111 92.270 61.920 1.00 45.73 839 ARG A O 1
ATOM 5661 N N . VAL A 1 723 ? 92.035 92.756 62.958 1.00 43.78 840 VAL A N 1
ATOM 5662 C CA . VAL A 1 723 ? 91.471 93.811 63.780 1.00 43.78 840 VAL A CA 1
ATOM 5663 C C . VAL A 1 723 ? 92.293 95.084 63.606 1.00 43.78 840 VAL A C 1
ATOM 5664 O O . VAL A 1 723 ? 93.520 95.070 63.751 1.00 43.78 840 VAL A O 1
ATOM 5668 N N . ALA A 1 724 ? 91.608 96.173 63.264 1.00 46.15 841 ALA A N 1
ATOM 5669 C CA . ALA A 1 724 ? 92.213 97.484 63.141 1.00 46.15 841 ALA A CA 1
ATOM 5670 C C . ALA A 1 724 ? 92.399 98.104 64.527 1.00 46.15 841 ALA A C 1
ATOM 5671 O O . ALA A 1 724 ? 91.843 97.609 65.510 1.00 46.15 841 ALA A O 1
ATOM 5673 N N . PRO A 1 725 ? 93.198 99.173 64.638 1.00 44.79 842 PRO A N 1
ATOM 5674 C CA . PRO A 1 725 ? 93.476 99.735 65.972 1.00 44.79 842 PRO A CA 1
ATOM 5675 C C . PRO A 1 725 ? 92.242 100.127 66.755 1.00 44.79 842 PRO A C 1
ATOM 5676 O O . PRO A 1 725 ? 92.199 99.915 67.975 1.00 44.79 842 PRO A O 1
ATOM 5680 N N . LYS A 1 726 ? 91.231 100.680 66.095 1.00 45.15 843 LYS A N 1
ATOM 5681 C CA . LYS A 1 726 ? 90.004 101.016 66.800 1.00 45.15 843 LYS A CA 1
ATOM 5682 C C . LYS A 1 726 ? 89.351 99.769 67.376 1.00 45.15 843 LYS A C 1
ATOM 5683 O O . LYS A 1 726 ? 88.919 99.758 68.537 1.00 45.15 843 LYS A O 1
ATOM 5689 N N . GLN A 1 727 ? 89.302 98.694 66.593 1.00 43.21 844 GLN A N 1
ATOM 5690 C CA . GLN A 1 727 ? 88.713 97.463 67.092 1.00 43.21 844 GLN A CA 1
ATOM 5691 C C . GLN A 1 727 ? 89.561 96.834 68.190 1.00 43.21 844 GLN A C 1
ATOM 5692 O O . GLN A 1 727 ? 89.019 96.186 69.093 1.00 43.21 844 GLN A O 1
ATOM 5698 N N . LYS A 1 728 ? 90.883 96.995 68.133 1.00 45.11 845 LYS A N 1
ATOM 5699 C CA . LYS A 1 728 ? 91.725 96.485 69.209 1.00 45.11 845 LYS A CA 1
ATOM 5700 C C . LYS A 1 728 ? 91.420 97.194 70.514 1.00 45.11 845 LYS A C 1
ATOM 5701 O O . LYS A 1 728 ? 91.282 96.556 71.570 1.00 45.11 845 LYS A O 1
ATOM 5707 N N . GLU A 1 729 ? 91.311 98.519 70.462 1.00 44.39 846 GLU A N 1
ATOM 5708 C CA . GLU A 1 729 ? 90.926 99.249 71.659 1.00 44.39 846 GLU A CA 1
ATOM 5709 C C . GLU A 1 729 ? 89.557 98.800 72.137 1.00 44.39 846 GLU A C 1
ATOM 5710 O O . GLU A 1 729 ? 89.328 98.683 73.342 1.00 44.39 846 GLU A O 1
ATOM 5716 N N . PHE A 1 730 ? 88.643 98.515 71.210 1.00 39.08 847 PHE A N 1
ATOM 5717 C CA . PHE A 1 730 ? 87.325 98.043 71.616 1.00 39.08 847 PHE A CA 1
ATOM 5718 C C . PHE A 1 730 ? 87.398 96.711 72.346 1.00 39.08 847 PHE A C 1
ATOM 5719 O O . PHE A 1 730 ? 86.673 96.487 73.325 1.00 39.08 847 PHE A O 1
ATOM 5727 N N . VAL A 1 731 ? 88.226 95.790 71.854 1.00 41.43 848 VAL A N 1
ATOM 5728 C CA . VAL A 1 731 ? 88.359 94.495 72.516 1.00 41.43 848 VAL A CA 1
ATOM 5729 C C . VAL A 1 731 ? 88.935 94.672 73.913 1.00 41.43 848 VAL A C 1
ATOM 5730 O O . VAL A 1 731 ? 88.479 94.036 74.874 1.00 41.43 848 VAL A O 1
ATOM 5734 N N . ILE A 1 732 ? 89.930 95.552 74.055 1.00 42.54 849 ILE A N 1
ATOM 5735 C CA . ILE A 1 732 ? 90.436 95.859 75.390 1.00 42.54 849 ILE A CA 1
ATOM 5736 C C . ILE A 1 732 ? 89.314 96.400 76.273 1.00 42.54 849 ILE A C 1
ATOM 5737 O O . ILE A 1 732 ? 89.191 96.024 77.445 1.00 42.54 849 ILE A O 1
ATOM 5742 N N . THR A 1 733 ? 88.480 97.292 75.728 1.00 42.55 850 THR A N 1
ATOM 5743 C CA . THR A 1 733 ? 87.393 97.874 76.512 1.00 42.55 850 THR A CA 1
ATOM 5744 C C . THR A 1 733 ? 86.452 96.798 77.017 1.00 42.55 850 THR A C 1
ATOM 5745 O O . THR A 1 733 ? 86.078 96.785 78.192 1.00 42.55 850 THR A O 1
ATOM 5749 N N . SER A 1 734 ? 86.028 95.903 76.132 1.00 41.33 851 SER A N 1
ATOM 5750 C CA . SER A 1 734 ? 85.050 94.906 76.540 1.00 41.33 851 SER A CA 1
ATOM 5751 C C . SER A 1 734 ? 85.660 93.870 77.471 1.00 41.33 851 SER A C 1
ATOM 5752 O O . SER A 1 734 ? 84.945 93.282 78.288 1.00 41.33 851 SER A O 1
ATOM 5755 N N . LEU A 1 735 ? 86.965 93.618 77.362 1.00 41.72 852 LEU A N 1
ATOM 5756 C CA . LEU A 1 735 ? 87.618 92.787 78.370 1.00 41.72 852 LEU A CA 1
ATOM 5757 C C . LEU A 1 735 ? 87.625 93.479 79.725 1.00 41.72 852 LEU A C 1
ATOM 5758 O O . LEU A 1 735 ? 87.396 92.837 80.758 1.00 41.72 852 LEU A O 1
ATOM 5763 N N . LYS A 1 736 ? 87.881 94.787 79.742 1.00 41.09 853 LYS A N 1
ATOM 5764 C CA . LYS A 1 736 ? 88.012 95.495 81.008 1.00 41.09 853 LYS A CA 1
ATOM 5765 C C . LYS A 1 736 ? 86.667 95.706 81.687 1.00 41.09 853 LYS A C 1
ATOM 5766 O O . LYS A 1 736 ? 86.581 95.644 82.915 1.00 41.09 853 LYS A O 1
ATOM 5772 N N . GLU A 1 737 ? 85.608 95.952 80.917 1.00 43.54 854 GLU A N 1
ATOM 5773 C CA . GLU A 1 737 ? 84.304 96.198 81.522 1.00 43.54 854 GLU A CA 1
ATOM 5774 C C . GLU A 1 737 ? 83.750 94.956 82.196 1.00 43.54 854 GLU A C 1
ATOM 5775 O O . GLU A 1 737 ? 83.038 95.066 83.200 1.00 43.54 854 GLU A O 1
ATOM 5781 N N . LEU A 1 738 ? 84.051 93.774 81.664 1.00 40.72 855 LEU A N 1
ATOM 5782 C CA . LEU A 1 738 ? 83.567 92.552 82.290 1.00 40.72 855 LEU A CA 1
ATOM 5783 C C . LEU A 1 738 ? 84.227 92.295 83.635 1.00 40.72 855 LEU A C 1
ATOM 5784 O O . LEU A 1 738 ? 83.780 91.412 84.370 1.00 40.72 855 LEU A O 1
ATOM 5789 N N . GLY A 1 739 ? 85.275 93.040 83.967 1.00 41.33 856 GLY A N 1
ATOM 5790 C CA . GLY A 1 739 ? 85.960 92.909 85.240 1.00 41.33 856 GLY A CA 1
ATOM 5791 C C . GLY A 1 739 ? 87.358 92.342 85.148 1.00 41.33 856 GLY A C 1
ATOM 5792 O O . GLY A 1 739 ? 88.054 92.282 86.171 1.00 41.33 856 GLY A O 1
ATOM 5793 N N . TYR A 1 740 ? 87.805 91.927 83.972 1.00 39.00 857 TYR A N 1
ATOM 5794 C CA . TYR A 1 740 ? 89.111 91.314 83.831 1.00 39.00 857 TYR A CA 1
ATOM 5795 C C . TYR A 1 740 ? 90.173 92.392 83.727 1.00 39.00 857 TYR A C 1
ATOM 5796 O O . TYR A 1 740 ? 90.075 93.289 82.888 1.00 39.00 857 TYR A O 1
ATOM 5805 N N . VAL A 1 741 ? 91.189 92.306 84.569 1.00 39.65 858 VAL A N 1
ATOM 5806 C CA . VAL A 1 741 ? 92.322 93.214 84.468 1.00 39.65 858 VAL A CA 1
ATOM 5807 C C . VAL A 1 741 ? 93.151 92.798 83.264 1.00 39.65 858 VAL A C 1
ATOM 5808 O O . VAL A 1 741 ? 93.585 91.646 83.170 1.00 39.65 858 VAL A O 1
ATOM 5812 N N . THR A 1 742 ? 93.376 93.724 82.345 1.00 39.13 859 THR A N 1
ATOM 5813 C CA . THR A 1 742 ? 93.959 93.403 81.056 1.00 39.13 859 THR A CA 1
ATOM 5814 C C . THR A 1 742 ? 95.391 93.897 80.968 1.00 39.13 859 THR A C 1
ATOM 5815 O O . THR A 1 742 ? 95.686 95.048 81.295 1.00 39.13 859 THR A O 1
ATOM 5819 N N . LEU A 1 743 ? 96.270 93.010 80.537 1.00 40.19 860 LEU A N 1
ATOM 5820 C CA . LEU A 1 743 ? 97.627 93.343 80.154 1.00 40.19 860 LEU A CA 1
ATOM 5821 C C . LEU A 1 743 ? 97.748 93.182 78.650 1.00 40.19 860 LEU A C 1
ATOM 5822 O O . LEU A 1 743 ? 97.459 92.107 78.114 1.00 40.19 860 LEU A O 1
ATOM 5827 N N . MET A 1 744 ? 98.169 94.241 77.968 1.00 47.66 861 MET A N 1
ATOM 5828 C CA . MET A 1 744 ? 98.419 94.187 76.539 1.00 47.66 861 MET A CA 1
ATOM 5829 C C . MET A 1 744 ? 99.860 94.578 76.263 1.00 47.66 861 MET A C 1
ATOM 5830 O O . MET A 1 744 ? 100.386 95.511 76.874 1.00 47.66 861 MET A O 1
ATOM 5835 N N . CYS A 1 745 ? 100.497 93.856 75.354 1.00 45.47 862 CYS A N 1
ATOM 5836 C CA . CYS A 1 745 ? 101.894 94.076 75.003 1.00 45.47 862 CYS A CA 1
ATOM 5837 C C . CYS A 1 745 ? 101.979 94.220 73.492 1.00 45.47 862 CYS A C 1
ATOM 5838 O O . CYS A 1 745 ? 101.915 93.229 72.759 1.00 45.47 862 CYS A O 1
ATOM 5841 N N . GLY A 1 746 ? 102.123 95.457 73.035 1.00 48.64 863 GLY A N 1
ATOM 5842 C CA . GLY A 1 746 ? 102.218 95.752 71.621 1.00 48.64 863 GLY A CA 1
ATOM 5843 C C . GLY A 1 746 ? 103.103 96.957 71.450 1.00 48.64 863 GLY A C 1
ATOM 5844 O O . GLY A 1 746 ? 103.514 97.583 72.429 1.00 48.64 863 GLY A O 1
ATOM 5845 N N . ASP A 1 747 ? 103.415 97.275 70.200 1.00 55.22 864 ASP A N 1
ATOM 5846 C CA . ASP A 1 747 ? 104.353 98.365 69.990 1.00 55.22 864 ASP A CA 1
ATOM 5847 C C . ASP A 1 747 ? 103.902 99.383 68.951 1.00 55.22 864 ASP A C 1
ATOM 5848 O O . ASP A 1 747 ? 104.113 100.586 69.133 1.00 55.22 864 ASP A O 1
ATOM 5853 N N . GLY A 1 748 ? 103.272 98.928 67.879 1.00 59.25 865 GLY A N 1
ATOM 5854 C CA . GLY A 1 748 ? 103.044 99.795 66.742 1.00 59.25 865 GLY A CA 1
ATOM 5855 C C . GLY A 1 748 ? 102.115 100.951 67.058 1.00 59.25 865 GLY A C 1
ATOM 5856 O O . GLY A 1 748 ? 101.422 100.986 68.073 1.00 59.25 865 GLY A O 1
ATOM 5857 N N . THR A 1 749 ? 102.103 101.928 66.150 1.00 62.55 866 THR A N 1
ATOM 5858 C CA . THR A 1 749 ? 101.156 103.024 66.283 1.00 62.55 866 THR A CA 1
ATOM 5859 C C . THR A 1 749 ? 99.728 102.510 66.285 1.00 62.55 866 THR A C 1
ATOM 5860 O O . THR A 1 749 ? 98.826 103.206 66.766 1.00 62.55 866 THR A O 1
ATOM 5864 N N . ASN A 1 750 ? 99.509 101.306 65.762 1.00 56.31 867 ASN A N 1
ATOM 5865 C CA . ASN A 1 750 ? 98.222 100.646 65.919 1.00 56.31 867 ASN A CA 1
ATOM 5866 C C . ASN A 1 750 ? 97.964 100.275 67.372 1.00 56.31 867 ASN A C 1
ATOM 5867 O O . ASN A 1 750 ? 96.818 100.015 67.750 1.00 56.31 867 ASN A O 1
ATOM 5872 N N . ASP A 1 751 ? 99.010 100.232 68.194 1.00 56.44 868 ASP A N 1
ATOM 5873 C CA . ASP A 1 751 ? 98.871 99.793 69.575 1.00 56.44 868 ASP A CA 1
ATOM 5874 C C . ASP A 1 751 ? 98.780 100.939 70.573 1.00 56.44 868 ASP A C 1
ATOM 5875 O O . ASP A 1 751 ? 98.451 100.694 71.736 1.00 56.44 868 ASP A O 1
ATOM 5880 N N . VAL A 1 752 ? 99.097 102.170 70.160 1.00 54.13 869 VAL A N 1
ATOM 5881 C CA . VAL A 1 752 ? 99.003 103.305 71.074 1.00 54.13 869 VAL A CA 1
ATOM 5882 C C . VAL A 1 752 ? 97.558 103.518 71.496 1.00 54.13 869 VAL A C 1
ATOM 5883 O O . VAL A 1 752 ? 97.271 103.844 72.654 1.00 54.13 869 VAL A O 1
ATOM 5887 N N . GLY A 1 753 ? 96.627 103.321 70.572 1.00 48.28 870 GLY A N 1
ATOM 5888 C CA . GLY A 1 753 ? 95.228 103.496 70.898 1.00 48.28 870 GLY A CA 1
ATOM 5889 C C . GLY A 1 753 ? 94.717 102.478 71.892 1.00 48.28 870 GLY A C 1
ATOM 5890 O O . GLY A 1 753 ? 93.677 102.687 72.518 1.00 48.28 870 GLY A O 1
ATOM 5891 N N . ALA A 1 754 ? 95.425 101.367 72.048 1.00 50.69 871 ALA A N 1
ATOM 5892 C CA . ALA A 1 754 ? 94.950 100.313 72.930 1.00 50.69 871 ALA A CA 1
ATOM 5893 C C . ALA A 1 754 ? 95.709 100.238 74.247 1.00 50.69 871 ALA A C 1
ATOM 5894 O O . ALA A 1 754 ? 95.123 99.858 75.266 1.00 50.69 871 ALA A O 1
ATOM 5896 N N . LEU A 1 755 ? 96.997 100.579 74.254 1.00 50.45 872 LEU A N 1
ATOM 5897 C CA . LEU A 1 755 ? 97.790 100.439 75.472 1.00 50.45 872 LEU A CA 1
ATOM 5898 C C . LEU A 1 755 ? 97.326 101.399 76.557 1.00 50.45 872 LEU A C 1
ATOM 5899 O O . LEU A 1 755 ? 97.283 101.037 77.739 1.00 50.45 872 LEU A O 1
ATOM 5904 N N . LYS A 1 756 ? 97.000 102.635 76.183 1.00 51.23 873 LYS A N 1
ATOM 5905 C CA . LYS A 1 756 ? 96.574 103.616 77.170 1.00 51.23 873 LYS A CA 1
ATOM 5906 C C . LYS A 1 756 ? 95.278 103.191 77.842 1.00 51.23 873 LYS A C 1
ATOM 5907 O O . LYS A 1 756 ? 95.115 103.348 79.056 1.00 51.23 873 LYS A O 1
ATOM 5913 N N . HIS A 1 757 ? 94.345 102.647 77.066 1.00 48.01 874 HIS A N 1
ATOM 5914 C CA . HIS A 1 757 ? 93.023 102.346 77.590 1.00 48.01 874 HIS A CA 1
ATOM 5915 C C . HIS A 1 757 ? 93.030 101.115 78.486 1.00 48.01 874 HIS A C 1
ATOM 5916 O O . HIS A 1 757 ? 92.119 100.941 79.303 1.00 48.01 874 HIS A O 1
ATOM 5923 N N . ALA A 1 758 ? 94.031 100.251 78.349 1.00 46.50 875 ALA A N 1
ATOM 5924 C CA . ALA A 1 758 ? 94.071 98.996 79.087 1.00 46.50 875 ALA A CA 1
ATOM 5925 C C . ALA A 1 758 ? 94.452 99.224 80.545 1.00 46.50 875 ALA A C 1
ATOM 5926 O O . ALA A 1 758 ? 94.989 100.271 80.917 1.00 46.50 875 ALA A O 1
ATOM 5928 N N . ASP A 1 759 ? 94.168 98.221 81.379 1.00 45.65 876 ASP A N 1
ATOM 5929 C CA . ASP A 1 759 ? 94.506 98.323 82.796 1.00 45.65 876 ASP A CA 1
ATOM 5930 C C . ASP A 1 759 ? 96.007 98.445 83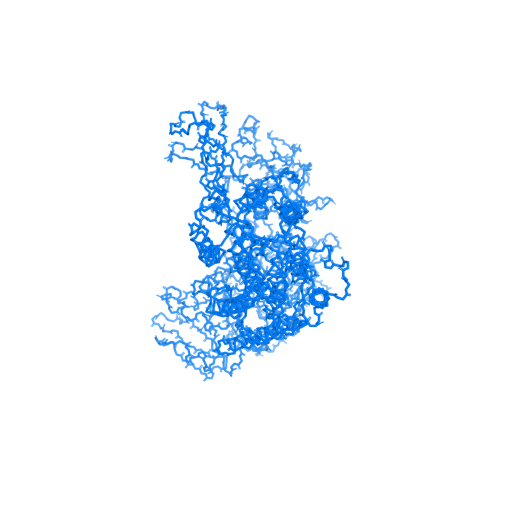.000 1.00 45.65 876 ASP A C 1
ATOM 5931 O O . ASP A 1 759 ? 96.481 99.350 83.695 1.00 45.65 876 ASP A O 1
ATOM 5936 N N . VAL A 1 760 ? 96.773 97.540 82.409 1.00 46.47 877 VAL A N 1
ATOM 5937 C CA . VAL A 1 760 ? 98.225 97.617 82.398 1.00 46.47 877 VAL A CA 1
ATOM 5938 C C . VAL A 1 760 ? 98.686 97.401 80.967 1.00 46.47 877 VAL A C 1
ATOM 5939 O O . VAL A 1 760 ? 98.205 96.485 80.291 1.00 46.47 877 VAL A O 1
ATOM 5943 N N . GLY A 1 761 ? 99.594 98.242 80.500 1.00 46.29 878 GLY A N 1
ATOM 5944 C CA . GLY A 1 761 ? 100.080 98.100 79.148 1.00 46.29 878 GLY A CA 1
ATOM 5945 C C . GLY A 1 761 ? 101.580 98.222 79.078 1.00 46.29 878 GLY A C 1
ATOM 5946 O O . GLY A 1 761 ? 102.170 99.025 79.809 1.00 46.29 878 GLY A O 1
ATOM 5947 N N . VAL A 1 762 ? 102.217 97.440 78.220 1.00 47.36 879 VAL A N 1
ATOM 5948 C CA . VAL A 1 762 ? 103.648 97.553 77.982 1.00 47.36 879 VAL A CA 1
ATOM 5949 C C . VAL A 1 762 ? 103.877 97.782 76.497 1.00 47.36 879 VAL A C 1
ATOM 5950 O O . VAL A 1 762 ? 103.222 97.165 75.654 1.00 47.36 879 VAL A O 1
ATOM 5954 N N . ALA A 1 763 ? 104.790 98.688 76.180 1.00 51.47 880 ALA A N 1
ATOM 5955 C CA . ALA A 1 763 ? 105.181 98.972 74.810 1.00 51.47 880 ALA A CA 1
ATOM 5956 C C . ALA A 1 763 ? 106.651 98.632 74.649 1.00 51.47 880 ALA A C 1
ATOM 5957 O O . ALA A 1 763 ? 107.471 98.995 75.498 1.00 51.47 880 ALA A O 1
ATOM 5959 N N . LEU A 1 764 ? 106.986 97.943 73.566 1.00 51.24 881 LEU A N 1
ATOM 5960 C CA . LEU A 1 764 ? 108.327 97.429 73.363 1.00 51.24 881 LEU A CA 1
ATOM 5961 C C . LEU A 1 764 ? 109.009 98.101 72.183 1.00 51.24 881 LEU A C 1
ATOM 5962 O O . LEU A 1 764 ? 108.413 98.275 71.119 1.00 51.24 881 LEU A O 1
ATOM 5967 N N . LEU A 1 765 ? 110.274 98.446 72.375 1.00 58.60 882 LEU A N 1
ATOM 5968 C CA . LEU A 1 765 ? 111.093 99.077 71.355 1.00 58.60 882 LEU A CA 1
ATOM 5969 C C . LEU A 1 765 ? 111.977 98.025 70.702 1.00 58.60 882 LEU A C 1
ATOM 5970 O O . LEU A 1 765 ? 112.610 97.222 71.395 1.00 58.60 882 LEU A O 1
ATOM 5975 N N . ALA A 1 766 ? 112.018 98.028 69.376 1.00 61.82 883 ALA A N 1
ATOM 5976 C CA . ALA A 1 766 ? 112.857 97.092 68.644 1.00 61.82 883 ALA A CA 1
ATOM 5977 C C . ALA A 1 766 ? 114.327 97.415 68.859 1.00 61.82 883 ALA A C 1
ATOM 5978 O O . ALA A 1 766 ? 114.681 98.553 69.162 1.00 61.82 883 ALA A O 1
ATOM 5980 N N . ALA A 1 837 ? 113.841 104.621 76.429 1.00 65.86 954 ALA A N 1
ATOM 5981 C CA . ALA A 1 837 ? 112.779 105.213 77.231 1.00 65.86 954 ALA A CA 1
ATOM 5982 C C . ALA A 1 837 ? 111.763 105.912 76.342 1.00 65.86 954 ALA A C 1
ATOM 5983 O O . ALA A 1 837 ? 112.124 106.667 75.445 1.00 65.86 954 ALA A O 1
ATOM 5985 N N . SER A 1 838 ? 110.487 105.642 76.593 1.00 65.14 955 SER A N 1
ATOM 5986 C CA . SER A 1 838 ? 109.400 106.243 75.841 1.00 65.14 955 SER A CA 1
ATOM 5987 C C . SER A 1 838 ? 108.209 106.391 76.769 1.00 65.14 955 SER A C 1
ATOM 5988 O O . SER A 1 838 ? 108.144 105.765 77.826 1.00 65.14 955 SER A O 1
ATOM 5991 N N . ILE A 1 839 ? 107.269 107.239 76.375 1.00 65.87 956 ILE A N 1
ATOM 5992 C CA . ILE A 1 839 ? 106.111 107.524 77.206 1.00 65.87 956 ILE A CA 1
ATOM 5993 C C . ILE A 1 839 ? 104.822 107.129 76.485 1.00 65.87 956 ILE A C 1
ATOM 5994 O O . ILE A 1 839 ? 103.730 107.547 76.868 1.00 65.87 956 ILE A O 1
ATOM 5999 N N . ALA A 1 840 ? 104.935 106.312 75.441 1.00 56.46 957 ALA A N 1
ATOM 6000 C CA . ALA A 1 840 ? 103.752 105.929 74.678 1.00 56.46 957 ALA A CA 1
ATOM 6001 C C . ALA A 1 840 ? 102.772 105.140 75.527 1.00 56.46 957 ALA A C 1
ATOM 6002 O O . ALA A 1 840 ? 101.557 105.277 75.362 1.00 56.46 957 ALA A O 1
ATOM 6004 N N . ALA A 1 841 ? 103.276 104.322 76.432 1.00 54.99 958 ALA A N 1
ATOM 6005 C CA . ALA A 1 841 ? 102.488 103.424 77.256 1.00 54.99 958 ALA A CA 1
ATOM 6006 C C . ALA A 1 841 ? 102.921 103.565 78.703 1.00 54.99 958 ALA A C 1
ATOM 6007 O O . ALA A 1 841 ? 103.993 104.106 78.986 1.00 54.99 958 ALA A O 1
ATOM 6009 N N . PRO A 1 842 ? 102.095 103.112 79.644 1.00 53.86 959 PRO A N 1
ATOM 6010 C CA . PRO A 1 842 ? 102.507 103.178 81.050 1.00 53.86 959 PRO A CA 1
ATOM 6011 C C . PRO A 1 842 ? 103.821 102.482 81.335 1.00 53.86 959 PRO A C 1
ATOM 6012 O O . PRO A 1 842 ? 104.614 102.985 82.141 1.00 53.86 959 PRO A O 1
ATOM 6016 N N . PHE A 1 843 ? 104.088 101.348 80.699 1.00 50.89 960 PHE A N 1
ATOM 6017 C CA . PHE A 1 843 ? 105.341 100.632 80.880 1.00 50.89 960 PHE A CA 1
ATOM 6018 C C . PHE A 1 843 ? 106.045 100.505 79.541 1.00 50.89 960 PHE A C 1
ATOM 6019 O O . PHE A 1 843 ? 105.419 100.169 78.534 1.00 50.89 960 PHE A O 1
ATOM 6027 N N . THR A 1 844 ? 107.342 100.778 79.529 1.00 52.70 961 THR A N 1
ATOM 6028 C CA . THR A 1 844 ? 108.138 100.630 78.322 1.00 52.70 961 THR A CA 1
ATOM 6029 C C . THR A 1 844 ? 109.480 100.028 78.699 1.00 52.70 961 THR A C 1
ATOM 6030 O O . THR A 1 844 ? 110.129 100.501 79.636 1.00 52.70 961 THR A O 1
ATOM 6034 N N . SER A 1 845 ? 109.896 98.999 77.971 1.00 48.58 962 SER A N 1
ATOM 6035 C CA . SER A 1 845 ? 111.175 98.354 78.208 1.00 48.58 962 SER A CA 1
ATOM 6036 C C . SER A 1 845 ? 112.044 98.504 76.978 1.00 48.58 962 SER A C 1
ATOM 6037 O O . SER A 1 845 ? 111.611 98.178 75.873 1.00 48.58 962 SER A O 1
ATOM 6040 N N . LYS A 1 846 ? 113.273 98.974 77.171 1.00 50.71 963 LYS A N 1
ATOM 6041 C CA . LYS A 1 846 ? 114.201 99.054 76.050 1.00 50.71 963 LYS A CA 1
ATOM 6042 C C . LYS A 1 846 ? 114.485 97.672 75.475 1.00 50.71 963 LYS A C 1
ATOM 6043 O O . LYS A 1 846 ? 114.646 97.521 74.258 1.00 50.71 963 LYS A O 1
ATOM 6049 N N . LEU A 1 847 ? 114.562 96.657 76.334 1.00 51.89 964 LEU A N 1
ATOM 6050 C CA . LEU A 1 847 ? 114.794 95.299 75.860 1.00 51.89 964 LEU A CA 1
ATOM 6051 C C . LEU A 1 847 ? 113.647 94.854 74.971 1.00 51.89 964 LEU A C 1
ATOM 6052 O O . LEU A 1 847 ? 112.478 94.965 75.342 1.00 51.89 964 LEU A O 1
ATOM 6057 N N . SER A 1 848 ? 113.988 94.330 73.804 1.00 50.52 965 SER A N 1
ATOM 6058 C CA . SER A 1 848 ? 113.006 93.984 72.793 1.00 50.52 965 SER A CA 1
ATOM 6059 C C . SER A 1 848 ? 112.360 92.633 73.038 1.00 50.52 965 SER A C 1
ATOM 6060 O O . SER A 1 848 ? 111.484 92.234 72.268 1.00 50.52 965 SER A O 1
ATOM 6063 N N . SER A 1 849 ? 112.767 91.925 74.082 1.00 47.67 966 SER A N 1
ATOM 6064 C CA . SER A 1 849 ? 112.232 90.603 74.346 1.00 47.67 966 SER A CA 1
ATOM 6065 C C . SER A 1 849 ? 110.811 90.693 74.891 1.00 47.67 966 SER A C 1
ATOM 6066 O O . SER A 1 849 ? 110.252 91.772 75.090 1.00 47.67 966 SER A O 1
ATOM 6069 N N . ILE A 1 850 ? 110.226 89.525 75.136 1.00 44.49 967 ILE A N 1
ATOM 6070 C CA . ILE A 1 850 ? 108.889 89.405 75.695 1.00 44.49 967 ILE A CA 1
ATOM 6071 C C . ILE A 1 850 ? 108.904 89.027 77.167 1.00 44.49 967 ILE A C 1
ATOM 6072 O O . ILE A 1 850 ? 107.855 89.102 77.826 1.00 44.49 967 ILE A O 1
ATOM 6077 N N . GLN A 1 851 ? 110.059 88.665 77.722 1.00 47.12 968 GLN A N 1
ATOM 6078 C CA . GLN A 1 851 ? 110.116 88.204 79.102 1.00 47.12 968 GLN A CA 1
ATOM 6079 C C . GLN A 1 851 ? 109.750 89.304 80.093 1.00 47.12 968 GLN A C 1
ATOM 6080 O O . GLN A 1 851 ? 109.548 89.019 81.286 1.00 47.12 968 GLN A O 1
ATOM 6086 N N . CYS A 1 852 ? 109.666 90.553 79.626 1.00 46.03 969 CYS A N 1
ATOM 6087 C CA . CYS A 1 852 ? 109.257 91.651 80.486 1.00 46.03 969 CYS A CA 1
ATOM 6088 C C . CYS A 1 852 ? 107.869 91.430 81.064 1.00 46.03 969 CYS A C 1
ATOM 6089 O O . CYS A 1 852 ? 107.593 91.879 82.180 1.00 46.03 969 CYS A O 1
ATOM 6092 N N . ILE A 1 853 ? 106.984 90.747 80.338 1.00 41.44 970 ILE A N 1
ATOM 6093 C CA . ILE A 1 853 ? 105.642 90.515 80.864 1.00 41.44 970 ILE A CA 1
ATOM 6094 C C . ILE A 1 853 ? 105.701 89.630 82.099 1.00 41.44 970 ILE A C 1
ATOM 6095 O O . ILE A 1 853 ? 105.073 89.920 83.127 1.00 41.44 970 ILE A O 1
ATOM 6100 N N . CYS A 1 854 ? 106.476 88.547 82.025 1.00 43.04 971 CYS A N 1
ATOM 6101 C CA . CYS A 1 854 ? 106.650 87.680 83.186 1.00 43.04 971 CYS A CA 1
ATOM 6102 C C . CYS A 1 854 ? 107.310 88.425 84.339 1.00 43.04 971 CYS A C 1
ATOM 6103 O O . CYS A 1 854 ? 106.894 88.285 85.499 1.00 43.04 971 CYS A O 1
ATOM 6106 N N . HIS A 1 855 ? 108.336 89.227 84.043 1.00 42.08 972 HIS A N 1
ATOM 6107 C CA . HIS A 1 855 ? 108.994 89.971 85.112 1.00 42.08 972 HIS A CA 1
ATOM 6108 C C . HIS A 1 855 ? 108.029 90.926 85.802 1.00 42.08 972 HIS A C 1
ATOM 6109 O O . HIS A 1 855 ? 108.015 91.021 87.037 1.00 42.08 972 HIS A O 1
ATOM 6116 N N . VAL A 1 856 ? 107.212 91.638 85.028 1.00 41.48 973 VAL A N 1
ATOM 6117 C CA . VAL A 1 856 ? 106.264 92.579 85.614 1.00 41.48 973 VAL A CA 1
ATOM 6118 C C . VAL A 1 856 ? 105.245 91.848 86.457 1.00 41.48 973 VAL A C 1
ATOM 6119 O O . VAL A 1 856 ? 104.886 92.297 87.552 1.00 41.48 973 VAL A O 1
ATOM 6123 N N . ILE A 1 857 ? 104.743 90.724 85.958 1.00 41.51 974 ILE A N 1
ATOM 6124 C CA . ILE A 1 857 ? 103.743 89.996 86.720 1.00 41.51 974 ILE A CA 1
ATOM 6125 C C . ILE A 1 857 ? 104.324 89.553 88.056 1.00 41.51 974 ILE A C 1
ATOM 6126 O O . ILE A 1 857 ? 103.675 89.682 89.105 1.00 41.51 974 ILE A O 1
ATOM 6131 N N . LYS A 1 858 ? 105.563 89.058 88.052 1.00 44.95 975 LYS A N 1
ATOM 6132 C CA . LYS A 1 858 ? 106.143 88.584 89.304 1.00 44.95 975 LYS A CA 1
ATOM 6133 C C . LYS A 1 858 ? 106.422 89.735 90.266 1.00 44.95 975 LYS A C 1
ATOM 6134 O O . LYS A 1 858 ? 106.222 89.591 91.479 1.00 44.95 975 LYS A O 1
ATOM 6140 N N . GLN A 1 859 ? 106.854 90.895 89.757 1.00 42.20 976 GLN A N 1
ATOM 6141 C CA . GLN A 1 859 ? 107.092 92.027 90.651 1.00 42.20 976 GLN A CA 1
ATOM 6142 C C . GLN A 1 859 ? 105.788 92.550 91.233 1.00 42.20 976 GLN A C 1
ATOM 6143 O O . GLN A 1 859 ? 105.738 92.954 92.399 1.00 42.20 976 GLN A O 1
ATOM 6149 N N . GLY A 1 860 ? 104.723 92.547 90.441 1.00 42.43 977 GLY A N 1
ATOM 6150 C CA . GLY A 1 860 ? 103.436 92.962 90.960 1.00 42.43 977 GLY A CA 1
ATOM 6151 C C . GLY A 1 860 ? 102.917 92.027 92.035 1.00 42.43 977 GLY A C 1
ATOM 6152 O O . GLY A 1 860 ? 102.395 92.472 93.063 1.00 42.43 977 GLY A O 1
ATOM 6153 N N . ARG A 1 861 ? 103.055 90.718 91.815 1.00 44.24 978 ARG A N 1
ATOM 6154 C CA . ARG A 1 861 ? 102.656 89.763 92.842 1.00 44.24 978 ARG A CA 1
ATOM 6155 C C . ARG A 1 861 ? 103.498 89.931 94.101 1.00 44.24 978 ARG A C 1
ATOM 6156 O O . ARG A 1 861 ? 102.983 89.830 95.221 1.00 44.24 978 ARG A O 1
ATOM 6164 N N . CYS A 1 862 ? 104.792 90.203 93.936 1.00 44.70 979 CYS A N 1
ATOM 6165 C CA . CYS A 1 862 ? 105.654 90.467 95.083 1.00 44.70 979 CYS A CA 1
ATOM 6166 C C . CYS A 1 862 ? 105.178 91.677 95.873 1.00 44.70 979 CYS A C 1
ATOM 6167 O O . CYS A 1 862 ? 105.113 91.638 97.107 1.00 44.70 979 CYS A O 1
ATOM 6170 N N . THR A 1 863 ? 104.853 92.769 95.178 1.00 45.03 980 THR A N 1
ATOM 6171 C CA . THR A 1 863 ? 104.379 93.968 95.865 1.00 45.03 980 THR A CA 1
ATOM 6172 C C . THR A 1 863 ? 103.083 93.698 96.605 1.00 45.03 980 THR A C 1
ATOM 6173 O O . THR A 1 863 ? 102.907 94.124 97.755 1.00 45.03 980 THR A O 1
ATOM 6177 N N . LEU A 1 864 ? 102.166 92.984 95.965 1.00 42.87 981 LEU A N 1
ATOM 6178 C CA . LEU A 1 864 ? 100.893 92.702 96.604 1.00 42.87 981 LEU A CA 1
ATOM 6179 C C . LEU A 1 864 ? 101.077 91.848 97.859 1.00 42.87 981 LEU A C 1
ATOM 6180 O O . LEU A 1 864 ? 100.484 92.137 98.912 1.00 42.87 981 LEU A O 1
ATOM 6185 N N . VAL A 1 865 ? 101.922 90.814 97.779 1.00 40.85 982 VAL A N 1
ATOM 6186 C CA . VAL A 1 865 ? 102.171 89.952 98.931 1.00 40.85 982 VAL A CA 1
ATOM 6187 C C . VAL A 1 865 ? 102.847 90.729 100.051 1.00 40.85 982 VAL A C 1
ATOM 6188 O O . VAL A 1 865 ? 102.489 90.583 101.230 1.00 40.85 982 VAL A O 1
ATOM 6192 N N . THR A 1 866 ? 103.838 91.558 99.711 1.00 40.48 983 THR A N 1
ATOM 6193 C CA . THR A 1 866 ? 104.501 92.363 100.727 1.00 40.48 983 THR A CA 1
ATOM 6194 C C . THR A 1 866 ? 103.516 93.279 101.428 1.00 40.48 983 THR A C 1
ATOM 6195 O O . THR A 1 866 ? 103.514 93.373 102.660 1.00 40.48 983 THR A O 1
ATOM 6199 N N . THR A 1 867 ? 102.650 93.938 100.663 1.00 41.77 984 THR A N 1
ATOM 6200 C CA . THR A 1 867 ? 101.669 94.836 101.258 1.00 41.77 984 THR A CA 1
ATOM 6201 C C . THR A 1 867 ? 100.761 94.094 102.222 1.00 41.77 984 THR A C 1
ATOM 6202 O O . THR A 1 867 ? 100.532 94.547 103.354 1.00 41.77 984 THR A O 1
ATOM 6206 N N . LEU A 1 868 ? 100.248 92.940 101.805 1.00 41.21 985 LEU A N 1
ATOM 6207 C CA . LEU A 1 868 ? 99.307 92.239 102.669 1.00 41.21 985 LEU A CA 1
ATOM 6208 C C . LEU A 1 868 ? 99.989 91.722 103.931 1.00 41.21 985 LEU A C 1
ATOM 6209 O O . LEU A 1 868 ? 99.436 91.839 105.039 1.00 41.21 985 LEU A O 1
ATOM 6214 N N . GLN A 1 869 ? 101.197 91.167 103.799 1.00 41.52 986 GLN A N 1
ATOM 6215 C CA . GLN A 1 869 ? 101.865 90.648 104.985 1.00 41.52 986 GLN A CA 1
ATOM 6216 C C . GLN A 1 869 ? 102.250 91.775 105.936 1.00 41.52 986 GLN A C 1
ATOM 6217 O O . GLN A 1 869 ? 102.187 91.599 107.156 1.00 41.52 986 GLN A O 1
ATOM 6223 N N . MET A 1 870 ? 102.642 92.941 105.408 1.00 41.40 987 MET A N 1
ATOM 6224 C CA . MET A 1 870 ? 102.941 94.072 106.279 1.00 41.40 987 MET A CA 1
ATOM 6225 C C . MET A 1 870 ? 101.701 94.559 107.007 1.00 41.40 987 MET A C 1
ATOM 6226 O O . MET A 1 870 ? 101.781 94.948 108.176 1.00 41.40 987 MET A O 1
ATOM 6231 N N . PHE A 1 871 ? 100.552 94.573 106.337 1.00 43.74 988 PHE A N 1
ATOM 6232 C CA . PHE A 1 871 ? 99.327 94.955 107.026 1.00 43.74 988 PHE A CA 1
ATOM 6233 C C . PHE A 1 871 ? 99.041 94.015 108.182 1.00 43.74 988 PHE A C 1
ATOM 6234 O O . PHE A 1 871 ? 98.747 94.461 109.300 1.00 43.74 988 PHE A O 1
ATOM 6242 N N . LYS A 1 872 ? 99.122 92.707 107.937 1.00 40.79 989 LYS A N 1
ATOM 6243 C CA . LYS A 1 872 ? 98.858 91.757 109.014 1.00 40.79 989 LYS A CA 1
ATOM 6244 C C . LYS A 1 872 ? 99.870 91.922 110.141 1.00 40.79 989 LYS A C 1
ATOM 6245 O O . LYS A 1 872 ? 99.507 91.924 111.330 1.00 40.79 989 LYS A O 1
ATOM 6251 N N . ILE A 1 873 ? 101.137 92.104 109.777 1.00 38.65 990 ILE A N 1
ATOM 6252 C CA . ILE A 1 873 ? 102.202 92.239 110.758 1.00 38.65 990 ILE A CA 1
ATOM 6253 C C . ILE A 1 873 ? 101.952 93.440 111.655 1.00 38.65 990 ILE A C 1
ATOM 6254 O O . ILE A 1 873 ? 101.986 93.329 112.887 1.00 38.65 990 ILE A O 1
ATOM 6259 N N . LEU A 1 874 ? 101.685 94.607 111.057 1.00 39.10 991 LEU A N 1
ATOM 6260 C CA . LEU A 1 874 ? 101.502 95.795 111.881 1.00 39.10 991 LEU A CA 1
ATOM 6261 C C . LEU A 1 874 ? 100.215 95.731 112.680 1.00 39.10 991 LEU A C 1
ATOM 6262 O O . LEU A 1 874 ? 100.183 96.183 113.826 1.00 39.10 991 LEU A O 1
ATOM 6267 N N . ALA A 1 875 ? 99.145 95.187 112.108 1.00 38.13 992 ALA A N 1
ATOM 6268 C CA . ALA A 1 875 ? 97.922 95.060 112.882 1.00 38.13 992 ALA A CA 1
ATOM 6269 C C . ALA A 1 875 ? 98.175 94.279 114.158 1.00 38.13 992 ALA A C 1
ATOM 6270 O O . ALA A 1 875 ? 97.873 94.753 115.264 1.00 38.13 992 ALA A O 1
ATOM 6272 N N . LEU A 1 876 ? 98.766 93.091 114.034 1.00 39.76 993 LEU A N 1
ATOM 6273 C CA . LEU A 1 876 ? 98.939 92.264 115.222 1.00 39.76 993 LEU A CA 1
ATOM 6274 C C . LEU A 1 876 ? 99.961 92.863 116.174 1.00 39.76 993 LEU A C 1
ATOM 6275 O O . LEU A 1 876 ? 99.777 92.811 117.397 1.00 39.76 993 LEU A O 1
ATOM 6280 N N . ASN A 1 877 ? 101.032 93.449 115.645 1.00 40.17 994 ASN A N 1
ATOM 6281 C CA . ASN A 1 877 ? 102.043 94.028 116.516 1.00 40.17 994 ASN A CA 1
ATOM 6282 C C . ASN A 1 877 ? 101.493 95.210 117.304 1.00 40.17 994 ASN A C 1
ATOM 6283 O O . ASN A 1 877 ? 101.718 95.319 118.520 1.00 40.17 994 ASN A O 1
ATOM 6288 N N . ALA A 1 878 ? 100.760 96.099 116.633 1.00 38.53 995 ALA A N 1
ATOM 6289 C CA . ALA A 1 878 ? 100.155 97.230 117.316 1.00 38.53 995 ALA A CA 1
ATOM 6290 C C . ALA A 1 878 ? 99.136 96.771 118.342 1.00 38.53 995 ALA A C 1
ATOM 6291 O O . ALA A 1 878 ? 99.062 97.336 119.435 1.00 38.53 995 ALA A O 1
ATOM 6293 N N . LEU A 1 879 ? 98.338 95.755 118.020 1.00 37.99 996 LEU A N 1
ATOM 6294 C CA . LEU A 1 879 ? 97.377 95.272 119.002 1.00 37.99 996 LEU A CA 1
ATOM 6295 C C . LEU A 1 879 ? 98.073 94.695 120.231 1.00 37.99 996 LEU A C 1
ATOM 6296 O O . LEU A 1 879 ? 97.630 94.917 121.369 1.00 37.99 996 LEU A O 1
ATOM 6301 N N . ILE A 1 880 ? 99.161 93.954 120.026 1.00 38.57 997 ILE A N 1
ATOM 6302 C CA . ILE A 1 880 ? 99.889 93.384 121.154 1.00 38.57 997 ILE A CA 1
ATOM 6303 C C . ILE A 1 880 ? 100.439 94.491 122.040 1.00 38.57 997 ILE A C 1
ATOM 6304 O O . ILE A 1 880 ? 100.299 94.454 123.270 1.00 38.57 997 ILE A O 1
ATOM 6309 N N . LEU A 1 881 ? 101.067 95.499 121.427 1.00 39.28 998 LEU A N 1
ATOM 6310 C CA . LEU A 1 881 ? 101.602 96.608 122.214 1.00 39.28 998 LEU A CA 1
ATOM 6311 C C . LEU A 1 881 ? 100.490 97.340 122.947 1.00 39.28 998 LEU A C 1
ATOM 6312 O O . LEU A 1 881 ? 100.648 97.730 124.116 1.00 39.28 998 LEU A O 1
ATOM 6317 N N . ALA A 1 882 ? 99.352 97.524 122.277 1.00 38.77 999 ALA A N 1
ATOM 6318 C CA . ALA A 1 882 ? 98.207 98.180 122.886 1.00 38.77 999 ALA A CA 1
ATOM 6319 C C . ALA A 1 882 ? 97.796 97.489 124.161 1.00 38.77 999 ALA A C 1
ATOM 6320 O O . ALA A 1 882 ? 97.731 98.105 125.230 1.00 38.77 999 ALA A O 1
ATOM 6322 N N . TYR A 1 883 ? 97.530 96.201 124.069 1.00 40.06 1000 TYR A N 1
ATOM 6323 C CA . TYR A 1 883 ? 96.989 95.523 125.228 1.00 40.06 1000 TYR A CA 1
ATOM 6324 C C . TYR A 1 883 ? 98.044 95.335 126.306 1.00 40.06 1000 TYR A C 1
ATOM 6325 O O . TYR A 1 883 ? 97.714 95.319 127.499 1.00 40.06 1000 TYR A O 1
ATOM 6334 N N . SER A 1 884 ? 99.315 95.231 125.922 1.00 42.71 1001 SER A N 1
ATO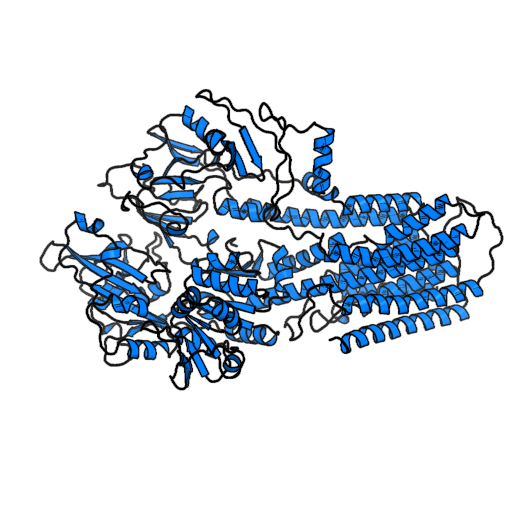M 6335 C CA . SER A 1 884 ? 100.372 95.155 126.922 1.00 42.71 1001 SER A CA 1
ATOM 6336 C C . SER A 1 884 ? 100.443 96.431 127.755 1.00 42.71 1001 SER A C 1
ATOM 6337 O O . SER A 1 884 ? 100.433 96.379 128.996 1.00 42.71 1001 SER A O 1
ATOM 6340 N N . GLN A 1 885 ? 100.509 97.593 127.093 1.00 44.72 1002 GLN A N 1
ATOM 6341 C CA . GLN A 1 885 ? 100.477 98.848 127.835 1.00 44.72 1002 GLN A CA 1
ATOM 6342 C C . GLN A 1 885 ? 99.198 98.972 128.641 1.00 44.72 1002 GLN A C 1
ATOM 6343 O O . GLN A 1 885 ? 99.209 99.527 129.745 1.00 44.72 1002 GLN A O 1
ATOM 6349 N N . SER A 1 886 ? 98.081 98.480 128.102 1.00 44.07 1003 SER A N 1
ATOM 6350 C CA . SER A 1 886 ? 96.820 98.590 128.820 1.00 44.07 1003 SER A CA 1
ATOM 6351 C C . SER A 1 886 ? 96.887 97.867 130.151 1.00 44.07 1003 SER A C 1
ATOM 6352 O O . SER A 1 886 ? 96.562 98.443 131.200 1.00 44.07 1003 SER A O 1
ATOM 6355 N N . VAL A 1 887 ? 97.330 96.613 130.130 1.00 43.80 1004 VAL A N 1
ATOM 6356 C CA . VAL A 1 887 ? 97.370 95.839 131.364 1.00 43.80 1004 VAL A CA 1
ATOM 6357 C C . VAL A 1 887 ? 98.383 96.435 132.332 1.00 43.80 1004 VAL A C 1
ATOM 6358 O O . VAL A 1 887 ? 98.151 96.473 133.553 1.00 43.80 1004 VAL A O 1
ATOM 6362 N N . LEU A 1 888 ? 99.501 96.954 131.815 1.00 46.01 1005 LEU A N 1
ATOM 6363 C CA . LEU A 1 888 ? 100.425 97.643 132.706 1.00 46.01 1005 LEU A CA 1
ATOM 6364 C C . LEU A 1 888 ? 99.751 98.824 133.388 1.00 46.01 1005 LEU A C 1
ATOM 6365 O O . LEU A 1 888 ? 99.916 99.027 134.596 1.00 46.01 1005 LEU A O 1
ATOM 6370 N N . TYR A 1 889 ? 98.975 99.606 132.637 1.00 46.42 1006 TYR A N 1
ATOM 6371 C CA . TYR A 1 889 ? 98.321 100.769 133.227 1.00 46.42 1006 TYR A CA 1
ATOM 6372 C C . TYR A 1 889 ? 97.349 100.353 134.313 1.00 46.42 1006 TYR A C 1
ATOM 6373 O O . TYR A 1 889 ? 97.334 100.945 135.395 1.00 46.42 1006 TYR A O 1
ATOM 6382 N N . LEU A 1 890 ? 96.544 99.321 134.054 1.00 45.09 1007 LEU A N 1
ATOM 6383 C CA . LEU A 1 890 ? 95.697 98.810 135.128 1.00 45.09 1007 LEU A CA 1
ATOM 6384 C C . LEU A 1 890 ? 96.527 98.522 136.367 1.00 45.09 1007 LEU A C 1
ATOM 6385 O O . LEU A 1 890 ? 96.145 98.893 137.478 1.00 45.09 1007 LEU A O 1
ATOM 6390 N N . GLU A 1 891 ? 97.682 97.888 136.199 1.00 46.35 1008 GLU A N 1
ATOM 6391 C CA . GLU A 1 891 ? 98.562 97.672 137.337 1.00 46.35 1008 GLU A CA 1
ATOM 6392 C C . GLU A 1 891 ? 99.431 98.876 137.653 1.00 46.35 1008 GLU A C 1
ATOM 6393 O O . GLU A 1 891 ? 100.484 98.718 138.280 1.00 46.35 1008 GLU A O 1
ATOM 6399 N N . GLY A 1 892 ? 99.042 100.063 137.208 1.00 42.57 1009 GLY A N 1
ATOM 6400 C CA . GLY A 1 892 ? 99.715 101.256 137.674 1.00 42.57 1009 GLY A CA 1
ATOM 6401 C C . GLY A 1 892 ? 101.195 101.279 137.410 1.00 42.57 1009 GLY A C 1
ATOM 6402 O O . GLY A 1 892 ? 101.929 101.990 138.099 1.00 42.57 1009 GLY A O 1
ATOM 6403 N N . VAL A 1 893 ? 101.660 100.509 136.442 1.00 46.85 1010 VAL A N 1
ATOM 6404 C CA . VAL A 1 893 ? 103.044 100.536 136.002 1.00 46.85 1010 VAL A CA 1
ATOM 6405 C C . VAL A 1 893 ? 103.039 100.854 134.514 1.00 46.85 1010 VAL A C 1
ATOM 6406 O O . VAL A 1 893 ? 102.078 100.550 133.804 1.00 46.85 1010 VAL A O 1
ATOM 6410 N N . LYS A 1 894 ? 104.093 101.505 134.046 1.00 52.16 1011 LYS A N 1
ATOM 6411 C CA . LYS A 1 894 ? 104.223 101.795 132.630 1.00 52.16 1011 LYS A CA 1
ATOM 6412 C C . LYS A 1 894 ? 105.647 101.473 132.216 1.00 52.16 1011 LYS A C 1
ATOM 6413 O O . LYS A 1 894 ? 106.545 101.384 133.055 1.00 52.16 1011 LYS A O 1
ATOM 6419 N N . PHE A 1 895 ? 105.853 101.283 130.919 1.00 51.98 1012 PHE A N 1
ATOM 6420 C CA . PHE A 1 895 ? 107.206 101.060 130.445 1.00 51.98 1012 PHE A CA 1
ATOM 6421 C C . PHE A 1 895 ? 108.065 102.264 130.788 1.00 51.98 1012 PHE A C 1
ATOM 6422 O O . PHE A 1 895 ? 107.568 103.373 130.974 1.00 51.98 1012 PHE A O 1
ATOM 6430 N N . SER A 1 896 ? 109.359 102.037 130.923 1.00 56.04 1013 SER A N 1
ATOM 6431 C CA . SER A 1 896 ? 110.252 103.173 131.023 1.00 56.04 1013 SER A CA 1
ATOM 6432 C C . SER A 1 896 ? 110.379 103.858 129.674 1.00 56.04 1013 SER A C 1
ATOM 6433 O O . SER A 1 896 ? 109.884 103.381 128.652 1.00 56.04 1013 SER A O 1
ATOM 6436 N N . ASP A 1 897 ? 111.043 105.007 129.680 1.00 62.24 1014 ASP A N 1
ATOM 6437 C CA . ASP A 1 897 ? 111.387 105.647 128.419 1.00 62.24 1014 ASP A CA 1
ATOM 6438 C C . ASP A 1 897 ? 112.307 104.746 127.610 1.00 62.24 1014 ASP A C 1
ATOM 6439 O O . ASP A 1 897 ? 112.077 104.495 126.417 1.00 62.24 1014 ASP A O 1
ATOM 6444 N N . PHE A 1 898 ? 113.336 104.208 128.267 1.00 58.84 1015 PHE A N 1
ATOM 6445 C CA . PHE A 1 898 ? 114.339 103.425 127.563 1.00 58.84 1015 PHE A CA 1
ATOM 6446 C C . PHE A 1 898 ? 113.753 102.118 127.055 1.00 58.84 1015 PHE A C 1
ATOM 6447 O O . PHE A 1 898 ? 114.140 101.629 125.985 1.00 58.84 1015 PHE A O 1
ATOM 6455 N N . GLN A 1 899 ? 112.812 101.544 127.799 1.00 55.30 1016 GLN A N 1
ATOM 6456 C CA . GLN A 1 899 ? 112.267 100.250 127.415 1.00 55.30 1016 GLN A CA 1
ATOM 6457 C C . GLN A 1 899 ? 111.470 100.343 126.125 1.00 55.30 1016 GLN A C 1
ATOM 6458 O O . GLN A 1 899 ? 111.710 99.580 125.178 1.00 55.30 1016 GLN A O 1
ATOM 6464 N N . ALA A 1 900 ? 110.524 101.274 126.059 1.00 50.67 1017 ALA A N 1
ATOM 6465 C CA . ALA A 1 900 ? 109.765 101.432 124.830 1.00 50.67 1017 ALA A CA 1
ATOM 6466 C C . ALA A 1 900 ? 110.651 101.953 123.713 1.00 50.67 1017 ALA A C 1
ATOM 6467 O O . ALA A 1 900 ? 110.410 101.640 122.542 1.00 50.67 1017 ALA A O 1
ATOM 6469 N N . THR A 1 901 ? 111.700 102.704 124.052 1.00 54.21 1018 THR A N 1
ATOM 6470 C CA . THR A 1 901 ? 112.650 103.120 123.028 1.00 54.21 1018 THR A CA 1
ATOM 6471 C C . THR A 1 901 ? 113.291 101.919 122.344 1.00 54.21 1018 THR A C 1
ATOM 6472 O O . THR A 1 901 ? 113.275 101.813 121.111 1.00 54.21 1018 THR A O 1
ATOM 6476 N N . LEU A 1 902 ? 113.848 100.990 123.128 1.00 52.44 1019 LEU A N 1
ATOM 6477 C CA . LEU A 1 902 ? 114.489 99.822 122.524 1.00 52.44 1019 LEU A CA 1
ATOM 6478 C C . LEU A 1 902 ? 113.472 98.937 121.815 1.00 52.44 1019 LEU A C 1
ATOM 6479 O O . LEU A 1 902 ? 113.766 98.360 120.756 1.00 52.44 1019 LEU A O 1
ATOM 6484 N N . GLN A 1 903 ? 112.277 98.808 122.384 1.00 45.15 1020 GLN A N 1
ATOM 6485 C CA . GLN A 1 903 ? 111.244 98.004 121.751 1.00 45.15 1020 GLN A CA 1
ATOM 6486 C C . GLN A 1 903 ? 110.930 98.526 120.352 1.00 45.15 1020 GLN A C 1
ATOM 6487 O O . GLN A 1 903 ? 110.970 97.773 119.364 1.00 45.15 1020 GLN A O 1
ATOM 6493 N N . GLY A 1 904 ? 110.663 99.824 120.238 1.00 46.23 1021 GLY A N 1
ATOM 6494 C CA . GLY A 1 904 ? 110.424 100.403 118.930 1.00 46.23 1021 GLY A CA 1
ATOM 6495 C C . GLY A 1 904 ? 111.638 100.334 118.023 1.00 46.23 1021 GLY A C 1
ATOM 6496 O O . GLY A 1 904 ? 111.501 100.246 116.802 1.00 46.23 1021 GLY A O 1
ATOM 6497 N N . LEU A 1 905 ? 112.840 100.412 118.594 1.00 47.34 1022 LEU A N 1
ATOM 6498 C CA . LEU A 1 905 ? 114.038 100.333 117.764 1.00 47.34 1022 LEU A CA 1
ATOM 6499 C C . LEU A 1 905 ? 114.136 98.981 117.088 1.00 47.34 1022 LEU A C 1
ATOM 6500 O O . LEU A 1 905 ? 114.487 98.884 115.902 1.00 47.34 1022 LEU A O 1
ATOM 6505 N N . LEU A 1 906 ? 113.838 97.920 117.830 1.00 46.12 1023 LEU A N 1
ATOM 6506 C CA . LEU A 1 906 ? 113.904 96.588 117.246 1.00 46.12 1023 LEU A CA 1
ATOM 6507 C C . LEU A 1 906 ? 112.793 96.416 116.218 1.00 46.12 1023 LEU A C 1
ATOM 6508 O O . LEU A 1 906 ? 112.992 95.785 115.169 1.00 46.12 1023 LEU A O 1
ATOM 6513 N N . LEU A 1 907 ? 111.627 97.015 116.486 1.00 46.16 1024 LEU A N 1
ATOM 6514 C CA . LEU A 1 907 ? 110.607 97.152 115.448 1.00 46.16 1024 LEU A CA 1
ATOM 6515 C C . LEU A 1 907 ? 111.158 97.775 114.170 1.00 46.16 1024 LEU A C 1
ATOM 6516 O O . LEU A 1 907 ? 110.930 97.255 113.069 1.00 46.16 1024 LEU A O 1
ATOM 6521 N N . ALA A 1 908 ? 111.864 98.897 114.295 1.00 45.29 1025 ALA A N 1
ATOM 6522 C CA . ALA A 1 908 ? 112.345 99.607 113.117 1.00 45.29 1025 ALA A CA 1
ATOM 6523 C C . ALA A 1 908 ? 113.331 98.754 112.339 1.00 45.29 1025 ALA A C 1
ATOM 6524 O O . ALA A 1 908 ? 113.271 98.676 111.104 1.00 45.29 1025 ALA A O 1
ATOM 6526 N N . GLY A 1 909 ? 114.240 98.093 113.050 1.00 45.69 1026 GLY A N 1
ATOM 6527 C CA . GLY A 1 909 ? 115.194 97.229 112.375 1.00 45.69 1026 GLY A CA 1
ATOM 6528 C C . GLY A 1 909 ? 114.518 96.117 111.599 1.00 45.69 1026 GLY A C 1
ATOM 6529 O O . GLY A 1 909 ? 114.802 95.902 110.414 1.00 45.69 1026 GLY A O 1
ATOM 6530 N N . CYS A 1 910 ? 113.578 95.418 112.241 1.00 45.19 1027 CYS A N 1
ATOM 6531 C CA . CYS A 1 910 ? 112.938 94.292 111.571 1.00 45.19 1027 CYS A CA 1
ATOM 6532 C C . CYS A 1 910 ? 112.103 94.737 110.379 1.00 45.19 1027 CYS A C 1
ATOM 6533 O O . CYS A 1 910 ? 112.082 94.056 109.349 1.00 45.19 1027 CYS A O 1
ATOM 6536 N N . PHE A 1 911 ? 111.400 95.863 110.490 1.00 45.38 1028 PHE A N 1
ATOM 6537 C CA . PHE A 1 911 ? 110.580 96.296 109.361 1.00 45.38 1028 PHE A CA 1
ATOM 6538 C C . PHE A 1 911 ? 111.438 96.758 108.191 1.00 45.38 1028 PHE A C 1
ATOM 6539 O O . PHE A 1 911 ? 111.170 96.398 107.035 1.00 45.38 1028 PHE A O 1
ATOM 6547 N N . LEU A 1 912 ? 112.466 97.567 108.466 1.00 43.06 1029 LEU A N 1
ATOM 6548 C CA . LEU A 1 912 ? 113.382 97.973 107.408 1.00 43.06 1029 LEU A CA 1
ATOM 6549 C C . LEU A 1 912 ? 114.021 96.770 106.741 1.00 43.06 1029 LEU A C 1
ATOM 6550 O O . LEU A 1 912 ? 114.328 96.814 105.545 1.00 43.06 1029 LEU A O 1
ATOM 6555 N N . PHE A 1 913 ? 114.230 95.688 107.490 1.00 42.35 1030 PHE A N 1
ATOM 6556 C CA . PHE A 1 913 ? 114.838 94.509 106.896 1.00 42.35 1030 PHE A CA 1
ATOM 6557 C C . PHE A 1 913 ? 113.828 93.660 106.130 1.00 42.35 1030 PHE A C 1
ATOM 6558 O O . PHE A 1 913 ? 114.189 93.009 105.145 1.00 42.35 1030 PHE A O 1
ATOM 6566 N N . ILE A 1 914 ? 112.565 93.644 106.559 1.00 40.17 1031 ILE A N 1
ATOM 6567 C CA . ILE A 1 914 ? 111.587 92.801 105.883 1.00 40.17 1031 ILE A CA 1
ATOM 6568 C C . ILE A 1 914 ? 111.074 93.459 104.609 1.00 40.17 1031 ILE A C 1
ATOM 6569 O O . ILE A 1 914 ? 110.597 92.772 103.700 1.00 40.17 1031 ILE A O 1
ATOM 6574 N N . SER A 1 915 ? 111.150 94.788 104.505 1.00 42.43 1032 SER A N 1
ATOM 6575 C CA . SER A 1 915 ? 110.829 95.408 103.220 1.00 42.43 1032 SER A CA 1
ATOM 6576 C C . SER A 1 915 ? 111.860 95.040 102.160 1.00 42.43 1032 SER A C 1
ATOM 6577 O O . SER A 1 915 ? 111.502 94.726 101.020 1.00 42.43 1032 SER A O 1
ATOM 6580 N N . ARG A 1 916 ? 113.145 95.057 102.521 1.00 45.82 1033 ARG A N 1
ATOM 6581 C CA . ARG A 1 916 ? 114.235 94.821 101.572 1.00 45.82 1033 ARG A CA 1
ATOM 6582 C C . ARG A 1 916 ? 114.392 93.316 101.368 1.00 45.82 1033 ARG A C 1
ATOM 6583 O O . ARG A 1 916 ? 115.316 92.675 101.872 1.00 45.82 1033 ARG A O 1
ATOM 6591 N N . SER A 1 917 ? 113.471 92.751 100.591 1.00 46.19 1034 SER A N 1
ATOM 6592 C CA . SER A 1 917 ? 113.350 91.314 100.405 1.00 46.19 1034 SER A CA 1
ATOM 6593 C C . SER A 1 917 ? 113.323 90.965 98.920 1.00 46.19 1034 SER A C 1
ATOM 6594 O O . SER A 1 917 ? 113.024 91.808 98.068 1.00 46.19 1034 SER A O 1
ATOM 6597 N N . LYS A 1 918 ? 113.626 89.701 98.616 1.00 45.41 1035 LYS A N 1
ATOM 6598 C CA . LYS A 1 918 ? 113.798 89.230 97.249 1.00 45.41 1035 LYS A CA 1
ATOM 6599 C C . LYS A 1 918 ? 112.718 88.222 96.878 1.00 45.41 1035 LYS A C 1
ATOM 6600 O O . LYS A 1 918 ? 112.356 87.379 97.708 1.00 45.41 1035 LYS A O 1
ATOM 6606 N N . PRO A 1 919 ? 112.173 88.283 95.669 1.00 44.24 1036 PRO A N 1
ATOM 6607 C CA . PRO A 1 919 ? 111.180 87.300 95.234 1.00 44.24 1036 PRO A CA 1
ATOM 6608 C C . PRO A 1 919 ? 111.821 86.156 94.452 1.00 44.24 1036 PRO A C 1
ATOM 6609 O O . PRO A 1 919 ? 112.991 86.204 94.071 1.00 44.24 1036 PRO A O 1
ATOM 6613 N N . LEU A 1 920 ? 111.018 85.122 94.209 1.00 44.16 1037 LEU A N 1
ATOM 6614 C CA . LEU A 1 920 ? 111.510 83.944 93.513 1.00 44.16 1037 LEU A CA 1
ATOM 6615 C C . LEU A 1 920 ? 111.618 84.193 92.014 1.00 44.16 1037 LEU A C 1
ATOM 6616 O O . LEU A 1 920 ? 111.061 85.150 91.468 1.00 44.16 1037 LEU A O 1
ATOM 6621 N N . LYS A 1 921 ? 112.354 83.304 91.349 1.00 42.61 1038 LYS A N 1
ATOM 6622 C CA . LYS A 1 921 ? 112.623 83.448 89.925 1.00 42.61 1038 LYS A CA 1
ATOM 6623 C C . LYS A 1 921 ? 111.447 82.982 89.077 1.00 42.61 1038 LYS A C 1
ATOM 6624 O O . LYS A 1 921 ? 111.179 83.559 88.019 1.00 42.61 1038 LYS A O 1
ATOM 6630 N N . THR A 1 922 ? 110.741 81.948 89.511 1.00 42.34 1039 THR A N 1
ATOM 6631 C CA . THR A 1 922 ? 109.635 81.384 88.754 1.00 42.34 1039 THR A CA 1
ATOM 6632 C C . THR A 1 922 ? 108.340 81.560 89.527 1.00 42.34 1039 THR A C 1
ATOM 6633 O O . THR A 1 922 ? 108.266 81.213 90.710 1.00 42.34 1039 THR A O 1
ATOM 6637 N N . LEU A 1 923 ? 107.324 82.090 88.858 1.00 41.40 1040 LEU A N 1
ATOM 6638 C CA . LEU A 1 923 ? 106.031 82.347 89.468 1.00 41.40 1040 LEU A CA 1
ATOM 6639 C C . LEU A 1 923 ? 105.185 81.080 89.482 1.00 41.40 1040 LEU A C 1
ATOM 6640 O O . LEU A 1 923 ? 105.320 80.204 88.630 1.00 41.40 1040 LEU A O 1
ATOM 6645 N N . SER A 1 924 ? 104.294 80.994 90.463 1.00 43.54 1041 SER A N 1
ATOM 6646 C CA . SER A 1 924 ? 103.653 79.737 90.799 1.00 43.54 1041 SER A CA 1
ATOM 6647 C C . SER A 1 924 ? 102.144 79.807 90.632 1.00 43.54 1041 SER A C 1
ATOM 6648 O O . SER A 1 924 ? 101.536 80.873 90.681 1.00 43.54 1041 SER A O 1
ATOM 6651 N N . ARG A 1 925 ? 101.555 78.616 90.519 1.00 47.60 1042 ARG A N 1
ATOM 6652 C CA . ARG A 1 925 ? 100.190 78.452 90.028 1.00 47.60 1042 ARG A CA 1
ATOM 6653 C C . ARG A 1 925 ? 99.169 79.166 90.900 1.00 47.60 1042 ARG A C 1
ATOM 6654 O O . ARG A 1 925 ? 98.088 79.519 90.423 1.00 47.60 1042 ARG A O 1
ATOM 6662 N N . GLU A 1 926 ? 99.484 79.386 92.168 1.00 48.76 1043 GLU A N 1
ATOM 6663 C CA . GLU A 1 926 ? 98.551 80.057 93.061 1.00 48.76 1043 GLU A CA 1
ATOM 6664 C C . GLU A 1 926 ? 98.440 81.535 92.710 1.00 48.76 1043 GLU A C 1
ATOM 6665 O O . GLU A 1 926 ? 99.325 82.115 92.076 1.00 48.76 1043 GLU A O 1
ATOM 6671 N N . ARG A 1 927 ? 97.331 82.146 93.123 1.00 51.17 1044 ARG A N 1
ATOM 6672 C CA . ARG A 1 927 ? 97.110 83.562 92.878 1.00 51.17 1044 ARG A CA 1
ATOM 6673 C C . ARG A 1 927 ? 97.260 84.359 94.164 1.00 51.17 1044 ARG A C 1
ATOM 6674 O O . ARG A 1 927 ? 96.538 84.095 95.132 1.00 51.17 1044 ARG A O 1
ATOM 6682 N N . PRO A 1 928 ? 98.168 85.334 94.218 1.00 45.86 1045 PRO A N 1
ATOM 6683 C CA . PRO A 1 928 ? 98.304 86.140 95.431 1.00 45.86 1045 PRO A CA 1
ATOM 6684 C C . PRO A 1 928 ? 97.071 86.987 95.669 1.00 45.86 1045 PRO A C 1
ATOM 6685 O O . PRO A 1 928 ? 96.386 87.412 94.737 1.00 45.86 1045 PRO A O 1
ATOM 6689 N N . LEU A 1 929 ? 96.793 87.224 96.939 1.00 48.14 1046 LEU A N 1
ATOM 6690 C CA . LEU A 1 929 ? 95.548 87.869 97.322 1.00 48.14 1046 LEU A CA 1
ATOM 6691 C C . LEU A 1 929 ? 95.552 89.325 96.867 1.00 48.14 1046 LEU A C 1
ATOM 6692 O O . LEU A 1 929 ? 96.543 90.032 97.076 1.00 48.14 1046 LEU A O 1
ATOM 6697 N N . PRO A 1 930 ? 94.479 89.803 96.238 1.00 47.65 1047 PRO A N 1
ATOM 6698 C CA . PRO A 1 930 ? 94.487 91.174 95.713 1.00 47.65 1047 PRO A CA 1
ATOM 6699 C C . PRO A 1 930 ? 94.672 92.248 96.769 1.00 47.65 1047 PRO A C 1
ATOM 6700 O O . PRO A 1 930 ? 95.296 93.276 96.486 1.00 47.65 1047 PRO A O 1
ATOM 6704 N N . ASN A 1 931 ? 94.141 92.057 97.964 1.00 48.99 1048 ASN A N 1
ATOM 6705 C CA . ASN A 1 931 ? 94.154 93.075 99.012 1.00 48.99 1048 ASN A CA 1
ATOM 6706 C C . ASN A 1 931 ? 93.768 92.383 100.313 1.00 48.99 1048 ASN A C 1
ATOM 6707 O O . ASN A 1 931 ? 93.677 91.151 100.372 1.00 48.99 1048 ASN A O 1
ATOM 6712 N N . ILE A 1 932 ? 93.523 93.170 101.364 1.00 48.17 1049 ILE A N 1
ATOM 6713 C CA . ILE A 1 932 ? 93.177 92.580 102.647 1.00 48.17 1049 ILE A CA 1
ATOM 6714 C C . ILE A 1 932 ? 91.744 92.093 102.693 1.00 48.17 1049 ILE A C 1
ATOM 6715 O O . ILE A 1 932 ? 91.359 91.417 103.650 1.00 48.17 1049 ILE A O 1
ATOM 6720 N N . PHE A 1 933 ? 90.940 92.420 101.686 1.00 50.52 1050 PHE A N 1
ATOM 6721 C CA . PHE A 1 933 ? 89.498 92.196 101.745 1.00 50.52 1050 PHE A CA 1
ATOM 6722 C C . PHE A 1 933 ? 89.203 90.716 101.499 1.00 50.52 1050 PHE A C 1
ATOM 6723 O O . PHE A 1 933 ? 88.640 90.311 100.479 1.00 50.52 1050 PHE A O 1
ATOM 6731 N N . ASN A 1 934 ? 89.599 89.898 102.469 1.00 49.07 1051 ASN A N 1
ATOM 6732 C CA . ASN A 1 934 ? 89.320 88.474 102.417 1.00 49.07 1051 ASN A CA 1
ATOM 6733 C C . ASN A 1 934 ? 89.193 87.939 103.834 1.00 49.07 1051 ASN A C 1
ATOM 6734 O O . ASN A 1 934 ? 89.665 88.552 104.795 1.00 49.07 1051 ASN A O 1
ATOM 6739 N N . LEU A 1 935 ? 88.539 86.780 103.952 1.00 44.34 1052 LEU A N 1
ATOM 6740 C CA . LEU A 1 935 ? 88.328 86.176 105.265 1.00 44.34 1052 LEU A CA 1
ATOM 6741 C C . LEU A 1 935 ? 89.643 85.804 105.919 1.00 44.34 1052 LEU A C 1
ATOM 6742 O O . LEU A 1 935 ? 89.754 85.819 107.150 1.00 44.34 1052 LEU A O 1
ATOM 6747 N N . TYR A 1 936 ? 90.653 85.501 105.115 1.00 43.47 1053 TYR A N 1
ATOM 6748 C CA . TYR A 1 936 ? 91.908 85.010 105.657 1.00 43.47 1053 TYR A CA 1
ATOM 6749 C C . TYR A 1 936 ? 92.578 86.054 106.534 1.00 43.47 1053 TYR A C 1
ATOM 6750 O O . TYR A 1 936 ? 92.986 85.756 107.658 1.00 43.47 1053 TYR A O 1
ATOM 6759 N N . THR A 1 937 ? 92.686 87.291 106.047 1.00 42.49 1054 THR A N 1
ATOM 6760 C CA . THR A 1 937 ? 93.438 88.309 106.778 1.00 42.49 1054 THR A CA 1
ATOM 6761 C C . THR A 1 937 ? 92.769 88.662 108.102 1.00 42.49 1054 THR A C 1
ATOM 6762 O O . THR A 1 937 ? 93.409 88.653 109.163 1.00 42.49 1054 THR A O 1
ATOM 6766 N N . ILE A 1 938 ? 91.472 88.958 108.061 1.00 45.47 1055 ILE A N 1
ATOM 6767 C CA . ILE A 1 938 ? 90.744 89.305 109.277 1.00 45.47 1055 ILE A CA 1
ATOM 6768 C C . ILE A 1 938 ? 90.769 88.145 110.261 1.00 45.47 1055 ILE A C 1
ATOM 6769 O O . ILE A 1 938 ? 91.040 88.326 111.459 1.00 45.47 1055 ILE A O 1
ATOM 6774 N N . LEU A 1 939 ? 90.493 86.935 109.771 1.00 43.02 1056 LEU A N 1
ATOM 6775 C CA . LEU A 1 939 ? 90.410 85.790 110.665 1.00 43.02 1056 LEU A CA 1
ATOM 6776 C C . LEU A 1 939 ? 91.762 85.459 111.267 1.00 43.02 1056 LEU A C 1
ATOM 6777 O O . LEU A 1 939 ? 91.843 85.083 112.440 1.00 43.02 1056 LEU A O 1
ATOM 6782 N N . THR A 1 940 ? 92.840 85.609 110.503 1.00 41.47 1057 THR A N 1
ATOM 6783 C CA . THR A 1 940 ? 94.134 85.275 111.065 1.00 41.47 1057 THR A CA 1
ATOM 6784 C C . THR A 1 940 ? 94.571 86.325 112.073 1.00 41.47 1057 THR A C 1
ATOM 6785 O O . THR A 1 940 ? 95.161 85.981 113.101 1.00 41.47 1057 THR A O 1
ATOM 6789 N N . VAL A 1 941 ? 94.249 87.602 111.836 1.00 41.73 1058 VAL A N 1
ATOM 6790 C CA . VAL A 1 941 ? 94.601 88.622 112.822 1.00 41.73 1058 VAL A CA 1
ATOM 6791 C C . VAL A 1 941 ? 93.839 88.386 114.120 1.00 41.73 1058 VAL A C 1
ATOM 6792 O O . VAL A 1 941 ? 94.426 88.370 115.206 1.00 41.73 1058 VAL A O 1
ATOM 6796 N N . MET A 1 942 ? 92.533 88.135 114.025 1.00 46.29 1059 MET A N 1
ATOM 6797 C CA . MET A 1 942 ? 91.759 87.855 115.234 1.00 46.29 1059 MET A CA 1
ATOM 6798 C C . MET A 1 942 ? 92.238 86.605 115.962 1.00 46.29 1059 MET A C 1
ATOM 6799 O O . MET A 1 942 ? 92.397 86.626 117.189 1.00 46.29 1059 MET A O 1
ATOM 6804 N N . LEU A 1 943 ? 92.491 85.509 115.244 1.00 44.69 1060 LEU A N 1
ATOM 6805 C CA . LEU A 1 943 ? 92.844 84.277 115.941 1.00 44.69 1060 LEU A CA 1
ATOM 6806 C C . LEU A 1 943 ? 94.247 84.357 116.531 1.00 44.69 1060 LEU A C 1
ATOM 6807 O O . LEU A 1 943 ? 94.458 83.992 117.698 1.00 44.69 1060 LEU A O 1
ATOM 6812 N N . GLN A 1 944 ? 95.210 84.873 115.765 1.00 42.15 1061 GLN A N 1
ATOM 6813 C CA . GLN A 1 944 ? 96.544 85.061 116.305 1.00 42.15 1061 GLN A CA 1
ATOM 6814 C C . GLN A 1 944 ? 96.514 85.977 117.523 1.00 42.15 1061 GLN A C 1
ATOM 6815 O O . GLN A 1 944 ? 97.167 85.697 118.540 1.00 42.15 1061 GLN A O 1
ATOM 6821 N N . PHE A 1 945 ? 95.745 87.065 117.455 1.00 44.17 1062 PHE A N 1
ATOM 6822 C CA . PHE A 1 945 ? 95.723 87.994 118.575 1.00 44.17 1062 PHE A CA 1
ATOM 6823 C C . PHE A 1 945 ? 95.065 87.382 119.799 1.00 44.17 1062 PHE A C 1
ATOM 6824 O O . PHE A 1 945 ? 95.489 87.657 120.922 1.00 44.17 1062 PHE A O 1
ATOM 6832 N N . PHE A 1 946 ? 94.008 86.586 119.624 1.00 44.71 1063 PHE A N 1
ATOM 6833 C CA . PHE A 1 946 ? 93.422 85.916 120.779 1.00 44.71 1063 PHE A CA 1
ATOM 6834 C C . PHE A 1 946 ? 94.441 84.998 121.430 1.00 44.71 1063 PHE A C 1
ATOM 6835 O O . PHE A 1 946 ? 94.562 84.947 122.660 1.00 44.71 1063 PHE A O 1
ATOM 6843 N N . VAL A 1 947 ? 95.192 84.271 120.611 1.00 44.65 1064 VAL A N 1
ATOM 6844 C CA . VAL A 1 947 ? 96.155 83.327 121.159 1.00 44.65 1064 VAL A CA 1
ATOM 6845 C C . VAL A 1 947 ? 97.236 84.064 121.934 1.00 44.65 1064 VAL A C 1
ATOM 6846 O O . VAL A 1 947 ? 97.707 83.583 122.973 1.00 44.65 1064 VAL A O 1
ATOM 6850 N N . HIS A 1 948 ? 97.638 85.248 121.463 1.00 44.21 1065 HIS A N 1
ATOM 6851 C CA . HIS A 1 948 ? 98.690 85.966 122.186 1.00 44.21 1065 HIS A CA 1
ATOM 6852 C C . HIS A 1 948 ? 98.133 86.750 123.376 1.00 44.21 1065 HIS A C 1
ATOM 6853 O O . HIS A 1 948 ? 98.841 86.991 124.364 1.00 44.21 1065 HIS A O 1
ATOM 6860 N N . PHE A 1 949 ? 96.869 87.159 123.295 1.00 44.35 1066 PHE A N 1
ATOM 6861 C CA . PHE A 1 949 ? 96.236 87.917 124.365 1.00 44.35 1066 PHE A CA 1
ATOM 6862 C C . PHE A 1 949 ? 95.935 87.037 125.564 1.00 44.35 1066 PHE A C 1
ATOM 6863 O O . PHE A 1 949 ? 96.020 87.493 126.710 1.00 44.35 1066 PHE A O 1
ATOM 6871 N N . LEU A 1 950 ? 95.587 85.771 125.333 1.00 42.77 1067 LEU A N 1
ATOM 6872 C CA . LEU A 1 950 ? 95.461 84.858 126.459 1.00 42.77 1067 LEU A CA 1
ATOM 6873 C C . LEU A 1 950 ? 96.794 84.689 127.175 1.00 42.77 1067 LEU A C 1
ATOM 6874 O O . LEU A 1 950 ? 96.831 84.493 128.392 1.00 42.77 1067 LEU A O 1
ATOM 6879 N N . SER A 1 951 ? 97.901 84.767 126.440 1.00 43.61 1068 SER A N 1
ATOM 6880 C CA . SER A 1 951 ? 99.207 84.658 127.077 1.00 43.61 1068 SER A CA 1
ATOM 6881 C C . SER A 1 951 ? 99.539 85.907 127.882 1.00 43.61 1068 SER A C 1
ATOM 6882 O O . SER A 1 951 ? 100.045 85.812 129.008 1.00 43.61 1068 SER A O 1
ATOM 6885 N N . LEU A 1 952 ? 99.275 87.082 127.308 1.00 41.26 1069 LEU A N 1
ATOM 6886 C CA . LEU A 1 952 ? 99.276 88.313 128.094 1.00 41.26 1069 LEU A CA 1
ATOM 6887 C C . LEU A 1 952 ? 98.511 88.136 129.398 1.00 41.26 1069 LEU A C 1
ATOM 6888 O O . LEU A 1 952 ? 99.053 88.380 130.479 1.00 41.26 1069 LEU A O 1
ATOM 6893 N N . VAL A 1 953 ? 97.266 87.675 129.314 1.00 41.94 1070 VAL A N 1
ATOM 6894 C CA . VAL A 1 953 ? 96.412 87.578 130.490 1.00 41.94 1070 VAL A CA 1
ATOM 6895 C C . VAL A 1 953 ? 96.968 86.586 131.498 1.00 41.94 1070 VAL A C 1
ATOM 6896 O O . VAL A 1 953 ? 97.006 86.866 132.699 1.00 41.94 1070 VAL A O 1
ATOM 6900 N N . TYR A 1 954 ? 97.388 85.407 131.042 1.00 45.65 1071 TYR A N 1
ATOM 6901 C CA . TYR A 1 954 ? 97.849 84.386 131.977 1.00 45.65 1071 TYR A CA 1
ATOM 6902 C C . TYR A 1 954 ? 99.130 84.811 132.675 1.00 45.65 1071 TYR A C 1
ATOM 6903 O O . TYR A 1 954 ? 99.242 84.703 133.902 1.00 45.65 1071 TYR A O 1
ATOM 6912 N N . LEU A 1 955 ? 100.120 85.272 131.914 1.00 46.47 1072 LEU A N 1
ATOM 6913 C CA . LEU A 1 955 ? 101.353 85.711 132.548 1.00 46.47 1072 LEU A CA 1
ATOM 6914 C C . LEU A 1 955 ? 101.097 86.883 133.486 1.00 46.47 1072 LEU A C 1
ATOM 6915 O O . LEU A 1 955 ? 101.673 86.948 134.580 1.00 46.47 1072 LEU A O 1
ATOM 6920 N N . TYR A 1 956 ? 100.226 87.809 133.080 1.00 49.76 1073 TYR A N 1
ATOM 6921 C CA . TYR A 1 956 ? 99.854 88.920 133.942 1.00 49.76 1073 TYR A CA 1
ATOM 6922 C C . TYR A 1 956 ? 99.238 88.439 135.247 1.00 49.76 1073 TYR A C 1
ATOM 6923 O O . TYR A 1 956 ? 99.612 88.900 136.330 1.00 49.76 1073 TYR A O 1
ATOM 6932 N N . ARG A 1 957 ? 98.273 87.530 135.161 1.00 46.78 1074 ARG A N 1
ATOM 6933 C CA . ARG A 1 957 ? 97.593 87.075 136.362 1.00 46.78 1074 ARG A CA 1
ATOM 6934 C C . ARG A 1 957 ? 98.559 86.348 137.278 1.00 46.78 1074 ARG A C 1
ATOM 6935 O O . ARG A 1 957 ? 98.495 86.497 138.500 1.00 46.78 1074 ARG A O 1
ATOM 6943 N N . GLU A 1 958 ? 99.463 85.557 136.710 1.00 50.75 1075 GLU A N 1
ATOM 6944 C CA . GLU A 1 958 ? 100.445 84.886 137.547 1.00 50.75 1075 GLU A CA 1
ATOM 6945 C C . GLU A 1 958 ? 101.334 85.891 138.251 1.00 50.75 1075 GLU A C 1
ATOM 6946 O O . GLU A 1 958 ? 101.541 85.797 139.467 1.00 50.75 1075 GLU A O 1
ATOM 6952 N N . ALA A 1 959 ? 101.855 86.870 137.512 1.00 48.81 1076 ALA A N 1
ATOM 6953 C CA . ALA A 1 959 ? 102.737 87.848 138.135 1.00 48.81 1076 ALA A CA 1
ATOM 6954 C C . ALA A 1 959 ? 102.005 88.619 139.223 1.00 48.81 1076 ALA A C 1
ATOM 6955 O O . ALA A 1 959 ? 102.579 88.901 140.279 1.00 48.81 1076 ALA A O 1
ATOM 6957 N N . GLN A 1 960 ? 100.731 88.950 138.989 1.00 53.15 1077 GLN A N 1
ATOM 6958 C CA . GLN A 1 960 ? 99.958 89.700 139.975 1.00 53.15 1077 GLN A CA 1
ATOM 6959 C C . GLN A 1 960 ? 99.672 88.867 141.216 1.00 53.15 1077 GLN A C 1
ATOM 6960 O O . GLN A 1 960 ? 99.847 89.346 142.344 1.00 53.15 1077 GLN A O 1
ATOM 6966 N N . ALA A 1 961 ? 99.233 87.620 141.038 1.00 52.17 1078 ALA A N 1
ATOM 6967 C CA . ALA A 1 961 ? 98.945 86.768 142.180 1.00 52.17 1078 ALA A CA 1
ATOM 6968 C C . ALA A 1 961 ? 100.203 86.361 142.930 1.00 52.17 1078 ALA A C 1
ATOM 6969 O O . ALA A 1 961 ? 100.105 85.918 144.079 1.00 52.17 1078 ALA A O 1
ATOM 6971 N N . ARG A 1 962 ? 101.374 86.486 142.315 1.00 54.68 1079 ARG A N 1
ATOM 6972 C CA . ARG A 1 962 ? 102.623 86.156 142.978 1.00 54.68 1079 ARG A CA 1
ATOM 6973 C C . ARG A 1 962 ? 103.549 87.348 143.174 1.00 54.68 1079 ARG A C 1
ATOM 6974 O O . ARG A 1 962 ? 104.738 87.150 143.429 1.00 54.68 1079 ARG A O 1
ATOM 6982 N N . SER A 1 963 ? 103.058 88.540 143.064 1.00 60.88 1080 SER A N 1
ATOM 6983 C CA . SER A 1 963 ? 103.885 89.691 143.403 1.00 60.88 1080 SER A CA 1
ATOM 6984 C C . SER A 1 963 ? 103.409 90.321 144.708 1.00 60.88 1080 SER A C 1
ATOM 6985 O O . SER A 1 963 ? 102.222 90.246 145.043 1.00 60.88 1080 SER A O 1
ATOM 6988 N N . PRO A 1 964 ? 104.300 90.942 145.476 1.00 71.79 1081 PRO A N 1
ATOM 6989 C CA . PRO A 1 964 ? 103.871 91.592 146.719 1.00 71.79 1081 PRO A CA 1
ATOM 6990 C C . PRO A 1 964 ? 102.935 92.760 146.451 1.00 71.79 1081 PRO A C 1
ATOM 6991 O O . PRO A 1 964 ? 103.004 93.435 145.421 1.00 71.79 1081 PRO A O 1
ATOM 6995 N N . GLU A 1 965 ? 102.044 92.993 147.412 1.00 85.99 1082 GLU A N 1
ATOM 6996 C CA . GLU A 1 965 ? 101.060 94.057 147.293 1.00 85.99 1082 GLU A CA 1
ATOM 6997 C C . GLU A 1 965 ? 101.717 95.427 147.442 1.00 85.99 1082 GLU A C 1
ATOM 6998 O O . GLU A 1 965 ? 102.806 95.570 148.006 1.00 85.99 1082 GLU A O 1
ATOM 7004 N N . LYS A 1 966 ? 101.037 96.445 146.917 1.00 91.58 1083 LYS A N 1
ATOM 7005 C CA . LYS A 1 966 ? 101.532 97.811 147.021 1.00 91.58 1083 LYS A CA 1
ATOM 7006 C C . LYS A 1 966 ? 101.461 98.300 148.462 1.00 91.58 1083 LYS A C 1
ATOM 7007 O O . LYS A 1 966 ? 100.569 97.917 149.224 1.00 91.58 1083 LYS A O 1
ATOM 7013 N N . GLN A 1 967 ? 102.413 99.156 148.834 1.00 108.19 1084 GLN A N 1
ATOM 7014 C CA . GLN A 1 967 ? 102.501 99.631 150.211 1.00 108.19 1084 GLN A CA 1
ATOM 7015 C C . GLN A 1 967 ? 101.744 100.941 150.404 1.00 108.19 1084 GLN A C 1
ATOM 7016 O O . GLN A 1 967 ? 100.824 101.025 151.225 1.00 108.19 1084 GLN A O 1
ATOM 7022 N N . GLU A 1 968 ? 102.116 101.974 149.654 1.00 122.42 1085 GLU A N 1
ATOM 7023 C CA . GLU A 1 968 ? 101.570 103.311 149.837 1.00 122.42 1085 GLU A CA 1
ATOM 7024 C C . GLU A 1 968 ? 100.566 103.639 148.740 1.00 122.42 1085 GLU A C 1
ATOM 7025 O O . GLU A 1 968 ? 100.815 103.386 147.557 1.00 122.42 1085 GLU A O 1
ATOM 7031 N N . GLN A 1 969 ? 99.426 104.203 149.145 1.00 120.84 1086 GLN A N 1
ATOM 7032 C CA . GLN A 1 969 ? 98.417 104.621 148.178 1.00 120.84 1086 GLN A CA 1
ATOM 7033 C C . GLN A 1 969 ? 98.872 105.836 147.379 1.00 120.84 1086 GLN A C 1
ATOM 7034 O O . GLN A 1 969 ? 98.542 105.954 146.193 1.00 120.84 1086 GLN A O 1
ATOM 7040 N N . PHE A 1 970 ? 99.618 106.743 148.003 1.00 123.03 1087 PHE A N 1
ATOM 7041 C CA . PHE A 1 970 ? 100.080 107.942 147.320 1.00 123.03 1087 PHE A CA 1
ATOM 7042 C C . PHE A 1 970 ? 101.146 107.600 146.284 1.00 123.03 1087 PHE A C 1
ATOM 7043 O O . PHE A 1 970 ? 101.835 106.581 146.378 1.00 123.03 1087 PHE A O 1
ATOM 7051 N N . VAL A 1 971 ? 101.278 108.472 145.286 1.00 120.49 1088 VAL A N 1
ATOM 7052 C CA . VAL A 1 971 ? 102.254 108.304 144.217 1.00 120.49 1088 VAL A CA 1
ATOM 7053 C C . VAL A 1 971 ? 103.121 109.552 144.144 1.00 120.49 1088 VAL A C 1
ATOM 7054 O O . VAL A 1 971 ? 102.702 110.649 144.527 1.00 120.49 1088 VAL A O 1
ATOM 7058 N N . ASP A 1 972 ? 104.343 109.376 143.647 1.00 108.59 1089 ASP A N 1
ATOM 7059 C CA . ASP A 1 972 ? 105.296 110.465 143.487 1.00 108.59 1089 ASP A CA 1
ATOM 7060 C C . ASP A 1 972 ? 105.503 110.743 142.005 1.00 108.59 1089 ASP A C 1
ATOM 7061 O O . ASP A 1 972 ? 105.801 109.827 141.231 1.00 108.59 1089 ASP A O 1
ATOM 7066 N N . LEU A 1 973 ? 105.346 112.013 141.617 1.00 106.29 1090 LEU A N 1
ATOM 7067 C CA . LEU A 1 973 ? 105.484 112.384 140.213 1.00 106.29 1090 LEU A CA 1
ATOM 7068 C C . LEU A 1 973 ? 106.901 112.140 139.712 1.00 106.29 1090 LEU A C 1
ATOM 7069 O O . LEU A 1 973 ? 107.096 111.670 138.584 1.00 106.29 1090 LEU A O 1
ATOM 7074 N N . TYR A 1 974 ? 107.906 112.456 140.533 1.00 102.38 1091 TYR A N 1
ATOM 7075 C CA . TYR A 1 974 ? 109.287 112.221 140.124 1.00 102.38 1091 TYR A CA 1
ATOM 7076 C C . TYR A 1 974 ? 109.593 110.734 140.008 1.00 102.38 1091 TYR A C 1
ATOM 7077 O O . TYR A 1 974 ? 110.453 110.342 139.210 1.00 102.38 1091 TYR A O 1
ATOM 7086 N N . LYS A 1 975 ? 108.912 109.893 140.784 1.00 92.14 1092 LYS A N 1
ATOM 7087 C CA . LYS A 1 975 ? 109.065 108.453 140.633 1.00 92.14 1092 LYS A CA 1
ATOM 7088 C C . LYS A 1 975 ? 108.325 107.990 139.388 1.00 92.14 1092 LYS A C 1
ATOM 7089 O O . LYS A 1 975 ? 107.125 108.242 139.238 1.00 92.14 1092 LYS A O 1
ATOM 7095 N N . GLU A 1 976 ? 109.043 107.318 138.497 1.00 76.40 1093 GLU A N 1
ATOM 7096 C CA . GLU A 1 976 ? 108.466 106.760 137.287 1.00 76.40 1093 GLU A CA 1
ATOM 7097 C C . GLU A 1 976 ? 109.135 105.426 136.995 1.00 76.40 1093 GLU A C 1
ATOM 7098 O O . GLU A 1 976 ? 110.265 105.171 137.420 1.00 76.40 1093 GLU A O 1
ATOM 7104 N N . PHE A 1 977 ? 108.416 104.587 136.249 1.00 75.65 1094 PHE A N 1
ATOM 7105 C CA . PHE A 1 977 ? 108.851 103.242 135.860 1.00 75.65 1094 PHE A CA 1
ATOM 7106 C C . PHE A 1 977 ? 109.558 102.518 137.005 1.00 75.65 1094 PHE A C 1
ATOM 7107 O O . PHE A 1 977 ? 110.639 101.949 136.845 1.00 75.65 1094 PHE A O 1
ATOM 7115 N N . GLU A 1 978 ? 108.926 102.538 138.176 1.00 67.06 1095 GLU A N 1
ATOM 7116 C CA . GLU A 1 978 ? 109.463 101.801 139.311 1.00 67.06 1095 GLU A CA 1
ATOM 7117 C C . GLU A 1 978 ? 109.518 100.317 138.970 1.00 67.06 1095 GLU A C 1
ATOM 7118 O O . GLU A 1 978 ? 108.491 99.735 138.596 1.00 67.06 1095 GLU A O 1
ATOM 7124 N N . PRO A 1 979 ? 110.679 99.675 139.081 1.00 57.06 1096 PRO A N 1
ATOM 7125 C CA . PRO A 1 979 ? 110.817 98.316 138.561 1.00 57.06 1096 PRO A CA 1
ATOM 7126 C C . PRO A 1 979 ? 109.873 97.361 139.259 1.00 57.06 1096 PRO A C 1
ATOM 7127 O O . PRO A 1 979 ? 109.602 97.485 140.452 1.00 57.06 1096 PRO A O 1
ATOM 7131 N N . SER A 1 980 ? 109.364 96.406 138.497 1.00 51.13 1097 SER A N 1
ATOM 7132 C CA . SER A 1 980 ? 108.473 95.416 139.069 1.00 51.13 1097 SER A CA 1
ATOM 7133 C C . SER A 1 980 ? 108.562 94.142 138.252 1.00 51.13 1097 SER A C 1
ATOM 7134 O O . SER A 1 980 ? 108.995 94.148 137.098 1.00 51.13 1097 SER A O 1
ATOM 7137 N N . LEU A 1 981 ? 108.146 93.044 138.875 1.00 46.55 1098 LEU A N 1
ATOM 7138 C CA . LEU A 1 981 ? 108.085 91.779 138.162 1.00 46.55 1098 LEU A CA 1
ATOM 7139 C C . LEU A 1 981 ? 107.023 91.813 137.071 1.00 46.55 1098 LEU A C 1
ATOM 7140 O O . LEU A 1 981 ? 107.197 91.191 136.017 1.00 46.55 1098 LEU A O 1
ATOM 7145 N N . VAL A 1 982 ? 105.912 92.525 137.296 1.00 42.92 1099 VAL A N 1
ATOM 7146 C CA . VAL A 1 982 ? 104.888 92.619 136.256 1.00 42.92 1099 VAL A CA 1
ATOM 7147 C C . VAL A 1 982 ? 105.406 93.415 135.065 1.00 42.92 1099 VAL A C 1
ATOM 7148 O O . VAL A 1 982 ? 105.164 93.059 133.899 1.00 42.92 1099 VAL A O 1
ATOM 7152 N N . ASN A 1 983 ? 106.149 94.486 135.339 1.00 45.40 1100 ASN A N 1
ATOM 7153 C CA . ASN A 1 983 ? 106.862 95.198 134.287 1.00 45.40 1100 ASN A CA 1
ATOM 7154 C C . ASN A 1 983 ? 107.702 94.236 133.465 1.00 45.40 1100 ASN A C 1
ATOM 7155 O O . ASN A 1 983 ? 107.600 94.192 132.231 1.00 45.40 1100 ASN A O 1
ATOM 7160 N N . SER A 1 984 ? 108.522 93.434 134.146 1.00 44.94 1101 SER A N 1
ATOM 7161 C CA . SER A 1 984 ? 109.441 92.549 133.451 1.00 44.94 1101 SER A CA 1
ATOM 7162 C C . SER A 1 984 ? 108.690 91.523 132.618 1.00 44.94 1101 SER A C 1
ATOM 7163 O O . SER A 1 984 ? 109.023 91.293 131.446 1.00 44.94 1101 SER A O 1
ATOM 7166 N N . THR A 1 985 ? 107.672 90.892 133.203 1.00 41.66 1102 THR A N 1
ATOM 7167 C CA . THR A 1 985 ? 106.986 89.825 132.490 1.00 41.66 1102 THR A CA 1
ATOM 7168 C C . THR A 1 985 ? 106.321 90.359 131.237 1.00 41.66 1102 THR A C 1
ATOM 7169 O O . THR A 1 985 ? 106.488 89.791 130.152 1.00 41.66 1102 THR A O 1
ATOM 7173 N N . VAL A 1 986 ? 105.612 91.481 131.343 1.00 42.07 1103 VAL A N 1
ATOM 7174 C CA . VAL A 1 986 ? 104.882 91.938 130.172 1.00 42.07 1103 VAL A CA 1
ATOM 7175 C C . VAL A 1 986 ? 105.841 92.484 129.127 1.00 42.07 1103 VAL A C 1
ATOM 7176 O O . VAL A 1 986 ? 105.628 92.288 127.928 1.00 42.07 1103 VAL A O 1
ATOM 7180 N N . TYR A 1 987 ? 106.935 93.123 129.539 1.00 43.42 1104 TYR A N 1
ATOM 7181 C CA . TYR A 1 987 ? 107.876 93.634 128.543 1.00 43.42 1104 TYR A CA 1
ATOM 7182 C C . TYR A 1 987 ? 108.551 92.507 127.766 1.00 43.42 1104 TYR A C 1
ATOM 7183 O O . TYR A 1 987 ? 108.586 92.524 126.522 1.00 43.42 1104 TYR A O 1
ATOM 7192 N N . ILE A 1 988 ? 109.105 91.521 128.480 1.00 43.65 1105 ILE A N 1
ATOM 7193 C CA . ILE A 1 988 ? 109.783 90.420 127.802 1.00 43.65 1105 ILE A CA 1
ATOM 7194 C C . ILE A 1 988 ? 108.801 89.647 126.938 1.00 43.65 1105 ILE A C 1
ATOM 7195 O O . ILE A 1 988 ? 109.092 89.312 125.777 1.00 43.65 1105 ILE A O 1
ATOM 7200 N N . MET A 1 989 ? 107.614 89.370 127.480 1.00 42.90 1106 MET A N 1
ATOM 7201 C CA . MET A 1 989 ? 106.584 88.692 126.720 1.00 42.90 1106 MET A CA 1
ATOM 7202 C C . MET A 1 989 ? 106.205 89.476 125.471 1.00 42.90 1106 MET A C 1
ATOM 7203 O O . MET A 1 989 ? 105.975 88.887 124.407 1.00 42.90 1106 MET A O 1
ATOM 7208 N N . ALA A 1 990 ? 106.136 90.800 125.576 1.00 41.72 1107 ALA A N 1
ATOM 7209 C CA . ALA A 1 990 ? 105.722 91.609 124.440 1.00 41.72 1107 ALA A CA 1
ATOM 7210 C C . ALA A 1 990 ? 106.747 91.553 123.322 1.00 41.72 1107 ALA A C 1
ATOM 7211 O O . ALA A 1 990 ? 106.392 91.422 122.142 1.00 41.72 1107 ALA A O 1
ATOM 7213 N N . MET A 1 991 ? 108.030 91.638 123.667 1.00 46.08 1108 MET A N 1
ATOM 7214 C CA . MET A 1 991 ? 109.023 91.567 122.601 1.00 46.08 1108 MET A CA 1
ATOM 7215 C C . MET A 1 991 ? 109.053 90.180 121.963 1.00 46.08 1108 MET A C 1
ATOM 7216 O O . MET A 1 991 ? 109.152 90.054 120.730 1.00 46.08 1108 MET A O 1
ATOM 7221 N N . ALA A 1 992 ? 108.918 89.128 122.774 1.00 41.58 1109 ALA A N 1
ATOM 7222 C CA . ALA A 1 992 ? 108.868 87.791 122.196 1.00 41.58 1109 ALA A CA 1
ATOM 7223 C C . ALA A 1 992 ? 107.681 87.636 121.263 1.00 41.58 1109 ALA A C 1
ATOM 7224 O O . ALA A 1 992 ? 107.799 87.016 120.203 1.00 41.58 1109 ALA A O 1
ATOM 7226 N N . MET A 1 993 ? 106.535 88.187 121.639 1.00 41.77 1110 MET A N 1
ATOM 7227 C CA . MET A 1 993 ? 105.334 88.076 120.822 1.00 41.77 1110 MET A CA 1
ATOM 7228 C C . MET A 1 993 ? 105.468 88.838 119.512 1.00 41.77 1110 MET A C 1
ATOM 7229 O O . MET A 1 993 ? 105.011 88.371 118.456 1.00 41.77 1110 MET A O 1
ATOM 7234 N N . GLN A 1 994 ? 106.088 90.010 119.557 1.00 44.11 1111 GLN A N 1
ATOM 7235 C CA . GLN A 1 994 ? 106.399 90.733 118.332 1.00 44.11 1111 GLN A CA 1
ATOM 7236 C C . GLN A 1 994 ? 107.228 89.870 117.384 1.00 44.11 1111 GLN A C 1
ATOM 7237 O O . GLN A 1 994 ? 106.925 89.764 116.182 1.00 44.11 1111 GLN A O 1
ATOM 7243 N N . MET A 1 995 ? 108.278 89.233 117.914 1.00 40.26 1112 MET A N 1
ATOM 7244 C CA . MET A 1 995 ? 109.094 88.356 117.076 1.00 40.26 1112 MET A CA 1
ATOM 7245 C C . MET A 1 995 ? 108.268 87.212 116.526 1.00 40.26 1112 MET A C 1
ATOM 7246 O O . MET A 1 995 ? 108.429 86.810 115.367 1.00 40.26 1112 MET A O 1
ATOM 7251 N N . ALA A 1 996 ? 107.408 86.650 117.370 1.00 40.89 1113 ALA A N 1
ATOM 7252 C CA . ALA A 1 996 ? 106.595 85.518 116.966 1.00 40.89 1113 ALA A CA 1
ATOM 7253 C C . ALA A 1 996 ? 105.755 85.875 115.758 1.00 40.89 1113 ALA A C 1
ATOM 7254 O O . ALA A 1 996 ? 105.644 85.086 114.815 1.00 40.89 1113 ALA A O 1
ATOM 7256 N N . THR A 1 997 ? 105.163 87.066 115.759 1.00 39.15 1114 THR A N 1
ATOM 7257 C CA . THR A 1 997 ? 104.335 87.435 114.616 1.00 39.15 1114 THR A CA 1
ATOM 7258 C C . THR A 1 997 ? 105.171 87.740 113.375 1.00 39.15 1114 THR A C 1
ATOM 7259 O O . THR A 1 997 ? 104.775 87.358 112.265 1.00 39.15 1114 THR A O 1
ATOM 7263 N N . PHE A 1 998 ? 106.342 88.385 113.522 1.00 41.52 1115 PHE A N 1
ATOM 7264 C CA . PHE A 1 998 ? 107.191 88.550 112.332 1.00 41.52 1115 PHE A CA 1
ATOM 7265 C C . PHE A 1 998 ? 107.530 87.212 111.699 1.00 41.52 1115 PHE A C 1
ATOM 7266 O O . PHE A 1 998 ? 107.469 87.065 110.472 1.00 41.52 1115 PHE A O 1
ATOM 7274 N N . ALA A 1 999 ? 107.897 86.224 112.511 1.00 37.62 1116 ALA A N 1
ATOM 7275 C CA . ALA A 1 999 ? 108.247 84.928 111.950 1.00 37.62 1116 ALA A CA 1
ATOM 7276 C C . ALA A 1 999 ? 107.027 84.230 111.365 1.00 37.62 1116 ALA A C 1
ATOM 7277 O O . ALA A 1 999 ? 107.082 83.715 110.246 1.00 37.62 1116 ALA A O 1
ATOM 7279 N N . ILE A 1 1000 ? 105.913 84.220 112.088 1.00 38.93 1117 ILE A N 1
ATOM 7280 C CA . ILE A 1 1000 ? 104.774 83.423 111.667 1.00 38.93 1117 ILE A CA 1
ATOM 7281 C C . ILE A 1 1000 ? 104.148 83.977 110.398 1.00 38.93 1117 ILE A C 1
ATOM 7282 O O . ILE A 1 1000 ? 103.765 83.212 109.505 1.00 38.93 1117 ILE A O 1
ATOM 7287 N N . ASN A 1 1001 ? 104.022 85.299 110.280 1.00 38.92 1118 ASN A N 1
ATOM 7288 C CA . ASN A 1 1001 ? 103.219 85.866 109.206 1.00 38.92 1118 ASN A CA 1
ATOM 7289 C C . ASN A 1 1001 ? 104.046 86.228 107.987 1.00 38.92 1118 ASN A C 1
ATOM 7290 O O . ASN A 1 1001 ? 103.684 87.144 107.242 1.00 38.92 1118 ASN A O 1
ATOM 7295 N N . TYR A 1 1002 ? 105.145 85.520 107.760 1.00 38.11 1119 TYR A N 1
ATOM 7296 C CA . TYR A 1 1002 ? 105.981 85.700 106.581 1.00 38.11 1119 TYR A CA 1
ATOM 7297 C C . TYR A 1 1002 ? 105.535 84.697 105.526 1.00 38.11 1119 TYR A C 1
ATOM 7298 O O . TYR A 1 1002 ? 105.922 83.528 105.566 1.00 38.11 1119 TYR A O 1
ATOM 7307 N N . LYS A 1 1003 ? 104.718 85.149 104.576 1.00 38.96 1120 LYS A N 1
ATOM 7308 C CA . LYS A 1 1003 ? 104.233 84.282 103.502 1.00 38.96 1120 LYS A CA 1
ATOM 7309 C C . LYS A 1 1003 ? 105.382 84.025 102.548 1.00 38.96 1120 LYS A C 1
ATOM 7310 O O . LYS A 1 1003 ? 105.626 84.805 101.629 1.00 38.96 1120 LYS A O 1
ATOM 7316 N N . GLY A 1 1004 ? 106.082 82.919 102.756 1.00 43.23 1121 GLY A N 1
ATOM 7317 C CA . GLY A 1 1004 ? 107.285 82.633 102.018 1.00 43.23 1121 GLY A CA 1
ATOM 7318 C C . GLY A 1 1004 ? 106.980 82.040 100.665 1.00 43.23 1121 GLY A C 1
ATOM 7319 O O . GLY A 1 1004 ? 106.163 82.567 99.903 1.00 43.23 1121 GLY A O 1
ATOM 7320 N N . PRO A 1 1005 ? 107.648 80.942 100.325 1.00 41.54 1122 PRO A N 1
ATOM 7321 C CA . PRO A 1 1005 ? 107.315 80.248 99.093 1.00 41.54 1122 PRO A CA 1
ATOM 7322 C C . PRO A 1 1005 ? 105.856 79.831 99.101 1.00 41.54 1122 PRO A C 1
ATOM 7323 O O . PRO A 1 1005 ? 105.289 79.516 100.162 1.00 41.54 1122 PRO A O 1
ATOM 7327 N N . PRO A 1 1006 ? 105.211 79.812 97.933 1.00 41.30 1123 PRO A N 1
ATOM 7328 C CA . PRO A 1 1006 ? 105.858 79.961 96.626 1.00 41.30 1123 PRO A CA 1
ATOM 7329 C C . PRO A 1 1006 ? 106.083 81.383 96.091 1.00 41.30 1123 PRO A C 1
ATOM 7330 O O . PRO A 1 1006 ? 106.661 81.506 95.022 1.00 41.30 1123 PRO A O 1
ATOM 7334 N N . PHE A 1 1007 ? 105.668 82.422 96.805 1.00 42.05 1124 PHE A N 1
ATOM 7335 C CA . PHE A 1 1007 ? 105.729 83.768 96.252 1.00 42.05 1124 PHE A CA 1
ATOM 7336 C C . PHE A 1 1007 ? 106.976 84.529 96.656 1.00 42.05 1124 PHE A C 1
ATOM 7337 O O . PHE A 1 1007 ? 107.476 85.337 95.867 1.00 42.05 1124 PHE A O 1
ATOM 7345 N N . MET A 1 1008 ? 107.486 84.308 97.861 1.00 46.41 1125 MET A N 1
ATOM 7346 C CA . MET A 1 1008 ? 108.641 85.038 98.365 1.00 46.41 1125 MET A CA 1
ATOM 7347 C C . MET A 1 1008 ? 109.685 84.050 98.860 1.00 46.41 1125 MET A C 1
ATOM 7348 O O . MET A 1 1008 ? 109.365 82.932 99.263 1.00 46.41 1125 MET A O 1
ATOM 7353 N N . GLU A 1 1009 ? 110.940 84.476 98.833 1.00 49.54 1126 GLU A N 1
ATOM 7354 C CA . GLU A 1 1009 ? 112.023 83.560 99.138 1.00 49.54 1126 GLU A CA 1
ATOM 7355 C C . GLU A 1 1009 ? 111.897 83.046 100.567 1.00 49.54 1126 GLU A C 1
ATOM 7356 O O . GLU A 1 1009 ? 111.307 83.693 101.436 1.00 49.54 1126 GLU A O 1
ATOM 7362 N N . SER A 1 1010 ? 112.437 81.852 100.797 1.00 48.62 1127 SER A N 1
ATOM 7363 C CA . SER A 1 1010 ? 112.324 81.207 102.097 1.00 48.62 1127 SER A CA 1
ATOM 7364 C C . SER A 1 1010 ? 113.044 82.016 103.166 1.00 48.62 1127 SER A C 1
ATOM 7365 O O . SER A 1 1010 ? 114.061 82.661 102.908 1.00 48.62 1127 SER A O 1
ATOM 7368 N N . LEU A 1 1011 ? 112.503 81.972 104.381 1.00 45.76 1128 LEU A N 1
ATOM 7369 C CA . LEU A 1 1011 ? 112.995 82.847 105.443 1.00 45.76 1128 LEU A CA 1
ATOM 7370 C C . LEU A 1 1011 ? 114.480 82.672 105.716 1.00 45.76 1128 LEU A C 1
ATOM 7371 O O . LEU A 1 1011 ? 115.190 83.689 105.785 1.00 45.76 1128 LEU A O 1
ATOM 7376 N N . PRO A 1 1012 ? 115.022 81.464 105.874 1.00 47.04 1129 PRO A N 1
ATOM 7377 C CA . PRO A 1 1012 ? 116.468 81.356 106.105 1.00 47.04 1129 PRO A CA 1
ATOM 7378 C C . PRO A 1 1012 ? 117.301 81.927 104.980 1.00 47.04 1129 PRO A C 1
ATOM 7379 O O . PRO A 1 1012 ? 118.453 82.307 105.219 1.00 47.04 1129 PRO A O 1
ATOM 7383 N N . GLU A 1 1013 ? 116.766 81.994 103.759 1.00 51.19 1130 GLU A N 1
ATOM 7384 C CA . GLU A 1 1013 ? 117.456 82.713 102.694 1.00 51.19 1130 GLU A CA 1
ATOM 7385 C C . GLU A 1 1013 ? 117.486 84.210 102.967 1.00 51.19 1130 GLU A C 1
ATOM 7386 O O . GLU A 1 1013 ? 118.417 84.899 102.538 1.00 51.19 1130 GLU A O 1
ATOM 7392 N N . ASN A 1 1014 ? 116.483 84.725 103.677 1.00 48.66 1131 ASN A N 1
ATOM 7393 C CA . ASN A 1 1014 ? 116.391 86.147 103.990 1.00 48.66 1131 ASN A CA 1
ATOM 7394 C C . ASN A 1 1014 ? 117.367 86.439 105.127 1.00 48.66 1131 ASN A C 1
ATOM 7395 O O . ASN A 1 1014 ? 116.993 86.621 106.287 1.00 48.66 1131 ASN A O 1
ATOM 7400 N N . LYS A 1 1015 ? 118.650 86.488 104.770 1.00 48.83 1132 LYS A N 1
ATOM 7401 C CA . LYS A 1 1015 ? 119.710 86.499 105.776 1.00 48.83 1132 LYS A CA 1
ATOM 7402 C C . LYS A 1 1015 ? 119.650 87.691 106.722 1.00 48.83 1132 LYS A C 1
ATOM 7403 O O . LYS A 1 1015 ? 119.768 87.482 107.944 1.00 48.83 1132 LYS A O 1
ATOM 7409 N N . PRO A 1 1016 ? 119.513 88.943 106.260 1.00 48.36 1133 PRO A N 1
ATOM 7410 C CA . PRO A 1 1016 ? 119.440 90.047 107.233 1.00 48.36 1133 PRO A CA 1
ATOM 7411 C C . PRO A 1 1016 ? 118.276 89.920 108.204 1.00 48.36 1133 PRO A C 1
ATOM 7412 O O . PRO A 1 1016 ? 118.435 90.218 109.394 1.00 48.36 1133 PRO A O 1
ATOM 7416 N N . LEU A 1 1017 ? 117.110 89.469 107.736 1.00 45.95 1134 LEU A N 1
ATOM 7417 C CA . LEU A 1 1017 ? 115.996 89.269 108.653 1.00 45.95 1134 LEU A CA 1
ATOM 7418 C C . LEU A 1 1017 ? 116.290 88.144 109.627 1.00 45.95 1134 LEU A C 1
ATOM 7419 O O . LEU A 1 1017 ? 115.903 88.213 110.801 1.00 45.95 1134 LEU A O 1
ATOM 7424 N N . VAL A 1 1018 ? 116.955 87.088 109.156 1.00 46.97 1135 VAL A N 1
ATOM 7425 C CA . VAL A 1 1018 ? 117.323 85.998 110.048 1.00 46.97 1135 VAL A CA 1
ATOM 7426 C C . VAL A 1 1018 ? 118.207 86.521 111.162 1.00 46.97 1135 VAL A C 1
ATOM 7427 O O . VAL A 1 1018 ? 117.985 86.227 112.341 1.00 46.97 1135 VAL A O 1
ATOM 7431 N N . TRP A 1 1019 ? 119.195 87.344 110.815 1.00 47.57 1136 TRP A N 1
ATOM 7432 C CA . TRP A 1 1019 ? 120.076 87.903 111.831 1.00 47.57 1136 TRP A CA 1
ATOM 7433 C C . TRP A 1 1019 ? 119.331 88.844 112.772 1.00 47.57 1136 TRP A C 1
ATOM 7434 O O . TRP A 1 1019 ? 119.603 88.862 113.977 1.00 47.57 1136 TRP A O 1
ATOM 7445 N N . SER A 1 1020 ? 118.401 89.642 112.245 1.00 48.56 1137 SER A N 1
ATOM 7446 C CA . SER A 1 1020 ? 117.655 90.567 113.094 1.00 48.56 1137 SER A CA 1
ATOM 7447 C C . SER A 1 1020 ? 116.818 89.820 114.123 1.00 48.56 1137 SER A C 1
ATOM 7448 O O . SER A 1 1020 ? 116.885 90.105 115.326 1.00 48.56 1137 SER A O 1
ATOM 7451 N N . LEU A 1 1021 ? 116.028 88.850 113.670 1.00 46.62 1138 LEU A N 1
ATOM 7452 C CA . LEU A 1 1021 ? 115.241 88.058 114.601 1.00 46.62 1138 LEU A CA 1
ATOM 7453 C C . LEU A 1 1021 ? 116.139 87.286 115.557 1.00 46.62 1138 LEU A C 1
ATOM 7454 O O . LEU A 1 1021 ? 115.780 87.073 116.721 1.00 46.62 1138 LEU A O 1
ATOM 7459 N N . ALA A 1 1022 ? 117.314 86.856 115.088 1.00 51.77 1139 ALA A N 1
ATOM 7460 C CA . ALA A 1 1022 ? 118.222 86.125 115.961 1.00 51.77 1139 ALA A CA 1
ATOM 7461 C C . ALA A 1 1022 ? 118.730 87.007 117.089 1.00 51.77 1139 ALA A C 1
ATOM 7462 O O . ALA A 1 1022 ? 118.765 86.582 118.248 1.00 51.77 1139 ALA A O 1
ATOM 7464 N N . VAL A 1 1023 ? 119.116 88.240 116.767 1.00 52.34 1140 VAL A N 1
ATOM 7465 C CA . VAL A 1 1023 ? 119.558 89.174 117.798 1.00 52.34 1140 VAL A CA 1
ATOM 7466 C C . VAL A 1 1023 ? 118.422 89.459 118.769 1.00 52.34 1140 VAL A C 1
ATOM 7467 O O . VAL A 1 1023 ? 118.625 89.525 119.988 1.00 52.34 1140 VAL A O 1
ATOM 7471 N N . SER A 1 1024 ? 117.207 89.621 118.247 1.00 51.25 1141 SER A N 1
ATOM 7472 C CA . SER A 1 1024 ? 116.074 89.901 119.120 1.00 51.25 1141 SER A CA 1
ATOM 7473 C C . SER A 1 1024 ? 115.821 88.762 120.095 1.00 51.25 1141 SER A C 1
ATOM 7474 O O . SER A 1 1024 ? 115.638 88.986 121.301 1.00 51.25 1141 SER A O 1
ATOM 7477 N N . LEU A 1 1025 ? 115.809 87.530 119.594 1.00 51.49 1142 LEU A N 1
ATOM 7478 C CA . LEU A 1 1025 ? 115.547 86.400 120.469 1.00 51.49 1142 LEU A CA 1
ATOM 7479 C C . LEU A 1 1025 ? 116.699 86.173 121.434 1.00 51.49 1142 LEU A C 1
ATOM 7480 O O . LEU A 1 1025 ? 116.479 85.729 122.562 1.00 51.49 1142 LEU A O 1
ATOM 7485 N N . LEU A 1 1026 ? 117.929 86.478 121.018 1.00 54.11 1143 LEU A N 1
ATOM 7486 C CA . LEU A 1 1026 ? 119.049 86.393 121.945 1.00 54.11 1143 LEU A CA 1
ATOM 7487 C C . LEU A 1 1026 ? 118.897 87.401 123.071 1.00 54.11 1143 LEU A C 1
ATOM 7488 O O . LEU A 1 1026 ? 119.194 87.095 124.228 1.00 54.11 1143 LEU A O 1
ATOM 7493 N N . ALA A 1 1027 ? 118.448 88.614 122.749 1.00 57.12 1144 ALA A N 1
ATOM 7494 C CA . ALA A 1 1027 ? 118.228 89.610 123.792 1.00 57.12 1144 ALA A CA 1
ATOM 7495 C C . ALA A 1 1027 ? 117.140 89.161 124.756 1.00 57.12 1144 ALA A C 1
ATOM 7496 O O . ALA A 1 1027 ? 117.275 89.322 125.975 1.00 57.12 1144 ALA A O 1
ATOM 7498 N N . ILE A 1 1028 ? 116.051 88.598 124.229 1.00 54.00 1145 ILE A N 1
ATOM 7499 C CA . ILE A 1 1028 ? 114.996 88.092 125.104 1.00 54.00 1145 ILE A CA 1
ATOM 7500 C C . ILE A 1 1028 ? 115.513 86.965 125.985 1.00 54.00 1145 ILE A C 1
ATOM 7501 O O . ILE A 1 1028 ? 115.200 86.904 127.178 1.00 54.00 1145 ILE A O 1
ATOM 7506 N N . ILE A 1 1029 ? 116.295 86.049 125.417 1.00 58.03 1146 ILE A N 1
ATOM 7507 C CA . ILE A 1 1029 ? 116.847 84.958 126.215 1.00 58.03 1146 ILE A CA 1
ATOM 7508 C C . ILE A 1 1029 ? 117.765 85.507 127.298 1.00 58.03 1146 ILE A C 1
ATOM 7509 O O . ILE A 1 1029 ? 117.703 85.086 128.461 1.00 58.03 1146 ILE A O 1
ATOM 7514 N N . GLY A 1 1030 ? 118.618 86.466 126.938 1.00 58.18 1147 GLY A N 1
ATOM 7515 C CA . GLY A 1 1030 ? 119.539 87.028 127.907 1.00 58.18 1147 GLY A CA 1
ATOM 7516 C C . GLY A 1 1030 ? 118.828 87.741 129.038 1.00 58.18 1147 GLY A C 1
ATOM 7517 O O . GLY A 1 1030 ? 119.232 87.639 130.198 1.00 58.18 1147 GLY A O 1
ATOM 7518 N N . LEU A 1 1031 ? 117.763 88.475 128.719 1.00 57.91 1148 LEU A N 1
ATOM 7519 C CA . LEU A 1 1031 ? 117.001 89.149 129.763 1.00 57.91 1148 LEU A CA 1
ATOM 7520 C C . LEU A 1 1031 ? 116.257 88.145 130.631 1.00 57.91 1148 LEU A C 1
ATOM 7521 O O . LEU A 1 1031 ? 116.305 88.225 131.862 1.00 57.91 1148 LEU A O 1
ATOM 7526 N N . LEU A 1 1032 ? 115.569 87.188 130.011 1.00 55.66 1149 LEU A N 1
ATOM 7527 C CA . LEU A 1 1032 ? 114.776 86.246 130.784 1.00 55.66 1149 LEU A CA 1
ATOM 7528 C C . LEU A 1 1032 ? 115.656 85.444 131.724 1.00 55.66 1149 LEU A C 1
ATOM 7529 O O . LEU A 1 1032 ? 115.299 85.227 132.887 1.00 55.66 1149 LEU A O 1
ATOM 7534 N N . LEU A 1 1033 ? 116.813 84.995 131.243 1.00 59.65 1150 LEU A N 1
ATOM 7535 C CA . LEU A 1 1033 ? 117.769 84.381 132.149 1.00 59.65 1150 LEU A CA 1
ATOM 7536 C C . LEU A 1 1033 ? 118.434 85.426 133.025 1.00 59.65 1150 LEU A C 1
ATOM 7537 O O . LEU A 1 1033 ? 118.758 85.149 134.184 1.00 59.65 1150 LEU A O 1
ATOM 7542 N N . GLY A 1 1034 ? 118.626 86.632 132.501 1.00 64.36 1151 GLY A N 1
ATOM 7543 C CA . GLY A 1 1034 ? 119.299 87.670 133.250 1.00 64.36 1151 GLY A CA 1
ATOM 7544 C C . GLY A 1 1034 ? 120.735 87.299 133.527 1.00 64.36 1151 GLY A C 1
ATOM 7545 O O . GLY A 1 1034 ? 121.224 87.476 134.645 1.00 64.36 1151 GLY A O 1
ATOM 7546 N N . SER A 1 1035 ? 121.420 86.780 132.509 1.00 72.47 1152 SER A N 1
ATOM 7547 C CA . SER A 1 1035 ? 122.771 86.271 132.715 1.00 72.47 1152 SER A CA 1
ATOM 7548 C C . SER A 1 1035 ? 123.707 87.365 133.215 1.00 72.47 1152 SER A C 1
ATOM 7549 O O . SER A 1 1035 ? 124.557 87.118 134.079 1.00 72.47 1152 SER A O 1
ATOM 7552 N N . SER A 1 1036 ? 123.568 88.578 132.689 1.00 77.93 1153 SER A N 1
ATOM 7553 C CA . SER A 1 1036 ? 124.387 89.700 133.131 1.00 77.93 1153 SER A CA 1
ATOM 7554 C C . SER A 1 1036 ? 123.549 90.628 133.996 1.00 77.93 1153 SER A C 1
ATOM 7555 O O . SER A 1 1036 ? 122.661 91.318 133.474 1.00 77.93 1153 SER A O 1
ATOM 7558 N N . PRO A 1 1037 ? 123.784 90.680 135.312 1.00 81.17 1154 PRO A N 1
ATOM 7559 C CA . PRO A 1 1037 ? 122.938 91.527 136.170 1.00 81.17 1154 PRO A CA 1
ATOM 7560 C C . PRO A 1 1037 ? 122.986 93.000 135.807 1.00 81.17 1154 PRO A C 1
ATOM 7561 O O . PRO A 1 1037 ? 121.965 93.692 135.915 1.00 81.17 1154 PRO A O 1
ATOM 7565 N N . ASP A 1 1038 ? 124.147 93.502 135.378 1.00 82.13 1155 ASP A N 1
ATOM 7566 C CA . ASP A 1 1038 ? 124.245 94.908 135.003 1.00 82.13 1155 ASP A CA 1
ATOM 7567 C C . ASP A 1 1038 ? 123.372 95.226 133.797 1.00 82.13 1155 ASP A C 1
ATOM 7568 O O . ASP A 1 1038 ? 122.874 96.351 133.666 1.00 82.13 1155 ASP A O 1
ATOM 7573 N N . PHE A 1 1039 ? 123.167 94.245 132.917 1.00 82.20 1156 PHE A N 1
ATOM 7574 C CA . PHE A 1 1039 ? 122.275 94.425 131.779 1.00 82.20 1156 PHE A CA 1
ATOM 7575 C C . PHE A 1 1039 ? 120.866 94.781 132.246 1.00 82.20 1156 PHE A C 1
ATOM 7576 O O . PHE A 1 1039 ? 120.374 95.886 131.996 1.00 82.20 1156 PHE A O 1
ATOM 7584 N N . ASN A 1 1040 ? 120.216 93.859 132.959 1.00 76.65 1157 ASN A N 1
ATOM 7585 C CA . ASN A 1 1040 ? 118.869 94.100 133.452 1.00 76.65 1157 ASN A CA 1
ATOM 7586 C C . ASN A 1 1040 ? 118.806 95.281 134.412 1.00 76.65 1157 ASN A C 1
ATOM 7587 O O . ASN A 1 1040 ? 117.747 95.903 134.536 1.00 76.65 1157 ASN A O 1
ATOM 7592 N N . SER A 1 1041 ? 119.908 95.590 135.104 1.00 79.89 1158 SER A N 1
ATOM 7593 C CA . SER A 1 1041 ? 119.946 96.793 135.929 1.00 79.89 1158 SER A CA 1
ATOM 7594 C C . SER A 1 1041 ? 119.855 98.050 135.074 1.00 79.89 1158 SER A C 1
ATOM 7595 O O . SER A 1 1041 ? 119.193 99.021 135.454 1.00 79.89 1158 SER A O 1
ATOM 7598 N N . GLN A 1 1042 ? 120.525 98.052 133.919 1.00 79.25 1159 GLN A N 1
ATOM 7599 C CA . GLN A 1 1042 ? 120.417 99.185 133.007 1.00 79.25 1159 GLN A CA 1
ATOM 7600 C C . GLN A 1 1042 ? 118.990 99.349 132.495 1.00 79.25 1159 GLN A C 1
ATOM 7601 O O . GLN A 1 1042 ? 118.488 100.472 132.383 1.00 79.25 1159 GLN A O 1
ATOM 7607 N N . PHE A 1 1043 ? 118.326 98.237 132.175 1.00 72.60 1160 PHE A N 1
ATOM 7608 C CA . PHE A 1 1043 ? 116.957 98.253 131.675 1.00 72.60 1160 PHE A CA 1
ATOM 7609 C C . PHE A 1 1043 ? 115.929 98.367 132.787 1.00 72.60 1160 PHE A C 1
ATOM 7610 O O . PHE A 1 1043 ? 114.743 98.529 132.498 1.00 72.60 1160 PHE A O 1
ATOM 7618 N N . GLY A 1 1044 ? 116.355 98.271 134.040 1.00 69.73 1161 GLY A N 1
ATOM 7619 C CA . GLY A 1 1044 ? 115.445 98.353 135.164 1.00 69.73 1161 GLY A CA 1
ATOM 7620 C C . GLY A 1 1044 ? 114.518 97.170 135.337 1.00 69.73 1161 GLY A C 1
ATOM 7621 O O . GLY A 1 1044 ? 113.324 97.361 135.601 1.00 69.73 1161 GLY A O 1
ATOM 7622 N N . LEU A 1 1045 ? 115.030 95.951 135.198 1.00 62.23 1162 LEU A N 1
ATOM 7623 C CA . LEU A 1 1045 ? 114.252 94.752 135.477 1.00 62.23 1162 LEU A CA 1
ATOM 7624 C C . LEU A 1 1045 ? 114.791 94.049 136.711 1.00 62.23 1162 LEU A C 1
ATOM 7625 O O . LEU A 1 1045 ? 115.999 94.056 136.966 1.00 62.23 1162 LEU A O 1
ATOM 7630 N N . VAL A 1 1046 ? 113.884 93.470 137.479 1.00 62.13 1163 VAL A N 1
ATOM 7631 C CA . VAL A 1 1046 ? 114.212 92.802 138.730 1.00 62.13 1163 VAL A CA 1
ATOM 7632 C C . VAL A 1 1046 ? 114.539 91.348 138.439 1.00 62.13 1163 VAL A C 1
ATOM 7633 O O . VAL A 1 1046 ? 113.930 90.728 137.561 1.00 62.13 1163 VAL A O 1
ATOM 7637 N N . ASP A 1 1047 ? 115.516 90.804 139.162 1.00 60.21 1164 ASP A N 1
ATOM 7638 C CA . ASP A 1 1047 ? 115.846 89.395 139.021 1.00 60.21 1164 ASP A CA 1
ATOM 7639 C C . ASP A 1 1047 ? 114.650 88.539 139.408 1.00 60.21 1164 ASP A C 1
ATOM 7640 O O . ASP A 1 1047 ? 114.053 88.727 140.471 1.00 60.21 1164 ASP A O 1
ATOM 7645 N N . ILE A 1 1048 ? 114.308 87.589 138.548 1.00 51.22 1165 ILE A N 1
ATOM 7646 C CA . ILE A 1 1048 ? 113.114 86.773 138.729 1.00 51.22 1165 ILE A CA 1
ATOM 7647 C C . ILE A 1 1048 ? 113.568 85.433 139.292 1.00 51.22 1165 ILE A C 1
ATOM 7648 O O . ILE A 1 1048 ? 114.644 84.949 138.917 1.00 51.22 1165 ILE A O 1
ATOM 7653 N N . PRO A 1 1049 ? 112.823 84.807 140.198 1.00 55.42 1166 PRO A N 1
ATOM 7654 C CA . PRO A 1 1049 ? 113.189 83.452 140.624 1.00 55.42 1166 PRO A CA 1
ATOM 7655 C C . PRO A 1 1049 ? 112.964 82.446 139.509 1.00 55.42 1166 PRO A C 1
ATOM 7656 O O . PRO A 1 1049 ? 112.116 82.630 138.632 1.00 55.42 1166 PRO A O 1
ATOM 7660 N N . VAL A 1 1050 ? 113.743 81.363 139.555 1.00 56.44 1167 VAL A N 1
ATOM 7661 C CA . VAL A 1 1050 ? 113.764 80.409 138.451 1.00 56.44 1167 VAL A CA 1
ATOM 7662 C C . VAL A 1 1050 ? 112.412 79.739 138.288 1.00 56.44 1167 VAL A C 1
ATOM 7663 O O . VAL A 1 1050 ? 111.978 79.452 137.160 1.00 56.44 1167 VAL A O 1
ATOM 7667 N N . GLU A 1 1051 ? 111.725 79.478 139.398 1.00 58.53 1168 GLU A N 1
ATOM 7668 C CA . GLU A 1 1051 ? 110.401 78.877 139.339 1.00 58.53 1168 GLU A CA 1
ATOM 7669 C C . GLU A 1 1051 ? 109.461 79.671 138.456 1.00 58.53 1168 GLU A C 1
ATOM 7670 O O . GLU A 1 1051 ? 108.608 79.078 137.787 1.00 58.53 1168 GLU A O 1
ATOM 7676 N N . PHE A 1 1052 ? 109.611 80.992 138.418 1.00 57.12 1169 PHE A N 1
ATOM 7677 C CA . PHE A 1 1052 ? 108.799 81.826 137.541 1.00 57.12 1169 PHE A CA 1
ATOM 7678 C C . PHE A 1 1052 ? 109.341 81.843 136.119 1.00 57.12 1169 PHE A C 1
ATOM 7679 O O . PHE A 1 1052 ? 108.565 81.892 135.154 1.00 57.12 1169 PHE A O 1
ATOM 7687 N N . LYS A 1 1053 ? 110.667 81.818 135.970 1.00 53.70 1170 LYS A N 1
ATOM 7688 C CA . LYS A 1 1053 ? 111.248 81.858 134.635 1.00 53.70 1170 LYS A CA 1
ATOM 7689 C C . LYS A 1 1053 ? 110.801 80.663 133.814 1.00 53.70 1170 LYS A C 1
ATOM 7690 O O . LYS A 1 1053 ? 110.495 80.795 132.621 1.00 53.70 1170 LYS A O 1
ATOM 7696 N N . LEU A 1 1054 ? 110.769 79.484 134.431 1.00 52.77 1171 LEU A N 1
ATOM 7697 C CA . LEU A 1 1054 ? 110.375 78.295 133.688 1.00 52.77 1171 LEU A CA 1
ATOM 7698 C C . LEU A 1 1054 ? 108.963 78.439 133.146 1.00 52.77 1171 LEU A C 1
ATOM 7699 O O . LEU A 1 1054 ? 108.703 78.106 131.986 1.00 52.77 1171 LEU A O 1
ATOM 7704 N N . VAL A 1 1055 ? 108.034 78.931 133.966 1.00 51.43 1172 VAL A N 1
ATOM 7705 C CA . VAL A 1 1055 ? 106.663 79.017 133.478 1.00 51.43 1172 VAL A CA 1
ATOM 7706 C C . VAL A 1 1055 ? 106.543 80.107 132.425 1.00 51.43 1172 VAL A C 1
ATOM 7707 O O . VAL A 1 1055 ? 105.758 79.975 131.473 1.00 51.43 1172 VAL A O 1
ATOM 7711 N N . ILE A 1 1056 ? 107.328 81.183 132.551 1.00 52.13 1173 ILE A N 1
ATOM 7712 C CA . ILE A 1 1056 ? 107.324 82.214 131.513 1.00 52.13 1173 ILE A CA 1
ATOM 7713 C C . ILE A 1 1056 ? 107.730 81.610 130.178 1.00 52.13 1173 ILE A C 1
ATOM 7714 O O . ILE A 1 1056 ? 107.031 81.763 129.166 1.00 52.13 1173 ILE A O 1
ATOM 7719 N N . ALA A 1 1057 ? 108.847 80.881 130.167 1.00 52.81 1174 ALA A N 1
ATOM 7720 C CA . ALA A 1 1057 ? 109.319 80.279 128.926 1.00 52.81 1174 ALA A CA 1
ATOM 7721 C C . ALA A 1 1057 ? 108.326 79.255 128.395 1.00 52.81 1174 ALA A C 1
ATOM 7722 O O . ALA A 1 1057 ? 108.089 79.178 127.182 1.00 52.81 1174 ALA A O 1
ATOM 7724 N N . GLN A 1 1058 ? 107.729 78.466 129.289 1.00 50.73 1175 GLN A N 1
ATOM 7725 C CA . GLN A 1 1058 ? 106.780 77.446 128.867 1.00 50.73 1175 GLN A CA 1
ATOM 7726 C C . GLN A 1 1058 ? 105.597 78.063 128.144 1.00 50.73 1175 GLN A C 1
ATOM 7727 O O . GLN A 1 1058 ? 105.264 77.667 127.018 1.00 50.73 1175 GLN A O 1
ATOM 7733 N N . VAL A 1 1059 ? 104.947 79.039 128.773 1.00 52.01 1176 VAL A N 1
ATOM 7734 C CA . VAL A 1 1059 ? 103.757 79.592 128.151 1.00 52.01 1176 VAL A CA 1
ATOM 7735 C C . VAL A 1 1059 ? 104.131 80.381 126.908 1.00 52.01 1176 VAL A C 1
ATOM 7736 O O . VAL A 1 1059 ? 103.370 80.407 125.934 1.00 52.01 1176 VAL A O 1
ATOM 7740 N N . LEU A 1 1060 ? 105.312 81.001 126.891 1.00 52.86 1177 LEU A N 1
ATOM 7741 C CA . LEU A 1 1060 ? 105.745 81.737 125.710 1.00 52.86 1177 LEU A CA 1
ATOM 7742 C C . LEU A 1 1060 ? 105.893 80.809 124.506 1.00 52.86 1177 LEU A C 1
ATOM 7743 O O . LEU A 1 1060 ? 105.371 81.085 123.414 1.00 52.86 1177 LEU A O 1
ATOM 7748 N N . LEU A 1 1061 ? 106.601 79.692 124.693 1.00 50.70 1178 LEU A N 1
ATOM 7749 C CA . LEU A 1 1061 ? 106.806 78.753 123.596 1.00 50.70 1178 LEU A CA 1
ATOM 7750 C C . LEU A 1 1061 ? 105.496 78.104 123.167 1.00 50.70 1178 LEU A C 1
ATOM 7751 O O . LEU A 1 1061 ? 105.268 77.886 121.970 1.00 50.70 1178 LEU A O 1
ATOM 7756 N N . LEU A 1 1062 ? 104.626 77.778 124.125 1.00 49.62 1179 LEU A N 1
ATOM 7757 C CA . LEU A 1 1062 ? 103.338 77.201 123.762 1.00 49.62 1179 LEU A CA 1
ATOM 7758 C C . LEU A 1 1062 ? 102.515 78.184 122.951 1.00 49.62 1179 LEU A C 1
ATOM 7759 O O . LEU A 1 1062 ? 101.836 77.796 121.994 1.00 49.62 1179 LEU A O 1
ATOM 7764 N N . ASP A 1 1063 ? 102.561 79.460 123.320 1.00 50.69 1180 ASP A N 1
ATOM 7765 C CA . ASP A 1 1063 ? 101.864 80.486 122.556 1.00 50.69 1180 ASP A CA 1
ATOM 7766 C C . ASP A 1 1063 ? 102.392 80.564 121.130 1.00 50.69 1180 ASP A C 1
ATOM 7767 O O . ASP A 1 1063 ? 101.614 80.595 120.171 1.00 50.69 1180 ASP A O 1
ATOM 7772 N N . PHE A 1 1064 ? 103.716 80.581 120.973 1.00 49.14 1181 PHE A N 1
ATOM 7773 C CA . PHE A 1 1064 ? 104.307 80.590 119.634 1.00 49.14 1181 PHE A CA 1
ATOM 7774 C C . PHE A 1 1064 ? 103.826 79.408 118.803 1.00 49.14 1181 PHE A C 1
ATOM 7775 O O . PHE A 1 1064 ? 103.362 79.576 117.668 1.00 49.14 1181 PHE A O 1
ATOM 7783 N N . CYS A 1 1065 ? 103.940 78.200 119.354 1.00 49.33 1182 CYS A N 1
ATOM 7784 C CA . CYS A 1 1065 ? 103.594 77.003 118.596 1.00 49.33 1182 CYS A CA 1
ATOM 7785 C C . CYS A 1 1065 ? 102.115 76.982 118.229 1.00 49.33 1182 CYS A C 1
ATOM 7786 O O . CYS A 1 1065 ? 101.752 76.658 117.088 1.00 49.33 1182 CYS A O 1
ATOM 7789 N N . LEU A 1 1066 ? 101.237 77.319 119.176 1.00 48.28 1183 LEU A N 1
ATOM 7790 C CA . LEU A 1 1066 ? 99.817 77.232 118.876 1.00 48.28 1183 LEU A CA 1
ATOM 7791 C C . LEU A 1 1066 ? 99.394 78.342 117.928 1.00 48.28 1183 LEU A C 1
ATOM 7792 O O . LEU A 1 1066 ? 98.468 78.153 117.133 1.00 48.28 1183 LEU A O 1
ATOM 7797 N N . ALA A 1 1067 ? 100.074 79.489 117.966 1.00 49.84 1184 ALA A N 1
ATOM 7798 C CA . ALA A 1 1067 ? 99.835 80.514 116.957 1.00 49.84 1184 ALA A CA 1
ATOM 7799 C C . ALA A 1 1067 ? 100.214 80.015 115.566 1.00 49.84 1184 ALA A C 1
ATOM 7800 O O . ALA A 1 1067 ? 99.457 80.201 114.605 1.00 49.84 1184 ALA A O 1
ATOM 7802 N N . LEU A 1 1068 ? 101.391 79.386 115.437 1.00 46.06 1185 LEU A N 1
ATOM 7803 C CA . LEU A 1 1068 ? 101.763 78.783 114.158 1.00 46.06 1185 LEU A CA 1
ATOM 7804 C C . LEU A 1 1068 ? 100.689 77.829 113.684 1.00 46.06 1185 LEU A C 1
ATOM 7805 O O . LEU A 1 1068 ? 100.278 77.862 112.519 1.00 46.06 1185 LEU A O 1
ATOM 7810 N N . LEU A 1 1069 ? 100.233 76.954 114.573 1.00 47.24 1186 LEU A N 1
ATOM 7811 C CA . LEU A 1 1069 ? 99.275 75.943 114.165 1.00 47.24 1186 LEU A CA 1
ATOM 7812 C C . LEU A 1 1069 ? 97.974 76.588 113.711 1.00 47.24 1186 LEU A C 1
ATOM 7813 O O . LEU A 1 1069 ? 97.406 76.201 112.688 1.00 47.24 1186 LEU A O 1
ATOM 7818 N N . ALA A 1 1070 ? 97.493 77.590 114.452 1.00 49.71 1187 ALA A N 1
ATOM 7819 C CA . ALA A 1 1070 ? 96.241 78.243 114.081 1.00 49.71 1187 ALA A CA 1
ATOM 7820 C C . ALA A 1 1070 ? 96.367 78.934 112.731 1.00 49.71 1187 ALA A C 1
ATOM 7821 O O . ALA A 1 1070 ? 95.492 78.797 111.863 1.00 49.71 1187 ALA A O 1
ATOM 7823 N N . ASP A 1 1071 ? 97.472 79.651 112.522 1.00 49.50 1188 ASP A N 1
ATOM 7824 C CA . ASP A 1 1071 ? 97.685 80.341 111.254 1.00 49.50 1188 ASP A CA 1
ATOM 7825 C C . ASP A 1 1071 ? 97.720 79.362 110.089 1.00 49.50 1188 ASP A C 1
ATOM 7826 O O . ASP A 1 1071 ? 97.016 79.544 109.089 1.00 49.50 1188 ASP A O 1
ATOM 7831 N N . ARG A 1 1072 ? 98.526 78.303 110.205 1.00 43.35 1189 ARG A N 1
ATOM 7832 C CA . ARG A 1 1072 ? 98.679 77.400 109.073 1.00 43.35 1189 ARG A CA 1
ATOM 7833 C C . ARG A 1 1072 ? 97.431 76.568 108.857 1.00 43.35 1189 ARG A C 1
ATOM 7834 O O . ARG A 1 1072 ? 97.123 76.215 107.717 1.00 43.35 1189 ARG A O 1
ATOM 7842 N N . VAL A 1 1073 ? 96.700 76.237 109.919 1.00 48.61 1190 VAL A N 1
ATOM 7843 C CA . VAL A 1 1073 ? 95.445 75.521 109.744 1.00 48.61 1190 VAL A CA 1
ATOM 7844 C C . VAL A 1 1073 ? 94.443 76.389 109.002 1.00 48.61 1190 VAL A C 1
ATOM 7845 O O . VAL A 1 1073 ? 93.740 75.916 108.097 1.00 48.61 1190 VAL A O 1
ATOM 7849 N N . LEU A 1 1074 ? 94.360 77.671 109.364 1.00 50.01 1191 LEU A N 1
ATOM 7850 C CA . LEU A 1 1074 ? 93.473 78.568 108.632 1.00 50.01 1191 LEU A CA 1
ATOM 7851 C C . LEU A 1 1074 ? 93.897 78.678 107.174 1.00 50.01 1191 LEU A C 1
ATOM 7852 O O . LEU A 1 1074 ? 93.054 78.651 106.267 1.00 50.01 1191 LEU A O 1
ATOM 7857 N N . GLN A 1 1075 ? 95.206 78.772 106.931 1.00 49.03 1192 GLN A N 1
ATOM 7858 C CA . GLN A 1 1075 ? 95.703 78.845 105.563 1.00 49.03 1192 GLN A CA 1
ATOM 7859 C C . GLN A 1 1075 ? 95.327 77.600 104.775 1.00 49.03 1192 GLN A C 1
ATOM 7860 O O . GLN A 1 1075 ? 94.862 77.695 103.635 1.00 49.03 1192 GLN A O 1
ATOM 7866 N N . PHE A 1 1076 ? 95.505 76.426 105.374 1.00 50.71 1193 PHE A N 1
ATOM 7867 C CA . PHE A 1 1076 ? 95.241 75.179 104.671 1.00 50.71 1193 PHE A CA 1
ATOM 7868 C C . PHE A 1 1076 ? 93.759 75.013 104.377 1.00 50.71 1193 PHE A C 1
ATOM 7869 O O . PHE A 1 1076 ? 93.380 74.601 103.277 1.00 50.71 1193 PHE A O 1
ATOM 7877 N N . PHE A 1 1077 ? 92.903 75.327 105.343 1.00 53.74 1194 PHE A N 1
ATOM 7878 C CA . PHE A 1 1077 ? 91.480 75.128 105.116 1.00 53.74 1194 PHE A CA 1
ATOM 7879 C C . PHE A 1 1077 ? 90.859 76.231 104.273 1.00 53.74 1194 PHE A C 1
ATOM 7880 O O . PHE A 1 1077 ? 89.736 76.060 103.790 1.00 53.74 1194 PHE A O 1
ATOM 7888 N N . LEU A 1 1078 ? 91.546 77.357 104.100 1.00 54.18 1195 LEU A N 1
ATOM 7889 C CA . LEU A 1 1078 ? 91.118 78.426 103.206 1.00 54.18 1195 LEU A CA 1
ATOM 7890 C C . LEU A 1 1078 ? 92.232 78.795 102.234 1.00 54.18 1195 LEU A C 1
ATOM 7891 O O . LEU A 1 1078 ? 92.615 79.960 102.110 1.00 54.18 1195 LEU A O 1
ATOM 7896 N N . GLY A 1 1079 ? 92.780 77.798 101.547 1.00 54.53 1196 GLY A N 1
ATOM 7897 C CA . GLY A 1 1079 ? 93.817 78.033 100.560 1.00 54.53 1196 GLY A CA 1
ATOM 7898 C C . GLY A 1 1079 ? 93.283 78.568 99.245 1.00 54.53 1196 GLY A C 1
ATOM 7899 O O . GLY A 1 1079 ? 94.048 79.013 98.387 1.00 54.53 1196 GLY A O 1
#

Organism: Homo sapiens (NCBI:txid9606)

B-factor: mean 68.03, std 21.29, range [30.0, 136.37]

Secondary structure (DSSP, 8-state):
-GGGHHHHHHHH-----STTS-S-EE----SSS----EE--EEE--TTS--EEEEEETTEEEEEETTTT-EEEEPP-GGG-BHHHHHH------SHHHHHHHHHH--S----PPPPHHHHHHHHHTSHHHHHHHHHHHHHHHTT-HHHHHHHHHHHHHHHHHHHHHHHTHHHHHHHS-----EEEEEETTEEEEEESTT--TT-EEE----TT-----S-EEE-SSEEEEE-HHHH--SS-EEE--SSSS-TTSB--HHHHHHHHEE-TT-EEEEEEPPPTTS-S---TT-PPEEEE---GGGSHHHHHHHIIIIIS----S--HHHHHHHHHHHHHHHHHHHHHHHHHHT-TTS-HHHHHHHHHHHHHHHS-SSHHHHHHHHHHHHHHHHHHTTEEES-GGGHHHHTT--EEEEEIIIIIT-S--EEEEEESSSSSSPPBPTTTS-HHHHHHHHHS----B-TT--B-S-HHHHHHHHHH--EE-TTSEEE-SS-----EEEEEE---BTTTTEEEEEEEEEPTTS--EEEEEEEEE-HHHHTTTEEE--TTHHHHHHHHHHTS-EEEEEEEE------SHHHHHS-GGGSSSSEE---EEEEE-PPPHHHHHHHHHHHTTT--EEEE-SS-HHHHHHHHHHTTS--SS-EEEEE--SSTTPPPEEEESSSS-EEE--SS-SHHHHHHSEEEEEHHHHHHHHHH-HHHHHHHGGG--EEES--HHHHHHHHHHHHHTT--EEEEE-SHHHHHHHTTSSEEEEE-----SSSEEESS-SSTHHHHHHHHHHHHHHHHHHHHHHHHHHHHHHHHHHHHHHHTT----HHHHHHHHHHHHHHHHHHHS--B-SS--SS---SSS-SHHHHHHHHHHHHHHHHHHHHHHHHHHHTSPPP--S---SS--S---HHHHHHHHHHHHHHHHHHHHT---TTTB--GGG-HHHHHHHHHHHHHHHHHHHT-SHHHHHHHT-PPPPHHHHHHHHHHHHHHHHHHHHHHHHHHHHT-

InterPro domains:
  IPR001757 P-type ATPase [TIGR01494] (444-556)
  IPR001757 P-type ATPase [TIGR01494] (833-885)
  IPR006544 P-type ATPase, subfamily V [PTHR45630] (54-1192)
  IPR006544 P-type ATPase, subfamily V [TIGR01657] (86-1173)
  IPR008250 P-type ATPase, A domain superfamily [SSF81653] (298-429)
  IPR018303 P-type ATPase, phosphorylation site [PS00154] (533-539)
  IPR023214 HAD superfamily [G3DSA:3.40.50.1000] (718-892)
  IPR023298 P-type ATPase, transmembrane domain superfamily [SSF81665] (211-1193)
  IPR023299 P-type ATPase, cytoplasmic domain N [G3DSA:3.40.1110.10] (540-717)
  IPR023299 P-type ATPase, cytoplasmic domain N [SSF81660] (537-727)
  IPR036412 HAD-like superfamily [SSF56784] (526-891)
  IPR044492 P-type ATPase, haloacid dehalogenase domain [SFLDF00027] (513-980)
  IPR047820 P5A-type ATPase [cd07543] (214-1134)
  IPR057255 P5A-ATPase, transmembrane helical hairpin [PF23143] (61-132)
  IPR059000 P-type ATPase, A domain [PF00122] (298-429)

Foldseek 3Di:
DLVVAVVVVVVVDDADDPVPAGQWDWDDQPPQFGGIDIWGWDWDQDPVRDTKTKTADLNFIWIADCPPPRGIGGQDWCQQPQLVCVQPAPFAADCVVLVVQCVRFHFQDQDDDQDDLVRLLVVVCPDPLNVLQLVLLVLCVVVVLPLLSVLLVVVVVVLSSVVSVVLSVCVCVLCVLPQDKDWFWFDYNNGIDTDILRRDGAGTKGFDFCDPVQFWASAKWFQAAWWFWWQCCQAQVERFIAIEHHSNLDDSVDTRDCVQPVRHTMDATGTGTHGIGQHDPVDDDDDDPVSGGMIGHTHHHCVTPVSVLSSCLNGVAPLQFLDDPQLVVLLVVLLVLLLVLLVVLLVLQVVDVVDDNVVSVSLSVSLNSLQGSRPRRSQLVLLLVLLQVVLVVVQWHFRHSNLLLLLQQFQAEEEECVAFFQDDAWAWPAWAPPDPALDHDALVPADVLLLVLLQFQDDWAAHPVGDIGGHNVNVNSCVRQVWDADNQRWTHRDPDPFFIKHWDDWADQDLVLQWTKTWIWGADPPDRFTFIKIKMKGACVSLVQQEQDDDPCVVVSVLVNPLVQWAKMWMWMDRNGGDDDPVSSVVDPVVSRHHTHGRTMITMRGHTDPVLLVLVVQQVQQSHQYAYAYATAQSNQVNSCVVSVLWVADWEWEWDCDPDPPDFIWIATSVRPDIGTDDPDACPVVLVRGAYEYEQVNVVVCVVPPVVVVLRCLVSHRYYYRAFLVRLLVSQVSCVVVPRQYEYEEAGSSCLSRQASGSHYEHERSPHSSHRIYGPDSHDCSSVSSNLSSLSSQLSSLLVSLLSSLLSSLVSNLQSLCVSVVAGAHSVLVSVLVVLVVQLVVLSSNFDWDDRRHRDRRDSGCPDPLSVVLSVVLNVLLVVLVVVLLVVQVVPFDDDDDPDDDPVDHRQAGQSNLLSSLSSLLSSLLSSVQSPPDPPSGDDPVVSPSSVVSSVVSVVVSVCSLCVPDVVVCVVSRYDDDDVVSSVVSVVSSVVSSVVSNVVSVVSVVVVD

Solvent-accessible surface area: 48944 Å² total; per-residue (Å²): 40,100,211,71,51,93,49,120,26,66,160,90,43,113,97,69,202,82,90,80,130,19,86,76,40,135,11,120,39,78,138,113,57,35,36,24,79,60,16,40,31,112,187,19,174,32,123,132,67,117,94,50,38,11,19,110,17,43,82,42,56,73,27,66,54,36,149,159,134,153,100,61,42,87,27,80,38,19,56,67,37,66,10,43,119,1,64,71,20,112,9,47,97,107,67,48,58,18,144,24,3,45,129,97,54,23,41,22,141,20,104,34,131,62,42,79,91,83,109,53,54,138,124,73,27,88,37,71,45,24,88,80,9,67,133,6,10,35,19,11,77,110,14,78,3,163,138,26,11,94,38,14,70,64,25,11,72,53,38,16,32,62,18,1,81,42,39,35,152,48,60,69,97,24,135,154,45,45,70,123,89,45,128,19,45,0,35,15,30,158,124,40,110,80,21,38,9,39,67,2,0,3,5,0,0,2,12,17,35,134,28,114,120,121,67,59,9,31,1,0,0,5,0,7,35,4,58,2,6,0,34,15,32,60,18,16,2,30,59,43,16,31,20,2,26,12,6,52,90,52,64,56,136,129,116,24,65,28,174,68,22,21,71,41,10,1,0,38,1,1,2,74,14,39,29,44,58,66,36,143,209,90,63,123,31,20,166,26,123,101,57,3,0,0,0,6,0,0,34,3,8,11,55,10,27,4,3,100,25,11,52,31,23,30,96,16,8,83,76,20,82,19,92,61,115,17,8,128,59,13,34,91,63,2,49,83,41,0,82,53,4,0,45,136,2,80,92,58,2,45,139,70,102,70,51,76,119,143,78,3,132,16,10,24,32,0,0,42,9,17,2,11,6,33,10,5,15,12,6,36,12,46,10,3,19,48,5,33,103,28,1,37,168,45,137,5,82,26,31,25,10,39,31,0,34,81,0,0,46,0,66,2,0,0,0,3,1,74,19,6,0,5,26,91,90,29,106,21,154,2,1,0,20,39,144,126,33,61,129,62,10,80,45,103,71,9,54,58,74,0,12,35,0,2,0,8,0,5,25,0,12,29,34,106,121,40,67,53,52,11,66,42,28,9,43,7,3,9,94,22,11,67,13,47,15,52,129,102,56,117,8,136,4,165,108,54,212,43,76,38,9,115,16,56,43,24,27,20,101,27,13,86,54,46,29,3,3,1,4,2,6,53,93,84,147,92,54,124,71,69,5,4,9,0,4,5,11,4,17,0,106,31,1,82,103,18,14,75,132,50,55,136,76,11,127,91,16,18,26,48,9,0,83,82,4,9,39,15,17,0,0,0,41,36,119,46,30,87,30,80,129,115,52,5,128,115,52,141,58,74,39,3,44,59,68,0,103,19,9,0,2,4,2,3,29,19,58,54,45,94,75,0,92,63,0,0,127,48,0,42,96,1,48,21,73,3,2,0,0,10,25,28,15,13,22,1,0,0,57,7,0,76,73,4,70,4,4,112,86,93,64,3,0,7,0,68,44,36,121,97,210,90,150,136,7,85,2,116,14,34,109,44,68,62,77,74,56,38,69,244,43,70,12,139,67,28,24,141,118,5,3,1,0,1,5,4,80,0,0,45,63,16,64,89,99,64,70,140,29,1,43,74,2,2,20,36,0,27,0,0,0,41,5,16,33,174,38,12,58,47,0,0,26,4,4,66,137,90,52,74,27,0,0,0,0,2,36,9,28,43,4,50,34,0,2,102,62,1,23,0,0,0,2,11,33,77,71,6,20,7,2,3,0,4,1,106,95,60,33,0,61,14,0,4,46,0,0,25,10,0,6,16,4,17,2,15,13,5,4,4,6,6,0,4,6,0,6,11,2,8,25,1,26,0,8,9,15,0,13,41,49,46,23,39,6,11,20,95,1,9,27,46,10,6,92,26,28,24,31,2,12,95,59,7,26,139,8,114,35,62,156,92,31,27,165,98,65,0,50,54,64,16,93,68,97,23,12,81,66,1,6,23,71,0,2,93,19,1,64,114,8,6,61,102,4,23,137,40,8,60,84,83,34,122,169,148,174,125,143,180,112,50,153,188,101,39,90,108,62,27,30,9,2,1,4,0,1,3,2,4,1,5,4,2,11,6,1,7,29,4,4,12,32,11,79,48,23,2,20,36,49,97,108,5,142,50,2,50,174,20,22,39,90,0,90,125,31,4,85,28,6,11,118,22,97,50,95,87,84,19,78,135,18,29,10,62,116,15,70,101,116,32,23,122,33,9,46,125,20,32,113,106,2,66,70,82,0,45,117,12,6,101,73,17,71,163,151,95,107

Radius of gyration: 36.14 Å; Cα contacts (8 Å, |Δi|>4): 1733; chains: 1; bounding box: 56×78×128 Å

Nearest PDB structures (foldseek):
  7n73-assembly1_A  TM=8.925E-01  e=6.450E-66  Homo sapiens
  7n74-assembly1_A  TM=8.957E-01  e=2.282E-64  Homo sapiens
  7n78-assembly1_A  TM=7.036E-01  e=1.181E-62  Homo sapiens
  7op1-assembly1_A  TM=6.813E-01  e=2.477E-61  Thermochaetoides thermophila DSM 1495
  7op3-assembly1_A  TM=7.058E-01  e=1.291E-57  Thermochaetoides thermophila DSM 1495